Protein 9C08 (pdb70)

Foldseek 3Di:
DAAEEEAEQAPLLQQFDPFQDDDDYAYEEEDQPQQDQFQSPHQEHEEYEYELVDDVLPVVVVVVCVVVPRHDYDAYEYPDLCDPVPCVVSVVVVCVVDPRYHYQCVPFVVVPPVLNVVQVCCCPPPLAHEDVRLSVVSSCLRVPYAEYEYYNCQQVCVRYHNVVHVVSVVVCCVPRPGAYEYRRVPGPVCVPHPHGDTDDTGGDPPGDNDGDDDDPVVVVVVD/DAAEEEAEQAPLLQQFDPFQDDDDYAYEEEDQPQQDQFQSPHQEHEEYEYELVDDVLPVVVVVVCVVVPRHDYDAYEYPDLCDPVPCVVSVVVVCVVDPRYHYQCVPFVVVPPVLNVVQVCCCPPPLAHEDVRLSVVSSCLRVPYAEYEYYNCQQVCVRYHNVVHVVSVVVCCVPRPGAYEYRRVPGPVCVPHPHGDTDDTGGDPPGDNDGDDDDPVVVVVVD/DAAEEEAEQAPLLQQFDPFQDDDDYAYEEEDQPQQDQFQSPHQEHEEYEYELVDDVLPVVVVVVCVVVPRHDYDAYEYPDLCDPVPCVVSVVVVCVVDPRYHYQCVPFVVVPPVLNVVQVCCCPPPLAHEDVRLSVVSSCLRVPYAEYEYYNCQQVCVRYHNVVHVVSVVVCCVPRPGAYEYRRVPGPVCVPHPHGDTDDTGGDPPGDNDGDDDDPVVVVVVD/DAAEEEAEQAPLLQQFDPFQDDDDYAYEEEDQPQQDQFQSPHQEHEEYEYELVDDVLPVVVVVVCVVVPRHDYDAYEYPDLCDPVPCVVSVVVVCVVDPRYHYQCVPFVVVPPVLNVVQVCCCPPPLAHEDVRLSVVSSCLRVPYAEYEYYNCQQVCVRYHNVVHVVSVVVCCVPRPGAYEYRRVPGPVCVPHPHGDTDDTGGDPPGDNDGDDDDPVVVVVVD

Sequence (892 aa):
PKAVIVAGNGESLSQIDYRLLPKNYDVFRCNQFYFEERYFLGNKIKAVFFTPGVFLEQYYTLYHLKRNNEYFVDNVILSSFNHPTVDLEKSQKIQALFIDVINGYEKHLSKLTAFDVYLRYKELYENQRITSGVYMCAVAIAMGYTDIYLTGIDFYQSYHSKDIDLEALSFLQQHYHVNFYSISPMSPLSKHFPIPTVFVAPLKENYINDILLPPHFVYEKLGPKAVIVAGNGESLSQIDYRLLPKNYDVFRCNQFYFEERYFLGNKIKAVFFTPGVFLEQYYTLYHLKRNNEYFVDNVILSSFNHPTVDLEKSQKIQALFIDVINGYEKHLSKLTAFDVYLRYKELYENQRITSGVYMCAVAIAMGYTDIYLTGIDFYQSYHSKDIDLEALSFLQQHYHVNFYSISPMSPLSKHFPIPTVFVAPLKENYINDILLPPHFVYEKLGPKAVIVAGNGESLSQIDYRLLPKNYDVFRCNQFYFEERYFLGNKIKAVFFTPGVFLEQYYTLYHLKRNNEYFVDNVILSSFNHPTVDLEKSQKIQALFIDVINGYEKHLSKLTAFDVYLRYKELYENQRITSGVYMCAVAIAMGYTDIYLTGIDFYQSYHSKDIDLEALSFLQQHYHVNFYSISPMSPLSKHFPIPTVFVAPLKENYINDILLPPHFVYEKLGPKAVIVAGNGESLSQIDYRLLPKNYDVFRCNQFYFEERYFLGNKIKAVFFTPGVFLEQYYTLYHLKRNNEYFVDNVILSSFNHPTVDLEKSQKIQALFIDVINGYEKHLSKLTAFDVYLRYKELYENQRITSGVYMCAVAIAMGYTDIYLTGIDFYQSYHSKDIDLEALSFLQQHYHVNFYSISPMSPLSKHFPIPTVFVAPLKENYINDILLPPHFVYEKLG

Nearest PDB structures (foldseek):
  2x61-assembly2_B  TM=9.316E-01  e=3.529E-26  Campylobacter jejuni
  1ro8-assembly2_B  TM=9.355E-01  e=4.531E-26  Campylobacter jejuni
  2wqq-assembly1_A  TM=9.427E-01  e=4.824E-26  Campylobacter jejuni
  2x61-assembly1_A  TM=9.315E-01  e=6.593E-26  Campylobacter jejuni
  1ro7-assembly1_C  TM=9.357E-01  e=1.157E-25  Campylobacter jejuni

Solvent-accessible surface area: 43054 Å² total; per-residue (Å²): 122,127,2,0,0,0,1,9,84,20,120,6,12,68,84,12,46,62,164,15,34,32,188,129,83,32,10,0,5,8,43,48,1,1,81,13,89,70,41,12,22,34,65,110,3,72,4,0,1,0,47,13,64,58,4,35,27,4,22,38,0,5,70,49,0,93,163,85,113,31,5,103,16,78,51,12,4,0,11,0,44,26,4,51,47,51,16,57,115,94,3,110,120,8,67,47,12,16,76,61,18,55,5,0,28,91,109,33,3,46,121,11,96,42,1,8,41,37,19,26,16,21,19,2,4,72,41,63,69,7,33,23,12,6,3,0,1,0,0,0,17,12,66,50,8,61,23,0,21,2,3,5,34,16,31,142,148,150,86,69,53,57,116,3,2,48,85,0,8,69,39,0,81,133,84,65,152,10,72,7,52,1,0,3,66,144,6,78,3,20,162,108,27,89,70,18,130,129,157,123,7,72,118,19,135,148,61,37,96,88,42,58,130,10,48,138,62,0,108,130,58,79,101,121,126,3,0,0,0,1,8,82,22,118,5,11,68,84,13,48,65,164,16,34,31,188,128,85,32,10,0,5,7,42,48,1,2,81,12,90,71,41,12,23,31,66,111,4,72,4,0,1,1,48,14,64,55,4,33,28,4,19,37,0,5,70,48,1,95,159,87,110,33,5,105,16,79,51,12,5,0,12,0,42,26,4,51,46,51,15,58,114,94,2,112,119,8,68,48,11,16,75,60,19,58,6,0,27,90,111,33,5,45,122,10,95,43,1,8,42,38,19,24,14,21,19,3,5,72,41,64,69,7,32,24,12,8,3,1,1,0,0,0,16,12,66,51,8,60,24,0,21,2,3,4,34,15,31,143,147,149,88,68,54,54,117,3,1,50,88,0,7,71,40,0,80,136,85,65,153,10,71,7,53,1,0,2,69,147,6,78,4,20,160,110,27,90,70,19,128,131,156,123,7,70,118,18,136,149,61,38,95,88,42,55,132,10,48,139,61,0,109,129,59,79,101,121,125,2,0,0,0,1,10,84,21,120,6,10,66,83,13,48,63,166,15,34,32,190,128,84,32,10,0,5,8,42,47,1,2,79,12,90,71,40,11,23,33,65,111,3,70,4,0,2,0,50,14,63,55,4,33,28,4,21,38,0,5,71,48,0,94,164,86,110,31,4,103,17,79,51,12,5,0,11,0,43,26,5,49,46,51,17,60,114,93,3,111,120,9,67,48,11,15,78,61,18,55,6,0,29,92,109,33,3,46,124,11,96,44,0,7,42,36,19,24,16,21,18,3,4,71,41,62,70,7,31,23,11,8,3,0,1,0,0,0,17,12,67,50,8,61,24,0,21,1,3,5,37,15,30,145,146,151,88,68,55,54,118,3,2,48,87,0,8,68,38,0,80,133,83,64,151,10,74,6,53,1,0,3,69,145,5,78,3,19,159,109,26,89,71,18,130,131,158,123,6,72,118,19,135,149,62,38,95,88,41,56,131,10,48,140,62,0,109,128,59,79,101,122,127,2,0,0,0,1,9,82,22,121,6,11,67,83,13,48,64,166,16,33,32,189,129,83,31,10,0,4,8,43,47,1,1,80,13,91,72,40,11,22,33,64,112,3,72,3,0,2,1,48,13,63,56,4,34,28,4,22,38,0,4,70,49,0,95,164,87,111,31,5,104,18,77,52,13,5,0,12,0,42,27,5,51,47,51,15,58,115,94,2,111,122,8,67,48,12,16,76,61,19,57,5,0,28,91,109,31,3,46,124,11,95,44,0,8,41,35,18,25,16,20,19,3,4,71,40,63,70,7,31,23,12,7,4,1,2,0,0,0,18,12,66,50,7,62,24,0,21,1,2,5,35,15,31,144,146,152,87,69,54,54,118,3,2,49,87,0,8,69,39,0,79,132,82,65,152,10,72,7,52,1,0,2,67,143,5,78,4,19,160,109,27,89,70,18,128,130,161,123,6,70,119,20,135,149,62,38,96,88,42,56,130,10,48,141,61,0,108,128,60,80,100

InterPro domains:
  IPR009251 Alpha-2,3-sialyltransferase [PF06002] (11-303)
  IPR036715 Alpha-2,3-sialyltransferase superfamily [SSF102414] (11-270)

B-factor: mean 51.24, std 20.76, range [7.33, 142.42]

Organism: Pasteurella multocida (strain Pm70) (NCBI:txid272843)

Structure (mmCIF, N/CA/C/O backbone):
data_9C08
#
_entry.id   9C08
#
_cell.length_a   1.00
_cell.length_b   1.00
_cell.length_c   1.00
_cell.angle_alpha   90.00
_cell.angle_beta   90.00
_cell.angle_gamma   90.00
#
_symmetry.space_group_name_H-M   'P 1'
#
loop_
_atom_site.group_PDB
_atom_site.id
_atom_site.type_symbol
_atom_site.label_atom_id
_atom_site.label_alt_id
_atom_site.label_comp_id
_atom_site.label_asym_id
_atom_site.label_entity_id
_atom_site.label_seq_id
_atom_site.pdbx_PDB_ins_code
_atom_site.Cartn_x
_atom_site.Cartn_y
_atom_site.Cartn_z
_atom_site.occupancy
_atom_site.B_iso_or_equiv
_atom_site.auth_seq_id
_atom_site.auth_comp_id
_atom_site.auth_asym_id
_atom_site.auth_atom_id
_atom_site.pdbx_PDB_model_num
ATOM 1 N N . PRO A 1 10 ? 117.818 159.555 157.771 1.00 63.36 10 PRO A N 1
ATOM 2 C CA . PRO A 1 10 ? 116.817 160.124 158.674 1.00 69.78 10 PRO A CA 1
ATOM 3 C C . PRO A 1 10 ? 115.481 159.391 158.606 1.00 71.72 10 PRO A C 1
ATOM 4 O O . PRO A 1 10 ? 115.456 158.161 158.591 1.00 73.75 10 PRO A O 1
ATOM 8 N N . LYS A 1 11 ? 114.383 160.143 158.566 1.00 67.50 11 LYS A N 1
ATOM 9 C CA . LYS A 1 11 ? 113.047 159.560 158.552 1.00 71.11 11 LYS A CA 1
ATOM 10 C C . LYS A 1 11 ? 112.243 159.955 157.324 1.00 72.74 11 LYS A C 1
ATOM 11 O O . LYS A 1 11 ? 111.555 159.107 156.744 1.00 70.03 11 LYS A O 1
ATOM 17 N N . ALA A 1 12 ? 112.309 161.215 156.906 1.00 69.31 12 ALA A N 1
ATOM 18 C CA . ALA A 1 12 ? 111.509 161.714 155.798 1.00 59.76 12 ALA A CA 1
ATOM 19 C C . ALA A 1 12 ? 112.399 162.127 154.633 1.00 55.47 12 ALA A C 1
ATOM 20 O O . ALA A 1 12 ? 113.515 162.620 154.823 1.00 53.12 12 ALA A O 1
ATOM 22 N N . VAL A 1 13 ? 111.890 161.914 153.420 1.00 54.90 13 VAL A N 1
ATOM 23 C CA . VAL A 1 13 ? 112.598 162.304 152.204 1.00 47.93 13 VAL A CA 1
ATOM 24 C C . VAL A 1 13 ? 111.584 162.587 151.102 1.00 37.24 13 VAL A C 1
ATOM 25 O O . VAL A 1 13 ? 110.586 161.871 150.962 1.00 39.53 13 VAL A O 1
ATOM 29 N N . ILE A 1 14 ? 111.826 163.637 150.323 1.00 38.71 14 ILE A N 1
ATOM 30 C CA . ILE A 1 14 ? 110.949 164.034 149.226 1.00 39.96 14 ILE A CA 1
ATOM 31 C C . ILE A 1 14 ? 111.676 163.697 147.929 1.00 35.20 14 ILE A C 1
ATOM 32 O O . ILE A 1 14 ? 112.806 164.137 147.702 1.00 39.78 14 ILE A O 1
ATOM 37 N N . VAL A 1 15 ? 111.033 162.908 147.075 1.00 32.81 15 VAL A N 1
ATOM 38 C CA . VAL A 1 15 ? 111.563 162.580 145.756 1.00 37.42 15 VAL A CA 1
ATOM 39 C C . VAL A 1 15 ? 110.701 163.281 144.715 1.00 40.42 15 VAL A C 1
ATOM 40 O O . VAL A 1 15 ? 109.465 163.223 144.775 1.00 48.26 15 VAL A O 1
ATOM 44 N N . ALA A 1 16 ? 111.353 163.949 143.767 1.00 34.04 16 ALA A N 1
ATOM 45 C CA . ALA A 1 16 ? 110.682 164.781 142.784 1.00 38.21 16 ALA A CA 1
ATOM 46 C C . ALA A 1 16 ? 111.114 164.398 141.376 1.00 42.81 16 ALA A C 1
ATOM 47 O O . ALA A 1 16 ? 112.276 164.063 141.133 1.00 51.55 16 ALA A O 1
ATOM 49 N N . GLY A 1 17 ? 110.160 164.453 140.451 1.00 39.78 17 GLY A N 1
ATOM 50 C CA . GLY A 1 17 ? 110.440 164.205 139.052 1.00 42.01 17 GLY A CA 1
ATOM 51 C C . GLY A 1 17 ? 110.408 165.480 138.236 1.00 52.56 17 GLY A C 1
ATOM 52 O O . GLY A 1 17 ? 110.454 166.580 138.794 1.00 54.91 17 GLY A O 1
ATOM 53 N N . ASN A 1 18 ? 110.325 165.349 136.914 1.00 55.36 18 ASN A N 1
ATOM 54 C CA . ASN A 1 18 ? 110.285 166.491 136.010 1.00 55.52 18 ASN A CA 1
ATOM 55 C C . ASN A 1 18 ? 108.921 166.640 135.343 1.00 64.50 18 ASN A C 1
ATOM 56 O O . ASN A 1 18 ? 108.810 167.231 134.266 1.00 74.46 18 ASN A O 1
ATOM 61 N N . GLY A 1 19 ? 107.877 166.109 135.970 1.00 65.88 19 GLY A N 1
ATOM 62 C CA . GLY A 1 19 ? 106.544 166.177 135.415 1.00 72.36 19 GLY A CA 1
ATOM 63 C C . GLY A 1 19 ? 105.945 167.567 135.529 1.00 84.75 19 GLY A C 1
ATOM 64 O O . GLY A 1 19 ? 106.509 168.489 136.118 1.00 83.41 19 GLY A O 1
ATOM 65 N N . GLU A 1 20 ? 104.759 167.712 134.938 1.00 91.48 20 GLU A N 1
ATOM 66 C CA . GLU A 1 20 ? 104.065 168.993 134.931 1.00 92.54 20 GLU A CA 1
ATOM 67 C C . GLU A 1 20 ? 103.353 169.294 136.243 1.00 90.18 20 GLU A C 1
ATOM 68 O O . GLU A 1 20 ? 102.851 170.411 136.411 1.00 91.08 20 GLU A O 1
ATOM 74 N N . SER A 1 21 ? 103.294 168.340 137.168 1.00 87.03 21 SER A N 1
ATOM 75 C CA . SER A 1 21 ? 102.667 168.553 138.465 1.00 81.86 21 SER A CA 1
ATOM 76 C C . SER A 1 21 ? 103.647 169.039 139.523 1.00 74.62 21 SER A C 1
ATOM 77 O O . SER A 1 21 ? 103.253 169.200 140.682 1.00 72.26 21 SER A O 1
ATOM 80 N N . LEU A 1 22 ? 104.911 169.266 139.157 1.00 69.96 22 LEU A N 1
ATOM 81 C CA . LEU A 1 22 ? 105.883 169.793 140.106 1.00 63.88 22 LEU A CA 1
ATOM 82 C C . LEU A 1 22 ? 105.536 171.204 140.561 1.00 68.80 22 LEU A C 1
ATOM 83 O O . LEU A 1 22 ? 105.935 171.605 141.659 1.00 70.78 22 LEU A O 1
ATOM 88 N N . SER A 1 23 ? 104.797 171.957 139.751 1.00 72.89 23 SER A N 1
ATOM 89 C CA . SER A 1 23 ? 104.410 173.321 140.083 1.00 73.07 23 SER A CA 1
ATOM 90 C C . SER A 1 23 ? 103.103 173.395 140.861 1.00 78.53 23 SER A C 1
ATOM 91 O O . SER A 1 23 ? 102.656 174.500 141.187 1.00 85.44 23 SER A O 1
ATOM 94 N N . GLN A 1 24 ? 102.484 172.256 141.166 1.00 74.82 24 GLN A N 1
ATOM 95 C CA . GLN A 1 24 ? 101.195 172.244 141.847 1.00 73.36 24 GLN A CA 1
ATOM 96 C C . GLN A 1 24 ? 101.300 171.556 143.202 1.00 69.19 24 GLN A C 1
ATOM 97 O O . GLN A 1 24 ? 100.418 170.780 143.581 1.00 72.70 24 GLN A O 1
ATOM 103 N N . ILE A 1 25 ? 102.370 171.837 143.935 1.00 65.87 25 ILE A N 1
ATOM 104 C CA . ILE A 1 25 ? 102.617 171.220 145.233 1.00 62.80 25 ILE A CA 1
ATOM 105 C C . ILE A 1 25 ? 101.917 172.029 146.314 1.00 66.21 25 ILE A C 1
ATOM 106 O O . ILE A 1 25 ? 101.994 173.263 146.338 1.00 70.64 25 ILE A O 1
ATOM 111 N N . ASP A 1 26 ? 101.224 171.333 147.210 1.00 69.07 26 ASP A N 1
ATOM 112 C CA . ASP A 1 26 ? 100.624 171.955 148.382 1.00 75.34 26 ASP A CA 1
ATOM 113 C C . ASP A 1 26 ? 101.641 171.921 149.515 1.00 75.19 26 ASP A C 1
ATOM 114 O O . ASP A 1 26 ? 102.018 170.842 149.986 1.00 79.15 26 ASP A O 1
ATOM 119 N N . TYR A 1 27 ? 102.083 173.097 149.952 1.00 72.79 27 TYR A N 1
ATOM 120 C CA . TYR A 1 27 ? 103.164 173.208 150.921 1.00 78.70 27 TYR A CA 1
ATOM 121 C C . TYR A 1 27 ? 102.697 173.047 152.361 1.00 84.11 27 TYR A C 1
ATOM 122 O O . TYR A 1 27 ? 103.529 173.082 153.274 1.00 85.82 27 TYR A O 1
ATOM 131 N N . ARG A 1 28 ? 101.395 172.876 152.589 1.00 82.55 28 ARG A N 1
ATOM 132 C CA . ARG A 1 28 ? 100.885 172.612 153.927 1.00 82.39 28 ARG A CA 1
ATOM 133 C C . ARG A 1 28 ? 101.082 171.165 154.360 1.00 81.21 28 ARG A C 1
ATOM 134 O O . ARG A 1 28 ? 100.979 170.875 155.557 1.00 79.75 28 ARG A O 1
ATOM 142 N N . LEU A 1 29 ? 101.361 170.259 153.424 1.00 80.69 29 LEU A N 1
ATOM 143 C CA . LEU A 1 29 ? 101.501 168.841 153.725 1.00 78.90 29 LEU A CA 1
ATOM 144 C C . LEU A 1 29 ? 102.944 168.411 153.949 1.00 82.05 29 LEU A C 1
ATOM 145 O O . LEU A 1 29 ? 103.177 167.250 154.302 1.00 82.61 29 LEU A O 1
ATOM 150 N N . LEU A 1 30 ? 103.909 169.303 153.753 1.00 81.62 30 LEU A N 1
ATOM 151 C CA . LEU A 1 30 ? 105.306 168.925 153.899 1.00 78.74 30 LEU A CA 1
ATOM 152 C C . LEU A 1 30 ? 105.657 168.739 155.374 1.00 84.56 30 LEU A C 1
ATOM 153 O O . LEU A 1 30 ? 105.112 169.435 156.237 1.00 87.11 30 LEU A O 1
ATOM 158 N N . PRO A 1 31 ? 106.555 167.816 155.694 1.00 81.57 31 PRO A N 1
ATOM 159 C CA . PRO A 1 31 ? 106.995 167.634 157.080 1.00 84.50 31 PRO A CA 1
ATOM 160 C C . PRO A 1 31 ? 107.961 168.741 157.491 1.00 90.56 31 PRO A C 1
ATOM 161 O O . PRO A 1 31 ? 108.216 169.689 156.752 1.00 90.85 31 PRO A O 1
ATOM 165 N N . LYS A 1 32 ? 108.502 168.602 158.702 1.00 94.13 32 LYS A N 1
ATOM 166 C CA . LYS A 1 32 ? 109.422 169.605 159.228 1.00 96.40 32 LYS A CA 1
ATOM 167 C C . LYS A 1 32 ? 110.823 169.429 158.650 1.00 92.80 32 LYS A C 1
ATOM 168 O O . LYS A 1 32 ? 111.346 170.324 157.976 1.00 94.10 32 LYS A O 1
ATOM 174 N N . ASN A 1 33 ? 111.445 168.281 158.903 1.00 88.32 33 ASN A N 1
ATOM 175 C CA . ASN A 1 33 ? 112.787 167.987 158.419 1.00 82.94 33 ASN A CA 1
ATOM 176 C C . ASN A 1 33 ? 112.711 166.930 157.325 1.00 81.27 33 ASN A C 1
ATOM 177 O O . ASN A 1 33 ? 112.063 165.893 157.503 1.00 83.96 33 ASN A O 1
ATOM 182 N N . TYR A 1 34 ? 113.374 167.192 156.201 1.00 78.21 34 TYR A N 1
ATOM 183 C CA . TYR A 1 34 ? 113.311 166.285 155.063 1.00 66.44 34 TYR A CA 1
ATOM 184 C C . TYR A 1 34 ? 114.493 166.542 154.140 1.00 58.49 34 TYR A C 1
ATOM 185 O O . TYR A 1 34 ? 115.174 167.566 154.238 1.00 59.37 34 TYR A O 1
ATOM 194 N N . ASP A 1 35 ? 114.724 165.589 153.239 1.00 51.02 35 ASP A N 1
ATOM 195 C CA . ASP A 1 35 ? 115.745 165.689 152.208 1.00 43.09 35 ASP A CA 1
ATOM 196 C C . ASP A 1 35 ? 115.091 165.600 150.836 1.00 46.15 35 ASP A C 1
ATOM 197 O O . ASP A 1 35 ? 114.008 165.028 150.685 1.00 54.33 35 ASP A O 1
ATOM 202 N N . VAL A 1 36 ? 115.757 166.167 149.833 1.00 36.16 36 VAL A N 1
ATOM 203 C CA . VAL A 1 36 ? 115.221 166.273 148.481 1.00 27.91 36 VAL A CA 1
ATOM 204 C C . VAL A 1 36 ? 116.120 165.494 147.531 1.00 26.99 36 VAL A C 1
ATOM 205 O O . VAL A 1 36 ? 117.349 165.606 147.597 1.00 33.33 36 VAL A O 1
ATOM 209 N N . PHE A 1 37 ? 115.506 164.702 146.652 1.00 28.65 37 PHE A N 1
ATOM 210 C CA . PHE A 1 37 ? 116.210 163.960 145.612 1.00 30.41 37 PHE A CA 1
ATOM 211 C C . PHE A 1 37 ? 115.775 164.491 144.253 1.00 33.24 37 PHE A C 1
ATOM 212 O O . PHE A 1 37 ? 114.576 164.633 143.996 1.00 41.46 37 PHE A O 1
ATOM 220 N N . ARG A 1 38 ? 116.745 164.773 143.387 1.00 25.66 38 ARG A N 1
ATOM 221 C CA . ARG A 1 38 ? 116.487 165.259 142.040 1.00 29.21 38 ARG A CA 1
ATOM 222 C C . ARG A 1 38 ? 117.205 164.373 141.031 1.00 31.96 38 ARG A C 1
ATOM 223 O O . ARG A 1 38 ? 118.105 163.605 141.381 1.00 31.21 38 ARG A O 1
ATOM 231 N N . CYS A 1 39 ? 116.798 164.478 139.766 1.00 36.76 39 CYS A N 1
ATOM 232 C CA . CYS A 1 39 ? 117.376 163.639 138.726 1.00 35.94 39 CYS A CA 1
ATOM 233 C C . CYS A 1 39 ? 117.263 164.320 137.369 1.00 39.47 39 CYS A C 1
ATOM 234 O O . CYS A 1 39 ? 116.344 165.106 137.124 1.00 44.27 39 CYS A O 1
ATOM 237 N N . ASN A 1 40 ? 118.216 164.001 136.495 1.00 41.22 40 ASN A N 1
ATOM 238 C CA . ASN A 1 40 ? 118.213 164.375 135.071 1.00 42.80 40 ASN A CA 1
ATOM 239 C C . ASN A 1 40 ? 118.192 165.898 134.951 1.00 45.98 40 ASN A C 1
ATOM 240 O O . ASN A 1 40 ? 119.019 166.568 135.590 1.00 54.20 40 ASN A O 1
ATOM 245 N N . GLN A 1 41 ? 117.292 166.482 134.161 1.00 48.39 41 GLN A N 1
ATOM 246 C CA . GLN A 1 41 ? 117.324 167.912 133.851 1.00 46.37 41 GLN A CA 1
ATOM 247 C C . GLN A 1 41 ? 116.547 168.713 134.897 1.00 46.67 41 GLN A C 1
ATOM 248 O O . GLN A 1 41 ? 115.585 169.419 134.600 1.00 52.42 41 GLN A O 1
ATOM 254 N N . PHE A 1 42 ? 116.991 168.595 136.147 1.00 49.04 42 PHE A N 1
ATOM 255 C CA . PHE A 1 42 ? 116.331 169.290 137.246 1.00 50.50 42 PHE A CA 1
ATOM 256 C C . PHE A 1 42 ? 116.575 170.793 137.234 1.00 52.23 42 PHE A C 1
ATOM 257 O O . PHE A 1 42 ? 115.893 171.515 137.969 1.00 52.59 42 PHE A O 1
ATOM 265 N N . TYR A 1 43 ? 117.515 171.283 136.427 1.00 51.71 43 TYR A N 1
ATOM 266 C CA . TYR A 1 43 ? 117.870 172.694 136.402 1.00 49.47 43 TYR A CA 1
ATOM 267 C C . TYR A 1 43 ? 117.083 173.487 135.367 1.00 55.65 43 TYR A C 1
ATOM 268 O O . TYR A 1 43 ? 117.430 174.638 135.090 1.00 61.41 43 TYR A O 1
ATOM 277 N N . PHE A 1 44 ? 116.037 172.902 134.791 1.00 53.99 44 PHE A N 1
ATOM 278 C CA . PHE A 1 44 ? 115.170 173.610 133.859 1.00 57.09 44 PHE A CA 1
ATOM 279 C C . PHE A 1 44 ? 114.022 174.329 134.552 1.00 65.05 44 PHE A C 1
ATOM 280 O O . PHE A 1 44 ? 113.176 174.915 133.869 1.00 67.11 44 PHE A O 1
ATOM 288 N N . GLU A 1 45 ? 113.967 174.290 135.882 1.00 66.58 45 GLU A N 1
ATOM 289 C CA . GLU A 1 45 ? 112.901 174.961 136.613 1.00 66.11 45 GLU A CA 1
ATOM 290 C C . GLU A 1 45 ? 112.942 176.464 136.370 1.00 73.79 45 GLU A C 1
ATOM 291 O O . GLU A 1 45 ? 114.014 177.075 136.328 1.00 77.57 45 GLU A O 1
ATOM 297 N N . GLU A 1 46 ? 111.764 177.059 136.207 1.00 74.72 46 GLU A N 1
ATOM 298 C CA . GLU A 1 46 ? 111.644 178.509 136.171 1.00 71.84 46 GLU A CA 1
ATOM 299 C C . GLU A 1 46 ? 111.514 179.120 137.560 1.00 69.11 46 GLU A C 1
ATOM 300 O O . GLU A 1 46 ? 111.605 180.345 137.692 1.00 73.87 46 GLU A O 1
ATOM 306 N N . ARG A 1 47 ? 111.305 178.301 138.590 1.00 63.81 47 ARG A N 1
ATOM 307 C CA . ARG A 1 47 ? 111.198 178.766 139.965 1.00 65.29 47 ARG A CA 1
ATOM 308 C C . ARG A 1 47 ? 111.871 177.753 140.881 1.00 59.23 47 ARG A C 1
ATOM 309 O O . ARG A 1 47 ? 112.048 176.587 140.524 1.00 63.11 47 ARG A O 1
ATOM 317 N N . TYR A 1 48 ? 112.248 178.213 142.075 1.00 51.46 48 TYR A N 1
ATOM 318 C CA . TYR A 1 48 ? 112.833 177.337 143.092 1.00 48.44 48 TYR A CA 1
ATOM 319 C C . TYR A 1 48 ? 111.699 176.678 143.874 1.00 57.83 48 TYR A C 1
ATOM 320 O O . TYR A 1 48 ? 111.290 177.126 144.947 1.00 60.75 48 TYR A O 1
ATOM 329 N N . PHE A 1 49 ? 111.183 175.582 143.311 1.00 63.28 49 PHE A N 1
ATOM 330 C CA . PHE A 1 49 ? 110.063 174.886 143.938 1.00 56.44 49 PHE A CA 1
ATOM 331 C C . PHE A 1 49 ? 110.472 174.230 145.252 1.00 51.29 49 PHE A C 1
ATOM 332 O O . PHE A 1 49 ? 109.713 174.259 146.228 1.00 49.56 49 PHE A O 1
ATOM 340 N N . LEU A 1 50 ? 111.662 173.631 145.299 1.00 54.50 50 LEU A N 1
ATOM 341 C CA . LEU A 1 50 ? 112.115 172.875 146.462 1.00 53.52 50 LEU A CA 1
ATOM 342 C C . LEU A 1 50 ? 113.429 173.416 147.019 1.00 55.46 50 LEU A C 1
ATOM 343 O O . LEU A 1 50 ? 114.188 172.682 147.654 1.00 56.69 50 LEU A O 1
ATOM 348 N N . GLY A 1 51 ? 113.709 174.695 146.794 1.00 55.41 51 GLY A N 1
ATOM 349 C CA . GLY A 1 51 ? 114.924 175.291 147.304 1.00 56.37 51 GLY A CA 1
ATOM 350 C C . GLY A 1 51 ? 116.137 174.972 146.448 1.00 59.47 51 GLY A C 1
ATOM 351 O O . GLY A 1 51 ? 116.041 174.468 145.326 1.00 64.74 51 GLY A O 1
ATOM 352 N N . ASN A 1 52 ? 117.308 175.282 147.006 1.00 57.14 52 ASN A N 1
ATOM 353 C CA . ASN A 1 52 ? 118.580 175.075 146.325 1.00 50.94 52 ASN A CA 1
ATOM 354 C C . ASN A 1 52 ? 119.485 174.093 147.061 1.00 46.81 52 ASN A C 1
ATOM 355 O O . ASN A 1 52 ? 120.689 174.045 146.792 1.00 49.30 52 ASN A O 1
ATOM 360 N N . LYS A 1 53 ? 118.935 173.310 147.983 1.00 52.74 53 LYS A N 1
ATOM 361 C CA . LYS A 1 53 ? 119.692 172.308 148.723 1.00 49.59 53 LYS A CA 1
ATOM 362 C C . LYS A 1 53 ? 119.230 170.927 148.279 1.00 49.79 53 LYS A C 1
ATOM 363 O O . LYS A 1 53 ? 118.044 170.599 148.396 1.00 49.25 53 LYS A O 1
ATOM 369 N N . ILE A 1 54 ? 120.163 170.123 147.773 1.00 43.83 54 ILE A N 1
ATOM 370 C CA . ILE A 1 54 ? 119.860 168.809 147.219 1.00 37.42 54 ILE A CA 1
ATOM 371 C C . ILE A 1 54 ? 120.751 167.778 147.894 1.00 33.94 54 ILE A C 1
ATOM 372 O O . ILE A 1 54 ? 121.975 167.942 147.937 1.00 36.71 54 ILE A O 1
ATOM 377 N N . LYS A 1 55 ? 120.137 166.716 148.420 1.00 34.68 55 LYS A N 1
ATOM 378 C CA . LYS A 1 55 ? 120.900 165.679 149.104 1.00 32.36 55 LYS A CA 1
ATOM 379 C C . LYS A 1 55 ? 121.663 164.796 148.123 1.00 31.59 55 LYS A C 1
ATOM 380 O O . LYS A 1 55 ? 122.818 164.440 148.378 1.00 37.06 55 LYS A O 1
ATOM 386 N N . ALA A 1 56 ? 121.040 164.432 147.004 1.00 29.72 56 ALA A N 1
ATOM 387 C CA . ALA A 1 56 ? 121.680 163.573 146.018 1.00 24.69 56 ALA A CA 1
ATOM 388 C C . ALA A 1 56 ? 121.053 163.815 144.654 1.00 28.57 56 ALA A C 1
ATOM 389 O O . ALA A 1 56 ? 119.891 164.216 144.561 1.00 30.39 56 ALA A O 1
ATOM 391 N N . VAL A 1 57 ? 121.829 163.563 143.602 1.00 29.92 57 VAL A N 1
ATOM 392 C CA . VAL A 1 57 ? 121.375 163.724 142.227 1.00 29.76 57 VAL A CA 1
ATOM 393 C C . VAL A 1 57 ? 121.694 162.447 141.460 1.00 28.64 57 VAL A C 1
ATOM 394 O O . VAL A 1 57 ? 122.648 161.729 141.780 1.00 28.09 57 VAL A O 1
ATOM 398 N N . PHE A 1 58 ? 120.880 162.159 140.446 1.00 31.31 58 PHE A N 1
ATOM 399 C CA . PHE A 1 58 ? 120.976 160.916 139.687 1.00 32.79 58 PHE A CA 1
ATOM 400 C C . PHE A 1 58 ? 121.147 161.241 138.211 1.00 34.14 58 PHE A C 1
ATOM 401 O O . PHE A 1 58 ? 120.372 162.024 137.652 1.00 35.90 58 PHE A O 1
ATOM 409 N N . PHE A 1 59 ? 122.153 160.634 137.583 1.00 33.87 59 PHE A N 1
ATOM 410 C CA . PHE A 1 59 ? 122.430 160.812 136.163 1.00 32.54 59 PHE A CA 1
ATOM 411 C C . PHE A 1 59 ? 122.507 159.448 135.494 1.00 40.12 59 PHE A C 1
ATOM 412 O O . PHE A 1 59 ? 123.199 158.551 135.986 1.00 42.32 59 PHE A O 1
ATOM 420 N N . THR A 1 60 ? 121.799 159.295 134.374 1.00 46.80 60 THR A N 1
ATOM 421 C CA . THR A 1 60 ? 121.787 158.025 133.659 1.00 43.15 60 THR A CA 1
ATOM 422 C C . THR A 1 60 ? 123.082 157.845 132.868 1.00 42.01 60 THR A C 1
ATOM 423 O O . THR A 1 60 ? 123.672 158.828 132.412 1.00 42.77 60 THR A O 1
ATOM 427 N N . PRO A 1 61 ? 123.545 156.605 132.693 1.00 47.74 61 PRO A N 1
ATOM 428 C CA . PRO A 1 61 ? 124.786 156.384 131.932 1.00 44.59 61 PRO A CA 1
ATOM 429 C C . PRO A 1 61 ? 124.690 156.773 130.468 1.00 45.14 61 PRO A C 1
ATOM 430 O O . PRO A 1 61 ? 125.731 156.964 129.828 1.00 46.74 61 PRO A O 1
ATOM 434 N N . GLY A 1 62 ? 123.481 156.888 129.914 1.00 44.34 62 GLY A N 1
ATOM 435 C CA . GLY A 1 62 ? 123.353 157.204 128.499 1.00 41.70 62 GLY A CA 1
ATOM 436 C C . GLY A 1 62 ? 123.948 158.553 128.147 1.00 47.14 62 GLY A C 1
ATOM 437 O O . GLY A 1 62 ? 124.657 158.694 127.148 1.00 55.71 62 GLY A O 1
ATOM 438 N N . VAL A 1 63 ? 123.666 159.565 128.963 1.00 49.27 63 VAL A N 1
ATOM 439 C CA . VAL A 1 63 ? 124.240 160.897 128.808 1.00 51.94 63 VAL A CA 1
ATOM 440 C C . VAL A 1 63 ? 124.807 161.289 130.169 1.00 50.06 63 VAL A C 1
ATOM 441 O O . VAL A 1 63 ? 124.056 161.598 131.101 1.00 49.27 63 VAL A O 1
ATOM 445 N N . PHE A 1 64 ? 126.122 161.250 130.297 1.00 43.64 64 PHE A N 1
ATOM 446 C CA . PHE A 1 64 ? 126.770 161.565 131.564 1.00 36.31 64 PHE A CA 1
ATOM 447 C C . PHE A 1 64 ? 127.855 162.621 131.431 1.00 44.00 64 PHE A C 1
ATOM 448 O O . PHE A 1 64 ? 128.024 163.435 132.341 1.00 52.49 64 PHE A O 1
ATOM 456 N N . LEU A 1 65 ? 128.600 162.626 130.323 1.00 41.71 65 LEU A N 1
ATOM 457 C CA . LEU A 1 65 ? 129.637 163.635 130.141 1.00 45.41 65 LEU A CA 1
ATOM 458 C C . LEU A 1 65 ? 129.046 165.031 129.993 1.00 49.17 65 LEU A C 1
ATOM 459 O O . LEU A 1 6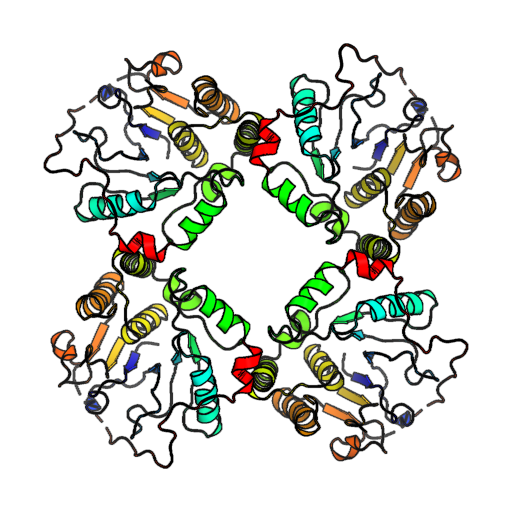5 ? 129.613 166.000 130.508 1.00 49.09 65 LEU A O 1
ATOM 464 N N . GLU A 1 66 ? 127.916 165.155 129.295 1.00 49.92 66 GLU A N 1
ATOM 465 C CA . GLU A 1 66 ? 127.263 166.449 129.150 1.00 46.97 66 GLU A CA 1
ATOM 466 C C . GLU A 1 66 ? 126.556 166.892 130.422 1.00 45.25 66 GLU A C 1
ATOM 467 O O . GLU A 1 66 ? 126.215 168.073 130.546 1.00 48.95 66 GLU A O 1
ATOM 473 N N . GLN A 1 67 ? 126.330 165.978 131.368 1.00 41.51 67 GLN A N 1
ATOM 474 C CA . GLN A 1 67 ? 125.692 166.311 132.632 1.00 35.47 67 GLN A CA 1
ATOM 475 C C . GLN A 1 67 ? 126.674 166.698 133.726 1.00 39.59 67 GLN A C 1
ATOM 476 O O . GLN A 1 67 ? 126.389 167.630 134.483 1.00 42.02 67 GLN A O 1
ATOM 482 N N . TYR A 1 68 ? 127.814 166.010 133.831 1.00 40.06 68 TYR A N 1
ATOM 483 C CA . TYR A 1 68 ? 128.813 166.370 134.832 1.00 38.89 68 TYR A CA 1
ATOM 484 C C . TYR A 1 68 ? 129.374 167.764 134.574 1.00 39.90 68 TYR A C 1
ATOM 485 O O . TYR A 1 68 ? 129.578 168.542 135.513 1.00 40.69 68 TYR A O 1
ATOM 494 N N . TYR A 1 69 ? 129.626 168.093 133.306 1.00 39.91 69 TYR A N 1
ATOM 495 C CA . TYR A 1 69 ? 130.115 169.421 132.947 1.00 43.39 69 TYR A CA 1
ATOM 496 C C . TYR A 1 69 ? 129.106 170.504 133.322 1.00 45.87 69 TYR A C 1
ATOM 497 O O . TYR A 1 69 ? 129.469 171.535 133.906 1.00 49.63 69 TYR A O 1
ATOM 506 N N . THR A 1 70 ? 127.828 170.275 133.010 1.00 44.39 70 THR A N 1
ATOM 507 C CA . THR A 1 70 ? 126.794 171.246 133.348 1.00 37.45 70 THR A CA 1
ATOM 508 C C . THR A 1 70 ? 126.644 171.391 134.857 1.00 38.65 70 THR A C 1
ATOM 509 O O . THR A 1 70 ? 126.456 172.501 135.364 1.00 41.58 70 THR A O 1
ATOM 513 N N . LEU A 1 71 ? 126.720 170.279 135.593 1.00 40.23 71 LEU A N 1
ATOM 514 C CA . LEU A 1 71 ? 126.626 170.348 137.048 1.00 40.35 71 LEU A CA 1
ATOM 515 C C . LEU A 1 71 ? 127.805 171.108 137.642 1.00 44.07 71 LEU A C 1
ATOM 516 O O . LEU A 1 71 ? 127.636 171.882 138.590 1.00 47.01 71 LEU A O 1
ATOM 521 N N . TYR A 1 72 ? 129.007 170.894 137.102 1.00 45.05 72 TYR A N 1
ATOM 522 C CA . TYR A 1 72 ? 130.171 171.646 137.559 1.00 42.90 72 TYR A CA 1
ATOM 523 C C . TYR A 1 72 ? 129.989 173.137 137.316 1.00 49.06 72 TYR A C 1
ATOM 524 O O . TYR A 1 72 ? 130.289 173.959 138.191 1.00 52.54 72 TYR A O 1
ATOM 533 N N . HIS A 1 73 ? 129.492 173.507 136.133 1.00 51.87 73 HIS A N 1
ATOM 534 C CA . HIS A 1 73 ? 129.262 174.921 135.849 1.00 51.23 73 HIS A CA 1
ATOM 535 C C . HIS A 1 73 ? 128.192 175.509 136.764 1.00 50.10 73 HIS A C 1
ATOM 536 O O . HIS A 1 73 ? 128.316 176.652 137.219 1.00 50.63 73 HIS A O 1
ATOM 543 N N . LEU A 1 74 ? 127.131 174.746 137.040 1.00 52.35 74 LEU A N 1
ATOM 544 C CA . LEU A 1 74 ? 126.083 175.229 137.935 1.00 54.64 74 LEU A CA 1
ATOM 545 C C . LEU A 1 74 ? 126.610 175.434 139.349 1.00 57.53 74 LEU A C 1
ATOM 546 O O . LEU A 1 74 ? 126.294 176.437 139.999 1.00 57.68 74 LEU A O 1
ATOM 551 N N . LYS A 1 75 ? 127.413 174.490 139.846 1.00 60.34 75 LYS A N 1
ATOM 552 C CA . LYS A 1 75 ? 127.947 174.612 141.198 1.00 55.27 75 LYS A CA 1
ATOM 553 C C . LYS A 1 75 ? 128.986 175.721 141.295 1.00 63.33 75 LYS A C 1
ATOM 554 O O . LYS A 1 75 ? 129.142 176.330 142.360 1.00 71.87 75 LYS A O 1
ATOM 560 N N . ARG A 1 76 ? 129.706 175.996 140.205 1.00 60.50 76 ARG A N 1
ATOM 561 C CA . ARG A 1 76 ? 130.689 177.074 140.225 1.00 64.94 76 ARG A CA 1
ATOM 562 C C . ARG A 1 76 ? 130.018 178.436 140.363 1.00 66.48 76 ARG A C 1
ATOM 563 O O . ARG A 1 76 ? 130.547 179.330 141.034 1.00 67.26 76 ARG A O 1
ATOM 571 N N . ASN A 1 77 ? 128.853 178.613 139.743 1.00 66.62 77 ASN A N 1
ATOM 572 C CA . ASN A 1 77 ? 128.146 179.888 139.767 1.00 64.51 77 ASN A CA 1
ATOM 573 C C . ASN A 1 77 ? 127.294 180.076 141.015 1.00 67.45 77 ASN A C 1
ATOM 574 O O . ASN A 1 77 ? 126.615 181.103 141.127 1.00 72.46 77 ASN A O 1
ATOM 579 N N . ASN A 1 78 ? 127.304 179.114 141.940 1.00 68.21 78 ASN A N 1
ATOM 580 C CA . ASN A 1 78 ? 126.541 179.183 143.187 1.00 71.99 78 ASN A CA 1
ATOM 581 C C . ASN A 1 78 ? 125.039 179.295 142.912 1.00 72.69 78 ASN A C 1
ATOM 582 O O . ASN A 1 78 ? 124.373 180.258 143.298 1.00 72.99 78 ASN A O 1
ATOM 587 N N . GLU A 1 79 ? 124.513 178.278 142.229 1.00 67.51 79 GLU A N 1
ATOM 588 C CA . GLU A 1 79 ? 123.082 178.156 141.991 1.00 59.71 79 GLU A CA 1
ATOM 589 C C . GLU A 1 79 ? 122.439 177.008 142.752 1.00 61.79 79 GLU A C 1
ATOM 590 O O . GLU A 1 79 ? 121.278 177.121 143.148 1.00 63.35 79 GLU A O 1
ATOM 596 N N . TYR A 1 80 ? 123.165 175.913 142.965 1.00 58.74 80 TYR A N 1
ATOM 597 C CA . TYR A 1 80 ? 122.676 174.782 143.738 1.00 49.78 80 TYR A CA 1
ATOM 598 C C . TYR A 1 80 ? 123.793 174.278 144.639 1.00 47.80 80 TYR A C 1
ATOM 599 O O . TYR A 1 80 ? 124.976 174.518 144.390 1.00 60.25 80 TYR A O 1
ATOM 608 N N . PHE A 1 81 ? 123.402 173.571 145.696 1.00 47.86 81 PHE A N 1
ATOM 609 C CA . PHE A 1 81 ? 124.334 172.993 146.661 1.00 46.14 81 PHE A CA 1
ATOM 610 C C . PHE A 1 81 ? 124.088 171.487 146.700 1.00 46.75 81 PHE A C 1
ATOM 611 O O . PHE A 1 81 ? 123.296 170.996 147.508 1.00 49.23 81 PHE A O 1
ATOM 619 N N . VAL A 1 82 ? 124.772 170.759 145.825 1.00 46.15 82 VAL A N 1
ATOM 620 C CA . VAL A 1 82 ? 124.621 169.313 145.711 1.00 40.30 82 VAL A CA 1
ATOM 621 C C . VAL A 1 82 ? 125.657 168.634 146.593 1.00 39.62 82 VAL A C 1
ATOM 622 O O . VAL A 1 82 ? 126.801 169.091 146.697 1.00 49.87 82 VAL A O 1
ATOM 626 N N . ASP A 1 83 ? 125.258 167.536 147.236 1.00 33.63 83 ASP A N 1
ATOM 627 C CA . ASP A 1 83 ? 126.136 166.797 148.135 1.00 36.74 83 ASP A CA 1
ATOM 628 C C . ASP A 1 83 ? 126.728 165.548 147.493 1.00 37.72 83 ASP A C 1
ATOM 629 O O . ASP A 1 83 ? 127.933 165.308 147.607 1.00 45.77 83 ASP A O 1
ATOM 634 N N . ASN A 1 84 ? 125.907 164.745 146.820 1.00 34.73 84 ASN A N 1
ATOM 635 C CA . ASN A 1 84 ? 126.356 163.495 146.225 1.00 31.83 84 ASN A CA 1
ATOM 636 C C . ASN A 1 84 ? 125.903 163.413 144.775 1.00 31.65 84 ASN A C 1
ATOM 637 O O . ASN A 1 84 ? 124.919 164.038 144.371 1.00 37.54 84 ASN A O 1
ATOM 642 N N . VAL A 1 85 ? 126.645 162.634 143.992 1.00 29.65 85 VAL A N 1
ATOM 643 C CA . VAL A 1 85 ? 126.298 162.322 142.610 1.00 29.34 85 VAL A CA 1
ATOM 644 C C . VAL A 1 85 ? 126.255 160.806 142.482 1.00 33.96 85 VAL A C 1
ATOM 645 O O . VAL A 1 85 ? 127.240 160.127 142.795 1.00 35.29 85 VAL A O 1
ATOM 649 N N . ILE A 1 86 ? 125.124 160.277 142.024 1.00 32.92 86 ILE A N 1
ATOM 650 C CA . ILE A 1 86 ? 124.882 158.840 141.975 1.00 31.55 86 ILE A CA 1
ATOM 651 C C . ILE A 1 86 ? 124.597 158.439 140.535 1.00 31.65 86 ILE A C 1
ATOM 652 O O . ILE A 1 86 ? 123.770 159.067 139.863 1.00 31.58 86 ILE A O 1
ATOM 657 N N . LEU A 1 87 ? 125.280 157.398 140.066 1.00 33.85 87 LEU A N 1
ATOM 658 C CA . LEU A 1 87 ? 125.082 156.873 138.721 1.00 33.37 87 LEU A CA 1
ATOM 659 C C . LEU A 1 87 ? 123.982 155.819 138.752 1.00 45.58 87 LEU A C 1
ATOM 660 O O . LEU A 1 87 ? 124.066 154.848 139.512 1.00 50.56 87 LEU A O 1
ATOM 665 N N . SER A 1 88 ? 122.953 156.009 137.924 1.00 39.98 88 SER A N 1
ATOM 666 C CA . SER A 1 88 ? 121.796 155.113 137.894 1.00 38.37 88 SER A CA 1
ATOM 667 C C . SER A 1 88 ? 122.066 153.955 136.931 1.00 48.92 88 SER A C 1
ATOM 668 O O . SER A 1 88 ? 121.581 153.908 135.798 1.00 59.57 88 SER A O 1
ATOM 671 N N . SER A 1 89 ? 122.854 152.999 137.411 1.00 49.43 89 SER A N 1
ATOM 672 C CA . SER A 1 89 ? 123.228 151.827 136.636 1.00 49.42 89 SER A CA 1
ATOM 673 C C . SER A 1 89 ? 122.715 150.560 137.307 1.00 45.93 89 SER A C 1
ATOM 674 O O . SER A 1 89 ? 122.758 150.425 138.532 1.00 47.25 89 SER A O 1
ATOM 677 N N . PHE A 1 90 ? 122.223 149.630 136.487 1.00 45.26 90 PHE A N 1
ATOM 678 C CA . PHE A 1 90 ? 121.762 148.337 136.971 1.00 45.46 90 PHE A CA 1
ATOM 679 C C . PHE A 1 90 ? 122.844 147.266 136.946 1.00 44.35 90 PHE A C 1
ATOM 680 O O . PHE A 1 90 ? 122.621 146.176 137.484 1.00 42.25 90 PHE A O 1
ATOM 688 N N . ASN A 1 91 ? 124.001 147.552 136.345 1.00 43.72 91 ASN A N 1
ATOM 689 C CA . ASN A 1 91 ? 125.091 146.583 136.211 1.00 43.75 91 ASN A CA 1
ATOM 690 C C . ASN A 1 91 ? 124.611 145.291 135.554 1.00 50.73 91 ASN A C 1
ATOM 691 O O . ASN A 1 91 ? 125.003 144.187 135.939 1.00 53.10 91 ASN A O 1
ATOM 696 N N . HIS A 1 92 ? 123.749 145.431 134.552 1.00 47.20 92 HIS A N 1
ATOM 697 C CA . HIS A 1 92 ? 123.315 144.255 133.814 1.00 42.05 92 HIS A CA 1
ATOM 698 C C . HIS A 1 92 ? 124.089 144.146 132.507 1.00 47.66 92 HIS A C 1
ATOM 699 O O . HIS A 1 92 ? 124.298 145.156 131.826 1.00 46.59 92 HIS A O 1
ATOM 706 N N . PRO A 1 93 ? 124.533 142.940 132.143 1.00 51.37 93 PRO A N 1
ATOM 707 C CA . PRO A 1 93 ? 125.416 142.804 130.972 1.00 52.79 93 PRO A CA 1
ATOM 708 C C . PRO A 1 93 ? 124.794 143.254 129.662 1.00 51.02 93 PRO A C 1
ATOM 709 O O . PRO A 1 93 ? 125.536 143.568 128.723 1.00 53.51 93 PRO A O 1
ATOM 713 N N . THR A 1 94 ? 123.469 143.296 129.558 1.00 47.60 94 THR A N 1
ATOM 714 C CA . THR A 1 94 ? 122.808 143.584 128.294 1.00 52.35 94 THR A CA 1
ATOM 715 C C . THR A 1 94 ? 122.442 145.052 128.111 1.00 56.40 94 THR A C 1
ATOM 716 O O . THR A 1 94 ? 121.924 145.412 127.050 1.00 57.33 94 THR A O 1
ATOM 720 N N . VAL A 1 95 ? 122.685 145.910 129.103 1.00 56.27 95 VAL A N 1
ATOM 721 C CA . VAL A 1 95 ? 122.317 147.314 128.950 1.00 56.72 95 VAL A CA 1
ATOM 722 C C . VAL A 1 95 ? 123.503 148.250 129.165 1.00 59.25 95 VAL A C 1
ATOM 723 O O . VAL A 1 95 ? 123.919 148.955 128.238 1.00 62.50 95 VAL A O 1
ATOM 727 N N . ASP A 1 96 ? 124.060 148.272 130.381 1.00 54.59 96 ASP A N 1
ATOM 728 C CA . ASP A 1 96 ? 125.030 149.304 130.730 1.00 54.07 96 ASP A CA 1
ATOM 729 C C . ASP A 1 96 ? 126.165 148.776 131.603 1.00 51.41 96 ASP A C 1
ATOM 730 O O . ASP A 1 96 ? 126.676 149.505 132.461 1.00 49.53 96 ASP A O 1
ATOM 735 N N . LEU A 1 97 ? 126.570 147.519 131.414 1.00 50.75 97 LEU A N 1
ATOM 736 C CA . LEU A 1 97 ? 127.632 146.970 132.252 1.00 48.65 97 LEU A CA 1
ATOM 737 C C . LEU A 1 97 ? 128.989 147.577 131.910 1.00 53.13 97 LEU A C 1
ATOM 738 O O . LEU A 1 97 ? 129.743 147.967 132.809 1.00 51.51 97 LEU A O 1
ATOM 743 N N . GLU A 1 98 ? 129.321 147.663 130.621 1.00 50.17 98 GLU A N 1
ATOM 744 C CA . GLU A 1 98 ? 130.626 148.177 130.218 1.00 48.62 98 GLU A CA 1
ATOM 745 C C . GLU A 1 98 ? 130.691 149.698 130.312 1.00 52.13 98 GLU A C 1
ATOM 746 O O . GLU A 1 98 ? 131.737 150.260 130.661 1.00 52.73 98 GLU A O 1
ATOM 752 N N . LYS A 1 99 ? 129.586 150.377 129.996 1.00 52.14 99 LYS A N 1
ATOM 753 C CA . LYS A 1 99 ? 129.563 151.833 130.064 1.00 43.56 99 LYS A CA 1
ATOM 754 C C . LYS A 1 99 ? 129.736 152.328 131.493 1.00 41.71 99 LYS A C 1
ATOM 755 O O . LYS A 1 99 ? 130.372 153.364 131.716 1.00 42.53 99 LYS A O 1
ATOM 761 N N . SER A 1 100 ? 129.182 151.606 132.470 1.00 41.38 100 SER A N 1
ATOM 762 C CA . SER A 1 100 ? 129.375 151.980 133.866 1.00 38.93 100 SER A CA 1
ATOM 763 C C . SER A 1 100 ? 130.844 151.896 134.260 1.00 42.25 100 SER A C 1
ATOM 764 O O . SER A 1 100 ? 131.361 152.784 134.948 1.00 44.95 100 SER A O 1
ATOM 767 N N . GLN A 1 101 ? 131.533 150.834 133.834 1.00 44.21 101 GLN A N 1
ATOM 768 C CA . GLN A 1 101 ? 132.960 150.716 134.112 1.00 44.02 101 GLN A CA 1
ATOM 769 C C . GLN A 1 101 ? 133.748 151.829 133.434 1.00 39.98 101 GLN A C 1
ATOM 770 O O . GLN A 1 101 ? 134.673 152.396 134.030 1.00 41.43 101 GLN A O 1
ATOM 776 N N . LYS A 1 102 ? 133.393 152.156 132.189 1.00 43.22 102 LYS A N 1
ATOM 777 C CA . LYS A 1 102 ? 134.071 153.246 131.492 1.00 39.90 102 LYS A CA 1
ATOM 778 C C . LYS A 1 102 ? 133.887 154.570 132.223 1.00 36.10 102 LYS A C 1
ATOM 779 O O . LYS A 1 102 ? 134.833 155.356 132.347 1.00 34.05 102 LYS A O 1
ATOM 785 N N . ILE A 1 103 ? 132.673 154.839 132.707 1.00 40.25 103 ILE A N 1
ATOM 786 C CA . ILE A 1 103 ? 132.420 156.081 133.435 1.00 34.84 103 ILE A CA 1
ATOM 787 C C . ILE A 1 103 ? 133.188 156.099 134.751 1.00 33.40 103 ILE A C 1
ATOM 788 O O . ILE A 1 103 ? 133.791 157.115 135.119 1.00 32.55 103 ILE A O 1
ATOM 793 N N . GLN A 1 104 ? 133.184 154.980 135.480 1.00 37.25 104 GLN A N 1
ATOM 794 C CA . GLN A 1 104 ? 133.871 154.932 136.766 1.00 35.63 104 GLN A CA 1
ATOM 795 C C . GLN A 1 104 ? 135.385 155.000 136.624 1.00 35.95 104 GLN A C 1
ATOM 796 O O . GLN A 1 104 ? 136.064 155.406 137.573 1.00 38.62 104 GLN A O 1
ATOM 802 N N . ALA A 1 105 ? 135.931 154.609 135.471 1.00 37.68 105 ALA A N 1
ATOM 803 C CA . ALA A 1 105 ? 137.369 154.724 135.260 1.00 33.97 105 ALA A CA 1
ATOM 804 C C . ALA A 1 105 ? 137.825 156.164 135.061 1.00 33.74 105 ALA A C 1
ATOM 805 O O . ALA A 1 105 ? 139.022 156.442 135.187 1.00 33.50 105 ALA A O 1
ATOM 807 N N . LEU A 1 106 ? 136.906 157.082 134.760 1.00 33.38 106 LEU A N 1
ATOM 808 C CA . LEU A 1 106 ? 137.238 158.481 134.516 1.00 24.29 106 LEU A CA 1
ATOM 809 C C . LEU A 1 106 ? 137.053 159.367 135.740 1.00 28.66 106 LEU A C 1
ATOM 810 O O . LEU A 1 106 ? 137.838 160.297 135.947 1.00 37.07 106 LEU A O 1
ATOM 815 N N . PHE A 1 107 ? 136.036 159.106 136.556 1.00 29.12 107 PHE A N 1
ATOM 816 C CA . PHE A 1 107 ? 135.721 159.933 137.709 1.00 29.59 107 PHE A CA 1
ATOM 817 C C . PHE A 1 107 ? 135.877 159.125 138.991 1.00 33.12 107 PHE A C 1
ATOM 818 O O . PHE A 1 107 ? 135.703 157.904 139.006 1.00 40.09 107 PHE A O 1
ATOM 826 N N . ILE A 1 108 ? 136.210 159.826 140.072 1.00 36.48 108 ILE A N 1
ATOM 827 C CA . ILE A 1 108 ? 136.402 159.196 141.374 1.00 41.32 108 ILE A CA 1
ATOM 828 C C . ILE A 1 108 ? 135.367 159.625 142.401 1.00 39.72 108 ILE A C 1
ATOM 829 O O . ILE A 1 108 ? 135.247 158.965 143.445 1.00 43.83 108 ILE A O 1
ATOM 834 N N . ASP A 1 109 ? 134.618 160.698 142.154 1.00 39.12 109 ASP A N 1
ATOM 835 C CA . ASP A 1 109 ? 133.619 161.190 143.091 1.00 39.69 109 ASP A CA 1
ATOM 836 C C . ASP A 1 109 ? 132.205 160.758 142.724 1.00 44.45 109 ASP A C 1
ATOM 837 O O . ASP A 1 109 ? 131.242 161.269 143.304 1.00 44.66 109 ASP A O 1
ATOM 842 N N . VAL A 1 110 ? 132.058 159.831 141.782 1.00 43.24 110 VAL A N 1
ATOM 843 C CA . VAL A 1 110 ? 130.756 159.338 141.347 1.00 44.25 110 VAL A CA 1
ATOM 844 C C . VAL A 1 110 ? 130.471 158.027 142.063 1.00 45.35 110 VAL A C 1
ATOM 845 O O . VAL A 1 110 ? 131.307 157.115 142.064 1.00 51.93 110 VAL A O 1
ATOM 849 N N . ILE A 1 111 ? 129.292 157.931 142.673 1.00 36.95 111 ILE A N 1
ATOM 850 C CA . ILE A 1 111 ? 128.882 156.756 143.432 1.00 35.43 111 ILE A CA 1
ATOM 851 C C . ILE A 1 111 ? 128.027 155.872 142.535 1.00 33.51 111 ILE A C 1
ATOM 852 O O . ILE A 1 111 ? 127.064 156.346 141.920 1.00 34.73 111 ILE A O 1
ATOM 857 N N . ASN A 1 112 ? 128.377 154.591 142.456 1.00 33.87 112 ASN A N 1
ATOM 858 C CA . ASN A 1 112 ? 127.591 153.641 141.682 1.00 34.20 112 ASN A CA 1
ATOM 859 C C . ASN A 1 112 ? 126.397 153.174 142.505 1.00 38.41 112 ASN A C 1
ATOM 860 O O . ASN A 1 112 ? 126.560 152.660 143.615 1.00 38.43 112 ASN A O 1
ATOM 865 N N . GLY A 1 113 ? 125.193 153.359 141.957 1.00 38.04 113 GLY A N 1
ATOM 866 C CA . GLY A 1 113 ? 123.982 153.052 142.697 1.00 29.69 113 GLY A CA 1
ATOM 867 C C . GLY A 1 113 ? 123.780 151.588 143.019 1.00 35.76 113 GLY A C 1
ATOM 868 O O . GLY A 1 113 ? 123.416 151.262 144.154 1.00 39.52 113 GLY A O 1
ATOM 869 N N . TYR A 1 114 ? 124.010 150.700 142.054 1.00 36.93 114 TYR A N 1
ATOM 870 C CA . TYR A 1 114 ? 123.748 149.279 142.247 1.00 32.42 114 TYR A CA 1
ATOM 871 C C . TYR A 1 114 ? 124.667 148.666 143.294 1.00 33.49 114 TYR A C 1
ATOM 872 O O . TYR A 1 114 ? 124.207 147.938 144.178 1.00 37.60 114 TYR A O 1
ATOM 881 N N . GLU A 1 115 ? 125.967 148.954 143.206 1.00 33.56 115 GLU A N 1
ATOM 882 C CA . GLU A 1 115 ? 126.929 148.330 144.108 1.00 36.83 115 GLU A CA 1
ATOM 883 C C . GLU A 1 115 ? 126.721 148.785 145.547 1.00 37.28 115 GLU A C 1
ATOM 884 O O . GLU A 1 115 ? 126.950 148.022 146.492 1.00 38.49 115 GLU A O 1
ATOM 890 N N . LYS A 1 116 ? 126.288 150.029 145.733 1.00 39.05 116 LYS A N 1
ATOM 891 C CA . LYS A 1 116 ? 126.201 150.615 147.062 1.00 35.52 116 LYS A CA 1
ATOM 892 C C . LYS A 1 116 ? 124.834 150.459 147.717 1.00 36.17 116 LYS A C 1
ATOM 893 O O . LYS A 1 116 ? 124.775 150.184 148.919 1.00 42.89 116 LYS A O 1
ATOM 899 N N . HIS A 1 117 ? 123.739 150.626 146.975 1.00 31.14 117 HIS A N 1
ATOM 900 C CA . HIS A 1 117 ? 122.429 150.662 147.614 1.00 32.32 117 HIS A CA 1
ATOM 901 C C . HIS A 1 117 ? 121.462 149.632 147.044 1.00 33.00 117 HIS A C 1
ATOM 902 O O . HIS A 1 117 ? 120.691 149.023 147.791 1.00 36.13 117 HIS A O 1
ATOM 909 N N . LEU A 1 118 ? 121.489 149.427 145.728 1.00 32.00 118 LEU A N 1
ATOM 910 C CA . LEU A 1 118 ? 120.487 148.596 145.073 1.00 33.06 118 LEU A CA 1
ATOM 911 C C . LEU A 1 118 ? 120.771 147.104 145.174 1.00 33.10 118 LEU A C 1
ATOM 912 O O . LEU A 1 118 ? 119.870 146.302 144.905 1.00 34.77 118 LEU A O 1
ATOM 917 N N . SER A 1 119 ? 121.984 146.710 145.559 1.00 33.95 119 SER A N 1
ATOM 918 C CA . SER A 1 119 ? 122.312 145.296 145.685 1.00 32.77 119 SER A CA 1
ATOM 919 C C . SER A 1 119 ? 121.895 144.705 147.025 1.00 38.51 119 SER A C 1
ATOM 920 O O . SER A 1 119 ? 122.007 143.488 147.205 1.00 47.09 119 SER A O 1
ATOM 923 N N . LYS A 1 120 ? 121.420 145.525 147.961 1.00 35.20 120 LYS A N 1
ATOM 924 C CA . LYS A 1 120 ? 121.028 145.060 149.284 1.00 34.68 120 LYS A CA 1
ATOM 925 C C . LYS A 1 120 ? 119.559 144.664 149.355 1.00 38.54 120 LYS A C 1
ATOM 926 O O . LYS A 1 120 ? 119.071 144.323 150.437 1.00 43.98 120 LYS A O 1
ATOM 932 N N . LEU A 1 121 ? 118.844 144.705 148.231 1.00 34.48 121 LEU A N 1
ATOM 933 C CA . LEU A 1 121 ? 117.445 144.285 148.147 1.00 31.24 121 LEU A CA 1
ATOM 934 C C . LEU A 1 121 ? 117.409 143.082 147.209 1.00 36.14 121 LEU A C 1
ATOM 935 O O . LEU A 1 121 ? 117.268 143.237 145.994 1.00 42.89 121 LEU A O 1
ATOM 940 N N . THR A 1 122 ? 117.538 141.882 147.780 1.00 32.91 122 THR A N 1
ATOM 941 C CA . THR A 1 122 ? 117.736 140.685 146.966 1.00 34.19 122 THR A CA 1
ATOM 942 C C . THR A 1 122 ? 116.493 140.342 146.153 1.00 35.52 122 THR A C 1
ATOM 943 O O . THR A 1 122 ? 116.584 140.079 144.948 1.00 39.89 122 THR A O 1
ATOM 947 N N . ALA A 1 123 ? 115.322 140.327 146.796 1.00 31.70 123 ALA A N 1
ATOM 948 C CA . ALA A 1 123 ? 114.099 139.956 146.088 1.00 30.28 123 ALA A CA 1
ATOM 949 C C . ALA A 1 123 ? 113.778 140.948 144.978 1.00 36.39 123 ALA A C 1
ATOM 950 O O . ALA A 1 123 ? 113.421 140.551 143.861 1.00 38.86 123 ALA A O 1
ATOM 952 N N . PHE A 1 124 ? 113.907 142.244 145.267 1.00 34.15 124 PHE A N 1
ATOM 953 C CA . PHE A 1 124 ? 113.658 143.264 144.254 1.00 28.46 124 PHE A CA 1
ATOM 954 C C . PHE A 1 124 ? 114.654 143.149 143.106 1.00 30.96 124 PHE A C 1
ATOM 955 O O . PHE A 1 124 ? 114.284 143.297 141.935 1.00 32.54 124 PHE A O 1
ATOM 963 N N . ASP A 1 125 ? 115.922 142.882 143.426 1.00 32.85 125 ASP A N 1
ATOM 964 C CA . ASP A 1 125 ? 116.934 142.727 142.387 1.00 31.75 125 ASP A CA 1
ATOM 965 C C . ASP A 1 125 ? 116.627 141.535 141.488 1.00 31.61 125 ASP A C 1
ATOM 966 O O . ASP A 1 125 ? 116.736 141.633 140.261 1.00 36.76 125 ASP A O 1
ATOM 971 N N . VAL A 1 126 ? 116.239 140.402 142.079 1.00 29.94 126 VAL A N 1
ATOM 972 C CA . VAL A 1 126 ? 115.912 139.220 141.283 1.00 34.15 126 VAL A CA 1
ATOM 973 C C . VAL A 1 126 ? 114.698 139.487 140.403 1.00 36.93 126 VAL A C 1
ATOM 974 O O . VAL A 1 126 ? 114.670 139.114 139.222 1.00 39.80 126 VAL A O 1
ATOM 978 N N . TYR A 1 127 ? 113.674 140.134 140.966 1.00 34.51 127 TYR A N 1
ATOM 979 C CA . TYR A 1 127 ? 112.489 140.492 140.192 1.00 33.74 127 TYR A CA 1
ATOM 980 C C . TYR A 1 127 ? 112.852 141.367 138.996 1.00 36.84 127 TYR A C 1
ATOM 981 O O . TYR A 1 127 ? 112.441 141.087 137.859 1.00 35.15 127 TYR A O 1
ATOM 990 N N . LEU A 1 128 ? 113.648 142.415 139.230 1.00 33.49 128 LEU A N 1
ATOM 991 C CA . LEU A 1 128 ? 114.031 143.314 138.147 1.00 28.97 128 LEU A CA 1
ATOM 992 C C . LEU A 1 128 ? 114.861 142.599 137.091 1.00 35.45 128 LEU A C 1
ATOM 993 O O . LEU A 1 128 ? 114.654 142.808 135.891 1.00 38.39 128 LEU A O 1
ATOM 998 N N . ARG A 1 129 ? 115.813 141.761 137.512 1.00 37.83 129 ARG A N 1
ATOM 999 C CA . ARG A 1 129 ? 116.651 141.061 136.544 1.00 39.78 129 ARG A CA 1
ATOM 1000 C C . ARG A 1 129 ? 115.841 140.094 135.694 1.00 40.30 129 ARG A C 1
ATOM 1001 O O . ARG A 1 129 ? 116.052 140.019 134.477 1.00 44.63 129 ARG A O 1
ATOM 1009 N N . TYR A 1 130 ? 114.908 139.355 136.302 1.00 34.25 130 TYR A N 1
ATOM 1010 C CA . TYR A 1 130 ? 114.068 138.457 135.516 1.00 35.10 130 TYR A CA 1
ATOM 1011 C C . TYR A 1 130 ? 113.219 139.233 134.518 1.00 42.26 130 TYR A C 1
ATOM 1012 O O . TYR A 1 130 ? 113.125 138.857 133.343 1.00 44.06 130 TYR A O 1
ATOM 1021 N N . LYS A 1 131 ? 112.588 140.324 134.969 1.00 43.79 131 LYS A N 1
ATOM 1022 C CA . LYS A 1 131 ? 111.743 141.088 134.056 1.00 39.02 131 LYS A CA 1
ATOM 1023 C C . LYS A 1 131 ? 112.553 141.717 132.931 1.00 39.27 131 LYS A C 1
ATOM 1024 O O . LYS A 1 131 ? 112.067 141.810 131.798 1.00 41.86 131 LYS A O 1
ATOM 1030 N N . GLU A 1 132 ? 113.781 142.154 133.217 1.00 38.57 132 GLU A N 1
ATOM 1031 C CA . GLU A 1 132 ? 114.628 142.715 132.171 1.00 40.60 132 GLU A CA 1
ATOM 1032 C C . GLU A 1 132 ? 115.046 141.652 131.165 1.00 44.65 132 GLU A C 1
ATOM 1033 O O . GLU A 1 132 ? 115.000 141.883 129.951 1.00 45.63 132 GLU A O 1
ATOM 1039 N N . LEU A 1 133 ? 115.454 140.477 131.647 1.00 47.66 133 LEU A N 1
ATOM 1040 C CA . LEU A 1 133 ? 115.972 139.445 130.757 1.00 40.83 133 LEU A CA 1
ATOM 1041 C C . LEU A 1 133 ? 114.891 138.781 129.913 1.00 38.53 133 LEU A C 1
ATOM 1042 O O . LEU A 1 133 ? 115.087 138.589 128.708 1.00 43.47 133 LEU A O 1
ATOM 1047 N N . TYR A 1 134 ? 113.750 138.425 130.506 1.00 37.45 134 TYR A N 1
ATOM 1048 C CA . TYR A 1 134 ? 112.782 137.583 129.813 1.00 40.82 134 TYR A CA 1
ATOM 1049 C C . TYR A 1 134 ? 111.557 138.324 129.293 1.00 45.98 134 TYR A C 1
ATOM 1050 O O . TYR A 1 134 ? 110.734 137.706 128.609 1.00 47.49 134 TYR A O 1
ATOM 1059 N N . GLU A 1 135 ? 111.402 139.616 129.587 1.00 47.82 135 GLU A N 1
ATOM 1060 C CA . GLU A 1 135 ? 110.211 140.339 129.158 1.00 47.52 135 GLU A CA 1
ATOM 1061 C C . GLU A 1 135 ? 110.474 141.706 128.543 1.00 47.72 135 GLU A C 1
ATOM 1062 O O . GLU A 1 135 ? 109.525 142.315 128.037 1.00 50.35 135 GLU A O 1
ATOM 1068 N N . ASN A 1 136 ? 111.711 142.204 128.565 1.00 45.66 136 ASN A N 1
ATOM 1069 C CA . ASN A 1 136 ? 112.053 143.519 128.018 1.00 47.77 136 ASN A CA 1
ATOM 1070 C C . ASN A 1 136 ? 111.207 144.621 128.660 1.00 50.93 136 ASN A C 1
ATOM 1071 O O . ASN A 1 136 ? 110.452 145.334 127.997 1.00 59.14 136 ASN A O 1
ATOM 1076 N N . GLN A 1 137 ? 111.347 144.746 129.977 1.00 47.09 137 GLN A N 1
ATOM 1077 C CA . GLN A 1 137 ? 110.654 145.777 130.735 1.00 42.37 137 GLN A CA 1
ATOM 1078 C C . GLN A 1 137 ? 111.627 146.408 131.719 1.00 48.98 137 GLN A C 1
ATOM 1079 O O . GLN A 1 137 ? 112.459 145.715 132.311 1.00 46.41 137 GLN A O 1
ATOM 1085 N N . ARG A 1 138 ? 111.518 147.724 131.888 1.00 52.43 138 ARG A N 1
ATOM 1086 C CA . ARG A 1 138 ? 112.454 148.480 132.706 1.00 46.81 138 ARG A CA 1
ATOM 1087 C C . ARG A 1 138 ? 111.693 149.534 133.498 1.00 48.08 138 ARG A C 1
ATOM 1088 O O . ARG A 1 138 ? 110.596 149.952 133.120 1.00 53.74 138 ARG A O 1
ATOM 1096 N N . ILE A 1 139 ? 112.291 149.960 134.607 1.00 48.15 139 ILE A N 1
ATOM 1097 C CA . ILE A 1 139 ? 111.699 150.967 135.472 1.00 48.35 139 ILE A CA 1
ATOM 1098 C C . ILE A 1 139 ? 112.315 152.323 135.152 1.00 46.75 139 ILE A C 1
ATOM 1099 O O . ILE A 1 139 ? 113.384 152.428 134.545 1.00 49.39 139 ILE A O 1
ATOM 1104 N N . THR A 1 140 ? 111.626 153.381 135.570 1.00 41.22 140 THR A N 1
ATOM 1105 C CA . THR A 1 140 ? 112.074 154.743 135.331 1.00 40.47 140 THR A CA 1
ATOM 1106 C C . THR A 1 140 ? 113.013 155.184 136.454 1.00 39.56 140 THR A C 1
ATOM 1107 O O . THR A 1 140 ? 113.374 154.402 137.337 1.00 42.79 140 THR A O 1
ATOM 1111 N N . SER A 1 141 ? 113.422 156.455 136.427 1.00 39.71 141 SER A N 1
ATOM 1112 C CA . SER A 1 141 ? 114.329 156.963 137.451 1.00 36.82 141 SER A CA 1
ATOM 1113 C C . SER A 1 141 ? 113.601 157.215 138.765 1.00 35.90 141 SER A C 1
ATOM 1114 O O . SER A 1 141 ? 114.208 157.145 139.841 1.00 32.89 141 SER A O 1
ATOM 1117 N N . GLY A 1 142 ? 112.302 157.518 138.699 1.00 36.73 142 GLY A N 1
ATOM 1118 C CA . GLY A 1 142 ? 111.546 157.768 139.914 1.00 32.67 142 GLY A CA 1
ATOM 1119 C C . GLY A 1 142 ? 111.477 156.567 140.834 1.00 31.92 142 GLY A C 1
ATOM 1120 O O . GLY A 1 142 ? 111.611 156.706 142.052 1.00 35.50 142 GLY A O 1
ATOM 1121 N N . VAL A 1 143 ? 111.265 155.376 140.273 1.00 29.39 143 VAL A N 1
ATOM 1122 C CA . VAL A 1 143 ? 111.269 154.163 141.084 1.00 26.15 143 VAL A CA 1
ATOM 1123 C C . VAL A 1 143 ? 112.676 153.848 141.581 1.00 24.98 143 VAL A C 1
ATOM 1124 O O . VAL A 1 143 ? 112.844 153.325 142.690 1.00 29.78 143 VAL A O 1
ATOM 1128 N N . TYR A 1 144 ? 113.699 154.149 140.778 1.00 23.35 144 TYR A N 1
ATOM 1129 C CA . TYR A 1 144 ? 115.078 153.930 141.204 1.00 24.67 144 TYR A CA 1
ATOM 1130 C C . TYR A 1 144 ? 115.408 154.766 142.435 1.00 25.56 144 TYR A C 1
ATOM 1131 O O . TYR A 1 144 ? 116.018 154.274 143.394 1.00 27.63 144 TYR A O 1
ATOM 1140 N N . MET A 1 145 ? 115.006 156.040 142.426 1.00 23.99 145 MET A N 1
ATOM 1141 C CA . MET A 1 145 ? 115.240 156.903 143.577 1.00 18.69 145 MET A CA 1
ATOM 1142 C C . MET A 1 145 ? 114.505 156.417 144.819 1.00 26.19 145 MET A C 1
ATOM 1143 O O . MET A 1 145 ? 115.075 156.454 145.914 1.00 28.42 145 MET A O 1
ATOM 1148 N N . CYS A 1 146 ? 113.260 155.963 144.678 1.00 25.53 146 CYS A N 1
ATOM 1149 C CA . CYS A 1 146 ? 112.526 155.392 145.800 1.00 22.11 146 CYS A CA 1
ATOM 1150 C C . CYS A 1 146 ? 113.188 154.140 146.355 1.00 28.15 146 CYS A C 1
ATOM 1151 O O . CYS A 1 146 ? 113.266 153.979 147.579 1.00 33.28 146 CYS A O 1
ATOM 1154 N N . ALA A 1 147 ? 113.667 153.251 145.482 1.00 30.23 147 ALA A N 1
ATOM 1155 C CA . ALA A 1 147 ? 114.366 152.058 145.948 1.00 27.37 147 ALA A CA 1
ATOM 1156 C C . ALA A 1 147 ? 115.644 152.422 146.694 1.00 30.32 147 ALA A C 1
ATOM 1157 O O . ALA A 1 147 ? 115.950 151.830 147.736 1.00 31.84 147 ALA A O 1
ATOM 1159 N N . VAL A 1 148 ? 116.401 153.395 146.181 1.00 30.55 148 VAL A N 1
ATOM 1160 C CA . VAL A 1 148 ? 117.624 153.814 146.864 1.00 29.55 148 VAL A CA 1
ATOM 1161 C C . VAL A 1 148 ? 117.299 154.443 148.215 1.00 33.37 148 VAL A C 1
ATOM 1162 O O . VAL A 1 148 ? 117.996 154.206 149.209 1.00 36.76 148 VAL A O 1
ATOM 1166 N N . ALA A 1 149 ? 116.235 155.249 148.278 1.00 33.30 149 ALA A N 1
ATOM 1167 C CA . ALA A 1 149 ? 115.832 155.846 149.548 1.00 32.27 149 ALA A CA 1
ATOM 1168 C C . ALA A 1 149 ? 115.422 154.779 150.555 1.00 35.06 149 ALA A C 1
ATOM 1169 O O . ALA A 1 149 ? 115.738 154.885 151.745 1.00 39.85 149 ALA A O 1
ATOM 1171 N N . ILE A 1 150 ? 114.707 153.747 150.098 1.00 39.91 150 ILE A N 1
ATOM 1172 C CA . ILE A 1 150 ? 114.361 152.634 150.980 1.00 36.63 150 ILE A CA 1
ATOM 1173 C C . ILE A 1 150 ? 115.622 151.937 151.473 1.00 36.83 150 ILE A C 1
ATOM 1174 O O . ILE A 1 150 ? 115.745 151.607 152.659 1.00 42.12 150 ILE A O 1
ATOM 1179 N N . ALA A 1 151 ? 116.579 151.708 150.576 1.00 34.84 151 ALA A N 1
ATOM 1180 C CA . ALA A 1 151 ? 117.811 151.014 150.927 1.00 40.54 151 ALA A CA 1
ATOM 1181 C C . ALA A 1 151 ? 118.753 151.852 151.784 1.00 44.92 151 ALA A C 1
ATOM 1182 O O . ALA A 1 151 ? 119.692 151.295 152.361 1.00 46.55 151 ALA A O 1
ATOM 1184 N N . MET A 1 152 ? 118.537 153.163 151.879 1.00 45.73 152 MET A N 1
ATOM 1185 C CA . MET A 1 152 ? 119.372 154.023 152.708 1.00 48.66 152 MET A CA 1
ATOM 1186 C C . MET A 1 152 ? 118.793 154.279 154.093 1.00 48.00 152 MET A C 1
ATOM 1187 O O . MET A 1 152 ? 119.364 155.072 154.849 1.00 47.28 152 MET A O 1
ATOM 1192 N N . GLY A 1 153 ? 117.682 153.637 154.449 1.00 49.61 153 GLY A N 1
ATOM 1193 C CA . GLY A 1 153 ? 117.133 153.700 155.787 1.00 55.54 153 GLY A CA 1
ATOM 1194 C C . GLY A 1 153 ? 115.937 154.614 155.948 1.00 61.96 153 GLY A C 1
ATOM 1195 O O . GLY A 1 153 ? 115.314 154.607 157.018 1.00 73.74 153 GLY A O 1
ATOM 1196 N N . TYR A 1 154 ? 115.599 155.403 154.931 1.00 53.64 154 TYR A N 1
ATOM 1197 C CA . TYR A 1 154 ? 114.451 156.290 155.035 1.00 55.28 154 TYR A CA 1
ATOM 1198 C C . TYR A 1 154 ? 113.159 155.483 155.149 1.00 61.70 154 TYR A C 1
ATOM 1199 O O . TYR A 1 154 ? 113.036 154.375 154.619 1.00 59.97 154 TYR A O 1
ATOM 1208 N N . THR A 1 155 ? 112.188 156.053 155.859 1.00 65.14 155 THR A N 1
ATOM 1209 C CA . THR A 1 155 ? 110.905 155.402 156.085 1.00 63.64 155 THR A CA 1
ATOM 1210 C C . THR A 1 155 ? 109.721 156.143 155.485 1.00 62.98 155 THR A C 1
ATOM 1211 O O . THR A 1 155 ? 108.778 155.495 155.027 1.00 64.51 155 THR A O 1
ATOM 1215 N N . ASP A 1 156 ? 109.738 157.473 155.478 1.00 66.39 156 ASP A N 1
ATOM 1216 C CA . ASP A 1 156 ? 108.678 158.280 154.886 1.00 60.47 156 ASP A CA 1
ATOM 1217 C C . ASP A 1 156 ? 109.181 158.851 153.568 1.00 57.32 156 ASP A C 1
ATOM 1218 O O . ASP A 1 156 ? 110.201 159.547 153.539 1.00 65.93 156 ASP A O 1
ATOM 1223 N N . ILE A 1 157 ? 108.470 158.552 152.484 1.00 46.11 157 ILE A N 1
ATOM 1224 C CA . ILE A 1 157 ? 108.862 158.963 151.140 1.00 38.51 157 ILE A CA 1
ATOM 1225 C C . ILE A 1 157 ? 107.689 159.732 150.547 1.00 37.82 157 ILE A C 1
ATOM 1226 O O . ILE A 1 157 ? 106.604 159.173 150.349 1.00 43.80 157 ILE A O 1
ATOM 1231 N N . TYR A 1 158 ? 107.900 161.014 150.259 1.00 37.30 158 TYR A N 1
ATOM 1232 C CA . TYR A 1 158 ? 106.881 161.850 149.638 1.00 33.99 158 TYR A CA 1
ATOM 1233 C C . TYR A 1 158 ? 107.197 162.002 148.155 1.00 38.91 158 TYR A C 1
ATOM 1234 O O . TYR A 1 158 ? 108.243 162.549 147.790 1.00 36.50 158 TYR A O 1
ATOM 1243 N N . LEU A 1 159 ? 106.287 161.535 147.307 1.00 45.45 159 LEU A N 1
ATOM 1244 C CA . LEU A 1 159 ? 106.476 161.538 145.865 1.00 43.51 159 LEU A CA 1
ATOM 1245 C C . LEU A 1 159 ? 105.864 162.794 145.260 1.00 38.91 159 LEU A C 1
ATOM 1246 O O . LEU A 1 159 ? 104.778 163.226 145.654 1.00 41.53 159 LEU A O 1
ATOM 1251 N N . THR A 1 160 ? 106.572 163.382 144.298 1.00 37.73 160 THR A N 1
ATOM 1252 C CA . THR A 1 160 ? 106.022 164.503 143.547 1.00 46.61 160 THR A CA 1
ATOM 1253 C C . THR A 1 160 ? 106.668 164.530 142.170 1.00 48.34 160 THR A C 1
ATOM 1254 O O . THR A 1 160 ? 107.739 163.962 141.951 1.00 51.77 160 THR A O 1
ATOM 1258 N N . GLY A 1 161 ? 105.986 165.186 141.235 1.00 53.36 161 GLY A N 1
ATOM 1259 C CA . GLY A 1 161 ? 106.509 165.357 139.895 1.00 55.85 161 GLY A CA 1
ATOM 1260 C C . GLY A 1 161 ? 106.458 164.101 139.049 1.00 61.57 161 GLY A C 1
ATOM 1261 O O . GLY A 1 161 ? 106.977 164.081 137.930 1.00 62.46 161 GLY A O 1
ATOM 1262 N N . ILE A 1 162 ? 105.836 163.049 139.568 1.00 65.12 162 ILE A N 1
ATOM 1263 C CA . ILE A 1 162 ? 105.710 161.780 138.861 1.00 74.24 162 ILE A CA 1
ATOM 1264 C C . ILE A 1 162 ? 104.279 161.703 138.341 1.00 85.57 162 ILE A C 1
ATOM 1265 O O . ILE A 1 162 ? 103.343 161.419 139.094 1.00 85.43 162 ILE A O 1
ATOM 1270 N N . ASP A 1 163 ? 104.108 161.959 137.045 1.00 92.90 163 ASP A N 1
ATOM 1271 C CA . ASP A 1 163 ? 102.795 161.984 136.416 1.00 101.88 163 ASP A CA 1
ATOM 1272 C C . ASP A 1 163 ? 102.483 160.709 135.647 1.00 109.43 163 ASP A C 1
ATOM 1273 O O . ASP A 1 163 ? 101.477 160.662 134.931 1.00 112.57 163 ASP A O 1
ATOM 1278 N N . PHE A 1 164 ? 103.323 159.679 135.773 1.00 111.12 164 PHE A N 1
ATOM 1279 C CA . PHE A 1 164 ? 103.096 158.384 135.131 1.00 116.74 164 PHE A CA 1
ATOM 1280 C C . PHE A 1 164 ? 102.990 158.523 133.612 1.00 126.98 164 PHE A C 1
ATOM 1281 O O . PHE A 1 164 ? 102.017 158.087 132.991 1.00 128.36 164 PHE A O 1
ATOM 1289 N N . TYR A 1 165 ? 104.015 159.135 133.014 1.00 129.75 165 TYR A N 1
ATOM 1290 C CA . TYR A 1 165 ? 104.099 159.335 131.566 1.00 134.04 165 TYR A CA 1
ATOM 1291 C C . TYR A 1 165 ? 102.864 160.068 131.037 1.00 135.19 165 TYR A C 1
ATOM 1292 O O . TYR A 1 165 ? 102.084 159.542 130.240 1.00 138.18 165 TYR A O 1
ATOM 1301 N N . GLN A 1 166 ? 102.699 161.302 131.503 1.00 130.24 166 GLN A N 1
ATOM 1302 C CA . GLN A 1 166 ? 101.580 162.139 131.084 1.00 133.75 166 GLN A CA 1
ATOM 1303 C C . GLN A 1 166 ? 101.679 162.493 129.604 1.00 140.49 166 GLN A C 1
ATOM 1304 O O . GLN A 1 166 ? 101.057 161.850 128.759 1.00 138.88 166 GLN A O 1
ATOM 1310 N N . SER A 1 196 ? 110.227 151.766 124.648 1.00 92.68 196 SER A N 1
ATOM 1311 C CA . SER A 1 196 ? 108.967 151.067 124.871 1.00 93.34 196 SER A CA 1
ATOM 1312 C C . SER A 1 196 ? 109.046 150.182 126.110 1.00 90.93 196 SER A C 1
ATOM 1313 O O . SER A 1 196 ? 108.057 149.562 126.505 1.00 89.35 196 SER A O 1
ATOM 1316 N N . TYR A 1 197 ? 110.235 150.123 126.715 1.00 89.28 197 TYR A N 1
ATOM 1317 C CA . TYR A 1 197 ? 110.411 149.329 127.927 1.00 84.87 197 TYR A CA 1
ATOM 1318 C C . TYR A 1 197 ? 109.561 149.870 129.070 1.00 85.67 197 TYR A C 1
ATOM 1319 O O . TYR A 1 197 ? 108.937 149.099 129.809 1.00 85.97 197 TYR A O 1
ATOM 1328 N N . HIS A 1 198 ? 109.524 151.190 129.230 1.00 85.03 198 HIS A N 1
ATOM 1329 C CA . HIS A 1 198 ? 108.797 151.803 130.331 1.00 79.11 198 HIS A CA 1
ATOM 1330 C C . HIS A 1 198 ? 107.298 151.782 130.062 1.00 81.41 198 HIS A C 1
ATOM 1331 O O . HIS A 1 198 ? 106.846 152.060 128.947 1.00 84.51 198 HIS A O 1
ATOM 1338 N N . SER A 1 199 ? 106.528 151.451 131.094 1.00 82.07 199 SER A N 1
ATOM 1339 C CA . SER A 1 199 ? 105.075 151.398 130.996 1.00 80.26 199 SER A CA 1
ATOM 1340 C C . SER A 1 199 ? 104.492 151.709 132.370 1.00 77.76 199 SER A C 1
ATOM 1341 O O . SER A 1 199 ? 105.220 152.023 133.316 1.00 73.87 199 SER A O 1
ATOM 1344 N N . LYS A 1 200 ? 103.167 151.625 132.479 1.00 79.11 200 LYS A N 1
ATOM 1345 C CA . LYS A 1 200 ? 102.469 151.890 133.729 1.00 75.04 200 LYS A CA 1
ATOM 1346 C C . LYS A 1 200 ? 102.082 150.618 134.470 1.00 70.23 200 LYS A C 1
ATOM 1347 O O . LYS A 1 200 ? 101.527 150.698 135.570 1.00 67.43 200 LYS A O 1
ATOM 1353 N N . ASP A 1 201 ? 102.361 149.448 133.895 1.00 70.07 201 ASP A N 1
ATOM 1354 C CA . ASP A 1 201 ? 102.121 148.185 134.578 1.00 69.58 201 ASP A CA 1
ATOM 1355 C C . ASP A 1 201 ? 103.352 147.653 135.294 1.00 63.54 201 ASP A C 1
ATOM 1356 O O . ASP A 1 201 ? 103.249 146.643 135.999 1.00 63.21 201 ASP A O 1
ATOM 1361 N N . ILE A 1 202 ? 104.504 148.300 135.131 1.00 61.37 202 ILE A N 1
ATOM 1362 C CA . ILE A 1 202 ? 105.724 147.883 135.812 1.00 58.67 202 ILE A CA 1
ATOM 1363 C C . ILE A 1 202 ? 106.059 148.899 136.896 1.00 54.52 202 ILE A C 1
ATOM 1364 O O . ILE A 1 202 ? 106.545 148.536 137.973 1.00 49.01 202 ILE A O 1
ATOM 1369 N N . ASP A 1 203 ? 105.791 150.180 136.626 1.00 55.05 203 ASP A N 1
ATOM 1370 C CA . ASP A 1 203 ? 106.036 151.212 137.629 1.00 49.64 203 ASP A CA 1
ATOM 1371 C C . ASP A 1 203 ? 105.099 151.062 138.821 1.00 44.39 203 ASP A C 1
ATOM 1372 O O . ASP A 1 203 ? 105.525 151.206 139.972 1.00 39.28 203 ASP A O 1
ATOM 1377 N N . LEU A 1 204 ? 103.821 150.774 138.567 1.00 48.02 204 LEU A N 1
ATOM 1378 C CA . LEU A 1 204 ? 102.880 150.555 139.659 1.00 43.58 204 LEU A CA 1
ATOM 1379 C C . LEU A 1 204 ? 103.106 149.217 140.349 1.00 42.88 204 LEU A C 1
ATOM 1380 O O . LEU A 1 204 ? 102.925 149.116 141.568 1.00 41.34 204 LEU A O 1
ATOM 1385 N N . GLU A 1 205 ? 103.493 148.186 139.596 1.00 42.57 205 GLU A N 1
ATOM 1386 C CA . GLU A 1 205 ? 103.757 146.886 140.198 1.00 39.85 205 GLU A CA 1
ATOM 1387 C C . GLU A 1 205 ? 105.021 146.897 141.048 1.00 39.83 205 GLU A C 1
ATOM 1388 O O . GLU A 1 205 ? 105.068 146.227 142.086 1.00 38.01 205 GLU A O 1
ATOM 1394 N N . ALA A 1 206 ? 106.049 147.639 140.628 1.00 38.42 206 ALA A N 1
ATOM 1395 C CA . ALA A 1 206 ? 107.266 147.735 141.427 1.00 32.73 206 ALA A CA 1
ATOM 1396 C C . ALA A 1 206 ? 107.031 148.493 142.727 1.00 32.48 206 ALA A C 1
ATOM 1397 O O . ALA A 1 206 ? 107.580 148.117 143.768 1.00 32.25 206 ALA A O 1
ATOM 1399 N N . LEU A 1 207 ? 106.230 149.562 142.687 1.00 31.09 207 LEU A N 1
ATOM 1400 C CA . LEU A 1 207 ? 105.938 150.312 143.905 1.00 30.44 207 LEU A CA 1
ATOM 1401 C C . LEU A 1 207 ? 105.172 149.461 144.909 1.00 32.82 207 LEU A C 1
ATOM 1402 O O . LEU A 1 207 ? 105.450 149.511 146.113 1.00 35.25 207 LEU A O 1
ATOM 1407 N N . SER A 1 208 ? 104.202 148.675 144.436 1.00 31.64 208 SER A N 1
ATOM 1408 C CA . SER A 1 208 ? 103.484 147.774 145.331 1.00 31.00 208 SER A CA 1
ATOM 1409 C C . SER A 1 208 ? 104.393 146.677 145.867 1.00 34.72 208 SER A C 1
ATOM 1410 O O . SER A 1 208 ? 104.198 146.208 146.994 1.00 35.20 208 SER A O 1
ATOM 1413 N N . PHE A 1 209 ? 105.382 146.253 145.076 1.00 36.27 209 PHE A N 1
ATOM 1414 C CA . PHE A 1 209 ? 106.332 145.249 145.545 1.00 33.04 209 PHE A CA 1
ATOM 1415 C C . PHE A 1 209 ? 107.141 145.768 146.728 1.00 34.77 209 PHE A C 1
ATOM 1416 O O . PHE A 1 209 ? 107.356 145.046 147.708 1.00 33.76 209 PHE A O 1
ATOM 1424 N N . LEU A 1 210 ? 107.597 147.021 146.654 1.00 31.75 210 LEU A N 1
ATOM 1425 C CA . LEU A 1 210 ? 108.355 147.602 147.757 1.00 28.40 210 LEU A CA 1
ATOM 1426 C C . LEU A 1 210 ? 107.472 147.872 148.968 1.00 31.05 210 LEU A C 1
ATOM 1427 O O . LEU A 1 210 ? 107.938 147.771 150.108 1.00 29.15 210 LEU A O 1
ATOM 1432 N N . GLN A 1 211 ? 106.206 148.229 148.742 1.00 34.48 211 GLN A N 1
ATOM 1433 C CA . GLN A 1 211 ? 105.282 148.445 149.850 1.00 34.80 211 GLN A CA 1
ATOM 1434 C C . GLN A 1 211 ? 105.035 147.165 150.636 1.00 33.85 211 GLN A C 1
ATOM 1435 O O . GLN A 1 211 ? 105.000 147.193 151.872 1.00 35.54 211 GLN A O 1
ATOM 1441 N N . GLN A 1 212 ? 104.866 146.039 149.942 1.00 32.95 212 GLN A N 1
ATOM 1442 C CA . GLN A 1 212 ? 104.537 144.782 150.604 1.00 35.24 212 GLN A CA 1
ATOM 1443 C C . GLN A 1 212 ? 105.742 144.144 151.284 1.00 35.09 212 GLN A C 1
ATOM 1444 O O . GLN A 1 212 ? 105.594 143.537 152.351 1.00 34.88 212 GLN A O 1
ATOM 1450 N N . HIS A 1 213 ? 106.932 144.274 150.700 1.00 33.78 213 HIS A N 1
ATOM 1451 C CA . HIS A 1 213 ? 108.093 143.512 151.143 1.00 30.98 213 HIS A CA 1
ATOM 1452 C C . HIS A 1 213 ? 108.965 144.233 152.160 1.00 30.97 213 HIS A C 1
ATOM 1453 O O . HIS A 1 213 ? 109.668 143.568 152.927 1.00 32.39 213 HIS A O 1
ATOM 1460 N N . TYR A 1 214 ? 108.950 145.565 152.196 1.00 32.31 214 TYR A N 1
ATOM 1461 C CA . TYR A 1 214 ? 109.866 146.307 153.050 1.00 29.87 214 TYR A CA 1
ATOM 1462 C C . TYR A 1 214 ? 109.178 147.235 154.042 1.00 33.26 214 TYR A C 1
ATOM 1463 O O . TYR A 1 214 ? 109.869 147.865 154.851 1.00 34.44 214 TYR A O 1
ATOM 1472 N N . HIS A 1 215 ? 107.848 147.336 154.007 1.00 36.73 215 HIS A N 1
ATOM 1473 C CA . HIS A 1 215 ? 107.061 148.028 155.029 1.00 40.30 215 HIS A CA 1
ATOM 1474 C C . HIS A 1 215 ? 107.482 149.497 155.156 1.00 44.75 215 HIS A C 1
ATOM 1475 O O . HIS A 1 215 ? 107.997 149.950 156.180 1.00 46.18 215 HIS A O 1
ATOM 1482 N N . VAL A 1 216 ? 107.246 150.234 154.070 1.00 40.88 216 VAL A N 1
ATOM 1483 C CA . VAL A 1 216 ? 107.513 151.664 154.018 1.00 35.13 216 VAL A CA 1
ATOM 1484 C C . VAL A 1 216 ? 106.219 152.388 153.677 1.00 37.22 216 VAL A C 1
ATOM 1485 O O . VAL A 1 216 ? 105.262 151.797 153.173 1.00 42.31 216 VAL A O 1
ATOM 1489 N N . ASN A 1 217 ? 106.198 153.686 153.963 1.00 31.92 217 ASN A N 1
ATOM 1490 C CA . ASN A 1 217 ? 105.025 154.520 153.739 1.00 32.25 217 ASN A CA 1
ATOM 1491 C C . ASN A 1 217 ? 105.264 155.446 152.555 1.00 33.57 217 ASN A C 1
ATOM 1492 O O . ASN A 1 217 ? 106.299 156.115 152.483 1.00 40.73 217 ASN A O 1
ATOM 1497 N N . PHE A 1 218 ? 104.305 155.482 151.634 1.00 31.00 218 PHE A N 1
ATOM 1498 C CA . PHE A 1 218 ? 104.347 156.367 150.480 1.00 31.66 218 PHE A CA 1
ATOM 1499 C C . PHE A 1 218 ? 103.241 157.406 150.593 1.00 34.80 218 PHE A C 1
ATOM 1500 O O . PHE A 1 218 ? 102.107 157.083 150.960 1.00 42.08 218 PHE A O 1
ATOM 1508 N N . TYR A 1 219 ? 103.575 158.655 150.278 1.00 32.66 219 TYR A N 1
ATOM 1509 C CA . TYR A 1 219 ? 102.624 159.754 150.323 1.00 33.94 219 TYR A CA 1
ATOM 1510 C C . TYR A 1 219 ? 102.727 160.574 149.046 1.00 35.80 219 TYR A C 1
ATOM 1511 O O . TYR A 1 219 ? 103.781 160.629 148.407 1.00 40.02 219 TYR A O 1
ATOM 1520 N N . SER A 1 220 ? 101.620 161.213 148.682 1.00 36.06 220 SER A N 1
ATOM 1521 C CA . SER A 1 220 ? 101.555 162.093 147.523 1.00 39.87 220 SER A CA 1
ATOM 1522 C C . SER A 1 220 ? 101.222 163.501 147.993 1.00 44.35 220 SER A C 1
ATOM 1523 O O . SER A 1 220 ? 100.286 163.692 148.776 1.00 47.78 220 SER A O 1
ATOM 1526 N N . ILE A 1 221 ? 101.985 164.483 147.516 1.00 43.60 221 ILE A N 1
ATOM 1527 C CA . ILE A 1 221 ? 101.820 165.870 147.928 1.00 39.77 221 ILE A CA 1
ATOM 1528 C C . ILE A 1 221 ? 101.244 166.731 146.811 1.00 43.28 221 ILE A C 1
ATOM 1529 O O . ILE A 1 221 ? 101.202 167.959 146.940 1.00 45.29 221 ILE A O 1
ATOM 1534 N N . SER A 1 222 ? 100.798 166.121 145.716 1.00 47.72 222 SER A N 1
ATOM 1535 C CA . SER A 1 222 ? 100.135 166.839 144.626 1.00 47.84 222 SER A CA 1
ATOM 1536 C C . SER A 1 222 ? 98.706 166.330 144.506 1.00 57.00 222 SER A C 1
ATOM 1537 O O . SER A 1 222 ? 98.473 165.262 143.911 1.00 60.88 222 SER A O 1
ATOM 1540 N N . PRO A 1 223 ? 97.721 167.045 145.057 1.00 58.15 223 PRO A N 1
ATOM 1541 C CA . PRO A 1 223 ? 96.344 166.520 145.061 1.00 59.31 223 PRO A CA 1
ATOM 1542 C C . PRO A 1 223 ? 95.775 166.254 143.678 1.00 64.92 223 PRO A C 1
ATOM 1543 O O . PRO A 1 223 ? 95.013 165.293 143.511 1.00 67.59 223 PRO A O 1
ATOM 1547 N N . MET A 1 224 ? 96.116 167.068 142.679 1.00 64.07 224 MET A N 1
ATOM 1548 C CA . MET A 1 224 ? 95.536 166.902 141.352 1.00 70.20 224 MET A CA 1
ATOM 1549 C C . MET A 1 224 ? 96.257 165.855 140.512 1.00 71.81 224 MET A C 1
ATOM 1550 O O . MET A 1 224 ? 95.768 165.511 139.431 1.00 75.29 224 MET A O 1
ATOM 1555 N N . SER A 1 225 ? 97.393 165.343 140.975 1.00 68.27 225 SER A N 1
ATOM 1556 C CA . SER A 1 225 ? 98.121 164.344 140.213 1.00 64.90 225 SER A CA 1
ATOM 1557 C C . SER A 1 225 ? 97.363 163.016 140.210 1.00 64.71 225 SER A C 1
ATOM 1558 O O . SER A 1 225 ? 96.694 162.670 141.188 1.00 62.83 225 SER A O 1
ATOM 1561 N N . PRO A 1 226 ? 97.444 162.257 139.114 1.00 67.38 226 PRO A N 1
ATOM 1562 C CA . PRO A 1 226 ? 96.817 160.925 139.097 1.00 65.62 226 PRO A CA 1
ATOM 1563 C C . PRO A 1 226 ? 97.414 159.965 140.109 1.00 63.65 226 PRO A C 1
ATOM 1564 O O . PRO A 1 226 ? 96.761 158.975 140.462 1.00 63.65 226 PRO A O 1
ATOM 1568 N N . LEU A 1 227 ? 98.637 160.219 140.578 1.00 63.04 227 LEU A N 1
ATOM 1569 C CA . LEU A 1 227 ? 99.263 159.361 141.576 1.00 61.02 227 LEU A CA 1
ATOM 1570 C C . LEU A 1 227 ? 98.499 159.347 142.894 1.00 60.17 227 LEU A C 1
ATOM 1571 O O . LEU A 1 227 ? 98.564 158.351 143.623 1.00 56.79 227 LEU A O 1
ATOM 1576 N N . SER A 1 228 ? 97.772 160.422 143.212 1.00 61.71 228 SER A N 1
ATOM 1577 C CA . SER A 1 228 ? 97.029 160.484 144.465 1.00 58.70 228 SER A CA 1
ATOM 1578 C C . SER A 1 228 ? 95.904 159.460 144.530 1.00 63.05 228 SER A C 1
ATOM 1579 O O . SER A 1 228 ? 95.427 159.153 145.628 1.00 65.80 228 SER A O 1
ATOM 1582 N N . LYS A 1 229 ? 95.469 158.927 143.386 1.00 64.09 229 LYS A N 1
ATOM 1583 C CA . LYS A 1 229 ? 94.415 157.920 143.386 1.00 63.59 229 LYS A CA 1
ATOM 1584 C C . LYS A 1 229 ? 94.887 156.585 143.945 1.00 62.28 229 LYS A C 1
ATOM 1585 O O . LYS A 1 229 ? 94.052 155.733 144.266 1.00 64.29 229 LYS A O 1
ATOM 1591 N N . HIS A 1 230 ? 96.201 156.381 144.067 1.00 60.05 230 HIS A N 1
ATOM 1592 C CA . HIS A 1 230 ? 96.745 155.130 144.572 1.00 58.96 230 HIS A CA 1
ATOM 1593 C C . HIS A 1 230 ? 97.393 155.247 145.943 1.00 59.69 230 HIS A C 1
ATOM 1594 O O . HIS A 1 230 ? 97.551 154.225 146.619 1.00 54.38 230 HIS A O 1
ATOM 1601 N N . PHE A 1 231 ? 97.769 156.448 146.370 1.00 62.42 231 PHE A N 1
ATOM 1602 C CA . PHE A 1 231 ? 98.407 156.643 147.660 1.00 58.83 231 PHE A CA 1
ATOM 1603 C C . PHE A 1 231 ? 97.716 157.763 148.421 1.00 58.06 231 PHE A C 1
ATOM 1604 O O . PHE A 1 231 ? 97.262 158.743 147.820 1.00 58.21 231 PHE A O 1
ATOM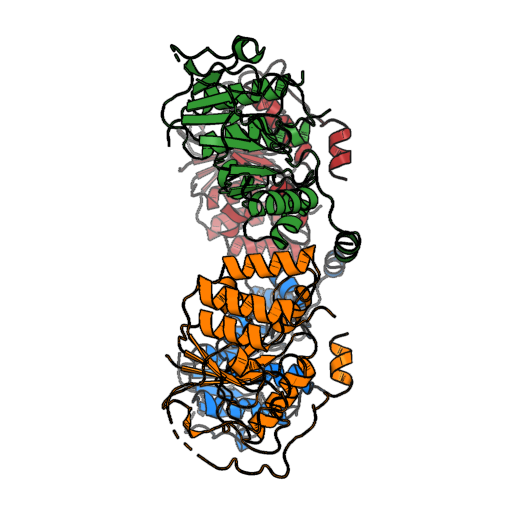 1612 N N . PRO A 1 232 ? 97.623 157.647 149.745 1.00 58.55 232 PRO A N 1
ATOM 1613 C CA . PRO A 1 232 ? 96.829 158.608 150.519 1.00 59.60 232 PRO A CA 1
ATOM 1614 C C . PRO A 1 232 ? 97.508 159.962 150.647 1.00 58.64 232 PRO A C 1
ATOM 1615 O O . PRO A 1 232 ? 98.732 160.063 150.765 1.00 56.53 232 PRO A O 1
ATOM 1619 N N . ILE A 1 233 ? 96.692 161.006 150.624 1.00 60.35 233 ILE A N 1
ATOM 1620 C CA . ILE A 1 233 ? 97.181 162.362 150.896 1.00 59.74 233 ILE A CA 1
ATOM 1621 C C . ILE A 1 233 ? 97.477 162.490 152.387 1.00 59.98 233 ILE A C 1
ATOM 1622 O O . ILE A 1 233 ? 96.659 162.052 153.216 1.00 61.91 233 ILE A O 1
ATOM 1627 N N . PRO A 1 234 ? 98.613 163.062 152.781 1.00 57.83 234 PRO A N 1
ATOM 1628 C CA . PRO A 1 234 ? 98.910 163.214 154.209 1.00 60.34 234 PRO A CA 1
ATOM 1629 C C . PRO A 1 234 ? 97.929 164.164 154.881 1.00 69.40 234 PRO A C 1
ATOM 1630 O O . PRO A 1 234 ? 97.242 164.963 154.241 1.00 73.51 234 PRO A O 1
ATOM 1634 N N . THR A 1 235 ? 97.872 164.062 156.205 1.00 72.07 235 THR A N 1
ATOM 1635 C CA . THR A 1 235 ? 96.980 164.888 157.006 1.00 77.35 235 THR A CA 1
ATOM 1636 C C . THR A 1 235 ? 97.608 166.251 157.259 1.00 81.31 235 THR A C 1
ATOM 1637 O O . THR A 1 235 ? 98.823 166.366 157.441 1.00 79.55 235 THR A O 1
ATOM 1641 N N . VAL A 1 236 ? 96.770 167.283 157.267 1.00 85.52 236 VAL A N 1
ATOM 1642 C CA . VAL A 1 236 ? 97.231 168.649 157.485 1.00 89.59 236 VAL A CA 1
ATOM 1643 C C . VAL A 1 236 ? 97.697 168.832 158.924 1.00 90.94 236 VAL A C 1
ATOM 1644 O O . VAL A 1 236 ? 97.349 168.046 159.805 1.00 90.70 236 VAL A O 1
ATOM 1648 N N . PHE A 1 244 ? 103.803 179.490 150.908 1.00 76.23 244 PHE A N 1
ATOM 1649 C CA . PHE A 1 244 ? 105.170 179.540 150.403 1.00 76.39 244 PHE A CA 1
ATOM 1650 C C . PHE A 1 244 ? 105.187 179.672 148.884 1.00 83.93 244 PHE A C 1
ATOM 1651 O O . PHE A 1 244 ? 104.848 178.732 148.166 1.00 89.74 244 PHE A O 1
ATOM 1659 N N . VAL A 1 245 ? 105.583 180.845 148.402 1.00 84.66 245 VAL A N 1
ATOM 1660 C CA . VAL A 1 245 ? 105.668 181.094 146.967 1.00 82.05 245 VAL A CA 1
ATOM 1661 C C . VAL A 1 245 ? 107.096 180.840 146.505 1.00 78.93 245 VAL A C 1
ATOM 1662 O O . VAL A 1 245 ? 108.054 181.356 147.093 1.00 78.58 245 VAL A O 1
ATOM 1666 N N . ALA A 1 246 ? 107.242 180.042 145.456 1.00 68.67 246 ALA A N 1
ATOM 1667 C CA . ALA A 1 246 ? 108.564 179.701 144.942 1.00 64.85 246 ALA A CA 1
ATOM 1668 C C . ALA A 1 246 ? 109.216 180.924 144.310 1.00 71.76 246 ALA A C 1
ATOM 1669 O O . ALA A 1 246 ? 108.617 181.544 143.422 1.00 73.96 246 ALA A O 1
ATOM 1671 N N . PRO A 1 247 ? 110.421 181.308 144.729 1.00 63.43 247 PRO A N 1
ATOM 1672 C CA . PRO A 1 247 ? 111.074 182.475 144.126 1.00 52.73 247 PRO A CA 1
ATOM 1673 C C . PRO A 1 247 ? 111.424 182.239 142.666 1.00 54.35 247 PRO A C 1
ATOM 1674 O O . PRO A 1 247 ? 111.709 181.117 142.241 1.00 60.97 247 PRO A O 1
ATOM 1678 N N . LEU A 1 248 ? 111.401 183.323 141.897 1.00 53.11 248 LEU A N 1
ATOM 1679 C CA . LEU A 1 248 ? 111.704 183.257 140.475 1.00 50.77 248 LEU A CA 1
ATOM 1680 C C . LEU A 1 248 ? 113.204 183.133 140.239 1.00 45.99 248 LEU A C 1
ATOM 1681 O O . LEU A 1 248 ? 114.024 183.591 141.040 1.00 50.61 248 LEU A O 1
ATOM 1686 N N . LYS A 1 249 ? 113.556 182.504 139.122 1.00 43.40 249 LYS A N 1
ATOM 1687 C CA . LYS A 1 249 ? 114.938 182.354 138.695 1.00 44.85 249 LYS A CA 1
ATOM 1688 C C . LYS A 1 249 ? 115.206 183.267 137.506 1.00 50.01 249 LYS A C 1
ATOM 1689 O O . LYS A 1 249 ? 114.410 183.322 136.563 1.00 46.85 249 LYS A O 1
ATOM 1695 N N . GLU A 1 250 ? 116.329 183.979 137.554 1.00 59.28 250 GLU A N 1
ATOM 1696 C CA . GLU A 1 250 ? 116.701 184.920 136.510 1.00 61.05 250 GLU A CA 1
ATOM 1697 C C . GLU A 1 250 ? 118.096 184.594 135.998 1.00 59.02 250 GLU A C 1
ATOM 1698 O O . GLU A 1 250 ? 118.945 184.098 136.743 1.00 53.21 250 GLU A O 1
ATOM 1704 N N . ASN A 1 251 ? 118.312 184.882 134.709 1.00 62.34 251 ASN A N 1
ATOM 1705 C CA . ASN A 1 251 ? 119.577 184.627 134.003 1.00 63.07 251 ASN A CA 1
ATOM 1706 C C . ASN A 1 251 ? 120.168 183.263 134.357 1.00 62.52 251 ASN A C 1
ATOM 1707 O O . ASN A 1 251 ? 121.380 183.119 134.535 1.00 63.65 251 ASN A O 1
ATOM 1712 N N . TYR A 1 252 ? 119.313 182.251 134.447 1.00 58.65 252 TYR A N 1
ATOM 1713 C CA . TYR A 1 252 ? 119.733 180.903 134.795 1.00 47.57 252 TYR A CA 1
ATOM 1714 C C . TYR A 1 252 ? 120.012 180.085 133.539 1.00 40.66 252 TYR A C 1
ATOM 1715 O O . TYR A 1 252 ? 119.670 180.475 132.420 1.00 43.89 252 TYR A O 1
ATOM 1724 N N . ILE A 1 253 ? 120.645 178.934 133.741 1.00 40.26 253 ILE A N 1
ATOM 1725 C CA . ILE A 1 253 ? 120.944 178.018 132.645 1.00 38.05 253 ILE A CA 1
ATOM 1726 C C . ILE A 1 253 ? 119.725 177.135 132.407 1.00 35.21 253 ILE A C 1
ATOM 1727 O O . ILE A 1 253 ? 119.284 176.414 133.307 1.00 35.37 253 ILE A O 1
ATOM 1732 N N . ASN A 1 254 ? 119.180 177.191 131.191 1.00 34.92 254 ASN A N 1
ATOM 1733 C CA . ASN A 1 254 ? 117.976 176.447 130.839 1.00 31.94 254 ASN A CA 1
ATOM 1734 C C . ASN A 1 254 ? 118.223 175.521 129.655 1.00 32.72 254 ASN A C 1
ATOM 1735 O O . ASN A 1 254 ? 117.298 175.211 128.899 1.00 36.21 254 ASN A O 1
ATOM 1740 N N . ASP A 1 255 ? 119.462 175.071 129.479 1.00 31.61 255 ASP A N 1
ATOM 1741 C CA . ASP A 1 255 ? 119.792 174.149 128.403 1.00 26.90 255 ASP A CA 1
ATOM 1742 C C . ASP A 1 255 ? 121.026 173.355 128.804 1.00 20.48 255 ASP A C 1
ATOM 1743 O O . ASP A 1 255 ? 121.870 173.839 129.562 1.00 20.25 255 ASP A O 1
ATOM 1748 N N . ILE A 1 256 ? 121.119 172.131 128.287 1.00 15.63 256 ILE A N 1
ATOM 1749 C CA . ILE A 1 256 ? 122.244 171.266 128.614 1.00 19.50 256 ILE A CA 1
ATOM 1750 C C . ILE A 1 256 ? 123.466 171.701 127.815 1.00 22.59 256 ILE A C 1
ATOM 1751 O O . ILE A 1 256 ? 123.410 171.839 126.586 1.00 28.21 256 ILE A O 1
ATOM 1756 N N . LEU A 1 257 ? 124.573 171.931 128.513 1.00 17.23 257 LEU A N 1
ATOM 1757 C CA . LEU A 1 257 ? 125.793 172.400 127.873 1.00 18.79 257 LEU A CA 1
ATOM 1758 C C . LEU A 1 257 ? 126.523 171.250 127.190 1.00 23.73 257 LEU A C 1
ATOM 1759 O O . LEU A 1 257 ? 126.420 170.089 127.595 1.00 28.93 257 LEU A O 1
ATOM 1764 N N . LEU A 1 258 ? 127.273 171.590 126.136 1.00 20.04 258 LEU A N 1
ATOM 1765 C CA . LEU A 1 258 ? 127.985 170.611 125.333 1.00 18.95 258 LEU A CA 1
ATOM 1766 C C . LEU A 1 258 ? 129.493 170.799 125.454 1.00 19.35 258 LEU A C 1
ATOM 1767 O O . LEU A 1 258 ? 129.987 171.927 125.354 1.00 24.07 258 LEU A O 1
ATOM 1772 N N . PRO A 1 259 ? 130.242 169.722 125.668 1.00 16.31 259 PRO A N 1
ATOM 1773 C CA . PRO A 1 259 ? 131.701 169.831 125.766 1.00 18.69 259 PRO A CA 1
ATOM 1774 C C . PRO A 1 259 ? 132.310 170.196 124.425 1.00 29.07 259 PRO A C 1
ATOM 1775 O O . PRO A 1 259 ? 131.660 170.050 123.379 1.00 32.00 259 PRO A O 1
ATOM 1779 N N . PRO A 1 260 ? 133.550 170.686 124.413 1.00 25.27 260 PRO A N 1
ATOM 1780 C CA . PRO A 1 260 ? 134.202 171.025 123.142 1.00 25.82 260 PRO A CA 1
ATOM 1781 C C . PRO A 1 260 ? 134.395 169.798 122.262 1.00 30.43 260 PRO A C 1
ATOM 1782 O O . PRO A 1 260 ? 134.221 168.652 122.679 1.00 36.38 260 PRO A O 1
ATOM 1786 N N . HIS A 1 261 ? 134.768 170.064 121.007 1.00 33.28 261 HIS A N 1
ATOM 1787 C CA . HIS A 1 261 ? 134.863 168.997 120.014 1.00 37.22 261 HIS A CA 1
ATOM 1788 C C . HIS A 1 261 ? 135.983 168.015 120.341 1.00 38.91 261 HIS A C 1
ATOM 1789 O O . HIS A 1 261 ? 135.826 166.804 120.147 1.00 42.17 261 HIS A O 1
ATOM 1796 N N . PHE A 1 262 ? 137.121 168.511 120.834 1.00 40.65 262 PHE A N 1
ATOM 1797 C CA . PHE A 1 262 ? 138.263 167.637 121.082 1.00 37.81 262 PHE A CA 1
ATOM 1798 C C . PHE A 1 262 ? 138.024 166.645 122.214 1.00 35.80 262 PHE A C 1
ATOM 1799 O O . PHE A 1 262 ? 138.791 165.685 122.340 1.00 37.94 262 PHE A O 1
ATOM 1807 N N . VAL A 1 263 ? 136.995 166.854 123.038 1.00 35.41 263 VAL A N 1
ATOM 1808 C CA . VAL A 1 263 ? 136.699 165.908 124.109 1.00 35.90 263 VAL A CA 1
ATOM 1809 C C . VAL A 1 263 ? 136.279 164.561 123.533 1.00 37.24 263 VAL A C 1
ATOM 1810 O O . VAL A 1 263 ? 136.682 163.504 124.033 1.00 40.45 263 VAL A O 1
ATOM 1814 N N . TYR A 1 264 ? 135.462 164.574 122.478 1.00 36.66 264 TYR A N 1
ATOM 1815 C CA . TYR A 1 264 ? 135.014 163.321 121.879 1.00 42.31 264 TYR A CA 1
ATOM 1816 C C . TYR A 1 264 ? 136.138 162.614 121.132 1.00 48.13 264 TYR A C 1
ATOM 1817 O O . TYR A 1 264 ? 136.132 161.381 121.035 1.00 49.07 264 TYR A O 1
ATOM 1826 N N . GLU A 1 265 ? 137.099 163.368 120.594 1.00 47.73 265 GLU A N 1
ATOM 1827 C CA . GLU A 1 265 ? 138.191 162.753 119.846 1.00 46.01 265 GLU A CA 1
ATOM 1828 C C . GLU A 1 265 ? 139.062 161.879 120.740 1.00 49.26 265 GLU A C 1
ATOM 1829 O O . GLU A 1 265 ? 139.453 160.775 120.344 1.00 53.79 265 GLU A O 1
ATOM 1835 N N . LYS A 1 266 ? 139.379 162.352 121.949 1.00 46.56 266 LYS A N 1
ATOM 1836 C CA . LYS A 1 266 ? 140.232 161.577 122.843 1.00 42.71 266 LYS A CA 1
ATOM 1837 C C . LYS A 1 266 ? 139.524 160.350 123.403 1.00 46.30 266 LYS A C 1
ATOM 1838 O O . LYS A 1 266 ? 140.195 159.387 123.787 1.00 48.46 266 LYS A O 1
ATOM 1844 N N . LEU A 1 267 ? 138.194 160.360 123.459 1.00 41.67 267 LEU A N 1
ATOM 1845 C CA . LEU A 1 267 ? 137.426 159.207 123.911 1.00 41.88 267 LEU A CA 1
ATOM 1846 C C . LEU A 1 267 ? 137.149 158.207 122.797 1.00 50.90 267 LEU A C 1
ATOM 1847 O O . LEU A 1 267 ? 136.596 157.137 123.069 1.00 53.66 267 LEU A O 1
ATOM 1852 N N . GLY A 1 268 ? 137.515 158.525 121.559 1.00 54.51 268 GLY A N 1
ATOM 1853 C CA . GLY A 1 268 ? 137.285 157.629 120.442 1.00 52.19 268 GLY A CA 1
ATOM 1854 C C . GLY A 1 268 ? 138.549 157.288 119.678 1.00 58.90 268 GLY A C 1
ATOM 1855 O O . GLY A 1 268 ? 139.465 156.669 120.219 1.00 64.98 268 GLY A O 1
ATOM 1856 N N . PRO B 1 10 ? 122.045 117.818 157.771 1.00 63.36 10 PRO B N 1
ATOM 1857 C CA . PRO B 1 10 ? 121.476 116.817 158.674 1.00 69.78 10 PRO B CA 1
ATOM 1858 C C . PRO B 1 10 ? 122.209 115.481 158.606 1.00 71.72 10 PRO B C 1
ATOM 1859 O O . PRO B 1 10 ? 123.439 115.456 158.591 1.00 73.75 10 PRO B O 1
ATOM 1863 N N . LYS B 1 11 ? 121.457 114.383 158.566 1.00 67.50 11 LYS B N 1
ATOM 1864 C CA . LYS B 1 11 ? 122.040 113.047 158.552 1.00 71.11 11 LYS B CA 1
ATOM 1865 C C . LYS B 1 11 ? 121.645 112.243 157.324 1.00 72.74 11 LYS B C 1
ATOM 1866 O O . LYS B 1 11 ? 122.493 111.555 156.744 1.00 70.03 11 LYS B O 1
ATOM 1872 N N . ALA B 1 12 ? 120.385 112.309 156.906 1.00 69.31 12 ALA B N 1
ATOM 1873 C CA . ALA B 1 12 ? 119.886 111.509 155.798 1.00 59.76 12 ALA B CA 1
ATOM 1874 C C . ALA B 1 12 ? 119.473 112.399 154.633 1.00 55.47 12 ALA B C 1
ATOM 1875 O O . ALA B 1 12 ? 118.980 113.515 154.823 1.00 53.12 12 ALA B O 1
ATOM 1877 N N . VAL B 1 13 ? 119.686 111.890 153.420 1.00 54.90 13 VAL B N 1
ATOM 1878 C CA . VAL B 1 13 ? 119.296 112.598 152.204 1.00 47.93 13 VAL B CA 1
ATOM 1879 C C . VAL B 1 13 ? 119.013 111.584 151.102 1.00 37.24 13 VAL B C 1
ATOM 1880 O O . VAL B 1 13 ? 119.729 110.586 150.962 1.00 39.53 13 VAL B O 1
ATOM 1884 N N . ILE B 1 14 ? 117.963 111.826 150.323 1.00 38.71 14 ILE B N 1
ATOM 1885 C CA . ILE B 1 14 ? 117.566 110.949 149.226 1.00 39.96 14 ILE B CA 1
ATOM 1886 C C . ILE B 1 14 ? 117.903 111.676 147.929 1.00 35.20 14 ILE B C 1
ATOM 1887 O O . ILE B 1 14 ? 117.463 112.806 147.702 1.00 39.78 14 ILE B O 1
ATOM 1892 N N . VAL B 1 15 ? 118.692 111.033 147.075 1.00 32.81 15 VAL B N 1
ATOM 1893 C CA . VAL B 1 15 ? 119.020 111.563 145.756 1.00 37.42 15 VAL B CA 1
ATOM 1894 C C . VAL B 1 15 ? 118.319 110.701 144.715 1.00 40.42 15 VAL B C 1
ATOM 1895 O O . VAL B 1 15 ? 118.377 109.465 144.775 1.00 48.26 15 VAL B O 1
ATOM 1899 N N . ALA B 1 16 ? 117.651 111.353 143.767 1.00 34.04 16 ALA B N 1
ATOM 1900 C CA . ALA B 1 16 ? 116.819 110.682 142.784 1.00 38.21 16 ALA B CA 1
ATOM 1901 C C . ALA B 1 16 ? 117.202 111.114 141.376 1.00 42.81 16 ALA B C 1
ATOM 1902 O O . ALA B 1 16 ? 117.537 112.276 141.133 1.00 51.55 16 ALA B O 1
ATOM 1904 N N . GLY B 1 17 ? 117.147 110.160 140.451 1.00 39.78 17 GLY B N 1
ATOM 1905 C CA . GLY B 1 17 ? 117.395 110.440 139.052 1.00 42.01 17 GLY B CA 1
ATOM 1906 C C . GLY B 1 17 ? 116.120 110.408 138.236 1.00 52.56 17 GLY B C 1
ATOM 1907 O O . GLY B 1 17 ? 115.020 110.454 138.794 1.00 54.91 17 GLY B O 1
ATOM 1908 N N . ASN B 1 18 ? 116.251 110.325 136.914 1.00 55.36 18 ASN B N 1
ATOM 1909 C CA . ASN B 1 18 ? 115.109 110.285 136.010 1.00 55.52 18 ASN B CA 1
ATOM 1910 C C . ASN B 1 18 ? 114.960 108.921 135.343 1.00 64.50 18 ASN B C 1
ATOM 1911 O O . ASN B 1 18 ? 114.369 108.810 134.266 1.00 74.46 18 ASN B O 1
ATOM 1916 N N . GLY B 1 19 ? 115.491 107.877 135.970 1.00 65.88 19 GLY B N 1
ATOM 1917 C CA . GLY B 1 19 ? 115.423 106.544 135.415 1.00 72.36 19 GLY B CA 1
ATOM 1918 C C . GLY B 1 19 ? 114.033 105.945 135.529 1.00 84.75 19 GLY B C 1
ATOM 1919 O O . GLY B 1 19 ? 113.111 106.509 136.118 1.00 83.41 19 GLY B O 1
ATOM 1920 N N . GLU B 1 20 ? 113.888 104.759 134.938 1.00 91.48 20 GLU B N 1
ATOM 1921 C CA . GLU B 1 20 ? 112.607 104.065 134.931 1.00 92.54 20 GLU B CA 1
ATOM 1922 C C . GLU B 1 20 ? 112.306 103.353 136.243 1.00 90.18 20 GLU B C 1
ATOM 1923 O O . GLU B 1 20 ? 111.189 102.851 136.411 1.00 91.08 20 GLU B O 1
ATOM 1929 N N . SER B 1 21 ? 113.260 103.294 137.168 1.00 87.03 21 SER B N 1
ATOM 1930 C CA . SER B 1 21 ? 113.047 102.667 138.465 1.00 81.86 21 SER B CA 1
ATOM 1931 C C . SER B 1 21 ? 112.561 103.647 139.523 1.00 74.62 21 SER B C 1
ATOM 1932 O O . SER B 1 21 ? 112.400 103.253 140.682 1.00 72.26 21 SER B O 1
ATOM 1935 N N . LEU B 1 22 ? 112.334 104.911 139.157 1.00 69.96 22 LEU B N 1
ATOM 1936 C CA . LEU B 1 22 ? 111.807 105.883 140.106 1.00 63.88 22 LEU B CA 1
ATOM 1937 C C . LEU B 1 22 ? 110.396 105.536 140.561 1.00 68.80 22 LEU B C 1
ATOM 1938 O O . LEU B 1 22 ? 109.995 105.935 141.659 1.00 70.78 22 LEU B O 1
ATOM 1943 N N . SER B 1 23 ? 109.643 104.797 139.751 1.00 72.89 23 SER B N 1
ATOM 1944 C CA . SER B 1 23 ? 108.279 104.410 140.083 1.00 73.07 23 SER B CA 1
ATOM 1945 C C . SER B 1 23 ? 108.205 103.103 140.861 1.00 78.53 23 SER B C 1
ATOM 1946 O O . SER B 1 23 ? 107.100 102.656 141.187 1.00 85.44 23 SER B O 1
ATOM 1949 N N . GLN B 1 24 ? 109.344 102.484 141.166 1.00 74.82 24 GLN B N 1
ATOM 1950 C CA . GLN B 1 24 ? 109.356 101.195 141.847 1.00 73.36 24 GLN B CA 1
ATOM 1951 C C . GLN B 1 24 ? 110.044 101.300 143.202 1.00 69.19 24 GLN B C 1
ATOM 1952 O O . GLN B 1 24 ? 110.820 100.418 143.581 1.00 72.70 24 GLN B O 1
ATOM 1958 N N . ILE B 1 25 ? 109.763 102.370 143.935 1.00 65.87 25 ILE B N 1
ATOM 1959 C CA . ILE B 1 25 ? 110.380 102.617 145.233 1.00 62.80 25 ILE B CA 1
ATOM 1960 C C . ILE B 1 25 ? 109.571 101.917 146.314 1.00 66.21 25 ILE B C 1
ATOM 1961 O O . ILE B 1 25 ? 108.337 101.994 146.338 1.00 70.64 25 ILE B O 1
ATOM 1966 N N . ASP B 1 26 ? 110.267 101.224 147.210 1.00 69.07 26 ASP B N 1
ATOM 1967 C CA . ASP B 1 26 ? 109.645 100.624 148.382 1.00 75.34 26 ASP B CA 1
ATOM 1968 C C . ASP B 1 26 ? 109.679 101.641 149.515 1.00 75.19 26 ASP B C 1
ATOM 1969 O O . ASP B 1 26 ? 110.758 102.018 149.986 1.00 79.15 26 ASP B O 1
ATOM 1974 N N . TYR B 1 27 ? 108.503 102.083 149.952 1.00 72.79 27 TYR B N 1
ATOM 1975 C CA . TYR B 1 27 ? 108.392 103.164 150.921 1.00 78.70 27 TYR B CA 1
ATOM 1976 C C . TYR B 1 27 ? 108.553 102.697 152.361 1.00 84.11 27 TYR B C 1
ATOM 1977 O O . TYR B 1 27 ? 108.518 103.529 153.274 1.00 85.82 27 TYR B O 1
ATOM 1986 N N . ARG B 1 28 ? 108.724 101.395 152.589 1.00 82.55 28 ARG B N 1
ATOM 1987 C CA . ARG B 1 28 ? 108.988 100.885 153.927 1.00 82.39 28 ARG B CA 1
ATOM 1988 C C . ARG B 1 28 ? 110.435 101.082 154.360 1.00 81.21 28 ARG B C 1
ATOM 1989 O O . ARG B 1 28 ? 110.725 100.979 155.557 1.00 79.75 28 ARG B O 1
ATOM 1997 N N . LEU B 1 29 ? 111.341 101.361 153.424 1.00 80.69 29 LEU B N 1
ATOM 1998 C CA . LEU B 1 29 ? 112.759 101.501 153.725 1.00 78.90 29 LEU B CA 1
ATOM 1999 C C . LEU B 1 29 ? 113.189 102.944 153.949 1.00 82.05 29 LEU B C 1
ATOM 2000 O O . LEU B 1 29 ? 114.350 103.177 154.302 1.00 82.61 29 LEU B O 1
ATOM 2005 N N . LEU B 1 30 ? 112.297 103.909 153.753 1.00 81.62 30 LEU B N 1
ATOM 2006 C CA . LEU B 1 30 ? 112.675 105.306 153.899 1.00 78.74 30 LEU B CA 1
ATOM 2007 C C . LEU B 1 30 ? 112.861 105.657 155.374 1.00 84.56 30 LEU B C 1
ATOM 2008 O O . LEU B 1 30 ? 112.165 105.112 156.237 1.00 87.11 30 LEU B O 1
ATOM 2013 N N . PRO B 1 31 ? 113.784 106.555 155.694 1.00 81.57 31 PRO B N 1
ATOM 2014 C CA . PRO B 1 31 ? 113.966 106.995 157.080 1.00 84.50 31 PRO B CA 1
ATOM 2015 C C . PRO B 1 31 ? 112.859 107.961 157.491 1.00 90.56 31 PRO B C 1
ATOM 2016 O O . PRO B 1 31 ? 111.911 108.216 156.752 1.00 90.85 31 PRO B O 1
ATOM 2020 N N . LYS B 1 32 ? 112.998 108.502 158.702 1.00 94.13 32 LYS B N 1
ATOM 2021 C CA . LYS B 1 32 ? 111.995 109.422 159.228 1.00 96.40 32 LYS B CA 1
ATOM 2022 C C . LYS B 1 32 ? 112.171 110.823 158.650 1.00 92.80 32 LYS B C 1
ATOM 2023 O O . LYS B 1 32 ? 111.276 111.346 157.976 1.00 94.10 32 LYS B O 1
ATOM 2029 N N . ASN B 1 33 ? 113.319 111.445 158.903 1.00 88.32 33 ASN B N 1
ATOM 2030 C CA . ASN B 1 33 ? 113.613 112.787 158.419 1.00 82.94 33 ASN B CA 1
ATOM 2031 C C . ASN B 1 33 ? 114.670 112.711 157.325 1.00 81.27 33 ASN B C 1
ATOM 2032 O O . ASN B 1 33 ? 115.707 112.063 157.503 1.00 83.96 33 ASN B O 1
ATOM 2037 N N . TYR B 1 34 ? 114.408 113.374 156.201 1.00 78.21 34 TYR B N 1
ATOM 2038 C CA . TYR B 1 34 ? 115.315 113.311 155.063 1.00 66.44 34 TYR B CA 1
ATOM 2039 C C . TYR B 1 34 ? 115.058 114.493 154.140 1.00 58.49 34 TYR B C 1
ATOM 2040 O O . TYR B 1 34 ? 114.034 115.174 154.238 1.00 59.37 34 TYR B O 1
ATOM 2049 N N . ASP B 1 35 ? 116.011 114.724 153.239 1.00 51.02 35 ASP B N 1
ATOM 2050 C CA . ASP B 1 35 ? 115.911 115.745 152.208 1.00 43.09 35 ASP B CA 1
ATOM 2051 C C . ASP B 1 35 ? 116.000 115.091 150.836 1.00 46.15 35 ASP B C 1
ATOM 2052 O O . ASP B 1 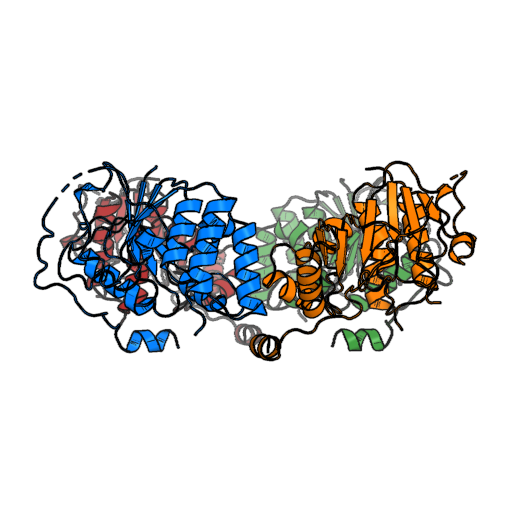35 ? 116.572 114.008 150.685 1.00 54.33 35 ASP B O 1
ATOM 2057 N N . VAL B 1 36 ? 115.433 115.757 149.833 1.00 36.16 36 VAL B N 1
ATOM 2058 C CA . VAL B 1 36 ? 115.327 115.221 148.481 1.00 27.91 36 VAL B CA 1
ATOM 2059 C C . VAL B 1 36 ? 116.106 116.120 147.531 1.00 26.99 36 VAL B C 1
ATOM 2060 O O . VAL B 1 36 ? 115.994 117.349 147.597 1.00 33.33 36 VAL B O 1
ATOM 2064 N N . PHE B 1 37 ? 116.898 115.506 146.652 1.00 28.65 37 PHE B N 1
ATOM 2065 C CA . PHE B 1 37 ? 117.640 116.210 145.612 1.00 30.41 37 PHE B CA 1
ATOM 2066 C C . PHE B 1 37 ? 117.109 115.775 144.253 1.00 33.24 37 PHE B C 1
ATOM 2067 O O . PHE B 1 37 ? 116.967 114.576 143.996 1.00 41.46 37 PHE B O 1
ATOM 2075 N N . ARG B 1 38 ? 116.827 116.745 143.387 1.00 25.66 38 ARG B N 1
ATOM 2076 C CA . ARG B 1 38 ? 116.341 116.487 142.040 1.00 29.21 38 ARG B CA 1
ATOM 2077 C C . ARG B 1 38 ? 117.227 117.205 141.031 1.00 31.96 38 ARG B C 1
ATOM 2078 O O . ARG B 1 38 ? 117.995 118.105 141.381 1.00 31.21 38 ARG B O 1
ATOM 2086 N N . CYS B 1 39 ? 117.122 116.798 139.766 1.00 36.76 39 CYS B N 1
ATOM 2087 C CA . CYS B 1 39 ? 117.961 117.376 138.726 1.00 35.94 39 CYS B CA 1
ATOM 2088 C C . CYS B 1 39 ? 117.280 117.263 137.369 1.00 39.47 39 CYS B C 1
ATOM 2089 O O . CYS B 1 39 ? 116.494 116.344 137.124 1.00 44.27 39 CYS B O 1
ATOM 2092 N N . ASN B 1 40 ? 117.599 118.216 136.495 1.00 41.22 40 ASN B N 1
ATOM 2093 C CA . ASN B 1 40 ? 117.225 118.213 135.071 1.00 42.80 40 ASN B CA 1
ATOM 2094 C C . ASN B 1 40 ? 115.702 118.192 134.951 1.00 45.98 40 ASN B C 1
ATOM 2095 O O . ASN B 1 40 ? 115.032 119.019 135.590 1.00 54.20 40 ASN B O 1
ATOM 2100 N N . GLN B 1 41 ? 115.118 117.292 134.161 1.00 48.39 41 GLN B N 1
ATOM 2101 C CA . GLN B 1 41 ? 113.688 117.324 133.851 1.00 46.37 41 GLN B CA 1
ATOM 2102 C C . GLN B 1 41 ? 112.887 116.547 134.897 1.00 46.67 41 GLN B C 1
ATOM 2103 O O . GLN B 1 41 ? 112.181 115.585 134.600 1.00 52.42 41 GLN B O 1
ATOM 2109 N N . PHE B 1 42 ? 113.005 116.991 136.147 1.00 49.04 42 PHE B N 1
ATOM 2110 C CA . PHE B 1 42 ? 112.310 116.331 137.246 1.00 50.50 42 PHE B CA 1
ATOM 2111 C C . PHE B 1 42 ? 110.807 116.575 137.234 1.00 52.23 42 PHE B C 1
ATOM 2112 O O . PHE B 1 42 ? 110.085 115.893 137.969 1.00 52.59 42 PHE B O 1
ATOM 2120 N N . TYR B 1 43 ? 110.317 117.515 136.427 1.00 51.71 43 TYR B N 1
ATOM 2121 C CA . TYR B 1 43 ? 108.906 117.870 136.402 1.00 49.47 43 TYR B CA 1
ATOM 2122 C C . TYR B 1 43 ? 108.113 117.083 135.367 1.00 55.65 43 TYR B C 1
ATOM 2123 O O . TYR B 1 43 ? 106.962 117.430 135.090 1.00 61.41 43 TYR B O 1
ATOM 2132 N N . PHE B 1 44 ? 108.698 116.037 134.791 1.00 53.99 44 PHE B N 1
ATOM 2133 C CA . PHE B 1 44 ? 107.990 115.170 133.859 1.00 57.09 44 PHE B CA 1
ATOM 2134 C C . PHE B 1 44 ? 107.271 114.022 134.552 1.00 65.05 44 PHE B C 1
ATOM 2135 O O . PHE B 1 44 ? 106.685 113.176 133.869 1.00 67.11 44 PHE B O 1
ATOM 2143 N N . GLU B 1 45 ? 107.310 113.967 135.882 1.00 66.58 45 GLU B N 1
ATOM 2144 C CA . GLU B 1 45 ? 106.639 112.901 136.613 1.00 66.11 45 GLU B CA 1
ATOM 2145 C C . GLU B 1 45 ? 105.136 112.942 136.370 1.00 73.79 45 GLU B C 1
ATOM 2146 O O . GLU B 1 45 ? 104.525 114.014 136.328 1.00 77.57 45 GLU B O 1
ATOM 2152 N N . GLU B 1 46 ? 104.541 111.764 136.207 1.00 74.72 46 GLU B N 1
ATOM 2153 C CA . GLU B 1 46 ? 103.091 111.644 136.171 1.00 71.84 46 GLU B CA 1
ATOM 2154 C C . GLU B 1 46 ? 102.480 111.514 137.560 1.00 69.11 46 GLU B C 1
ATOM 2155 O O . GLU B 1 46 ? 101.255 111.605 137.692 1.00 73.87 46 GLU B O 1
ATOM 2161 N N . ARG B 1 47 ? 103.299 111.305 138.590 1.00 63.81 47 ARG B N 1
ATOM 2162 C CA . ARG B 1 47 ? 102.834 111.198 139.965 1.00 65.29 47 ARG B CA 1
ATOM 2163 C C . ARG B 1 47 ? 103.847 111.871 140.881 1.00 59.23 47 ARG B C 1
ATOM 2164 O O . ARG B 1 47 ? 105.013 112.048 140.524 1.00 63.11 47 ARG B O 1
ATOM 2172 N N . TYR B 1 48 ? 103.387 112.248 142.075 1.00 51.46 48 TYR B N 1
ATOM 2173 C CA . TYR B 1 48 ? 104.263 112.833 143.092 1.00 48.44 48 TYR B CA 1
ATOM 2174 C C . TYR B 1 48 ? 104.922 111.699 143.874 1.00 57.83 48 TYR B C 1
ATOM 2175 O O . TYR B 1 48 ? 104.474 111.290 144.947 1.00 60.75 48 TYR B O 1
ATOM 2184 N N . PHE B 1 49 ? 106.018 111.183 143.311 1.00 63.28 49 PHE B N 1
ATOM 2185 C CA . PHE B 1 49 ? 106.714 110.063 143.938 1.00 56.44 49 PHE B CA 1
ATOM 2186 C C . PHE B 1 49 ? 107.370 110.472 145.252 1.00 51.29 49 PHE B C 1
ATOM 2187 O O . PHE B 1 49 ? 107.341 109.713 146.228 1.00 49.56 49 PHE B O 1
ATOM 2195 N N . LEU B 1 50 ? 107.969 111.662 145.299 1.00 54.50 50 LEU B N 1
ATOM 2196 C CA . LEU B 1 50 ? 108.725 112.115 146.462 1.00 53.52 50 LEU B CA 1
ATOM 2197 C C . LEU B 1 50 ? 108.184 113.429 147.019 1.00 55.46 50 LEU B C 1
ATOM 2198 O O . LEU B 1 50 ? 108.918 114.188 147.654 1.00 56.69 50 LEU B O 1
ATOM 2203 N N . GLY B 1 51 ? 106.905 113.709 146.794 1.00 55.41 51 GLY B N 1
ATOM 2204 C CA . GLY B 1 51 ? 106.309 114.924 147.304 1.00 56.37 51 GLY B CA 1
ATOM 2205 C C . GLY B 1 51 ? 106.628 116.137 146.448 1.00 59.47 51 GLY B C 1
ATOM 2206 O O . GLY B 1 51 ? 107.132 116.041 145.326 1.00 64.74 51 GLY B O 1
ATOM 2207 N N . ASN B 1 52 ? 106.318 117.308 147.006 1.00 57.14 52 ASN B N 1
ATOM 2208 C CA . ASN B 1 52 ? 106.525 118.580 146.325 1.00 50.94 52 ASN B CA 1
ATOM 2209 C C . ASN B 1 52 ? 107.507 119.485 147.061 1.00 46.81 52 ASN B C 1
ATOM 2210 O O . ASN B 1 52 ? 107.555 120.689 146.792 1.00 49.30 52 ASN B O 1
ATOM 2215 N N . LYS B 1 53 ? 108.290 118.935 147.983 1.00 52.74 53 LYS B N 1
ATOM 2216 C CA . LYS B 1 53 ? 109.292 119.692 148.723 1.00 49.59 53 LYS B CA 1
ATOM 2217 C C . LYS B 1 53 ? 110.673 119.230 148.279 1.00 49.79 53 LYS B C 1
ATOM 2218 O O . LYS B 1 53 ? 111.001 118.044 148.396 1.00 49.25 53 LYS B O 1
ATOM 2224 N N . ILE B 1 54 ? 111.477 120.163 147.773 1.00 43.83 54 ILE B N 1
ATOM 2225 C CA . ILE B 1 54 ? 112.791 119.860 147.219 1.00 37.42 54 ILE B CA 1
ATOM 2226 C C . ILE B 1 54 ? 113.822 120.751 147.894 1.00 33.94 54 ILE B C 1
ATOM 2227 O O . ILE B 1 54 ? 113.658 121.975 147.937 1.00 36.71 54 ILE B O 1
ATOM 2232 N N . LYS B 1 55 ? 114.884 120.137 148.420 1.00 34.68 55 LYS B N 1
ATOM 2233 C CA . LYS B 1 55 ? 115.921 120.900 149.104 1.00 32.36 55 LYS B CA 1
ATOM 2234 C C . LYS B 1 55 ? 116.804 121.663 148.123 1.00 31.59 55 LYS B C 1
ATOM 2235 O O . LYS B 1 55 ? 117.160 122.818 148.378 1.00 37.06 55 LYS B O 1
ATOM 2241 N N . ALA B 1 56 ? 117.168 121.040 147.004 1.00 29.72 56 ALA B N 1
ATOM 2242 C CA . ALA B 1 56 ? 118.027 121.680 146.018 1.00 24.69 56 ALA B CA 1
ATOM 2243 C C . ALA B 1 56 ? 117.785 121.053 144.654 1.00 28.57 56 ALA B C 1
ATOM 2244 O O . ALA B 1 56 ? 117.384 119.891 144.561 1.00 30.39 56 ALA B O 1
ATOM 2246 N N . VAL B 1 57 ? 118.037 121.829 143.602 1.00 29.92 57 VAL B N 1
ATOM 2247 C CA . VAL B 1 57 ? 117.876 121.375 142.227 1.00 29.76 57 VAL B CA 1
ATOM 2248 C C . VAL B 1 57 ? 119.153 121.694 141.460 1.00 28.64 57 VAL B C 1
ATOM 2249 O O . VAL B 1 57 ? 119.871 122.648 141.780 1.00 28.09 57 VAL B O 1
ATOM 2253 N N . PHE B 1 58 ? 119.441 120.880 140.446 1.00 31.31 58 PHE B N 1
ATOM 2254 C CA . PHE B 1 58 ? 120.684 120.976 139.687 1.00 32.79 58 PHE B CA 1
ATOM 2255 C C . PHE B 1 58 ? 120.359 121.147 138.211 1.00 34.14 58 PHE B C 1
ATOM 2256 O O . PHE B 1 58 ? 119.576 120.372 137.652 1.00 35.90 58 PHE B O 1
ATOM 2264 N N . PHE B 1 59 ? 120.966 122.153 137.583 1.00 33.87 59 PHE B N 1
ATOM 2265 C CA . PHE B 1 59 ? 120.788 122.430 136.163 1.00 32.54 59 PHE B CA 1
ATOM 2266 C C . PHE B 1 59 ? 122.152 122.507 135.494 1.00 40.12 59 PHE B C 1
ATOM 2267 O O . PHE B 1 59 ? 123.049 123.199 135.986 1.00 42.32 59 PHE B O 1
ATOM 2275 N N . THR B 1 60 ? 122.305 121.799 134.374 1.00 46.80 60 THR B N 1
ATOM 2276 C CA . THR B 1 60 ? 123.575 121.787 133.659 1.00 43.15 60 THR B CA 1
ATOM 2277 C C . THR B 1 60 ? 123.755 123.082 132.868 1.00 42.01 60 THR B C 1
ATOM 2278 O O . THR B 1 60 ? 122.772 123.672 132.412 1.00 42.77 60 THR B O 1
ATOM 2282 N N . PRO B 1 61 ? 124.995 123.545 132.693 1.00 47.74 61 PRO B N 1
ATOM 2283 C CA . PRO B 1 61 ? 125.216 124.786 131.932 1.00 44.59 61 PRO B CA 1
ATOM 2284 C C . PRO B 1 61 ? 124.827 124.690 130.468 1.00 45.14 61 PRO B C 1
ATOM 2285 O O . PRO B 1 61 ? 124.636 125.731 129.828 1.00 46.74 61 PRO B O 1
ATOM 2289 N N . GLY B 1 62 ? 124.712 123.481 129.914 1.00 44.34 62 GLY B N 1
ATOM 2290 C CA . GLY B 1 62 ? 124.396 123.353 128.499 1.00 41.70 62 GLY B CA 1
ATOM 2291 C C . GLY B 1 62 ? 123.047 123.948 128.147 1.00 47.14 62 GLY B C 1
ATOM 2292 O O . GLY B 1 62 ? 122.906 124.657 127.148 1.00 55.71 62 GLY B O 1
ATOM 2293 N N . VAL B 1 63 ? 122.035 123.666 128.963 1.00 49.27 63 VAL B N 1
ATOM 2294 C CA . VAL B 1 63 ? 120.703 124.240 128.808 1.00 51.94 63 VAL B CA 1
ATOM 2295 C C . VAL B 1 63 ? 120.311 124.807 130.169 1.00 50.06 63 VAL B C 1
ATOM 2296 O O . VAL B 1 63 ? 120.002 124.056 131.101 1.00 49.27 63 VAL B O 1
ATOM 2300 N N . PHE B 1 64 ? 120.350 126.122 130.297 1.00 43.64 64 PHE B N 1
ATOM 2301 C CA . PHE B 1 64 ? 120.035 126.770 131.564 1.00 36.31 64 PHE B CA 1
ATOM 2302 C C . PHE B 1 64 ? 118.979 127.855 131.431 1.00 44.00 64 PHE B C 1
ATOM 2303 O O . PHE B 1 64 ? 118.165 128.024 132.341 1.00 52.49 64 PHE B O 1
ATOM 2311 N N . LEU B 1 65 ? 118.974 128.600 130.323 1.00 41.71 65 LEU B N 1
ATOM 2312 C CA . LEU B 1 65 ? 117.965 129.637 130.141 1.00 45.41 65 LEU B CA 1
ATOM 2313 C C . LEU B 1 65 ? 116.569 129.046 129.993 1.00 49.17 65 LEU B C 1
ATOM 2314 O O . LEU B 1 65 ? 115.600 129.613 130.508 1.00 49.09 65 LEU B O 1
ATOM 2319 N N . GLU B 1 66 ? 116.445 127.916 129.295 1.00 49.92 66 GLU B N 1
ATOM 2320 C CA . GLU B 1 66 ? 115.151 127.263 129.150 1.00 46.97 66 GLU B CA 1
ATOM 2321 C C . GLU B 1 66 ? 114.708 126.556 130.422 1.00 45.25 66 GLU B C 1
ATOM 2322 O O . GLU B 1 66 ? 113.527 126.215 130.546 1.00 48.95 66 GLU B O 1
ATOM 2328 N N . GLN B 1 67 ? 115.622 126.330 131.368 1.00 41.51 67 GLN B N 1
ATOM 2329 C CA . GLN B 1 67 ? 115.289 125.692 132.632 1.00 35.47 67 GLN B CA 1
ATOM 2330 C C . GLN B 1 67 ? 114.902 126.674 133.726 1.00 39.59 67 GLN B C 1
ATOM 2331 O O . GLN B 1 67 ? 113.970 126.389 134.483 1.00 42.02 67 GLN B O 1
ATOM 2337 N N . TYR B 1 68 ? 115.590 127.814 133.831 1.00 40.06 68 TYR B N 1
ATOM 2338 C CA . TYR B 1 68 ? 115.230 128.813 134.832 1.00 38.89 68 TYR B CA 1
ATOM 2339 C C . TYR B 1 68 ? 113.836 129.374 134.574 1.00 39.90 68 TYR B C 1
ATOM 2340 O O . TYR B 1 68 ? 113.058 129.578 135.513 1.00 40.69 68 TYR B O 1
ATOM 2349 N N . TYR B 1 69 ? 113.507 129.626 133.306 1.00 39.91 69 TYR B N 1
ATOM 2350 C CA . TYR B 1 69 ? 112.179 130.115 132.947 1.00 43.39 69 TYR B CA 1
ATOM 2351 C C . TYR B 1 69 ? 111.096 129.106 133.322 1.00 45.87 69 TYR B C 1
ATOM 2352 O O . TYR B 1 69 ? 110.065 129.469 133.906 1.00 49.63 69 TYR B O 1
ATOM 2361 N N . THR B 1 70 ? 111.325 127.828 133.010 1.00 44.39 70 THR B N 1
ATOM 2362 C CA . THR B 1 70 ? 110.354 126.794 133.348 1.00 37.45 70 THR B CA 1
ATOM 2363 C C . THR B 1 70 ? 110.209 126.644 134.857 1.00 38.65 70 THR B C 1
ATOM 2364 O O . THR B 1 70 ? 109.099 126.456 135.364 1.00 41.58 70 THR B O 1
ATOM 2368 N N . LEU B 1 71 ? 111.321 126.720 135.593 1.00 40.23 71 LEU B N 1
ATOM 2369 C CA . LEU B 1 71 ? 111.252 126.626 137.048 1.00 40.35 71 LEU B CA 1
ATOM 2370 C C . LEU B 1 71 ? 110.492 127.805 137.642 1.00 44.07 71 LEU B C 1
ATOM 2371 O O . LEU B 1 71 ? 109.718 127.636 138.590 1.00 47.01 71 LEU B O 1
ATOM 2376 N N . TYR B 1 72 ? 110.706 129.007 137.102 1.00 45.05 72 TYR B N 1
ATOM 2377 C CA . TYR B 1 72 ? 109.954 130.171 137.559 1.00 42.90 72 TYR B CA 1
ATOM 2378 C C . TYR B 1 72 ? 108.463 129.989 137.316 1.00 49.06 72 TYR B C 1
ATOM 2379 O O . TYR B 1 72 ? 107.641 130.289 138.191 1.00 52.54 72 TYR B O 1
ATOM 2388 N N . HIS B 1 73 ? 108.093 129.492 136.133 1.00 51.87 73 HIS B N 1
ATOM 2389 C CA . HIS B 1 73 ? 106.679 129.262 135.849 1.00 51.23 73 HIS B CA 1
ATOM 2390 C C . HIS B 1 73 ? 106.091 128.192 136.764 1.00 50.10 73 HIS B C 1
ATOM 2391 O O . HIS B 1 73 ? 104.948 128.316 137.219 1.00 50.63 73 HIS B O 1
ATOM 2398 N N . LEU B 1 74 ? 106.854 127.131 137.040 1.00 52.35 74 LEU B N 1
ATOM 2399 C CA . LEU B 1 74 ? 106.371 126.083 137.935 1.00 54.64 74 LEU B CA 1
ATOM 2400 C C . LEU B 1 74 ? 106.166 126.610 139.349 1.00 57.53 74 LEU B C 1
ATOM 2401 O O . LEU B 1 74 ? 105.163 126.294 139.999 1.00 57.68 74 LEU B O 1
ATOM 2406 N N . LYS B 1 75 ? 107.110 127.413 139.846 1.00 60.34 75 LYS B N 1
ATOM 2407 C CA . LYS B 1 75 ? 106.988 127.947 141.198 1.00 55.27 75 LYS B CA 1
ATOM 2408 C C . LYS B 1 75 ? 105.879 128.986 141.295 1.00 63.33 75 LYS B C 1
ATOM 2409 O O . LYS B 1 75 ? 105.270 129.142 142.360 1.00 71.87 75 LYS B O 1
ATOM 2415 N N . ARG B 1 76 ? 105.604 129.706 140.205 1.00 60.50 76 ARG B N 1
ATOM 2416 C CA . ARG B 1 76 ? 104.526 130.689 140.225 1.00 64.94 76 ARG B CA 1
ATOM 2417 C C . ARG B 1 76 ? 103.164 130.018 140.363 1.00 66.48 76 ARG B C 1
ATOM 2418 O O . ARG B 1 76 ? 102.270 130.547 141.034 1.00 67.26 76 ARG B O 1
ATOM 2426 N N . ASN B 1 77 ? 102.987 128.853 139.743 1.00 66.62 77 ASN B N 1
ATOM 2427 C CA . ASN B 1 77 ? 101.712 128.146 139.767 1.00 64.51 77 ASN B CA 1
ATOM 2428 C C . ASN B 1 77 ? 101.524 127.294 141.015 1.00 67.45 77 ASN B C 1
ATOM 2429 O O . ASN B 1 77 ? 100.497 126.615 141.127 1.00 72.46 77 ASN B O 1
ATOM 2434 N N . ASN B 1 78 ? 102.486 127.304 141.940 1.00 68.21 78 ASN B N 1
ATOM 2435 C CA . ASN B 1 78 ? 102.417 126.541 143.187 1.00 71.99 78 ASN B CA 1
ATOM 2436 C C . ASN B 1 78 ? 102.305 125.039 142.912 1.00 72.69 78 ASN B C 1
ATOM 2437 O O . ASN B 1 78 ? 101.342 124.373 143.298 1.00 72.99 78 ASN B O 1
ATOM 2442 N N . GLU B 1 79 ? 103.322 124.513 142.229 1.00 67.51 79 GLU B N 1
ATOM 2443 C CA . GLU B 1 79 ? 103.444 123.082 141.991 1.00 59.71 79 GLU B CA 1
ATOM 2444 C C . GLU B 1 79 ? 104.592 122.439 142.752 1.00 61.79 79 GLU B C 1
ATOM 2445 O O . GLU B 1 79 ? 104.479 121.278 143.148 1.00 63.35 79 GLU B O 1
ATOM 2451 N N . TYR B 1 80 ? 105.687 123.165 142.965 1.00 58.74 80 TYR B N 1
ATOM 2452 C CA . TYR B 1 80 ? 106.818 122.676 143.738 1.00 49.78 80 TYR B CA 1
ATOM 2453 C C . TYR B 1 80 ? 107.322 123.793 144.639 1.00 47.80 80 TYR B C 1
ATOM 2454 O O . TYR B 1 80 ? 107.082 124.976 144.390 1.00 60.25 80 TYR B O 1
ATOM 2463 N N . PHE B 1 81 ? 108.029 123.402 145.696 1.00 47.86 81 PHE B N 1
ATOM 2464 C CA . PHE B 1 81 ? 108.607 124.334 146.661 1.00 46.14 81 PHE B CA 1
ATOM 2465 C C . PHE B 1 81 ? 110.113 124.088 146.700 1.00 46.75 81 PHE B C 1
ATOM 2466 O O . PHE B 1 81 ? 110.604 123.296 147.508 1.00 49.23 81 PHE B O 1
ATOM 2474 N N . VAL B 1 82 ? 110.841 124.772 145.825 1.00 46.15 82 VAL B N 1
ATOM 2475 C CA . VAL B 1 82 ? 112.287 124.621 145.711 1.00 40.30 82 VAL B CA 1
ATOM 2476 C C . VAL B 1 82 ? 112.966 125.657 146.593 1.00 39.62 82 VAL B C 1
ATOM 2477 O O . VAL B 1 82 ? 112.509 126.801 146.697 1.00 49.87 82 VAL B O 1
ATOM 2481 N N . ASP B 1 83 ? 114.064 125.258 147.236 1.00 33.63 83 ASP B N 1
ATOM 2482 C CA . ASP B 1 83 ? 114.803 126.136 148.135 1.00 36.74 83 ASP B CA 1
ATOM 2483 C C . ASP B 1 83 ? 116.052 126.728 147.493 1.00 37.72 83 ASP B C 1
ATOM 2484 O O . ASP B 1 83 ? 116.292 127.933 147.607 1.00 45.77 83 ASP B O 1
ATOM 2489 N N . ASN B 1 84 ? 116.855 125.907 146.820 1.00 34.73 84 ASN B N 1
ATOM 2490 C CA . ASN B 1 84 ? 118.105 126.356 146.225 1.00 31.83 84 ASN B CA 1
ATOM 2491 C C . ASN B 1 84 ? 118.187 125.903 144.775 1.00 31.65 84 ASN B C 1
ATOM 2492 O O . ASN B 1 84 ? 117.562 124.919 144.371 1.00 37.54 84 ASN B O 1
ATOM 2497 N N . VAL B 1 85 ? 118.966 126.645 143.992 1.00 29.65 85 VAL B N 1
ATOM 2498 C CA . VAL B 1 85 ? 119.278 126.298 142.610 1.00 29.34 85 VAL B CA 1
ATOM 2499 C C . VAL B 1 85 ? 120.794 126.255 142.482 1.00 33.96 85 VAL B C 1
ATOM 2500 O O . VAL B 1 85 ? 121.473 127.240 142.795 1.00 35.29 85 VAL B O 1
ATOM 2504 N N . ILE B 1 86 ? 121.323 125.124 142.024 1.00 32.92 86 ILE B N 1
ATOM 2505 C CA . ILE B 1 86 ? 122.760 124.882 141.975 1.00 31.55 86 ILE B CA 1
ATOM 2506 C C . ILE B 1 86 ? 123.161 124.597 140.535 1.00 31.65 86 ILE B C 1
ATOM 2507 O O . ILE B 1 86 ? 122.533 123.770 139.863 1.00 31.58 86 ILE B O 1
ATOM 2512 N N . LEU B 1 87 ? 124.202 125.280 140.066 1.00 33.85 87 LEU B N 1
ATOM 2513 C CA . LEU B 1 87 ? 124.727 125.082 138.721 1.00 33.37 87 LEU B CA 1
ATOM 2514 C C . LEU B 1 87 ? 125.781 123.982 138.752 1.00 45.58 87 LEU B C 1
ATOM 2515 O O . LEU B 1 87 ? 126.752 124.066 139.512 1.00 50.56 87 LEU B O 1
ATOM 2520 N N . SER B 1 88 ? 125.591 122.953 137.924 1.00 39.98 88 SER B N 1
ATOM 2521 C CA . SER B 1 88 ? 126.487 121.796 137.894 1.00 38.37 88 SER B CA 1
ATOM 2522 C C . SER B 1 88 ? 127.645 122.066 136.931 1.00 48.92 88 SER B C 1
ATOM 2523 O O . SER B 1 88 ? 127.692 121.581 135.798 1.00 59.57 88 SER B O 1
ATOM 2526 N N . SER B 1 89 ? 128.601 122.854 137.411 1.00 49.43 89 SER B N 1
ATOM 2527 C CA . SER B 1 89 ? 129.773 123.228 136.636 1.00 49.42 89 SER B CA 1
ATOM 2528 C C . SER B 1 89 ? 131.040 122.715 137.307 1.00 45.93 89 SER B C 1
ATOM 2529 O O . SER B 1 89 ? 131.175 122.758 138.532 1.00 47.25 89 SER B O 1
ATOM 2532 N N . PHE B 1 90 ? 131.970 122.223 136.487 1.00 45.26 90 PHE B N 1
ATOM 2533 C CA . PHE B 1 90 ? 133.263 121.762 136.971 1.00 45.46 90 PHE B CA 1
ATOM 2534 C C . PHE B 1 90 ? 134.334 122.844 136.946 1.00 44.35 90 PHE B C 1
ATOM 2535 O O . PHE B 1 90 ? 135.424 122.621 137.484 1.00 42.25 90 PHE B O 1
ATOM 2543 N N . ASN B 1 91 ? 134.048 124.001 136.345 1.00 43.72 91 ASN B N 1
ATOM 2544 C CA . ASN B 1 91 ? 135.017 125.091 136.211 1.00 43.75 91 ASN B CA 1
ATOM 2545 C C . ASN B 1 91 ? 136.309 124.611 135.554 1.00 50.73 91 ASN B C 1
ATOM 2546 O O . ASN B 1 91 ? 137.413 125.003 135.939 1.00 53.10 91 ASN B O 1
ATOM 2551 N N . HIS B 1 92 ? 136.169 123.749 134.552 1.00 47.20 92 HIS B N 1
ATOM 2552 C CA . HIS B 1 92 ? 137.345 123.315 133.814 1.00 42.05 92 HIS B CA 1
ATOM 2553 C C . HIS B 1 92 ? 137.454 124.089 132.507 1.00 47.66 92 HIS B C 1
ATOM 2554 O O . HIS B 1 92 ? 136.444 124.298 131.826 1.00 46.59 92 HIS B O 1
ATOM 2561 N N . PRO B 1 93 ? 138.660 124.533 132.143 1.00 51.37 93 PRO B N 1
ATOM 2562 C CA . PRO B 1 93 ? 138.796 125.416 130.972 1.00 52.79 93 PRO B CA 1
ATOM 2563 C C . PRO B 1 93 ? 138.346 124.794 129.662 1.00 51.02 93 PRO B C 1
ATOM 2564 O O . PRO B 1 93 ? 138.032 125.536 128.723 1.00 53.51 93 PRO B O 1
ATOM 2568 N N . THR B 1 94 ? 138.304 123.469 129.558 1.00 47.60 94 THR B N 1
ATOM 2569 C CA . THR B 1 94 ? 138.016 122.808 128.294 1.00 52.35 94 THR B CA 1
ATOM 2570 C C . THR B 1 94 ? 136.548 122.442 128.111 1.00 56.40 94 THR B C 1
ATOM 2571 O O . THR B 1 94 ? 136.188 121.924 127.050 1.00 57.33 94 THR B O 1
ATOM 2575 N N . VAL B 1 95 ? 135.690 122.685 129.103 1.00 56.27 95 VAL B N 1
ATOM 2576 C CA . VAL B 1 95 ? 134.286 122.317 128.950 1.00 56.72 95 VAL B CA 1
ATOM 2577 C C . VAL B 1 95 ? 133.350 123.503 129.165 1.00 59.25 95 VAL B C 1
ATOM 2578 O O . VAL B 1 95 ? 132.645 123.919 128.238 1.00 62.50 95 VAL B O 1
ATOM 2582 N N . ASP B 1 96 ? 133.328 124.060 130.381 1.00 54.59 96 ASP B N 1
ATOM 2583 C CA . ASP B 1 96 ? 132.296 125.030 130.730 1.00 54.07 96 ASP B CA 1
ATOM 2584 C C . ASP B 1 96 ? 132.824 126.165 131.603 1.00 51.41 96 ASP B C 1
ATOM 2585 O O . ASP B 1 96 ? 132.095 126.676 132.461 1.00 49.53 96 ASP B O 1
ATOM 2590 N N . LEU B 1 97 ? 134.081 126.570 131.414 1.00 50.75 97 LEU B N 1
ATOM 2591 C CA . LEU B 1 97 ? 134.630 127.632 132.252 1.00 48.65 97 LEU B CA 1
ATOM 2592 C C . LEU B 1 97 ? 134.023 128.989 131.910 1.00 53.13 97 LEU B C 1
ATOM 2593 O O . LEU B 1 97 ? 133.633 129.743 132.809 1.00 51.51 97 LEU B O 1
ATOM 2598 N N . GLU B 1 98 ? 133.937 129.321 130.621 1.00 50.17 98 GLU B N 1
ATOM 2599 C CA . GLU B 1 98 ? 133.423 130.626 130.218 1.00 48.62 98 GLU B CA 1
ATOM 2600 C C . GLU B 1 98 ? 131.902 130.691 130.312 1.00 52.13 98 GLU B C 1
ATOM 2601 O O . GLU B 1 98 ? 131.340 131.737 130.661 1.00 52.73 98 GLU B O 1
ATOM 2607 N N . LYS B 1 99 ? 131.223 129.586 129.996 1.00 52.14 99 LYS B N 1
ATOM 2608 C CA . LYS B 1 99 ? 129.767 129.563 130.064 1.00 43.56 99 LYS B CA 1
ATOM 2609 C C . LYS B 1 99 ? 129.272 129.736 131.493 1.00 41.71 99 LYS B C 1
ATOM 2610 O O . LYS B 1 99 ? 128.236 130.372 131.716 1.00 42.53 99 LYS B O 1
ATOM 2616 N N . SER B 1 100 ? 129.994 129.182 132.470 1.00 41.38 100 SER B N 1
ATOM 2617 C CA . SER B 1 100 ? 129.620 129.375 133.866 1.00 38.93 100 SER B CA 1
ATOM 2618 C C . SER B 1 100 ? 129.704 130.844 134.260 1.00 42.25 100 SER B C 1
ATOM 2619 O O . SER B 1 100 ? 128.816 131.361 134.948 1.00 44.95 100 SER B O 1
ATOM 2622 N N . GLN B 1 101 ? 130.766 131.533 133.834 1.00 44.21 101 GLN B N 1
ATOM 2623 C CA . GLN B 1 101 ? 130.884 132.960 134.112 1.00 44.02 101 GLN B CA 1
ATOM 2624 C C . GLN B 1 101 ? 129.771 133.748 133.434 1.00 39.98 101 GLN B C 1
ATOM 2625 O O . GLN B 1 101 ? 129.204 134.673 134.030 1.00 41.43 101 GLN B O 1
ATOM 2631 N N . LYS B 1 102 ? 129.444 133.393 132.189 1.00 43.22 102 LYS B N 1
ATOM 2632 C CA . LYS B 1 102 ? 128.354 134.071 131.492 1.00 39.90 102 LYS B CA 1
ATOM 2633 C C . LYS B 1 102 ? 127.030 133.887 132.223 1.00 36.10 102 LYS B C 1
ATOM 2634 O O . LYS B 1 102 ? 126.244 134.833 132.347 1.00 34.05 102 LYS B O 1
ATOM 2640 N N . ILE B 1 103 ? 126.761 132.673 132.707 1.00 40.25 103 ILE B N 1
ATOM 2641 C CA . ILE B 1 103 ? 125.519 132.420 133.435 1.00 34.84 103 ILE B CA 1
ATOM 2642 C C . ILE B 1 103 ? 125.501 133.188 134.751 1.00 33.40 103 ILE B C 1
ATOM 2643 O O . ILE B 1 103 ? 124.485 133.791 135.119 1.00 32.55 103 ILE B O 1
ATOM 2648 N N . GLN B 1 104 ? 126.620 133.184 135.480 1.00 37.25 104 GLN B N 1
ATOM 2649 C CA . GLN B 1 104 ? 126.668 133.871 136.766 1.00 35.63 104 GLN B CA 1
ATOM 2650 C C . GLN B 1 104 ? 126.600 135.385 136.624 1.00 35.95 104 GLN B C 1
ATOM 2651 O O . GLN B 1 104 ? 126.194 136.064 137.573 1.00 38.62 104 GLN B O 1
ATOM 2657 N N . ALA B 1 105 ? 126.991 135.931 135.471 1.00 37.68 105 ALA B N 1
ATOM 2658 C CA . ALA B 1 105 ? 126.876 137.369 135.260 1.00 33.97 105 ALA B CA 1
ATOM 2659 C C . ALA B 1 105 ? 125.436 137.825 135.061 1.00 33.74 105 ALA B C 1
ATOM 2660 O O . ALA B 1 105 ? 125.158 139.022 135.187 1.00 33.50 105 ALA B O 1
ATOM 2662 N N . LEU B 1 106 ? 124.518 136.906 134.760 1.00 33.38 106 LEU B N 1
ATOM 2663 C CA . LEU B 1 106 ? 123.119 137.238 134.516 1.00 24.29 106 LEU B CA 1
ATOM 2664 C C . LEU B 1 106 ? 122.233 137.053 135.740 1.00 28.66 106 LEU B C 1
ATOM 2665 O O . LEU B 1 106 ? 121.303 137.838 135.947 1.00 37.07 106 LEU B O 1
ATOM 2670 N N . PHE B 1 107 ? 122.494 136.036 136.556 1.00 29.12 107 PHE B N 1
ATOM 2671 C CA . PHE B 1 107 ? 121.667 135.721 137.709 1.00 29.59 107 PHE B CA 1
ATOM 2672 C C . PHE B 1 107 ? 122.475 135.877 138.991 1.00 33.12 107 PHE B C 1
ATOM 2673 O O . PHE B 1 107 ? 123.696 135.703 139.006 1.00 40.09 107 PHE B O 1
ATOM 2681 N N . ILE B 1 108 ? 121.774 136.210 140.072 1.00 36.48 108 ILE B N 1
ATOM 2682 C CA . ILE B 1 108 ? 122.404 136.402 141.374 1.00 41.32 108 ILE B CA 1
ATOM 2683 C C . ILE B 1 108 ? 121.975 135.367 142.401 1.00 39.72 108 ILE B C 1
ATOM 2684 O O . ILE B 1 108 ? 122.635 135.247 143.445 1.00 43.83 108 ILE B O 1
ATOM 2689 N N . ASP B 1 109 ? 120.902 134.618 142.154 1.00 39.12 109 ASP B N 1
ATOM 2690 C CA . ASP B 1 109 ? 120.410 133.619 143.091 1.00 39.69 109 ASP B CA 1
ATOM 2691 C C . ASP B 1 109 ? 120.842 132.205 142.724 1.00 44.45 109 ASP B C 1
ATOM 2692 O O . ASP B 1 109 ? 120.331 131.242 143.304 1.00 44.66 109 ASP B O 1
ATOM 2697 N N . VAL B 1 110 ? 121.769 132.058 141.782 1.00 43.24 110 VAL B N 1
ATOM 2698 C CA . VAL B 1 110 ? 122.262 130.756 141.347 1.00 44.25 110 VAL B CA 1
ATOM 2699 C C . VAL B 1 110 ? 123.573 130.471 142.063 1.00 45.35 110 VAL B C 1
ATOM 2700 O O . VAL B 1 110 ? 124.485 131.307 142.064 1.00 51.93 110 VAL B O 1
ATOM 2704 N N . ILE B 1 111 ? 123.669 129.292 142.673 1.00 36.95 111 ILE B N 1
ATOM 2705 C CA . ILE B 1 111 ? 124.844 128.882 143.432 1.00 35.43 111 ILE B CA 1
ATOM 2706 C C . ILE B 1 111 ? 125.728 128.027 142.535 1.00 33.51 111 ILE B C 1
ATOM 2707 O O . ILE B 1 111 ? 125.254 127.064 141.920 1.00 34.73 111 ILE B O 1
ATOM 2712 N N . ASN B 1 112 ? 127.009 128.377 142.456 1.00 33.87 112 ASN B N 1
ATOM 2713 C CA . ASN B 1 112 ? 127.959 127.591 141.682 1.00 34.20 112 ASN B CA 1
ATOM 2714 C C . ASN B 1 112 ? 128.426 126.397 142.505 1.00 38.41 112 ASN B C 1
ATOM 2715 O O . ASN B 1 112 ? 128.940 126.560 143.615 1.00 38.43 112 ASN B O 1
ATOM 2720 N N . GLY B 1 113 ? 128.241 125.193 141.957 1.00 38.04 113 GLY B N 1
ATOM 2721 C CA . GLY B 1 113 ? 128.548 123.982 142.697 1.00 29.69 113 GLY B CA 1
ATOM 2722 C C . GLY B 1 113 ? 130.012 123.780 143.019 1.00 35.76 113 GLY B C 1
ATOM 2723 O O . GLY B 1 113 ? 130.338 123.416 144.154 1.00 39.52 113 GLY B O 1
ATOM 2724 N N . TYR B 1 114 ? 130.900 124.010 142.054 1.00 36.93 114 TYR B N 1
ATOM 2725 C CA . TYR B 1 114 ? 132.321 123.748 142.247 1.00 32.42 114 TYR B CA 1
ATOM 2726 C C . TYR B 1 114 ? 132.934 124.667 143.294 1.00 33.49 114 TYR B C 1
ATOM 2727 O O . TYR B 1 114 ? 133.662 124.207 144.178 1.00 37.60 114 TYR B O 1
ATOM 2736 N N . GLU B 1 115 ? 132.646 125.967 143.206 1.00 33.56 115 GLU B N 1
ATOM 2737 C CA . GLU B 1 115 ? 133.270 126.929 144.108 1.00 36.83 115 GLU B CA 1
ATOM 2738 C C . GLU B 1 115 ? 132.815 126.721 145.547 1.00 37.28 115 GLU B C 1
ATOM 2739 O O . GLU B 1 115 ? 133.578 126.950 146.492 1.00 38.49 115 GLU B O 1
ATOM 2745 N N . LYS B 1 116 ? 131.571 126.288 145.733 1.00 39.05 116 LYS B N 1
ATOM 2746 C CA . LYS B 1 116 ? 130.985 126.201 147.062 1.00 35.52 116 LYS B CA 1
ATOM 2747 C C . LYS B 1 116 ? 131.141 124.834 147.717 1.00 36.17 116 LYS B C 1
ATOM 2748 O O . LYS B 1 116 ? 131.416 124.775 148.919 1.00 42.89 116 LYS B O 1
ATOM 2754 N N . HIS B 1 117 ? 130.974 123.739 146.975 1.00 31.14 117 HIS B N 1
ATOM 2755 C CA . HIS B 1 117 ? 130.938 122.429 147.614 1.00 32.32 117 HIS B CA 1
ATOM 2756 C C . HIS B 1 117 ? 131.968 121.462 147.044 1.00 33.00 117 HIS B C 1
ATOM 2757 O O . HIS B 1 117 ? 132.577 120.691 147.791 1.00 36.13 117 HIS B O 1
ATOM 2764 N N . LEU B 1 118 ? 132.173 121.489 145.728 1.00 32.00 118 LEU B N 1
ATOM 2765 C CA . LEU B 1 118 ? 133.004 120.487 145.073 1.00 33.06 118 LEU B CA 1
ATOM 2766 C C . LEU B 1 118 ? 134.496 120.771 145.174 1.00 33.10 118 LEU B C 1
ATOM 2767 O O . LEU B 1 118 ? 135.298 119.870 144.905 1.00 34.77 118 LEU B O 1
ATOM 2772 N N . SER B 1 119 ? 134.890 121.984 145.559 1.00 33.95 119 SER B N 1
ATOM 2773 C CA . SER B 1 119 ? 136.304 122.312 145.685 1.00 32.77 119 SER B CA 1
ATOM 2774 C C . SER B 1 119 ? 136.895 121.895 147.025 1.00 38.51 119 SER B C 1
ATOM 2775 O O . SER B 1 119 ? 138.112 122.007 147.205 1.00 47.09 119 SER B O 1
ATOM 2778 N N . LYS B 1 120 ? 136.075 121.420 147.961 1.00 35.20 120 LYS B N 1
ATOM 2779 C CA . LYS B 1 120 ? 136.540 121.028 149.284 1.00 34.68 120 LYS B CA 1
ATOM 2780 C C . LYS B 1 120 ? 136.936 119.559 149.355 1.00 38.54 120 LYS B C 1
ATOM 2781 O O . LYS B 1 120 ? 137.277 119.071 150.437 1.00 43.98 120 LYS B O 1
ATOM 2787 N N . LEU B 1 121 ? 136.895 118.844 148.231 1.00 34.48 121 LEU B N 1
ATOM 2788 C CA . LEU B 1 121 ? 137.315 117.445 148.147 1.00 31.24 121 LEU B CA 1
ATOM 2789 C C . LEU B 1 121 ? 138.518 117.409 147.209 1.00 36.14 121 LEU B C 1
ATOM 2790 O O . LEU B 1 121 ? 138.363 117.268 145.994 1.00 42.89 121 LEU B O 1
ATOM 2795 N N . THR B 1 122 ? 139.718 117.538 147.780 1.00 32.91 122 THR B N 1
ATOM 2796 C CA . THR B 1 122 ? 140.915 117.736 146.966 1.00 34.19 122 THR B CA 1
ATOM 2797 C C . THR B 1 122 ? 141.258 116.493 146.153 1.00 35.52 122 THR B C 1
ATOM 2798 O O . THR B 1 122 ? 141.521 116.584 144.948 1.00 39.89 122 THR B O 1
ATOM 2802 N N . ALA B 1 123 ? 141.273 115.322 146.796 1.00 31.70 123 ALA B N 1
ATOM 2803 C CA . ALA B 1 123 ? 141.644 114.099 146.088 1.00 30.28 123 ALA B CA 1
ATOM 2804 C C . ALA B 1 123 ? 140.652 113.778 144.978 1.00 36.39 123 ALA B C 1
ATOM 2805 O O . ALA B 1 123 ? 141.049 113.421 143.861 1.00 38.86 123 ALA B O 1
ATOM 2807 N N . PHE B 1 124 ? 139.356 113.907 145.267 1.00 34.15 124 PHE B N 1
ATOM 2808 C CA . PHE B 1 124 ? 138.336 113.658 144.254 1.00 28.46 124 PHE B CA 1
ATOM 2809 C C . PHE B 1 124 ? 138.451 114.654 143.106 1.00 30.96 124 PHE B C 1
ATOM 2810 O O . PHE B 1 124 ? 138.303 114.284 141.935 1.00 32.54 124 PHE B O 1
ATOM 2818 N N . ASP B 1 125 ? 138.718 115.922 143.426 1.00 32.85 125 ASP B N 1
ATOM 2819 C CA . ASP B 1 125 ? 138.873 116.934 142.387 1.00 31.75 125 ASP B CA 1
ATOM 2820 C C . ASP B 1 125 ? 140.065 116.627 141.488 1.00 31.61 125 ASP B C 1
ATOM 2821 O O . ASP B 1 125 ? 139.967 116.736 140.261 1.00 36.76 125 ASP B O 1
ATOM 2826 N N . VAL B 1 126 ? 141.198 116.239 142.079 1.00 29.94 126 VAL B N 1
ATOM 2827 C CA . VAL B 1 126 ? 142.380 115.912 141.283 1.00 34.15 126 VAL B CA 1
ATOM 2828 C C . VAL B 1 126 ? 142.113 114.698 140.403 1.00 36.93 126 VAL B C 1
ATOM 2829 O O . VAL B 1 126 ? 142.486 114.670 139.222 1.00 39.80 126 VAL B O 1
ATOM 2833 N N . TYR B 1 127 ? 141.466 113.674 140.966 1.00 34.51 127 TYR B N 1
ATOM 2834 C CA . TYR B 1 127 ? 141.108 112.489 140.192 1.00 33.74 127 TYR B CA 1
ATOM 2835 C C . TYR B 1 127 ? 140.233 112.852 138.996 1.00 36.84 127 TYR B C 1
ATOM 2836 O O . TYR B 1 127 ? 140.513 112.441 137.859 1.00 35.15 127 TYR B O 1
ATOM 2845 N N . LEU B 1 128 ? 139.185 113.648 139.230 1.00 33.49 128 LEU B N 1
ATOM 2846 C CA . LEU B 1 128 ? 138.286 114.031 138.147 1.00 28.97 128 LEU B CA 1
ATOM 2847 C C . LEU B 1 128 ? 139.001 114.861 137.091 1.00 35.45 128 LEU B C 1
ATOM 2848 O O . LEU B 1 128 ? 138.792 114.654 135.891 1.00 38.39 128 LEU B O 1
ATOM 2853 N N . ARG B 1 129 ? 139.839 115.813 137.512 1.00 37.83 129 ARG B N 1
ATOM 2854 C CA . ARG B 1 129 ? 140.539 116.651 136.544 1.00 39.78 129 ARG B CA 1
ATOM 2855 C C . ARG B 1 129 ? 141.506 115.841 135.694 1.00 40.30 129 ARG B C 1
ATOM 2856 O O . ARG B 1 129 ? 141.581 116.052 134.477 1.00 44.63 129 ARG B O 1
ATOM 2864 N N . TYR B 1 130 ? 142.245 114.908 136.302 1.00 34.25 130 TYR B N 1
ATOM 2865 C CA . TYR B 1 130 ? 143.143 114.068 135.516 1.00 35.10 130 TYR B CA 1
ATOM 2866 C C . TYR B 1 130 ? 142.367 113.219 134.518 1.00 42.26 130 TYR B C 1
ATOM 2867 O O . TYR B 1 130 ? 142.743 113.125 133.343 1.00 44.06 130 TYR B O 1
ATOM 2876 N N . LYS B 1 131 ? 141.276 112.588 134.969 1.00 43.79 131 LYS B N 1
ATOM 2877 C CA . LYS B 1 131 ? 140.512 111.743 134.056 1.00 39.02 131 LYS B CA 1
ATOM 2878 C C . LYS B 1 131 ? 139.883 112.553 132.931 1.00 39.27 131 LYS B C 1
ATOM 2879 O O . LYS B 1 131 ? 139.790 112.067 131.798 1.00 41.86 131 LYS B O 1
ATOM 2885 N N . GLU B 1 132 ? 139.446 113.781 133.217 1.00 38.57 132 GLU B N 1
ATOM 2886 C CA . GLU B 1 132 ? 138.885 114.628 132.171 1.00 40.60 132 GLU B CA 1
ATOM 2887 C C . GLU B 1 132 ? 139.948 115.046 131.165 1.00 44.65 132 GLU B C 1
ATOM 2888 O O . GLU B 1 132 ? 139.717 115.000 129.951 1.00 45.63 132 GLU B O 1
ATOM 2894 N N . LEU B 1 133 ? 141.123 115.454 131.647 1.00 47.66 133 LEU B N 1
ATOM 2895 C CA . LEU B 1 133 ? 142.155 115.972 130.757 1.00 40.83 133 LEU B CA 1
ATOM 2896 C C . LEU B 1 133 ? 142.819 114.891 129.913 1.00 38.53 133 LEU B C 1
ATOM 2897 O O . LEU B 1 133 ? 143.011 115.087 128.708 1.00 43.47 133 LEU B O 1
ATOM 2902 N N . TYR B 1 134 ? 143.175 113.750 130.506 1.00 37.45 134 TYR B N 1
ATOM 2903 C CA . TYR B 1 134 ? 144.017 112.782 129.813 1.00 40.82 134 TYR B CA 1
ATOM 2904 C C . TYR B 1 134 ? 143.276 111.557 129.293 1.00 45.98 134 TYR B C 1
ATOM 2905 O O . TYR B 1 134 ? 143.894 110.734 128.609 1.00 47.49 134 TYR B O 1
ATOM 2914 N N . GLU B 1 135 ? 141.984 111.402 129.587 1.00 47.82 135 GLU B N 1
ATOM 2915 C CA . GLU B 1 135 ? 141.261 110.211 129.158 1.00 47.52 135 GLU B CA 1
ATOM 2916 C C . GLU B 1 135 ? 139.894 110.474 128.543 1.00 47.72 135 GLU B C 1
ATOM 2917 O O . GLU B 1 135 ? 139.285 109.525 128.037 1.00 50.35 135 GLU B O 1
ATOM 2923 N N . ASN B 1 136 ? 139.396 111.711 128.565 1.00 45.66 136 ASN B N 1
ATOM 2924 C CA . ASN B 1 136 ? 138.081 112.053 128.018 1.00 47.77 136 ASN B CA 1
ATOM 2925 C C . ASN B 1 136 ? 136.979 111.207 128.660 1.00 50.93 136 ASN B C 1
ATOM 2926 O O . ASN B 1 136 ? 136.266 110.452 127.997 1.00 59.14 136 ASN B O 1
ATOM 2931 N N . GLN B 1 137 ? 136.854 111.347 129.977 1.00 47.09 137 GLN B N 1
ATOM 2932 C CA . GLN B 1 137 ? 135.823 110.654 130.735 1.00 42.37 137 GLN B CA 1
ATOM 2933 C C . GLN B 1 137 ? 135.192 111.627 131.719 1.00 48.98 137 GLN B C 1
ATOM 2934 O O . GLN B 1 137 ? 135.885 112.459 132.311 1.00 46.41 137 GLN B O 1
ATOM 2940 N N . ARG B 1 138 ? 133.876 111.518 131.888 1.00 52.43 138 ARG B N 1
ATOM 2941 C CA . ARG B 1 138 ? 133.120 112.454 132.706 1.00 46.81 138 ARG B CA 1
ATOM 2942 C C . ARG B 1 138 ? 132.066 111.693 133.498 1.00 48.08 138 ARG B C 1
ATOM 2943 O O . ARG B 1 138 ? 131.648 110.596 133.120 1.00 53.74 138 ARG B O 1
ATOM 2951 N N . ILE B 1 139 ? 131.640 112.291 134.607 1.00 48.15 139 ILE B N 1
ATOM 2952 C CA . ILE B 1 139 ? 130.633 111.699 135.472 1.00 48.35 139 ILE B CA 1
ATOM 2953 C C . ILE B 1 139 ? 129.277 112.315 135.152 1.00 46.75 139 ILE B C 1
ATOM 2954 O O . ILE B 1 139 ? 129.172 113.384 134.545 1.00 49.39 139 ILE B O 1
ATOM 2959 N N . THR B 1 140 ? 128.219 111.626 135.570 1.00 41.22 140 THR B N 1
ATOM 2960 C CA . THR B 1 140 ? 126.857 112.074 135.331 1.00 40.47 140 THR B CA 1
ATOM 2961 C C . THR B 1 140 ? 126.416 113.013 136.454 1.00 39.56 140 THR B C 1
ATOM 2962 O O . THR B 1 140 ? 127.198 113.374 137.337 1.00 42.79 140 THR B O 1
ATOM 2966 N N . SER B 1 141 ? 125.145 113.422 136.427 1.00 39.71 141 SER B N 1
ATOM 2967 C CA . SER B 1 141 ? 124.637 114.329 137.451 1.00 36.82 141 SER B CA 1
ATOM 2968 C C . SER B 1 141 ? 124.385 113.601 138.765 1.00 35.90 141 SER B C 1
ATOM 2969 O O . SER B 1 141 ? 124.455 114.208 139.841 1.00 32.89 141 SER B O 1
ATOM 2972 N N . GLY B 1 142 ? 124.082 112.302 138.699 1.00 36.73 142 GLY B N 1
ATOM 2973 C CA . GLY B 1 142 ? 123.832 111.546 139.914 1.00 32.67 142 GLY B CA 1
ATOM 2974 C C . GLY B 1 142 ? 125.033 111.477 140.834 1.00 31.92 142 GLY B C 1
ATOM 2975 O O . GLY B 1 142 ? 124.894 111.611 142.052 1.00 35.50 142 GLY B O 1
ATOM 2976 N N . VAL B 1 143 ? 126.224 111.265 140.273 1.00 29.39 143 VAL B N 1
ATOM 2977 C CA . VAL B 1 143 ? 127.437 111.269 141.084 1.00 26.15 143 VAL B CA 1
ATOM 2978 C C . VAL B 1 143 ? 127.752 112.676 141.581 1.00 24.98 143 VAL B C 1
ATOM 2979 O O . VAL B 1 143 ? 128.275 112.844 142.690 1.00 29.78 143 VAL B O 1
ATOM 2983 N N . TYR B 1 144 ? 127.451 113.699 140.778 1.00 23.35 144 TYR B N 1
ATOM 2984 C CA . TYR B 1 144 ? 127.670 115.078 141.204 1.00 24.67 144 TYR B CA 1
ATOM 2985 C C . TYR B 1 144 ? 126.834 115.408 142.435 1.00 25.56 144 TYR B C 1
ATOM 2986 O O . TYR B 1 144 ? 127.326 116.018 143.394 1.00 27.63 144 TYR B O 1
ATOM 2995 N N . MET B 1 145 ? 125.560 115.006 142.426 1.00 23.99 145 MET B N 1
ATOM 2996 C CA . MET B 1 145 ? 124.697 115.240 143.577 1.00 18.69 145 MET B CA 1
ATOM 2997 C C . MET B 1 145 ? 125.183 114.505 144.819 1.00 26.19 145 MET B C 1
ATOM 2998 O O . MET B 1 145 ? 125.146 115.075 145.914 1.00 28.42 145 MET B O 1
ATOM 3003 N N . CYS B 1 146 ? 125.637 113.260 144.678 1.00 25.53 146 CYS B N 1
ATOM 3004 C CA . CYS B 1 146 ? 126.208 112.526 145.800 1.00 22.11 146 CYS B CA 1
ATOM 3005 C C . CYS B 1 146 ? 127.460 113.188 146.355 1.00 28.15 146 CYS B C 1
ATOM 3006 O O . CYS B 1 146 ? 127.621 113.266 147.579 1.00 33.28 146 CYS B O 1
ATOM 3009 N N . ALA B 1 147 ? 128.349 113.667 145.482 1.00 30.23 147 ALA B N 1
ATOM 3010 C CA . ALA B 1 147 ? 129.542 114.366 145.948 1.00 27.37 147 ALA B CA 1
ATOM 3011 C C . ALA B 1 147 ? 129.178 115.644 146.694 1.00 30.32 147 ALA B C 1
ATOM 3012 O O . ALA B 1 147 ? 129.770 115.950 147.736 1.00 31.84 147 ALA B O 1
ATOM 3014 N N . VAL B 1 148 ? 128.205 116.401 146.181 1.00 30.55 148 VAL B N 1
ATOM 3015 C CA . VAL B 1 148 ? 127.786 117.624 146.864 1.00 29.55 148 VAL B CA 1
ATOM 3016 C C . VAL B 1 148 ? 127.157 117.299 148.215 1.00 33.37 148 VAL B C 1
ATOM 3017 O O . VAL B 1 148 ? 127.394 117.996 149.209 1.00 36.76 148 VAL B O 1
ATOM 3021 N N . ALA B 1 149 ? 126.351 116.235 148.278 1.00 33.30 149 ALA B N 1
ATOM 3022 C CA . ALA B 1 149 ? 125.754 115.832 149.548 1.00 32.27 149 ALA B CA 1
ATOM 3023 C C . ALA B 1 149 ? 126.821 115.422 150.555 1.00 35.06 149 ALA B C 1
ATOM 3024 O O . ALA B 1 149 ? 126.715 115.738 151.745 1.00 39.85 149 ALA B O 1
ATOM 3026 N N . ILE B 1 150 ? 127.853 114.707 150.098 1.00 39.91 150 ILE B N 1
ATOM 3027 C CA . ILE B 1 150 ? 128.966 114.361 150.980 1.00 36.63 150 ILE B CA 1
ATOM 3028 C C . ILE B 1 150 ? 129.663 115.622 151.473 1.00 36.83 150 ILE B C 1
ATOM 3029 O O . ILE B 1 150 ? 129.993 115.745 152.659 1.00 42.12 150 ILE B O 1
ATOM 3034 N N . ALA B 1 151 ? 129.892 116.579 150.576 1.00 34.84 151 ALA B N 1
ATOM 3035 C CA . ALA B 1 151 ? 130.586 117.811 150.927 1.00 40.54 151 ALA B CA 1
ATOM 3036 C C . ALA B 1 151 ? 129.748 118.753 151.784 1.00 44.92 151 ALA B C 1
ATOM 3037 O O . ALA B 1 151 ? 130.305 119.692 152.361 1.00 46.55 151 ALA B O 1
ATOM 3039 N N . MET B 1 152 ? 128.437 118.537 151.879 1.00 45.73 152 MET B N 1
ATOM 3040 C CA . MET B 1 152 ? 127.577 119.372 152.708 1.00 48.66 152 MET B CA 1
ATOM 3041 C C . MET B 1 152 ? 127.321 118.793 154.093 1.00 48.00 152 MET B C 1
ATOM 3042 O O . MET B 1 152 ? 126.528 119.364 154.849 1.00 47.28 152 MET B O 1
ATOM 3047 N N . GLY B 1 153 ? 127.963 117.682 154.449 1.00 49.61 153 GLY B N 1
ATOM 3048 C CA . GLY B 1 153 ? 127.900 117.133 155.787 1.00 55.54 153 GLY B CA 1
ATOM 3049 C C . GLY B 1 153 ? 126.986 115.937 155.948 1.00 61.96 153 GLY B C 1
ATOM 3050 O O . GLY B 1 153 ? 126.993 115.314 157.018 1.00 73.74 153 GLY B O 1
ATOM 3051 N N . TYR B 1 154 ? 126.197 115.599 154.931 1.00 53.64 154 TYR B N 1
ATOM 3052 C CA . TYR B 1 154 ? 125.310 114.451 155.035 1.00 55.28 154 TYR B CA 1
ATOM 3053 C C . TYR B 1 154 ? 126.117 113.159 155.149 1.00 61.70 154 TYR B C 1
ATOM 3054 O O . TYR B 1 154 ? 127.225 113.036 154.619 1.00 59.97 154 TYR B O 1
ATOM 3063 N N . THR B 1 155 ? 125.547 112.188 155.859 1.00 65.14 155 THR B N 1
ATOM 3064 C CA . THR B 1 155 ? 126.198 110.905 156.085 1.00 63.64 155 THR B CA 1
ATOM 3065 C C . THR B 1 155 ? 125.457 109.721 155.485 1.00 62.98 155 THR B C 1
ATOM 3066 O O . THR B 1 155 ? 126.105 108.778 155.027 1.00 64.51 155 THR B O 1
ATOM 3070 N N . ASP B 1 156 ? 124.127 109.738 155.478 1.00 66.39 156 ASP B N 1
ATOM 3071 C CA . ASP B 1 156 ? 123.320 108.678 154.886 1.00 60.47 156 ASP B CA 1
ATOM 3072 C C . ASP B 1 156 ? 122.749 109.181 153.568 1.00 57.32 156 ASP B C 1
ATOM 3073 O O . ASP B 1 156 ? 122.053 110.201 153.539 1.00 65.93 156 ASP B O 1
ATOM 3078 N N . ILE B 1 157 ? 123.048 108.470 152.484 1.00 46.11 157 ILE B N 1
ATOM 3079 C CA . ILE B 1 157 ? 122.637 108.862 151.140 1.00 38.51 157 ILE B CA 1
ATOM 3080 C C . ILE B 1 157 ? 121.868 107.689 150.547 1.00 37.82 157 ILE B C 1
ATOM 3081 O O . ILE B 1 157 ? 122.427 106.604 150.349 1.00 43.80 157 ILE B O 1
ATOM 3086 N N . TYR B 1 158 ? 120.586 107.900 150.259 1.00 37.30 158 TYR B N 1
ATOM 3087 C CA . TYR B 1 158 ? 119.750 106.881 149.638 1.00 33.99 158 TYR B CA 1
ATOM 3088 C C . TYR B 1 158 ? 119.598 107.197 148.155 1.00 38.91 158 TYR B C 1
ATOM 3089 O O . TYR B 1 158 ? 119.051 108.243 147.790 1.00 36.50 158 TYR B O 1
ATOM 3098 N N . LEU B 1 159 ? 120.065 106.287 147.307 1.00 45.45 159 LEU B N 1
ATOM 3099 C CA . LEU B 1 159 ? 120.062 106.476 145.865 1.00 43.51 159 LEU B CA 1
ATOM 3100 C C . LEU B 1 159 ? 118.806 105.864 145.260 1.00 38.91 159 LEU B C 1
ATOM 3101 O O . LEU B 1 159 ? 118.374 104.778 145.654 1.00 41.53 159 LEU B O 1
ATOM 3106 N N . THR B 1 160 ? 118.218 106.572 144.298 1.00 37.73 160 THR B N 1
ATOM 3107 C CA . THR B 1 160 ? 117.097 106.022 143.547 1.00 46.61 160 THR B CA 1
ATOM 3108 C C . THR B 1 160 ? 117.070 106.668 142.170 1.00 48.34 160 THR B C 1
ATOM 3109 O O . THR B 1 160 ? 117.638 107.739 141.951 1.00 51.77 160 THR B O 1
ATOM 3113 N N . GLY B 1 161 ? 116.414 105.986 141.235 1.00 53.36 161 GLY B N 1
ATOM 3114 C CA . GLY B 1 161 ? 116.243 106.509 139.895 1.00 55.85 161 GLY B CA 1
ATOM 3115 C C . GLY B 1 161 ? 117.499 106.458 139.049 1.00 61.57 161 GLY B C 1
ATOM 3116 O O . GLY B 1 161 ? 117.519 106.977 137.930 1.00 62.46 161 GLY B O 1
ATOM 3117 N N . ILE B 1 162 ? 118.551 105.836 139.568 1.00 65.12 162 ILE B N 1
ATOM 3118 C CA . ILE B 1 162 ? 119.820 105.710 138.861 1.00 74.24 162 ILE B CA 1
ATOM 3119 C C . ILE B 1 162 ? 119.897 104.279 138.341 1.00 85.57 162 ILE B C 1
ATOM 3120 O O . ILE B 1 162 ? 120.181 103.343 139.094 1.00 85.43 162 ILE B O 1
ATOM 3125 N N . ASP B 1 163 ? 119.641 104.108 137.045 1.00 92.90 163 ASP B N 1
ATOM 3126 C CA . ASP B 1 163 ? 119.616 102.795 136.416 1.00 101.88 163 ASP B CA 1
ATOM 3127 C C . ASP B 1 163 ? 120.891 102.483 135.647 1.00 109.43 163 ASP B C 1
ATOM 3128 O O . ASP B 1 163 ? 120.938 101.477 134.931 1.00 112.57 163 ASP B O 1
ATOM 3133 N N . PHE B 1 164 ? 121.921 103.323 135.773 1.00 111.12 164 PHE B N 1
ATOM 3134 C CA . PHE B 1 164 ? 123.216 103.096 135.131 1.00 116.74 164 PHE B CA 1
ATOM 3135 C C . PHE B 1 164 ? 123.077 102.990 133.612 1.00 126.98 164 PHE B C 1
ATOM 3136 O O . PHE B 1 164 ? 123.513 102.017 132.991 1.00 128.36 164 PHE B O 1
ATOM 3144 N N . TYR B 1 165 ? 122.465 104.015 133.014 1.00 129.75 165 TYR B N 1
ATOM 3145 C CA . TYR B 1 165 ? 122.265 104.099 131.566 1.00 134.04 165 TYR B CA 1
ATOM 3146 C C . TYR B 1 165 ? 121.532 102.864 131.037 1.00 135.19 165 TYR B C 1
ATOM 3147 O O . TYR B 1 165 ? 122.058 102.084 130.240 1.00 138.18 165 TYR B O 1
ATOM 3156 N N . GLN B 1 166 ? 120.298 102.699 131.503 1.00 130.24 166 GLN B N 1
ATOM 3157 C CA . GLN B 1 166 ? 119.461 101.580 131.084 1.00 133.75 166 GLN B CA 1
ATOM 3158 C C . GLN B 1 166 ? 119.107 101.679 129.604 1.00 140.49 166 GLN B C 1
ATOM 3159 O O . GLN B 1 166 ? 119.750 101.057 128.759 1.00 138.88 166 GLN B O 1
ATOM 3165 N N . SER B 1 196 ? 129.834 110.227 124.648 1.00 92.68 196 SER B N 1
ATOM 3166 C CA . SER B 1 196 ? 130.533 108.967 124.871 1.00 93.34 196 SER B CA 1
ATOM 3167 C C . SER B 1 196 ? 131.418 109.046 126.110 1.00 90.93 196 SER B C 1
ATOM 3168 O O . SER B 1 196 ? 132.038 108.057 126.505 1.00 89.35 196 SER B O 1
ATOM 3171 N N . TYR B 1 197 ? 131.477 110.235 126.715 1.00 89.28 197 TYR B N 1
ATOM 3172 C CA . TYR B 1 197 ? 132.271 110.411 127.927 1.00 84.87 197 TYR B CA 1
ATOM 3173 C C . TYR B 1 197 ? 131.730 109.561 129.070 1.00 85.67 197 TYR B C 1
ATOM 3174 O O . TYR B 1 197 ? 132.501 108.937 129.809 1.00 85.97 197 TYR B O 1
ATOM 3183 N N . HIS B 1 198 ? 130.410 109.524 129.230 1.00 85.03 198 HIS B N 1
ATOM 3184 C CA . HIS B 1 198 ? 129.797 108.797 130.331 1.00 79.11 198 HIS B CA 1
ATOM 3185 C C . HIS B 1 198 ? 129.818 107.298 130.062 1.00 81.41 198 HIS B C 1
ATOM 3186 O O . HIS B 1 198 ? 129.540 106.846 128.947 1.00 84.51 198 HIS B O 1
ATOM 3193 N N . SER B 1 199 ? 130.149 106.528 131.094 1.00 82.07 199 SER B N 1
ATOM 3194 C CA . SER B 1 199 ? 130.202 105.075 130.996 1.00 80.26 199 SER B CA 1
ATOM 3195 C C . SER B 1 199 ? 129.891 104.492 132.370 1.00 77.76 199 SER B C 1
ATOM 3196 O O . SER B 1 199 ? 129.577 105.220 133.316 1.00 73.87 199 SER B O 1
ATOM 3199 N N . LYS B 1 200 ? 129.975 103.167 132.479 1.00 79.11 200 LYS B N 1
ATOM 3200 C CA . LYS B 1 200 ? 129.710 102.469 133.729 1.00 75.04 200 LYS B CA 1
ATOM 3201 C C . LYS B 1 200 ? 130.982 102.082 134.470 1.00 70.23 200 LYS B C 1
ATOM 3202 O O . LYS B 1 200 ? 130.902 101.527 135.570 1.00 67.43 200 LYS B O 1
ATOM 3208 N N . ASP B 1 201 ? 132.152 102.361 133.895 1.00 70.07 201 ASP B N 1
ATOM 3209 C CA . ASP B 1 201 ? 133.415 102.121 134.578 1.00 69.58 201 ASP B CA 1
ATOM 3210 C C . ASP B 1 201 ? 133.947 103.352 135.294 1.00 63.54 201 ASP B C 1
ATOM 3211 O O . ASP B 1 201 ? 134.957 103.249 135.999 1.00 63.21 201 ASP B O 1
ATOM 3216 N N . ILE B 1 202 ? 133.300 104.504 135.131 1.00 61.37 202 ILE B N 1
ATOM 3217 C CA . ILE B 1 202 ? 133.717 105.724 135.812 1.00 58.67 202 ILE B CA 1
ATOM 3218 C C . ILE B 1 202 ? 132.701 106.059 136.896 1.00 54.52 202 ILE B C 1
ATOM 3219 O O . ILE B 1 202 ? 133.064 106.545 137.973 1.00 49.01 202 ILE B O 1
ATOM 3224 N N . ASP B 1 203 ? 131.420 105.791 136.626 1.00 55.05 203 ASP B N 1
ATOM 3225 C CA . ASP B 1 203 ? 130.388 106.036 137.629 1.00 49.64 203 ASP B CA 1
ATOM 3226 C C . ASP B 1 203 ? 130.538 105.099 138.821 1.00 44.39 203 ASP B C 1
ATOM 3227 O O . ASP B 1 203 ? 130.394 105.525 139.972 1.00 39.28 203 ASP B O 1
ATOM 3232 N N . LEU B 1 204 ? 130.826 103.821 138.567 1.00 48.02 204 LEU B N 1
ATOM 3233 C CA . LEU B 1 204 ? 131.045 102.880 139.659 1.00 43.58 204 LEU B CA 1
ATOM 3234 C C . LEU B 1 204 ? 132.383 103.106 140.349 1.00 42.88 204 LEU B C 1
ATOM 3235 O O . LEU B 1 204 ? 132.484 102.925 141.568 1.00 41.34 204 LEU B O 1
ATOM 3240 N N . GLU B 1 205 ? 133.414 103.493 139.596 1.00 42.57 205 GLU B N 1
ATOM 3241 C CA . GLU B 1 205 ? 134.714 103.757 140.198 1.00 39.85 205 GLU B CA 1
ATOM 3242 C C . GLU B 1 205 ? 134.703 105.021 141.048 1.00 39.83 205 GLU B C 1
ATOM 3243 O O . GLU B 1 205 ? 135.373 105.068 142.086 1.00 38.01 205 GLU B O 1
ATOM 3249 N N . ALA B 1 206 ? 133.961 106.049 140.628 1.00 38.42 206 ALA B N 1
ATOM 3250 C CA . ALA B 1 206 ? 133.865 107.266 141.427 1.00 32.73 206 ALA B CA 1
ATOM 3251 C C . ALA B 1 206 ? 133.107 107.031 142.727 1.00 32.48 206 ALA B C 1
ATOM 3252 O O . ALA B 1 206 ? 133.483 107.580 143.768 1.00 32.25 206 ALA B O 1
ATOM 3254 N N . LEU B 1 207 ? 132.038 106.230 142.687 1.00 31.09 207 LEU B N 1
ATOM 3255 C CA . LEU B 1 207 ? 131.288 105.938 143.905 1.00 30.44 207 LEU B CA 1
ATOM 3256 C C . LEU B 1 207 ? 132.139 105.172 144.909 1.00 32.82 207 LEU B C 1
ATOM 3257 O O . LEU B 1 207 ? 132.089 105.450 146.113 1.00 35.25 207 LEU B O 1
ATOM 3262 N N . SER B 1 208 ? 132.925 104.202 144.436 1.00 31.64 208 SER B N 1
ATOM 3263 C CA . SER B 1 208 ? 133.826 103.484 145.331 1.00 31.00 208 SER B CA 1
ATOM 3264 C C . SER B 1 208 ? 134.923 104.393 145.867 1.00 34.72 208 SER B C 1
ATOM 3265 O O . SER B 1 208 ? 135.392 104.198 146.994 1.00 35.20 208 SER B O 1
ATOM 3268 N N . PHE B 1 209 ? 135.347 105.382 145.076 1.00 36.27 209 PHE B N 1
ATOM 3269 C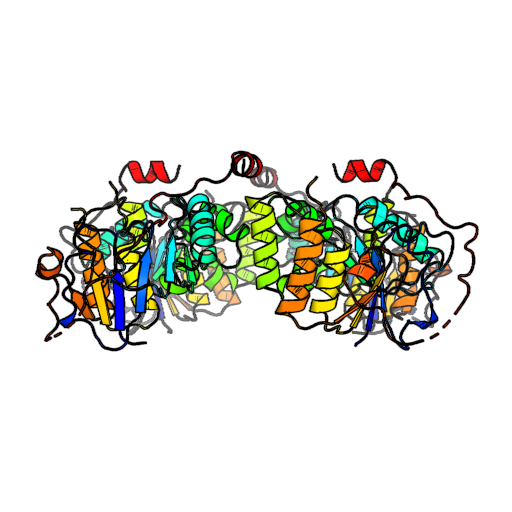 CA . PHE B 1 209 ? 136.351 106.332 145.545 1.00 33.04 209 PHE B CA 1
ATOM 3270 C C . PHE B 1 209 ? 135.832 107.141 146.728 1.00 34.77 209 PHE B C 1
ATOM 3271 O O . PHE B 1 209 ? 136.554 107.356 147.708 1.00 33.76 209 PHE B O 1
ATOM 3279 N N . LEU B 1 210 ? 134.579 107.597 146.654 1.00 31.75 210 LEU B N 1
ATOM 3280 C CA . LEU B 1 210 ? 133.998 108.355 147.757 1.00 28.40 210 LEU B CA 1
ATOM 3281 C C . LEU B 1 210 ? 133.728 107.472 148.968 1.00 31.05 210 LEU B C 1
ATOM 3282 O O . LEU B 1 210 ? 133.829 107.938 150.108 1.00 29.15 210 LEU B O 1
ATOM 3287 N N . GLN B 1 211 ? 133.371 106.206 148.742 1.00 34.48 211 GLN B N 1
ATOM 3288 C CA . GLN B 1 211 ? 133.155 105.282 149.850 1.00 34.80 211 GLN B CA 1
ATOM 3289 C C . GLN B 1 211 ? 134.435 105.035 150.636 1.00 33.85 211 GLN B C 1
ATOM 3290 O O . GLN B 1 211 ? 134.407 105.000 151.872 1.00 35.54 211 GLN B O 1
ATOM 3296 N N . GLN B 1 212 ? 135.561 104.866 149.942 1.00 32.95 212 GLN B N 1
ATOM 3297 C CA . GLN B 1 212 ? 136.818 104.537 150.604 1.00 35.24 212 GLN B CA 1
ATOM 3298 C C . GLN B 1 212 ? 137.456 105.742 151.284 1.00 35.09 212 GLN B C 1
ATOM 3299 O O . GLN B 1 212 ? 138.063 105.594 152.351 1.00 34.88 212 GLN B O 1
ATOM 3305 N N . HIS B 1 213 ? 137.326 106.932 150.700 1.00 33.78 213 HIS B N 1
ATOM 3306 C CA . HIS B 1 213 ? 138.088 108.093 151.143 1.00 30.98 213 HIS B CA 1
ATOM 3307 C C . HIS B 1 213 ? 137.367 108.965 152.160 1.00 30.97 213 HIS B C 1
ATOM 3308 O O . HIS B 1 213 ? 138.032 109.668 152.927 1.00 32.39 213 HIS B O 1
ATOM 3315 N N . TYR B 1 214 ? 136.035 108.950 152.196 1.00 32.31 214 TYR B N 1
ATOM 3316 C CA . TYR B 1 214 ? 135.293 109.866 153.050 1.00 29.87 214 TYR B CA 1
ATOM 3317 C C . TYR B 1 214 ? 134.365 109.178 154.042 1.00 33.26 214 TYR B C 1
ATOM 3318 O O . TYR B 1 214 ? 133.735 109.869 154.851 1.00 34.44 214 TYR B O 1
ATOM 3327 N N . HIS B 1 215 ? 134.264 107.848 154.007 1.00 36.73 215 HIS B N 1
ATOM 3328 C CA . HIS B 1 215 ? 133.572 107.061 155.029 1.00 40.30 215 HIS B CA 1
ATOM 3329 C C . HIS B 1 215 ? 132.103 107.482 155.156 1.00 44.75 215 HIS B C 1
ATOM 3330 O O . HIS B 1 215 ? 131.650 107.997 156.180 1.00 46.18 215 HIS B O 1
ATOM 3337 N N . VAL B 1 216 ? 131.366 107.246 154.070 1.00 40.88 216 VAL B N 1
ATOM 3338 C CA . VAL B 1 216 ? 129.936 107.513 154.018 1.00 35.13 216 VAL B CA 1
ATOM 3339 C C . VAL B 1 216 ? 129.212 106.219 153.677 1.00 37.22 216 VAL B C 1
ATOM 3340 O O . VAL B 1 216 ? 129.803 105.262 153.173 1.00 42.31 216 VAL B O 1
ATOM 3344 N N . ASN B 1 217 ? 127.914 106.198 153.963 1.00 31.92 217 ASN B N 1
ATOM 3345 C CA . ASN B 1 217 ? 127.080 105.025 153.739 1.00 32.25 217 ASN B CA 1
ATOM 3346 C C . ASN B 1 217 ? 126.154 105.264 152.555 1.00 33.57 217 ASN B C 1
ATOM 3347 O O . ASN B 1 217 ? 125.485 106.299 152.483 1.00 40.73 217 ASN B O 1
ATOM 3352 N N . PHE B 1 218 ? 126.118 104.305 151.634 1.00 31.00 218 PHE B N 1
ATOM 3353 C CA . PHE B 1 218 ? 125.233 104.347 150.480 1.00 31.66 218 PHE B CA 1
ATOM 3354 C C . PHE B 1 218 ? 124.194 103.241 150.593 1.00 34.80 218 PHE B C 1
ATOM 3355 O O . PHE B 1 218 ? 124.517 102.107 150.960 1.00 42.08 218 PHE B O 1
ATOM 3363 N N . TYR B 1 219 ? 122.945 103.575 150.278 1.00 32.66 219 TYR B N 1
ATOM 3364 C CA . TYR B 1 219 ? 121.846 102.624 150.323 1.00 33.94 219 TYR B CA 1
ATOM 3365 C C . TYR B 1 219 ? 121.026 102.727 149.046 1.00 35.80 219 TYR B C 1
ATOM 3366 O O . TYR B 1 219 ? 120.971 103.781 148.407 1.00 40.02 219 TYR B O 1
ATOM 3375 N N . SER B 1 220 ? 120.387 101.620 148.682 1.00 36.06 220 SER B N 1
ATOM 3376 C CA . SER B 1 220 ? 119.507 101.555 147.523 1.00 39.87 220 SER B CA 1
ATOM 3377 C C . SER B 1 220 ? 118.099 101.222 147.993 1.00 44.35 220 SER B C 1
ATOM 3378 O O . SER B 1 220 ? 117.908 100.286 148.776 1.00 47.78 220 SER B O 1
ATOM 3381 N N . ILE B 1 221 ? 117.117 101.985 147.516 1.00 43.60 221 ILE B N 1
ATOM 3382 C CA . ILE B 1 221 ? 115.730 101.820 147.928 1.00 39.77 221 ILE B CA 1
ATOM 3383 C C . ILE B 1 221 ? 114.869 101.244 146.811 1.00 43.28 221 ILE B C 1
ATOM 3384 O O . ILE B 1 221 ? 113.641 101.202 146.940 1.00 45.29 221 ILE B O 1
ATOM 3389 N N . SER B 1 222 ? 115.479 100.798 145.716 1.00 47.72 222 SER B N 1
ATOM 3390 C CA . SER B 1 222 ? 114.761 100.135 144.626 1.00 47.84 222 SER B CA 1
ATOM 3391 C C . SER B 1 222 ? 115.270 98.706 144.506 1.00 57.00 222 SER B C 1
ATOM 3392 O O . SER B 1 222 ? 116.338 98.473 143.911 1.00 60.88 222 SER B O 1
ATOM 3395 N N . PRO B 1 223 ? 114.555 97.721 145.057 1.00 58.15 223 PRO B N 1
ATOM 3396 C CA . PRO B 1 223 ? 115.080 96.344 145.061 1.00 59.31 223 PRO B CA 1
ATOM 3397 C C . PRO B 1 223 ? 115.346 95.775 143.678 1.00 64.92 223 PRO B C 1
ATOM 3398 O O . PRO B 1 223 ? 116.307 95.013 143.511 1.00 67.59 223 PRO B O 1
ATOM 3402 N N . MET B 1 224 ? 114.532 96.116 142.679 1.00 64.07 224 MET B N 1
ATOM 3403 C CA . MET B 1 224 ? 114.698 95.536 141.352 1.00 70.20 224 MET B CA 1
ATOM 3404 C C . MET B 1 224 ? 115.745 96.257 140.512 1.00 71.81 224 MET B C 1
ATOM 3405 O O . MET B 1 224 ? 116.089 95.768 139.431 1.00 75.29 224 MET B O 1
ATOM 3410 N N . SER B 1 225 ? 116.257 97.393 140.975 1.00 68.27 225 SER B N 1
ATOM 3411 C CA . SER B 1 225 ? 117.256 98.121 140.213 1.00 64.90 225 SER B CA 1
ATOM 3412 C C . SER B 1 225 ? 118.584 97.363 140.210 1.00 64.71 225 SER B C 1
ATOM 3413 O O . SER B 1 225 ? 118.930 96.694 141.188 1.00 62.83 225 SER B O 1
ATOM 3416 N N . PRO B 1 226 ? 119.343 97.444 139.114 1.00 67.38 226 PRO B N 1
ATOM 3417 C CA . PRO B 1 226 ? 120.675 96.817 139.097 1.00 65.62 226 PRO B CA 1
ATOM 3418 C C . PRO B 1 226 ? 121.635 97.414 140.109 1.00 63.65 226 PRO B C 1
ATOM 3419 O O . PRO B 1 226 ? 122.625 96.761 140.462 1.00 63.65 226 PRO B O 1
ATOM 3423 N N . LEU B 1 227 ? 121.381 98.637 140.578 1.00 63.04 227 LEU B N 1
ATOM 3424 C CA . LEU B 1 227 ? 122.239 99.263 141.576 1.00 61.02 227 LEU B CA 1
ATOM 3425 C C . LEU B 1 227 ? 122.253 98.499 142.894 1.00 60.17 227 LEU B C 1
ATOM 3426 O O . LEU B 1 227 ? 123.249 98.564 143.623 1.00 56.79 227 LEU B O 1
ATOM 3431 N N . SER B 1 228 ? 121.178 97.772 143.212 1.00 61.71 228 SER B N 1
ATOM 3432 C CA . SER B 1 228 ? 121.116 97.029 144.465 1.00 58.70 228 SER B CA 1
ATOM 3433 C C . SER B 1 228 ? 122.140 95.904 144.530 1.00 63.05 228 SER B C 1
ATOM 3434 O O . SER B 1 228 ? 122.447 95.427 145.628 1.00 65.80 228 SER B O 1
ATOM 3437 N N . LYS B 1 229 ? 122.673 95.469 143.386 1.00 64.09 229 LYS B N 1
ATOM 3438 C CA . LYS B 1 229 ? 123.680 94.415 143.386 1.00 63.59 229 LYS B CA 1
ATOM 3439 C C . LYS B 1 229 ? 125.015 94.887 143.945 1.00 62.28 229 LYS B C 1
ATOM 3440 O O . LYS B 1 229 ? 125.867 94.052 144.266 1.00 64.29 229 LYS B O 1
ATOM 3446 N N . HIS B 1 230 ? 125.219 96.201 144.067 1.00 60.05 230 HIS B N 1
ATOM 3447 C CA . HIS B 1 230 ? 126.470 96.745 144.572 1.00 58.96 230 HIS B CA 1
ATOM 3448 C C . HIS B 1 230 ? 126.353 97.393 145.943 1.00 59.69 230 HIS B C 1
ATOM 3449 O O . HIS B 1 230 ? 127.375 97.551 146.619 1.00 54.38 230 HIS B O 1
ATOM 3456 N N . PHE B 1 231 ? 125.152 97.769 146.370 1.00 62.42 231 PHE B N 1
ATOM 3457 C CA . PHE B 1 231 ? 124.957 98.407 147.660 1.00 58.83 231 PHE B CA 1
ATOM 3458 C C . PHE B 1 231 ? 123.837 97.716 148.421 1.00 58.06 231 PHE B C 1
ATOM 3459 O O . PHE B 1 231 ? 122.857 97.262 147.820 1.00 58.21 231 PHE B O 1
ATOM 3467 N N . PRO B 1 232 ? 123.953 97.623 149.745 1.00 58.55 232 PRO B N 1
ATOM 3468 C CA . PRO B 1 232 ? 122.992 96.829 150.519 1.00 59.60 232 PRO B CA 1
ATOM 3469 C C . PRO B 1 232 ? 121.638 97.508 150.647 1.00 58.64 232 PRO B C 1
ATOM 3470 O O . PRO B 1 232 ? 121.537 98.732 150.765 1.00 56.53 232 PRO B O 1
ATOM 3474 N N . ILE B 1 233 ? 120.594 96.692 150.624 1.00 60.35 233 ILE B N 1
ATOM 3475 C CA . ILE B 1 233 ? 119.238 97.181 150.896 1.00 59.74 233 ILE B CA 1
ATOM 3476 C C . ILE B 1 233 ? 119.110 97.477 152.387 1.00 59.98 233 ILE B C 1
ATOM 3477 O O . ILE B 1 233 ? 119.548 96.659 153.216 1.00 61.91 233 ILE B O 1
ATOM 3482 N N . PRO B 1 234 ? 118.538 98.613 152.781 1.00 57.83 234 PRO B N 1
ATOM 3483 C CA . PRO B 1 234 ? 118.386 98.910 154.209 1.00 60.34 234 PRO B CA 1
ATOM 3484 C C . PRO B 1 234 ? 117.436 97.929 154.881 1.00 69.40 234 PRO B C 1
ATOM 3485 O O . PRO B 1 234 ? 116.637 97.242 154.241 1.00 73.51 234 PRO B O 1
ATOM 3489 N N . THR B 1 235 ? 117.538 97.872 156.205 1.00 72.07 235 THR B N 1
ATOM 3490 C CA . THR B 1 235 ? 116.712 96.980 157.006 1.00 77.35 235 THR B CA 1
ATOM 3491 C C . THR B 1 235 ? 115.349 97.608 157.259 1.00 81.31 235 THR B C 1
ATOM 3492 O O . THR B 1 235 ? 115.234 98.823 157.441 1.00 79.55 235 THR B O 1
ATOM 3496 N N . VAL B 1 236 ? 114.317 96.770 157.267 1.00 85.52 236 VAL B N 1
ATOM 3497 C CA . VAL B 1 236 ? 112.951 97.231 157.485 1.00 89.59 236 VAL B CA 1
ATOM 3498 C C . VAL B 1 236 ? 112.768 97.697 158.924 1.00 90.94 236 VAL B C 1
ATOM 3499 O O . VAL B 1 236 ? 113.554 97.349 159.805 1.00 90.70 236 VAL B O 1
ATOM 3503 N N . PHE B 1 244 ? 102.110 103.803 150.908 1.00 76.23 244 PHE B N 1
ATOM 3504 C CA . PHE B 1 244 ? 102.060 105.170 150.403 1.00 76.39 244 PHE B CA 1
ATOM 3505 C C . PHE B 1 244 ? 101.928 105.187 148.884 1.00 83.93 244 PHE B C 1
ATOM 3506 O O . PHE B 1 244 ? 102.868 104.848 148.166 1.00 89.74 244 PHE B O 1
ATOM 3514 N N . VAL B 1 245 ? 100.755 105.583 148.402 1.00 84.66 245 VAL B N 1
ATOM 3515 C CA . VAL B 1 245 ? 100.506 105.668 146.967 1.00 82.05 245 VAL B CA 1
ATOM 3516 C C . VAL B 1 245 ? 100.760 107.096 146.505 1.00 78.93 245 VAL B C 1
ATOM 3517 O O . VAL B 1 245 ? 100.244 108.054 147.093 1.00 78.58 245 VAL B O 1
ATOM 3521 N N . ALA B 1 246 ? 101.558 107.242 145.456 1.00 68.67 246 ALA B N 1
ATOM 3522 C CA . ALA B 1 246 ? 101.899 108.564 144.942 1.00 64.85 246 ALA B CA 1
ATOM 3523 C C . ALA B 1 246 ? 100.676 109.216 144.310 1.00 71.76 246 ALA B C 1
ATOM 3524 O O . ALA B 1 246 ? 100.056 108.617 143.422 1.00 73.96 246 ALA B O 1
ATOM 3526 N N . PRO B 1 247 ? 100.292 110.421 144.729 1.00 63.43 247 PRO B N 1
ATOM 3527 C CA . PRO B 1 247 ? 99.125 111.074 144.126 1.00 52.73 247 PRO B CA 1
ATOM 3528 C C . PRO B 1 247 ? 99.361 111.424 142.666 1.00 54.35 247 PRO B C 1
ATOM 3529 O O . PRO B 1 247 ? 100.483 111.709 142.241 1.00 60.97 247 PRO B O 1
ATOM 3533 N N . LEU B 1 248 ? 98.277 111.401 141.897 1.00 53.11 248 LEU B N 1
ATOM 3534 C CA . LEU B 1 248 ? 98.343 111.704 140.475 1.00 50.77 248 LEU B CA 1
ATOM 3535 C C . LEU B 1 248 ? 98.467 113.204 140.239 1.00 45.99 248 LEU B C 1
ATOM 3536 O O . LEU B 1 248 ? 98.009 114.024 141.040 1.00 50.61 248 LEU B O 1
ATOM 3541 N N . LYS B 1 249 ? 99.096 113.556 139.122 1.00 43.40 249 LYS B N 1
ATOM 3542 C CA . LYS B 1 249 ? 99.246 114.938 138.695 1.00 44.85 249 LYS B CA 1
ATOM 3543 C C . LYS B 1 249 ? 98.333 115.206 137.506 1.00 50.01 249 LYS B C 1
ATOM 3544 O O . LYS B 1 249 ? 98.278 114.410 136.563 1.00 46.85 249 LYS B O 1
ATOM 3550 N N . GLU B 1 250 ? 97.621 116.329 137.554 1.00 59.28 250 GLU B N 1
ATOM 3551 C CA . GLU B 1 250 ? 96.680 116.701 136.510 1.00 61.05 250 GLU B CA 1
ATOM 3552 C C . GLU B 1 250 ? 97.006 118.096 135.998 1.00 59.02 250 GLU B C 1
ATOM 3553 O O . GLU B 1 250 ? 97.502 118.945 136.743 1.00 53.21 250 GLU B O 1
ATOM 3559 N N . ASN B 1 251 ? 96.718 118.312 134.709 1.00 62.34 251 ASN B N 1
ATOM 3560 C CA . ASN B 1 251 ? 96.973 119.577 134.003 1.00 63.07 251 ASN B CA 1
ATOM 3561 C C . ASN B 1 251 ? 98.337 120.168 134.357 1.00 62.52 251 ASN B C 1
ATOM 3562 O O . ASN B 1 251 ? 98.481 121.380 134.535 1.00 63.65 251 ASN B O 1
ATOM 3567 N N . TYR B 1 252 ? 99.349 119.313 134.447 1.00 58.65 252 TYR B N 1
ATOM 3568 C CA . TYR B 1 252 ? 100.697 119.733 134.795 1.00 47.57 252 TYR B CA 1
ATOM 3569 C C . TYR B 1 252 ? 101.515 120.012 133.539 1.00 40.66 252 TYR B C 1
ATOM 3570 O O . TYR B 1 252 ? 101.125 119.670 132.420 1.00 43.89 252 TYR B O 1
ATOM 3579 N N . ILE B 1 253 ? 102.666 120.645 133.741 1.00 40.26 253 ILE B N 1
ATOM 3580 C CA . ILE B 1 253 ? 103.582 120.944 132.645 1.00 38.05 253 ILE B CA 1
ATOM 3581 C C . ILE B 1 253 ? 104.465 119.725 132.407 1.00 35.21 253 ILE B C 1
ATOM 3582 O O . ILE B 1 253 ? 105.186 119.284 133.307 1.00 35.37 253 ILE B O 1
ATOM 3587 N N . ASN B 1 254 ? 104.409 119.180 131.191 1.00 34.92 254 ASN B N 1
ATOM 3588 C CA . ASN B 1 254 ? 105.153 117.976 130.839 1.00 31.94 254 ASN B CA 1
ATOM 3589 C C . ASN B 1 254 ? 106.079 118.223 129.655 1.00 32.72 254 ASN B C 1
ATOM 3590 O O . ASN B 1 254 ? 106.389 117.298 128.899 1.00 36.21 254 ASN B O 1
ATOM 3595 N N . ASP B 1 255 ? 106.529 119.462 129.479 1.00 31.61 255 ASP B N 1
ATOM 3596 C CA . ASP B 1 255 ? 107.451 119.792 128.403 1.00 26.90 255 ASP B CA 1
ATOM 3597 C C . ASP B 1 255 ? 108.245 121.026 128.804 1.00 20.48 255 ASP B C 1
ATOM 3598 O O . ASP B 1 255 ? 107.761 121.870 129.562 1.00 20.25 255 ASP B O 1
ATOM 3603 N N . ILE B 1 256 ? 109.469 121.119 128.287 1.00 15.63 256 ILE B N 1
ATOM 3604 C CA . ILE B 1 256 ? 110.334 122.244 128.614 1.00 19.50 256 ILE B CA 1
ATOM 3605 C C . ILE B 1 256 ? 109.899 123.466 127.815 1.00 22.59 256 ILE B C 1
ATOM 3606 O O . ILE B 1 256 ? 109.761 123.410 126.586 1.00 28.21 256 ILE B O 1
ATOM 3611 N N . LEU B 1 257 ? 109.669 124.573 128.513 1.00 17.23 257 LEU B N 1
ATOM 3612 C CA . LEU B 1 257 ? 109.200 125.793 127.873 1.00 18.79 257 LEU B CA 1
ATOM 3613 C C . LEU B 1 257 ? 110.350 126.523 127.190 1.00 23.73 257 LEU B C 1
ATOM 3614 O O . LEU B 1 257 ? 111.511 126.420 127.595 1.00 28.93 257 LEU B O 1
ATOM 3619 N N . LEU B 1 258 ? 110.010 127.273 126.136 1.00 20.04 258 LEU B N 1
ATOM 3620 C CA . LEU B 1 258 ? 110.989 127.985 125.333 1.00 18.95 258 LEU B CA 1
ATOM 3621 C C . LEU B 1 258 ? 110.801 129.493 125.454 1.00 19.35 258 LEU B C 1
ATOM 3622 O O . LEU B 1 258 ? 109.673 129.987 125.354 1.00 24.07 258 LEU B O 1
ATOM 3627 N N . PRO B 1 259 ? 111.878 130.242 125.668 1.00 16.31 259 PRO B N 1
ATOM 3628 C CA . PRO B 1 259 ? 111.769 131.701 125.766 1.00 18.69 259 PRO B CA 1
ATOM 3629 C C . PRO B 1 259 ? 111.404 132.310 124.425 1.00 29.07 259 PRO B C 1
ATOM 3630 O O . PRO B 1 259 ? 111.550 131.660 123.379 1.00 32.00 259 PRO B O 1
ATOM 3634 N N . PRO B 1 260 ? 110.914 133.550 124.413 1.00 25.27 260 PRO B N 1
ATOM 3635 C CA . PRO B 1 260 ? 110.575 134.202 123.142 1.00 25.82 260 PRO B CA 1
ATOM 3636 C C . PRO B 1 260 ? 111.802 134.395 122.262 1.00 30.43 260 PRO B C 1
ATOM 3637 O O . PRO B 1 260 ? 112.948 134.221 122.679 1.00 36.38 260 PRO B O 1
ATOM 3641 N N . HIS B 1 261 ? 111.536 134.768 121.007 1.00 33.28 261 HIS B N 1
ATOM 3642 C CA . HIS B 1 261 ? 112.603 134.863 120.014 1.00 37.22 261 HIS B CA 1
ATOM 3643 C C . HIS B 1 261 ? 113.585 135.983 120.341 1.00 38.91 261 HIS B C 1
ATOM 3644 O O . HIS B 1 261 ? 114.796 135.826 120.147 1.00 42.17 261 HIS B O 1
ATOM 3651 N N . PHE B 1 262 ? 113.089 137.121 120.834 1.00 40.65 262 PHE B N 1
ATOM 3652 C CA . PHE B 1 262 ? 113.963 138.263 121.082 1.00 37.81 262 PHE B CA 1
ATOM 3653 C C . PHE B 1 262 ? 114.955 138.024 122.214 1.00 35.80 262 PHE B C 1
ATOM 3654 O O . PHE B 1 262 ? 115.915 138.791 122.340 1.00 37.94 262 PHE B O 1
ATOM 3662 N N . VAL B 1 263 ? 114.746 136.995 123.038 1.00 35.41 263 VAL B N 1
ATOM 3663 C CA . VAL B 1 263 ? 115.692 136.699 124.109 1.00 35.90 263 VAL B CA 1
ATOM 3664 C C . VAL B 1 263 ? 117.039 136.279 123.533 1.00 37.24 263 VAL B C 1
ATOM 3665 O O . VAL B 1 263 ? 118.096 136.682 124.033 1.00 40.45 263 VAL B O 1
ATOM 3669 N N . TYR B 1 264 ? 117.026 135.462 122.478 1.00 36.66 264 TYR B N 1
ATOM 3670 C CA . TYR B 1 264 ? 118.279 135.014 121.879 1.00 42.31 264 TYR B CA 1
ATOM 3671 C C . TYR B 1 264 ? 118.986 136.138 121.132 1.00 48.13 264 TYR B C 1
ATOM 3672 O O . TYR B 1 264 ? 120.219 136.132 121.035 1.00 49.07 264 TYR B O 1
ATOM 3681 N N . GLU B 1 265 ? 118.232 137.099 120.594 1.00 47.73 265 GLU B N 1
ATOM 3682 C CA . GLU B 1 265 ? 118.847 138.191 119.846 1.00 46.01 265 GLU B CA 1
ATOM 3683 C C . GLU B 1 265 ? 119.721 139.062 120.740 1.00 49.26 265 GLU B C 1
ATOM 3684 O O . GLU B 1 265 ? 120.825 139.453 120.344 1.00 53.79 265 GLU B O 1
ATOM 3690 N N . LYS B 1 266 ? 119.248 139.379 121.949 1.00 46.56 266 LYS B N 1
ATOM 3691 C CA . LYS B 1 266 ? 120.023 140.232 122.843 1.00 42.71 266 LYS B CA 1
ATOM 3692 C C . LYS B 1 266 ? 121.250 139.524 123.403 1.00 46.30 266 LYS B C 1
ATOM 3693 O O . LYS B 1 266 ? 122.213 140.195 123.787 1.00 48.46 266 LYS B O 1
ATOM 3699 N N . LEU B 1 267 ? 121.240 138.194 123.459 1.00 41.67 267 LEU B N 1
ATOM 3700 C CA . LEU B 1 267 ? 122.393 137.426 123.911 1.00 41.88 267 LEU B CA 1
ATOM 3701 C C . LEU B 1 267 ? 123.393 137.149 122.797 1.00 50.90 267 LEU B C 1
ATOM 3702 O O . LEU B 1 267 ? 124.463 136.596 123.069 1.00 53.66 267 LEU B O 1
ATOM 3707 N N . GLY B 1 268 ? 123.075 137.515 121.559 1.00 54.51 268 GLY B N 1
ATOM 3708 C CA . GLY B 1 268 ? 123.971 137.285 120.442 1.00 52.19 268 GLY B CA 1
ATOM 3709 C C . GLY B 1 268 ? 124.312 138.549 119.678 1.00 58.90 268 GLY B C 1
ATOM 3710 O O . GLY B 1 268 ? 124.931 139.465 120.219 1.00 64.98 268 GLY B O 1
ATOM 3711 N N . PRO C 1 10 ? 163.782 122.045 157.771 1.00 63.36 10 PRO C N 1
ATOM 3712 C CA . PRO C 1 10 ? 164.783 121.476 158.674 1.00 69.78 10 PRO C CA 1
ATOM 3713 C C . PRO C 1 10 ? 166.119 122.209 158.606 1.00 71.72 10 PRO C C 1
ATOM 3714 O O . PRO C 1 10 ? 166.144 123.439 158.591 1.00 73.75 10 PRO C O 1
ATOM 3718 N N . LYS C 1 11 ? 167.217 121.457 158.566 1.00 67.50 11 LYS C N 1
ATOM 3719 C CA . LYS C 1 11 ? 168.553 122.040 158.552 1.00 71.11 11 LYS C CA 1
ATOM 3720 C C . LYS C 1 11 ? 169.357 121.645 157.324 1.00 72.74 11 LYS C C 1
ATOM 3721 O O . LYS C 1 11 ? 170.045 122.493 156.744 1.00 70.03 11 LYS C O 1
ATOM 3727 N N . ALA C 1 12 ? 169.291 120.385 156.906 1.00 69.31 12 ALA C N 1
ATOM 3728 C CA . ALA C 1 12 ? 170.091 119.886 155.798 1.00 59.76 12 ALA C CA 1
ATOM 3729 C C . ALA C 1 12 ? 169.201 119.473 154.633 1.00 55.47 12 ALA C C 1
ATOM 3730 O O . ALA C 1 12 ? 168.085 118.980 154.823 1.00 53.12 12 ALA C O 1
ATOM 3732 N N . VAL C 1 13 ? 169.710 119.686 153.420 1.00 54.90 13 VAL C N 1
ATOM 3733 C CA . VAL C 1 13 ? 169.002 119.296 152.204 1.00 47.93 13 VAL C CA 1
ATOM 3734 C C . VAL C 1 13 ? 170.016 119.013 151.102 1.00 37.24 13 VAL C C 1
ATOM 3735 O O . VAL C 1 13 ? 171.014 119.729 150.962 1.00 39.53 13 VAL C O 1
ATOM 3739 N N . ILE C 1 14 ? 169.774 117.963 150.323 1.00 38.71 14 ILE C N 1
ATOM 3740 C CA . ILE C 1 14 ? 170.651 117.566 149.226 1.00 39.96 14 ILE C CA 1
ATOM 3741 C C . ILE C 1 14 ? 169.924 117.903 147.929 1.00 35.20 14 ILE C C 1
ATOM 3742 O O . ILE C 1 14 ? 168.794 117.463 147.702 1.00 39.78 14 ILE C O 1
ATOM 3747 N N . VAL C 1 15 ? 170.567 118.692 147.075 1.00 32.81 15 VAL C N 1
ATOM 3748 C CA . VAL C 1 15 ? 170.037 119.020 145.756 1.00 37.42 15 VAL C CA 1
ATOM 3749 C C . VAL C 1 15 ? 170.899 118.319 144.715 1.00 40.42 15 VAL C C 1
ATOM 3750 O O . VAL C 1 15 ? 172.135 118.377 144.775 1.00 48.26 15 VAL C O 1
ATOM 3754 N N . ALA C 1 16 ? 170.247 117.651 143.767 1.00 34.04 16 ALA C N 1
ATOM 3755 C CA . ALA C 1 16 ? 170.918 116.819 142.784 1.00 38.21 16 ALA C CA 1
ATOM 3756 C C . ALA C 1 16 ? 170.486 117.202 141.376 1.00 42.81 16 ALA C C 1
ATOM 3757 O O . ALA C 1 16 ? 169.324 117.537 141.133 1.00 51.55 16 ALA C O 1
ATOM 3759 N N . GLY C 1 17 ? 171.440 117.147 140.451 1.00 39.78 17 GLY C N 1
ATOM 3760 C CA . GLY C 1 17 ? 171.160 117.395 139.052 1.00 42.01 17 GLY C CA 1
ATOM 3761 C C . GLY C 1 17 ? 171.192 116.120 138.236 1.00 52.56 17 GLY C C 1
ATOM 3762 O O . GLY C 1 17 ? 171.146 115.020 138.794 1.00 54.91 17 GLY C O 1
ATOM 3763 N N . ASN C 1 18 ? 171.275 116.251 136.914 1.00 55.36 18 ASN C N 1
ATOM 3764 C CA . ASN C 1 18 ? 171.315 115.109 136.010 1.00 55.52 18 ASN C CA 1
ATOM 3765 C C . ASN C 1 18 ? 172.679 114.960 135.343 1.00 64.50 18 ASN C C 1
ATOM 3766 O O . ASN C 1 18 ? 172.790 114.369 134.266 1.00 74.46 18 ASN C O 1
ATOM 3771 N N . GLY C 1 19 ? 173.723 115.491 135.970 1.00 65.88 19 GLY C N 1
ATOM 3772 C CA . GLY C 1 19 ? 175.056 115.423 135.415 1.00 72.36 19 GLY C CA 1
ATOM 3773 C C . GLY C 1 19 ? 175.655 114.033 135.529 1.00 84.75 19 GLY C C 1
ATOM 3774 O O . GLY C 1 19 ? 175.091 113.111 136.118 1.00 83.41 19 GLY C O 1
ATOM 3775 N N . GLU C 1 20 ? 176.841 113.888 134.938 1.00 91.48 20 GLU C N 1
ATOM 3776 C CA . GLU C 1 20 ? 177.535 112.607 134.931 1.00 92.54 20 GLU C CA 1
ATOM 3777 C C . GLU C 1 20 ? 178.247 112.306 136.243 1.00 90.18 20 GLU C C 1
ATOM 3778 O O . GLU C 1 20 ? 178.749 111.189 136.411 1.00 91.08 20 GLU C O 1
ATOM 3784 N N . SER C 1 21 ? 178.306 113.260 137.168 1.00 87.03 21 SER C N 1
ATOM 3785 C CA . SER C 1 21 ? 178.933 113.047 138.465 1.00 81.86 21 SER C CA 1
ATOM 3786 C C . SER C 1 21 ? 177.953 112.561 139.523 1.00 74.62 21 SER C C 1
ATOM 3787 O O . SER C 1 21 ? 178.347 112.400 140.682 1.00 72.26 21 SER C O 1
ATOM 3790 N N . LEU C 1 22 ? 176.689 112.334 139.157 1.00 69.96 22 LEU C N 1
ATOM 3791 C CA . LEU C 1 22 ? 175.717 111.807 140.106 1.00 63.88 22 LEU C CA 1
ATOM 3792 C C . LEU C 1 22 ? 176.064 110.396 140.561 1.00 68.80 22 LEU C C 1
ATOM 3793 O O . LEU C 1 22 ? 175.665 109.995 141.659 1.00 70.78 22 LEU C O 1
ATOM 3798 N N . SER C 1 23 ? 176.803 109.643 139.751 1.00 72.89 23 SER C N 1
ATOM 3799 C CA . SER C 1 23 ? 177.190 108.279 140.083 1.00 73.07 23 SER C CA 1
ATOM 3800 C C . SER C 1 23 ? 178.497 108.205 140.861 1.00 78.53 23 SER C C 1
ATOM 3801 O O . SER C 1 23 ? 178.944 107.100 141.187 1.00 85.44 23 SER C O 1
ATOM 3804 N N . GLN C 1 24 ? 179.116 109.344 141.166 1.00 74.82 24 GLN C N 1
ATOM 3805 C CA . GLN C 1 24 ? 180.405 109.356 141.847 1.00 73.36 24 GLN C CA 1
ATOM 3806 C C . GLN C 1 24 ? 180.300 110.044 143.202 1.00 69.19 24 GLN C C 1
ATOM 3807 O O . GLN C 1 24 ? 181.182 110.820 143.581 1.00 72.70 24 GLN C O 1
ATOM 3813 N N . ILE C 1 25 ? 179.230 109.763 143.935 1.00 65.87 25 ILE C N 1
ATOM 3814 C CA . ILE C 1 25 ? 178.983 110.380 145.233 1.00 62.80 25 ILE C CA 1
ATOM 3815 C C . ILE C 1 25 ? 179.683 109.571 146.314 1.00 66.21 25 ILE C C 1
ATOM 3816 O O . ILE C 1 25 ? 179.606 108.337 146.338 1.00 70.64 25 ILE C O 1
ATOM 3821 N N . ASP C 1 26 ? 180.376 110.267 147.210 1.00 69.07 26 ASP C N 1
ATOM 3822 C CA . ASP C 1 26 ? 180.976 109.645 148.382 1.00 75.34 26 ASP C CA 1
ATOM 3823 C C . ASP C 1 26 ? 179.959 109.679 149.515 1.00 75.19 26 ASP C C 1
ATOM 3824 O O . ASP C 1 26 ? 179.582 110.758 149.986 1.00 79.15 26 ASP C O 1
ATOM 3829 N N . TYR C 1 27 ? 179.517 108.503 149.952 1.00 72.79 27 TYR C N 1
ATOM 3830 C CA . TYR C 1 27 ? 178.436 108.392 150.921 1.00 78.70 27 TYR C CA 1
ATOM 3831 C C . TYR C 1 27 ? 178.903 108.553 152.361 1.00 84.11 27 TYR C C 1
ATOM 3832 O O . TYR C 1 27 ? 178.071 108.518 153.274 1.00 85.82 27 TYR C O 1
ATOM 3841 N N . ARG C 1 28 ? 180.205 108.724 152.589 1.00 82.55 28 ARG C N 1
ATOM 3842 C CA . ARG C 1 28 ? 180.715 108.988 153.927 1.00 82.39 28 ARG C CA 1
ATOM 3843 C C . ARG C 1 28 ? 180.518 110.435 154.360 1.00 81.21 28 ARG C C 1
ATOM 3844 O O . ARG C 1 28 ? 180.621 110.725 155.557 1.00 79.75 28 ARG C O 1
ATOM 3852 N N . LEU C 1 29 ? 180.239 111.341 153.424 1.00 80.69 29 LEU C N 1
ATOM 3853 C CA . LEU C 1 29 ? 180.099 112.759 153.725 1.00 78.90 29 LEU C CA 1
ATOM 3854 C C . LEU C 1 29 ? 178.656 113.189 153.949 1.00 82.05 29 LEU C C 1
ATOM 3855 O O . LEU C 1 29 ? 178.423 114.350 154.302 1.00 82.61 29 LEU C O 1
ATOM 3860 N N . LEU C 1 30 ? 177.691 112.297 153.753 1.00 81.62 30 LEU C N 1
ATOM 3861 C CA . LEU C 1 30 ? 176.294 112.675 153.899 1.00 78.74 30 LEU C CA 1
ATOM 3862 C C . LEU C 1 30 ? 175.943 112.861 155.374 1.00 84.56 30 LEU C C 1
ATOM 3863 O O . LEU C 1 30 ? 176.488 112.165 156.237 1.00 87.11 30 LEU C O 1
ATOM 3868 N N . PRO C 1 31 ? 175.045 113.784 155.694 1.00 81.57 31 PRO C N 1
ATOM 3869 C CA . PRO C 1 31 ? 174.605 113.966 157.080 1.00 84.50 31 PRO C CA 1
ATOM 3870 C C . PRO C 1 31 ? 173.639 112.859 157.491 1.00 90.56 31 PRO C C 1
ATOM 3871 O O . PRO C 1 31 ? 173.384 111.911 156.752 1.00 90.85 31 PRO C O 1
ATOM 3875 N N . LYS C 1 32 ? 173.098 112.998 158.702 1.00 94.13 32 LYS C N 1
ATOM 3876 C CA . LYS C 1 32 ? 172.178 111.995 159.228 1.00 96.40 32 LYS C CA 1
ATOM 3877 C C . LYS C 1 32 ? 170.777 112.171 158.650 1.00 92.80 32 LYS C C 1
ATOM 3878 O O . LYS C 1 32 ? 170.254 111.276 157.976 1.00 94.10 32 LYS C O 1
ATOM 3884 N N . ASN C 1 33 ? 170.155 113.319 158.903 1.00 88.32 33 ASN C N 1
ATOM 3885 C CA . ASN C 1 33 ? 168.813 113.613 158.419 1.00 82.94 33 ASN C CA 1
ATOM 3886 C C . ASN C 1 33 ? 168.889 114.670 157.325 1.00 81.27 33 ASN C C 1
ATOM 3887 O O . ASN C 1 33 ? 169.537 115.707 157.503 1.00 83.96 33 ASN C O 1
ATOM 3892 N N . TYR C 1 34 ? 168.226 114.408 156.201 1.00 78.21 34 TYR C N 1
ATOM 3893 C CA . TYR C 1 34 ? 168.289 115.315 155.063 1.00 66.44 34 TYR C CA 1
ATOM 3894 C C . TYR C 1 34 ? 167.107 115.058 154.140 1.00 58.49 34 TYR C C 1
ATOM 3895 O O . TYR C 1 34 ? 166.426 114.034 154.238 1.00 59.37 34 TYR C O 1
ATOM 3904 N N . ASP C 1 35 ? 166.876 116.011 153.239 1.00 51.02 35 ASP C N 1
ATOM 3905 C CA . ASP C 1 35 ? 165.855 115.911 152.2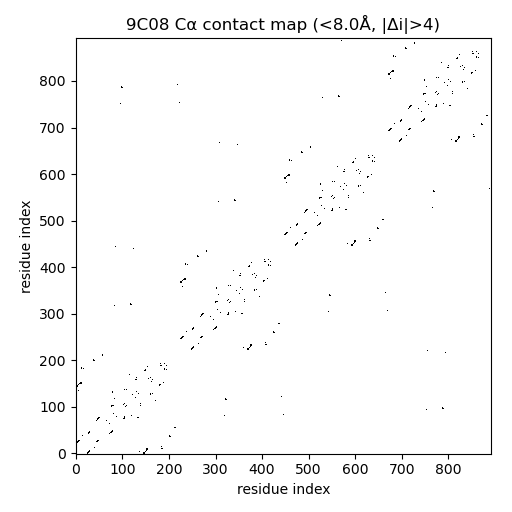08 1.00 43.09 35 ASP C CA 1
ATOM 3906 C C . ASP C 1 35 ? 166.509 116.000 150.836 1.00 46.15 35 ASP C C 1
ATOM 3907 O O . ASP C 1 35 ? 167.592 116.572 150.685 1.00 54.33 35 ASP C O 1
ATOM 3912 N N . VAL C 1 36 ? 165.843 115.433 149.833 1.00 36.16 36 VAL C N 1
ATOM 3913 C CA . VAL C 1 36 ? 166.379 115.327 148.481 1.00 27.91 36 VAL C CA 1
ATOM 3914 C C . VAL C 1 36 ? 165.480 116.106 147.531 1.00 26.99 36 VAL C C 1
ATOM 3915 O O . VAL C 1 36 ? 164.251 115.994 147.597 1.00 33.33 36 VAL C O 1
ATOM 3919 N N . PHE C 1 37 ? 166.094 116.898 146.652 1.00 28.65 37 PHE C N 1
ATOM 3920 C CA . PHE C 1 37 ? 165.390 117.640 145.612 1.00 30.41 37 PHE C CA 1
ATOM 3921 C C . PHE C 1 37 ? 165.825 117.109 144.253 1.00 33.24 37 PHE C C 1
ATOM 3922 O O . PHE C 1 37 ? 167.024 116.967 143.996 1.00 41.46 37 PHE C O 1
ATOM 3930 N N . ARG C 1 38 ? 164.855 116.827 143.387 1.00 25.66 38 ARG C N 1
ATOM 3931 C CA . ARG C 1 38 ? 165.113 116.341 142.040 1.00 29.21 38 ARG C CA 1
ATOM 3932 C C . ARG C 1 38 ? 164.395 117.227 141.031 1.00 31.96 38 ARG C C 1
ATOM 3933 O O . ARG C 1 38 ? 163.495 117.995 141.381 1.00 31.21 38 ARG C O 1
ATOM 3941 N N . CYS C 1 39 ? 164.802 117.122 139.766 1.00 36.76 39 CYS C N 1
ATOM 3942 C CA . CYS C 1 39 ? 164.224 117.961 138.726 1.00 35.94 39 CYS C CA 1
ATOM 3943 C C . CYS C 1 39 ? 164.337 117.280 137.369 1.00 39.47 39 CYS C C 1
ATOM 3944 O O . CYS C 1 39 ? 165.256 116.494 137.124 1.00 44.27 39 CYS C O 1
ATOM 3947 N N . ASN C 1 40 ? 163.384 117.599 136.495 1.00 41.22 40 ASN C N 1
ATOM 3948 C CA . ASN C 1 40 ? 163.387 117.225 135.071 1.00 42.80 40 ASN C CA 1
ATOM 3949 C C . ASN C 1 40 ? 163.408 115.702 134.951 1.00 45.98 40 ASN C C 1
ATOM 3950 O O . ASN C 1 40 ? 162.581 115.032 135.590 1.00 54.20 40 ASN C O 1
ATOM 3955 N N . GLN C 1 41 ? 164.308 115.118 134.161 1.00 48.39 41 GLN C N 1
ATOM 3956 C CA . GLN C 1 41 ? 164.276 113.688 133.851 1.00 46.37 41 GLN C CA 1
ATOM 3957 C C . GLN C 1 41 ? 165.053 112.887 134.897 1.00 46.67 41 GLN C C 1
ATOM 3958 O O . GLN C 1 41 ? 166.015 112.181 134.600 1.00 52.42 41 GLN C O 1
ATOM 3964 N N . PHE C 1 42 ? 164.609 113.005 136.147 1.00 49.04 42 PHE C N 1
ATOM 3965 C CA . PHE C 1 42 ? 165.269 112.310 137.246 1.00 50.50 42 PHE C CA 1
ATOM 3966 C C . PHE C 1 42 ? 165.025 110.807 137.234 1.00 52.23 42 PHE C C 1
ATOM 3967 O O . PHE C 1 42 ? 165.707 110.085 137.969 1.00 52.59 42 PHE C O 1
ATOM 3975 N N . TYR C 1 43 ? 164.085 110.317 136.427 1.00 51.71 43 TYR C N 1
ATOM 3976 C CA . TYR C 1 43 ? 163.730 108.906 136.402 1.00 49.47 43 TYR C CA 1
ATOM 3977 C C . TYR C 1 43 ? 164.517 108.113 135.367 1.00 55.65 43 TYR C C 1
ATOM 3978 O O . TYR C 1 43 ? 164.170 106.962 135.090 1.00 61.41 43 TYR C O 1
ATOM 3987 N N . PHE C 1 44 ? 165.563 108.698 134.791 1.00 53.99 44 PHE C N 1
ATOM 3988 C CA . PHE C 1 44 ? 166.430 107.990 133.859 1.00 57.09 44 PHE C CA 1
ATOM 3989 C C . PHE C 1 44 ? 167.578 107.271 134.552 1.00 65.05 44 PHE C C 1
ATOM 3990 O O . PHE C 1 44 ? 168.424 106.685 133.869 1.00 67.11 44 PHE C O 1
ATOM 3998 N N . GLU C 1 45 ? 167.633 107.310 135.882 1.00 66.58 45 GLU C N 1
ATOM 3999 C CA . GLU C 1 45 ? 168.699 106.639 136.613 1.00 66.11 45 GLU C CA 1
ATOM 4000 C C . GLU C 1 45 ? 168.658 105.136 136.370 1.00 73.79 45 GLU C C 1
ATOM 4001 O O . GLU C 1 45 ? 167.586 104.525 136.328 1.00 77.57 45 GLU C O 1
ATOM 4007 N N . GLU C 1 46 ? 169.836 104.541 136.207 1.00 74.72 46 GLU C N 1
ATOM 4008 C CA . GLU C 1 46 ? 169.956 103.091 136.171 1.00 71.84 46 GLU C CA 1
ATOM 4009 C C . GLU C 1 46 ? 170.086 102.480 137.560 1.00 69.11 46 GLU C C 1
ATOM 4010 O O . GLU C 1 46 ? 169.995 101.255 137.692 1.00 73.87 46 GLU C O 1
ATOM 4016 N N . ARG C 1 47 ? 170.295 103.299 138.590 1.00 63.81 47 ARG C N 1
ATOM 4017 C CA . ARG C 1 47 ? 170.402 102.834 139.965 1.00 65.29 47 ARG C CA 1
ATOM 4018 C C . ARG C 1 47 ? 169.729 103.847 140.881 1.00 59.23 47 ARG C C 1
ATOM 4019 O O . ARG C 1 47 ? 169.552 105.013 140.524 1.00 63.11 47 ARG C O 1
ATOM 4027 N N . TYR C 1 48 ? 169.352 103.387 142.075 1.00 51.46 48 TYR C N 1
ATOM 4028 C CA . TYR C 1 48 ? 168.767 104.263 143.092 1.00 48.44 48 TYR C CA 1
ATOM 4029 C C . TYR C 1 48 ? 169.901 104.922 143.874 1.00 57.83 48 TYR C C 1
ATOM 4030 O O . TYR C 1 48 ? 170.310 104.474 144.947 1.00 60.75 48 TYR C O 1
ATOM 4039 N N . PHE C 1 49 ? 170.417 106.018 143.311 1.00 63.28 49 PHE C N 1
ATOM 4040 C CA . PHE C 1 49 ? 171.537 106.714 143.938 1.00 56.44 49 PHE C CA 1
ATOM 4041 C C . PHE C 1 49 ? 171.128 107.370 145.252 1.00 51.29 49 PHE C C 1
ATOM 4042 O O . PHE C 1 49 ? 171.887 107.341 146.228 1.00 49.56 49 PHE C O 1
ATOM 4050 N N . LEU C 1 50 ? 169.938 107.969 145.299 1.00 54.50 50 LEU C N 1
ATOM 4051 C CA . LEU C 1 50 ? 169.485 108.725 146.462 1.00 53.52 50 LEU C CA 1
ATOM 4052 C C . LEU C 1 50 ? 168.171 108.184 147.019 1.00 55.46 50 LEU C C 1
ATOM 4053 O O . LEU C 1 50 ? 167.412 108.918 147.654 1.00 56.69 50 LEU C O 1
ATOM 4058 N N . GLY C 1 51 ? 167.891 106.905 146.794 1.00 55.41 51 GLY C N 1
ATOM 4059 C CA . GLY C 1 51 ? 166.676 106.309 147.304 1.00 56.37 51 GLY C CA 1
ATOM 4060 C C . GLY C 1 51 ? 165.463 106.628 146.448 1.00 59.47 51 GLY C C 1
ATOM 4061 O O . GLY C 1 51 ? 165.559 107.132 145.326 1.00 64.74 51 GLY C O 1
ATOM 4062 N N . ASN C 1 52 ? 164.292 106.318 147.006 1.00 57.14 52 ASN C N 1
ATOM 4063 C CA . ASN C 1 52 ? 163.020 106.525 146.325 1.00 50.94 52 ASN C CA 1
ATOM 4064 C C . ASN C 1 52 ? 162.115 107.507 147.061 1.00 46.81 52 ASN C C 1
ATOM 4065 O O . ASN C 1 52 ? 160.911 107.555 146.792 1.00 49.30 52 ASN C O 1
ATOM 4070 N N . LYS C 1 53 ? 162.665 108.290 147.983 1.00 52.74 53 LYS C N 1
ATOM 4071 C CA . LYS C 1 53 ? 161.908 109.292 148.723 1.00 49.59 53 LYS C CA 1
ATOM 4072 C C . LYS C 1 53 ? 162.370 110.673 148.279 1.00 49.79 53 LYS C C 1
ATOM 4073 O O . LYS C 1 53 ? 163.556 111.001 148.396 1.00 49.25 53 LYS C O 1
ATOM 4079 N N . ILE C 1 54 ? 161.437 111.477 147.773 1.00 43.83 54 ILE C N 1
ATOM 4080 C CA . ILE C 1 54 ? 161.740 112.791 147.219 1.00 37.42 54 ILE C CA 1
ATOM 4081 C C . ILE C 1 54 ? 160.849 113.822 147.894 1.00 33.94 54 ILE C C 1
ATOM 4082 O O . ILE C 1 54 ? 159.625 113.658 147.937 1.00 36.71 54 ILE C O 1
ATOM 4087 N N . LYS C 1 55 ? 161.463 114.884 148.420 1.00 34.68 55 LYS C N 1
ATOM 4088 C CA . LYS C 1 55 ? 160.700 115.921 149.104 1.00 32.36 55 LYS C CA 1
ATOM 4089 C C . LYS C 1 55 ? 159.937 116.804 148.123 1.00 31.59 55 LYS C C 1
ATOM 4090 O O . LYS C 1 55 ? 158.782 117.160 148.378 1.00 37.06 55 LYS C O 1
ATOM 4096 N N . ALA C 1 56 ? 160.560 117.168 147.004 1.00 29.72 56 ALA C N 1
ATOM 4097 C CA . ALA C 1 56 ? 159.920 118.027 146.018 1.00 24.69 56 ALA C CA 1
ATOM 4098 C C . ALA C 1 56 ? 160.547 117.785 144.654 1.00 28.57 56 ALA C C 1
ATOM 4099 O O . ALA C 1 56 ? 161.709 117.384 144.561 1.00 30.39 56 ALA C O 1
ATOM 4101 N N . VAL C 1 57 ? 159.771 118.037 143.602 1.00 29.92 57 VAL C N 1
ATOM 4102 C CA . VAL C 1 57 ? 160.225 117.876 142.227 1.00 29.76 57 VAL C CA 1
ATOM 4103 C C . VAL C 1 57 ? 159.906 119.153 141.460 1.00 28.64 57 VAL C C 1
ATOM 4104 O O . VAL C 1 57 ? 158.952 119.871 141.780 1.00 28.09 57 VAL C O 1
ATOM 4108 N N . PHE C 1 58 ? 160.720 119.441 140.446 1.00 31.31 58 PHE C N 1
ATOM 4109 C CA . PHE C 1 58 ? 160.624 120.684 139.687 1.00 32.79 58 PHE C CA 1
ATOM 4110 C C . PHE C 1 58 ? 160.453 120.359 138.211 1.00 34.14 58 PHE C C 1
ATOM 4111 O O . PHE C 1 58 ? 161.228 119.576 137.652 1.00 35.90 58 PHE C O 1
ATOM 4119 N N . PHE C 1 59 ? 159.447 120.966 137.583 1.00 33.87 59 PHE C N 1
ATOM 4120 C CA . PHE C 1 59 ? 159.170 120.788 136.163 1.00 32.54 59 PHE C CA 1
ATOM 4121 C C . PHE C 1 59 ? 159.093 122.152 135.494 1.00 40.12 59 PHE C C 1
ATOM 4122 O O . PHE C 1 59 ? 158.401 123.049 135.986 1.00 42.32 59 PHE C O 1
ATOM 4130 N N . THR C 1 60 ? 159.801 122.305 134.374 1.00 46.80 60 THR C N 1
ATOM 4131 C CA . THR C 1 60 ? 159.813 123.575 133.659 1.00 43.15 60 THR C CA 1
ATOM 4132 C C . THR C 1 60 ? 158.518 123.755 132.868 1.00 42.01 60 THR C C 1
ATOM 4133 O O . THR C 1 60 ? 157.928 122.772 132.412 1.00 42.77 60 THR C O 1
ATOM 4137 N N . PRO C 1 61 ? 158.055 124.995 132.693 1.00 47.74 61 PRO C N 1
ATOM 4138 C CA . PRO C 1 61 ? 156.814 125.216 131.932 1.00 44.59 61 PRO C CA 1
ATOM 4139 C C . PRO C 1 61 ? 156.910 124.827 130.468 1.00 45.14 61 PRO C C 1
ATOM 4140 O O . PRO C 1 61 ? 155.869 124.636 129.828 1.00 46.74 61 PRO C O 1
ATOM 4144 N N . GLY C 1 62 ? 158.119 124.712 129.914 1.00 44.34 62 GLY C N 1
ATOM 4145 C CA . GLY C 1 62 ? 158.247 124.396 128.499 1.00 41.70 62 GLY C CA 1
ATOM 4146 C C . GLY C 1 62 ? 157.652 123.047 128.147 1.00 47.14 62 GLY C C 1
ATOM 4147 O O . GLY C 1 62 ? 156.943 122.906 127.148 1.00 55.71 62 GLY C O 1
ATOM 4148 N N . VAL C 1 63 ? 157.934 122.035 128.963 1.00 49.27 63 VAL C N 1
ATOM 4149 C CA . VAL C 1 63 ? 157.360 120.703 128.808 1.00 51.94 63 VAL C CA 1
ATOM 4150 C C . VAL C 1 63 ? 156.793 120.311 130.169 1.00 50.06 63 VAL C C 1
ATOM 4151 O O . VAL C 1 63 ? 157.544 120.002 131.101 1.00 49.27 63 VAL C O 1
ATOM 4155 N N . PHE C 1 64 ? 155.478 120.350 130.297 1.00 43.64 64 PHE C N 1
ATOM 4156 C CA . PHE C 1 64 ? 154.830 120.035 131.564 1.00 36.31 64 PHE C CA 1
ATOM 4157 C C . PHE C 1 64 ? 153.745 118.979 131.431 1.00 44.00 64 PHE C C 1
ATOM 4158 O O . PHE C 1 64 ? 153.576 118.165 132.341 1.00 52.49 64 PHE C O 1
ATOM 4166 N N . LEU C 1 65 ? 153.000 118.974 130.323 1.00 41.71 65 LEU C N 1
ATOM 4167 C CA . LEU C 1 65 ? 151.963 117.965 130.141 1.00 45.41 65 LEU C CA 1
ATOM 4168 C C . LEU C 1 65 ? 152.554 116.569 129.993 1.00 49.17 65 LEU C C 1
ATOM 4169 O O . LEU C 1 65 ? 151.987 115.600 130.508 1.00 49.09 65 LEU C O 1
ATOM 4174 N N . GLU C 1 66 ? 153.684 116.445 129.295 1.00 49.92 66 GLU C N 1
ATOM 4175 C CA . GLU C 1 66 ? 154.337 115.151 129.150 1.00 46.97 66 GLU C CA 1
ATOM 4176 C C . GLU C 1 66 ? 155.044 114.708 130.422 1.00 45.25 66 GLU C C 1
ATOM 4177 O O . GLU C 1 66 ? 155.385 113.527 130.546 1.00 48.95 66 GLU C O 1
ATOM 4183 N N . GLN C 1 67 ? 155.270 115.622 131.368 1.00 41.51 67 GLN C N 1
ATOM 4184 C CA . GLN C 1 67 ? 155.908 115.289 132.632 1.00 35.47 67 GLN C CA 1
ATOM 4185 C C . GLN C 1 67 ? 154.926 114.902 133.726 1.00 39.59 67 GLN C C 1
ATOM 4186 O O . GLN C 1 67 ? 155.211 113.970 134.483 1.00 42.02 67 GLN C O 1
ATOM 4192 N N . TYR C 1 68 ? 153.786 115.590 133.831 1.00 40.06 68 TYR C N 1
ATOM 4193 C CA . TYR C 1 68 ? 152.787 115.230 134.832 1.00 38.89 68 TYR C CA 1
ATOM 4194 C C . TYR C 1 68 ? 152.226 113.836 134.574 1.00 39.90 68 TYR C C 1
ATOM 4195 O O . TYR C 1 68 ? 152.022 113.058 135.513 1.00 40.69 68 TYR C O 1
ATOM 4204 N N . TYR C 1 69 ? 151.974 113.507 133.306 1.00 39.91 69 TYR C N 1
ATOM 4205 C CA . TYR C 1 69 ? 151.485 112.179 132.947 1.00 43.39 69 TYR C CA 1
ATOM 4206 C C . TYR C 1 69 ? 152.494 111.096 133.322 1.00 45.87 69 TYR C C 1
ATOM 4207 O O . TYR C 1 69 ? 152.131 110.065 133.906 1.00 49.63 69 TYR C O 1
ATOM 4216 N N . THR C 1 70 ? 153.772 111.325 133.010 1.00 44.39 70 THR C N 1
ATOM 4217 C CA . THR C 1 70 ? 154.806 110.354 133.348 1.00 37.45 70 THR C CA 1
ATOM 4218 C C . THR C 1 70 ? 154.956 110.209 134.857 1.00 38.65 70 THR C C 1
ATOM 4219 O O . THR C 1 70 ? 155.144 109.099 135.364 1.00 41.58 70 THR C O 1
ATOM 4223 N N . LEU C 1 71 ? 154.880 111.321 135.593 1.00 40.23 71 LEU C N 1
ATOM 4224 C CA . LEU C 1 71 ? 154.974 111.252 137.048 1.00 40.35 71 LEU C CA 1
ATOM 4225 C C . LEU C 1 71 ? 153.795 110.492 137.642 1.00 44.07 71 LEU C C 1
ATOM 4226 O O . LEU C 1 71 ? 153.964 109.718 138.590 1.00 47.01 71 LEU C O 1
ATOM 4231 N N . TYR C 1 72 ? 152.593 110.706 137.102 1.00 45.05 72 TYR C N 1
ATOM 4232 C CA . TYR C 1 72 ? 151.429 109.954 137.559 1.00 42.90 72 TYR C CA 1
ATOM 4233 C C . TYR C 1 72 ? 151.611 108.463 137.316 1.00 49.06 72 TYR C C 1
ATOM 4234 O O . TYR C 1 72 ? 151.311 107.641 138.191 1.00 52.54 72 TYR C O 1
ATOM 4243 N N . HIS C 1 73 ? 152.108 108.093 136.133 1.00 51.87 73 HIS C N 1
ATOM 4244 C CA . HIS C 1 73 ? 152.338 106.679 135.849 1.00 51.23 73 HIS C CA 1
ATOM 4245 C C . HIS C 1 73 ? 153.408 106.091 136.764 1.00 50.10 73 HIS C C 1
ATOM 4246 O O . HIS C 1 73 ? 153.284 104.948 137.219 1.00 50.63 73 HIS C O 1
ATOM 4253 N N . LEU C 1 74 ? 154.469 106.854 137.040 1.00 52.35 74 LEU C N 1
ATOM 4254 C CA . LEU C 1 74 ? 155.517 106.371 137.935 1.00 54.64 74 LEU C CA 1
ATOM 4255 C C . LEU C 1 74 ? 154.990 106.166 139.349 1.00 57.53 74 LEU C C 1
ATOM 4256 O O . LEU C 1 74 ? 155.306 105.163 139.999 1.00 57.68 74 LEU C O 1
ATOM 4261 N N . LYS C 1 75 ? 154.187 107.110 139.846 1.00 60.34 75 LYS C N 1
ATOM 4262 C CA . LYS C 1 75 ? 153.653 106.988 141.198 1.00 55.27 75 LYS C CA 1
ATOM 4263 C C . LYS C 1 75 ? 152.614 105.879 141.295 1.00 63.33 75 LYS C C 1
ATOM 4264 O O . LYS C 1 75 ? 152.458 105.270 142.360 1.00 71.87 75 LYS C O 1
ATOM 4270 N N . ARG C 1 76 ? 151.894 105.604 140.205 1.00 60.50 76 ARG C N 1
ATOM 4271 C CA . ARG C 1 76 ? 150.911 104.526 140.225 1.00 64.94 76 ARG C CA 1
ATOM 4272 C C . ARG C 1 76 ? 151.582 103.164 140.363 1.00 66.48 76 ARG C C 1
ATOM 4273 O O . ARG C 1 76 ? 151.053 102.270 141.034 1.00 67.26 76 ARG C O 1
ATOM 4281 N N . ASN C 1 77 ? 152.747 102.987 139.743 1.00 66.62 77 ASN C N 1
ATOM 4282 C CA . ASN C 1 77 ? 153.454 101.712 139.767 1.00 64.51 77 ASN C CA 1
ATOM 4283 C C . ASN C 1 77 ? 154.306 101.524 141.015 1.00 67.45 77 ASN C C 1
ATOM 4284 O O . ASN C 1 77 ? 154.985 100.497 141.127 1.00 72.46 77 ASN C O 1
ATOM 4289 N N . ASN C 1 78 ? 154.296 102.486 141.940 1.00 68.21 78 ASN C N 1
ATOM 4290 C CA . ASN C 1 78 ? 155.059 102.417 143.187 1.00 71.99 78 ASN C CA 1
ATOM 4291 C C . ASN C 1 78 ? 156.561 102.305 142.912 1.00 72.69 78 ASN C C 1
ATOM 4292 O O . ASN C 1 78 ? 157.227 101.342 143.298 1.00 72.99 78 ASN C O 1
ATOM 4297 N N . GLU C 1 79 ? 157.087 103.322 142.229 1.00 67.51 79 GLU C N 1
ATOM 4298 C CA . GLU C 1 79 ? 158.518 103.444 141.991 1.00 59.71 79 GLU C CA 1
ATOM 4299 C C . GLU C 1 79 ? 159.161 104.592 142.752 1.00 61.79 79 GLU C C 1
ATOM 4300 O O . GLU C 1 79 ? 160.322 104.479 143.148 1.00 63.35 79 GLU C O 1
ATOM 4306 N N . TYR C 1 80 ? 158.435 105.687 142.965 1.00 58.74 80 TYR C N 1
ATOM 4307 C CA . TYR C 1 80 ? 158.924 106.818 143.738 1.00 49.78 80 TYR C CA 1
ATOM 4308 C C . TYR C 1 80 ? 157.807 107.322 144.639 1.00 47.80 80 TYR C C 1
ATOM 4309 O O . TYR C 1 80 ? 156.624 107.082 144.390 1.00 60.25 80 TYR C O 1
ATOM 4318 N N . PHE C 1 81 ? 158.198 108.029 145.696 1.00 47.86 81 PHE C N 1
ATOM 4319 C CA . PHE C 1 81 ? 157.266 108.607 146.661 1.00 46.14 81 PHE C CA 1
ATOM 4320 C C . PHE C 1 81 ? 157.512 110.113 146.700 1.00 46.75 81 PHE C C 1
ATOM 4321 O O . PHE C 1 81 ? 158.304 110.604 147.508 1.00 49.23 81 PHE C O 1
ATOM 4329 N N . VAL C 1 82 ? 156.828 110.841 145.825 1.00 46.15 82 VAL C N 1
ATOM 4330 C CA . VAL C 1 82 ? 156.979 112.287 145.711 1.00 40.30 82 VAL C CA 1
ATOM 4331 C C . VAL C 1 82 ? 155.943 112.966 146.593 1.00 39.62 82 VAL C C 1
ATOM 4332 O O . VAL C 1 82 ? 154.799 112.509 146.697 1.00 49.87 82 VAL C O 1
ATOM 4336 N N . ASP C 1 83 ? 156.342 114.064 147.236 1.00 33.63 83 ASP C N 1
ATOM 4337 C CA . ASP C 1 83 ? 155.464 114.803 148.135 1.00 36.74 83 ASP C CA 1
ATOM 4338 C C . ASP C 1 83 ? 154.872 116.052 147.493 1.00 37.72 83 ASP C C 1
ATOM 4339 O O . ASP C 1 83 ? 153.667 116.292 147.607 1.00 45.77 83 ASP C O 1
ATOM 4344 N N . ASN C 1 84 ? 155.693 116.855 146.820 1.00 34.73 84 ASN C N 1
ATOM 4345 C CA . ASN C 1 84 ? 155.244 118.105 146.225 1.00 31.83 84 ASN C CA 1
ATOM 4346 C C . ASN C 1 84 ? 155.697 118.187 144.775 1.00 31.65 84 ASN C C 1
ATOM 4347 O O . ASN C 1 84 ? 156.681 117.562 144.371 1.00 37.54 84 ASN C O 1
ATOM 4352 N N . VAL C 1 85 ? 154.955 118.966 143.992 1.00 29.65 85 VAL C N 1
ATOM 4353 C CA . VAL C 1 85 ? 155.302 119.278 142.610 1.00 29.34 85 VAL C CA 1
ATOM 4354 C C . VAL C 1 85 ? 155.345 120.794 142.482 1.00 33.96 85 VAL C C 1
ATOM 4355 O O . VAL C 1 85 ? 154.360 121.473 142.795 1.00 35.29 85 VAL C O 1
ATOM 4359 N N . ILE C 1 86 ? 156.476 121.323 142.024 1.00 32.92 86 ILE C N 1
ATOM 4360 C CA . ILE C 1 86 ? 156.718 122.760 141.975 1.00 31.55 86 ILE C CA 1
ATOM 4361 C C . ILE C 1 86 ? 157.003 123.161 140.535 1.00 31.65 86 ILE C C 1
ATOM 4362 O O . ILE C 1 86 ? 157.830 122.533 139.863 1.00 31.58 86 ILE C O 1
ATOM 4367 N N . LEU C 1 87 ? 156.320 124.202 140.066 1.00 33.85 87 LEU C N 1
ATOM 4368 C CA . LEU C 1 87 ? 156.518 124.727 138.721 1.00 33.37 87 LEU C CA 1
ATOM 4369 C C . LEU C 1 87 ? 157.618 125.781 138.752 1.00 45.58 87 LEU C C 1
ATOM 4370 O O . LEU C 1 87 ? 157.534 126.752 139.512 1.00 50.56 87 LEU C O 1
ATOM 4375 N N . SER C 1 88 ? 158.647 125.591 137.924 1.00 39.98 88 SER C N 1
ATOM 4376 C CA . SER C 1 88 ? 159.804 126.487 137.894 1.00 38.37 88 SER C CA 1
ATOM 4377 C C . SER C 1 88 ? 159.534 127.645 136.931 1.00 48.92 88 SER C C 1
ATOM 4378 O O . SER C 1 88 ? 160.019 127.692 135.798 1.00 59.57 88 SER C O 1
ATOM 4381 N N . SER C 1 89 ? 158.746 128.601 137.411 1.00 49.43 89 SER C N 1
ATOM 4382 C CA . SER C 1 89 ? 158.372 129.773 136.636 1.00 49.42 89 SER C CA 1
ATOM 4383 C C . SER C 1 89 ? 158.885 131.040 137.307 1.00 45.93 89 SER C C 1
ATOM 4384 O O . SER C 1 89 ? 158.842 131.175 138.532 1.00 47.25 89 SER C O 1
ATOM 4387 N N . PHE C 1 90 ? 159.377 131.970 136.487 1.00 45.26 90 PHE C N 1
ATOM 4388 C CA . PHE C 1 90 ? 159.838 133.263 136.971 1.00 45.46 90 PHE C CA 1
ATOM 4389 C C . PHE C 1 90 ? 158.756 134.334 136.946 1.00 44.35 90 PHE C C 1
ATOM 4390 O O . PHE C 1 90 ? 158.979 135.424 137.484 1.00 42.25 90 PHE C O 1
ATOM 4398 N N . ASN C 1 91 ? 157.599 134.048 136.345 1.00 43.72 91 ASN C N 1
ATOM 4399 C CA . ASN C 1 91 ? 156.509 135.017 136.211 1.00 43.75 91 ASN C CA 1
ATOM 4400 C C . ASN C 1 91 ? 156.989 136.309 135.554 1.00 50.73 91 ASN C C 1
ATOM 4401 O O . ASN C 1 91 ? 156.597 137.413 135.939 1.00 53.10 91 ASN C O 1
ATOM 4406 N N . HIS C 1 92 ? 157.851 136.169 134.552 1.00 47.20 92 HIS C N 1
ATOM 4407 C CA . HIS C 1 92 ? 158.285 137.345 133.814 1.00 42.05 92 HIS C CA 1
ATOM 4408 C C . HIS C 1 92 ? 157.511 137.454 132.507 1.00 47.66 92 HIS C C 1
ATOM 4409 O O . HIS C 1 92 ? 157.302 136.444 131.826 1.00 46.59 92 HIS C O 1
ATOM 4416 N N . PRO C 1 93 ? 157.067 138.660 132.143 1.00 51.37 93 PRO C N 1
ATOM 4417 C CA . PRO C 1 93 ? 156.184 138.796 130.972 1.00 52.79 93 PRO C CA 1
ATOM 4418 C C . PRO C 1 93 ? 156.806 138.346 129.662 1.00 51.02 93 PRO C C 1
ATOM 4419 O O . PRO C 1 93 ? 156.064 138.032 128.723 1.00 53.51 93 PRO C O 1
ATOM 4423 N N . THR C 1 94 ? 158.131 138.304 129.558 1.00 47.60 94 THR C N 1
ATOM 4424 C CA . THR C 1 94 ? 158.792 138.016 128.294 1.00 52.35 94 THR C CA 1
ATOM 4425 C C . THR C 1 94 ? 159.158 136.548 128.111 1.00 56.40 94 THR C C 1
ATOM 4426 O O . THR C 1 94 ? 159.676 136.188 127.050 1.00 57.33 94 THR C O 1
ATOM 4430 N N . VAL C 1 95 ? 158.915 135.690 129.103 1.00 56.27 95 VAL C N 1
ATOM 4431 C CA . VAL C 1 95 ? 159.283 134.286 128.950 1.00 56.72 95 VAL C CA 1
ATOM 4432 C C . VAL C 1 95 ? 158.097 133.350 129.165 1.00 59.25 95 VAL C C 1
ATOM 4433 O O . VAL C 1 95 ? 157.681 132.645 128.238 1.00 62.50 95 VAL C O 1
ATOM 4437 N N . ASP C 1 96 ? 157.540 133.328 130.381 1.00 54.59 96 ASP C N 1
ATOM 4438 C CA . ASP C 1 96 ? 156.570 132.296 130.730 1.00 54.07 96 ASP C CA 1
ATOM 4439 C C . ASP C 1 96 ? 155.435 132.824 131.603 1.00 51.41 96 ASP C C 1
ATOM 4440 O O . ASP C 1 96 ? 154.924 132.095 132.461 1.00 49.53 96 ASP C O 1
ATOM 4445 N N . LEU C 1 97 ? 155.030 134.081 131.414 1.00 50.75 97 LEU C N 1
ATOM 4446 C CA . LEU C 1 97 ? 153.968 134.630 132.252 1.00 48.65 97 LEU C CA 1
ATOM 4447 C C . LEU C 1 97 ? 152.611 134.023 131.910 1.00 53.13 97 LEU C C 1
ATOM 4448 O O . LEU C 1 97 ? 151.857 133.633 132.809 1.00 51.51 97 LEU C O 1
ATOM 4453 N N . GLU C 1 98 ? 152.279 133.937 130.621 1.00 50.17 98 GLU C N 1
ATOM 4454 C CA . GLU C 1 98 ? 150.974 133.423 130.218 1.00 48.62 98 GLU C CA 1
ATOM 4455 C C . GLU C 1 98 ? 150.909 131.902 130.312 1.00 52.13 98 GLU C C 1
ATOM 4456 O O . GLU C 1 98 ? 149.863 131.340 130.661 1.00 52.73 98 GLU C O 1
ATOM 4462 N N . LYS C 1 99 ? 152.014 131.223 129.996 1.00 52.14 99 LYS C N 1
ATOM 4463 C CA . LYS C 1 99 ? 152.037 129.767 130.064 1.00 43.56 99 LYS C CA 1
ATOM 4464 C C . LYS C 1 99 ? 151.864 129.272 131.493 1.00 41.71 99 LYS C C 1
ATOM 4465 O O . LYS C 1 99 ? 151.228 128.236 131.716 1.00 42.53 99 LYS C O 1
ATOM 4471 N N . SER C 1 100 ? 152.418 129.994 132.470 1.00 41.38 100 SER C N 1
ATOM 4472 C CA . SER C 1 100 ? 152.225 129.620 133.866 1.00 38.93 100 SER C CA 1
ATOM 4473 C C . SER C 1 100 ? 150.756 129.704 134.260 1.00 42.25 100 SER C C 1
ATOM 4474 O O . SER C 1 100 ? 150.239 128.816 134.948 1.00 44.95 100 SER C O 1
ATOM 4477 N N . GLN C 1 101 ? 150.067 130.766 133.834 1.00 44.21 101 GLN C N 1
ATOM 4478 C CA . GLN C 1 101 ? 148.640 130.884 134.112 1.00 44.02 101 GLN C CA 1
ATOM 4479 C C . GLN C 1 101 ? 147.852 129.771 133.434 1.00 39.98 101 GLN C C 1
ATOM 4480 O O . GLN C 1 101 ? 146.927 129.204 134.030 1.00 41.43 101 GLN C O 1
ATOM 4486 N N . LYS C 1 102 ? 148.207 129.444 132.189 1.00 43.22 102 LYS C N 1
ATOM 4487 C CA . LYS C 1 102 ? 147.529 128.354 131.492 1.00 39.90 102 LYS C CA 1
ATOM 4488 C C . LYS C 1 102 ? 147.713 127.030 132.223 1.00 36.10 102 LYS C C 1
ATOM 4489 O O . LYS C 1 102 ? 146.767 126.244 132.347 1.00 34.05 102 LYS C O 1
ATOM 4495 N N . ILE C 1 103 ? 148.927 126.761 132.707 1.00 40.25 103 ILE C N 1
ATOM 4496 C CA . ILE C 1 103 ? 149.180 125.519 133.435 1.00 34.84 103 ILE C CA 1
ATOM 4497 C C . ILE C 1 103 ? 148.412 125.501 134.751 1.00 33.40 103 ILE C C 1
ATOM 4498 O O . ILE C 1 103 ? 147.809 124.485 135.119 1.00 32.55 103 ILE C O 1
ATOM 4503 N N . GLN C 1 104 ? 148.416 126.620 135.480 1.00 37.25 104 GLN C N 1
ATOM 4504 C CA . GLN C 1 104 ? 147.729 126.668 136.766 1.00 35.63 104 GLN C CA 1
ATOM 4505 C C . GLN C 1 104 ? 146.215 126.600 136.624 1.00 35.95 104 GLN C C 1
ATOM 4506 O O . GLN C 1 104 ? 145.536 126.194 137.573 1.00 38.62 104 GLN C O 1
ATOM 4512 N N . ALA C 1 105 ? 145.669 126.991 135.471 1.00 37.68 105 ALA C N 1
ATOM 4513 C CA . ALA C 1 105 ? 144.231 126.876 135.260 1.00 33.97 105 ALA C CA 1
ATOM 4514 C C . ALA C 1 105 ? 143.775 125.436 135.061 1.00 33.74 105 ALA C C 1
ATOM 4515 O O . ALA C 1 105 ? 142.578 125.158 135.187 1.00 33.50 105 ALA C O 1
ATOM 4517 N N . LEU C 1 106 ? 144.694 124.518 134.760 1.00 33.38 106 LEU C N 1
ATOM 4518 C CA . LEU C 1 106 ? 144.362 123.119 134.516 1.00 24.29 106 LEU C CA 1
ATOM 4519 C C . LEU C 1 106 ? 144.547 122.233 135.740 1.00 28.66 106 LEU C C 1
ATOM 4520 O O . LEU C 1 106 ? 143.762 121.303 135.947 1.00 37.07 106 LEU C O 1
ATOM 4525 N N . PHE C 1 107 ? 145.564 122.494 136.556 1.00 29.12 107 PHE C N 1
ATOM 4526 C CA . PHE C 1 107 ? 145.879 121.667 137.709 1.00 29.59 107 PHE C CA 1
ATOM 4527 C C . PHE C 1 107 ? 145.723 122.475 138.991 1.00 33.12 107 PHE C C 1
ATOM 4528 O O . PHE C 1 107 ? 145.897 123.696 139.006 1.00 40.09 107 PHE C O 1
ATOM 4536 N N . ILE C 1 108 ? 145.390 121.774 140.072 1.00 36.48 108 ILE C N 1
ATOM 4537 C CA . ILE C 1 108 ? 145.198 122.404 141.374 1.00 41.32 108 ILE C CA 1
ATOM 4538 C C . ILE C 1 108 ? 146.233 121.975 142.401 1.00 39.72 108 ILE C C 1
ATOM 4539 O O . ILE C 1 108 ? 146.353 122.635 143.445 1.00 43.83 108 ILE C O 1
ATOM 4544 N N . ASP C 1 109 ? 146.982 120.902 142.154 1.00 39.12 109 ASP C N 1
ATOM 4545 C CA . ASP C 1 109 ? 147.981 120.410 143.091 1.00 39.69 109 ASP C CA 1
ATOM 4546 C C . ASP C 1 109 ? 149.395 120.842 142.724 1.00 44.45 109 ASP C C 1
ATOM 4547 O O . ASP C 1 109 ? 150.358 120.331 143.304 1.00 44.66 109 ASP C O 1
ATOM 4552 N N . VAL C 1 110 ? 149.542 121.769 141.782 1.00 43.24 110 VAL C N 1
ATOM 4553 C CA . VAL C 1 110 ? 150.844 122.262 141.347 1.00 44.25 110 VAL C CA 1
ATOM 4554 C C . VAL C 1 110 ? 151.129 123.573 142.063 1.00 45.35 110 VAL C C 1
ATOM 4555 O O . VAL C 1 110 ? 150.293 124.485 142.064 1.00 51.93 110 VAL C O 1
ATOM 4559 N N . ILE C 1 111 ? 152.308 123.669 142.673 1.00 36.95 111 ILE C N 1
ATOM 4560 C CA . ILE C 1 111 ? 152.718 124.844 143.432 1.00 35.43 111 ILE C CA 1
ATOM 4561 C C . ILE C 1 111 ? 153.573 125.728 142.535 1.00 33.51 111 ILE C C 1
ATOM 4562 O O . ILE C 1 111 ? 154.536 125.254 141.920 1.00 34.73 111 ILE C O 1
ATOM 4567 N N . ASN C 1 112 ? 153.223 127.009 142.456 1.00 33.87 112 ASN C N 1
ATOM 4568 C CA . ASN C 1 112 ? 154.009 127.959 141.682 1.00 34.20 112 ASN C CA 1
ATOM 4569 C C . ASN C 1 112 ? 155.203 128.426 142.505 1.00 38.41 112 ASN C C 1
ATOM 4570 O O . ASN C 1 112 ? 155.040 128.940 143.615 1.00 38.43 112 ASN C O 1
ATOM 4575 N N . GLY C 1 113 ? 156.407 128.241 141.957 1.00 38.04 113 GLY C N 1
ATOM 4576 C CA . GLY C 1 113 ? 157.618 128.548 142.697 1.00 29.69 113 GLY C CA 1
ATOM 4577 C C . GLY C 1 113 ? 157.820 130.012 143.019 1.00 35.76 113 GLY C C 1
ATOM 4578 O O . GLY C 1 113 ? 158.184 130.338 144.154 1.00 39.52 113 GLY C O 1
ATOM 4579 N N . TYR C 1 114 ? 157.590 130.900 142.054 1.00 36.93 114 TYR C N 1
ATOM 4580 C CA . TYR C 1 114 ? 157.852 132.321 142.247 1.00 32.42 114 TYR C CA 1
ATOM 4581 C C . TYR C 1 114 ? 156.933 132.934 143.294 1.00 33.49 114 TYR C C 1
ATOM 4582 O O . TYR C 1 114 ? 157.393 133.662 144.178 1.00 37.60 114 TYR C O 1
ATOM 4591 N N . GLU C 1 115 ? 155.633 132.646 143.206 1.00 33.56 115 GLU C N 1
ATOM 4592 C CA . GLU C 1 115 ? 154.671 133.270 144.108 1.00 36.83 115 GLU C CA 1
ATOM 4593 C C . GLU C 1 115 ? 154.879 132.815 145.547 1.00 37.28 115 GLU C C 1
ATOM 4594 O O . GLU C 1 115 ? 154.650 133.578 146.492 1.00 38.49 115 GLU C O 1
ATOM 4600 N N . LYS C 1 116 ? 155.312 131.571 145.733 1.00 39.05 116 LYS C N 1
ATOM 4601 C CA . LYS C 1 116 ? 155.399 130.985 147.062 1.00 35.52 116 LYS C CA 1
ATOM 4602 C C . LYS C 1 116 ? 156.766 131.141 147.717 1.00 36.17 116 LYS C C 1
ATOM 4603 O O . LYS C 1 116 ? 156.825 131.416 148.919 1.00 42.89 116 LYS C O 1
ATOM 4609 N N . HIS C 1 117 ? 157.861 130.974 146.975 1.00 31.14 117 HIS C N 1
ATOM 4610 C CA . HIS C 1 117 ? 159.171 130.938 147.614 1.00 32.32 117 HIS C CA 1
ATOM 4611 C C . HIS C 1 117 ? 160.138 131.968 147.044 1.00 33.00 117 HIS C C 1
ATOM 4612 O O . HIS C 1 117 ? 160.909 132.577 147.791 1.00 36.13 117 HIS C O 1
ATOM 4619 N N . LEU C 1 118 ? 160.111 132.173 145.728 1.00 32.00 118 LEU C N 1
ATOM 4620 C CA . LEU C 1 118 ? 161.113 133.004 145.073 1.00 33.06 118 LEU C CA 1
ATOM 4621 C C . LEU C 1 118 ? 160.829 134.496 145.174 1.00 33.10 118 LEU C C 1
ATOM 4622 O O . LEU C 1 118 ? 161.730 135.298 144.905 1.00 34.77 118 LEU C O 1
ATOM 4627 N N . SER C 1 119 ? 159.616 134.890 145.559 1.00 33.95 119 SER C N 1
ATOM 4628 C CA . SER C 1 119 ? 159.288 136.304 145.685 1.00 32.77 119 SER C CA 1
ATOM 4629 C C . SER C 1 119 ? 159.705 136.895 147.025 1.00 38.51 119 SER C C 1
ATOM 4630 O O . SER C 1 119 ? 159.593 138.112 147.205 1.00 47.09 119 SER C O 1
ATOM 4633 N N . LYS C 1 120 ? 160.180 136.075 147.961 1.00 35.20 120 LYS C N 1
ATOM 4634 C CA . LYS C 1 120 ? 160.572 136.540 149.284 1.00 34.68 120 LYS C CA 1
ATOM 4635 C C . LYS C 1 120 ? 162.041 136.936 149.355 1.00 38.54 120 LYS C C 1
ATOM 4636 O O . LYS C 1 120 ? 162.529 137.277 150.437 1.00 43.98 120 LYS C O 1
ATOM 4642 N N . LEU C 1 121 ? 162.756 136.895 148.231 1.00 34.48 121 LEU C N 1
ATOM 4643 C CA . LEU C 1 121 ? 164.155 137.315 148.147 1.00 31.24 121 LEU C CA 1
ATOM 4644 C C . LEU C 1 121 ? 164.191 138.518 147.209 1.00 36.14 121 LEU C C 1
ATOM 4645 O O . LEU C 1 121 ? 164.332 138.363 145.994 1.00 42.89 121 LEU C O 1
ATOM 4650 N N . THR C 1 122 ? 164.062 139.718 147.780 1.00 32.91 122 THR C N 1
ATOM 4651 C CA . THR C 1 122 ? 163.864 140.915 146.966 1.00 34.19 122 THR C CA 1
ATOM 4652 C C . THR C 1 122 ? 165.107 141.258 146.153 1.00 35.52 122 THR C C 1
ATOM 4653 O O . THR C 1 122 ? 165.016 141.521 144.948 1.00 39.89 122 THR C O 1
ATOM 4657 N N . ALA C 1 123 ? 166.278 141.273 146.796 1.00 31.70 123 ALA C N 1
ATOM 4658 C CA . ALA C 1 123 ? 167.501 141.644 146.088 1.00 30.28 123 ALA C CA 1
ATOM 4659 C C . ALA C 1 123 ? 167.822 140.652 144.978 1.00 36.39 123 ALA C C 1
ATOM 4660 O O . ALA C 1 123 ? 168.179 141.049 143.861 1.00 38.86 123 ALA C O 1
ATOM 4662 N N . PHE C 1 124 ? 167.693 139.356 145.267 1.00 34.15 124 PHE C N 1
ATOM 4663 C CA . PHE C 1 124 ? 167.942 138.336 144.254 1.00 28.46 124 PHE C CA 1
ATOM 4664 C C . PHE C 1 124 ? 166.946 138.451 143.106 1.00 30.96 124 PHE C C 1
ATOM 4665 O O . PHE C 1 124 ? 167.316 138.303 141.935 1.00 32.54 124 PHE C O 1
ATOM 4673 N N . ASP C 1 125 ? 165.678 138.718 143.426 1.00 32.85 125 ASP C N 1
ATOM 4674 C CA . ASP C 1 125 ? 164.666 138.873 142.387 1.00 31.75 125 ASP C CA 1
ATOM 4675 C C . ASP C 1 125 ? 164.973 140.065 141.488 1.00 31.61 125 ASP C C 1
ATOM 4676 O O . ASP C 1 125 ? 164.864 139.967 140.261 1.00 36.76 125 ASP C O 1
ATOM 4681 N N . VAL C 1 126 ? 165.361 141.198 142.079 1.00 29.94 126 VAL C N 1
ATOM 4682 C CA . VAL C 1 126 ? 165.688 142.380 141.283 1.00 34.15 126 VAL C CA 1
ATOM 4683 C C . VAL C 1 126 ? 166.902 142.113 140.403 1.00 36.93 126 VAL C C 1
ATOM 4684 O O . VAL C 1 126 ? 166.930 142.486 139.222 1.00 39.80 126 VAL C O 1
ATOM 4688 N N . TYR C 1 127 ? 167.926 141.466 140.966 1.00 34.51 127 TYR C N 1
ATOM 4689 C CA . TYR C 1 127 ? 169.111 141.108 140.192 1.00 33.74 127 TYR C CA 1
ATOM 4690 C C . TYR C 1 127 ? 168.748 140.233 138.996 1.00 36.84 127 TYR C C 1
ATOM 4691 O O . TYR C 1 127 ? 169.159 140.513 137.859 1.00 35.15 127 TYR C O 1
ATOM 4700 N N . LEU C 1 128 ? 167.952 139.185 139.230 1.00 33.49 128 LEU C N 1
ATOM 4701 C CA . LEU C 1 128 ? 167.569 138.286 138.147 1.00 28.97 128 LEU C CA 1
ATOM 4702 C C . LEU C 1 128 ? 166.739 139.001 137.091 1.00 35.45 128 LEU C C 1
ATOM 4703 O O . LEU C 1 128 ? 166.946 138.792 135.891 1.00 38.39 128 LEU C O 1
ATOM 4708 N N . ARG C 1 129 ? 165.787 139.839 137.512 1.00 37.83 129 ARG C N 1
ATOM 4709 C CA . ARG C 1 129 ? 164.949 140.539 136.544 1.00 39.78 129 ARG C CA 1
ATOM 4710 C C . ARG C 1 129 ? 165.759 141.506 135.694 1.00 40.30 129 ARG C C 1
ATOM 4711 O O . ARG C 1 129 ? 165.548 141.581 134.477 1.00 44.63 129 ARG C O 1
ATOM 4719 N N . TYR C 1 130 ? 166.692 142.245 136.302 1.00 34.25 130 TYR C N 1
ATOM 4720 C CA . TYR C 1 130 ? 167.532 143.143 135.516 1.00 35.10 130 TYR C CA 1
ATOM 4721 C C . TYR C 1 130 ? 168.381 142.367 134.518 1.00 42.26 130 TYR C C 1
ATOM 4722 O O . TYR C 1 130 ? 168.475 142.743 133.343 1.00 44.06 130 TYR C O 1
ATOM 4731 N N . LYS C 1 131 ? 169.012 141.276 134.969 1.00 43.79 131 LYS C N 1
ATOM 4732 C CA . LYS C 1 131 ? 169.857 140.512 134.056 1.00 39.02 131 LYS C CA 1
ATOM 4733 C C . LYS C 1 131 ? 169.047 139.883 132.931 1.00 39.27 131 LYS C C 1
ATOM 4734 O O . LYS C 1 131 ? 169.533 139.790 131.798 1.00 41.86 131 LYS C O 1
ATOM 4740 N N . GLU C 1 132 ? 167.819 139.446 133.217 1.00 38.57 132 GLU C N 1
ATOM 4741 C CA . GLU C 1 132 ? 166.972 138.885 132.171 1.00 40.60 132 GLU C CA 1
ATOM 4742 C C . GLU C 1 132 ? 166.554 139.948 131.165 1.00 44.65 132 GLU C C 1
ATOM 4743 O O . GLU C 1 132 ? 166.600 139.717 129.951 1.00 45.63 132 GLU C O 1
ATOM 4749 N N . LEU C 1 133 ? 166.146 141.123 131.647 1.00 47.66 133 LEU C N 1
ATOM 4750 C CA . LEU C 1 133 ? 165.628 142.155 130.757 1.00 40.83 133 LEU C CA 1
ATOM 4751 C C . LEU C 1 133 ? 166.709 142.819 129.913 1.00 38.53 133 LEU C C 1
ATOM 4752 O O . LEU C 1 133 ? 166.513 143.011 128.708 1.00 43.47 133 LEU C O 1
ATOM 4757 N N . TYR C 1 134 ? 167.850 143.175 130.506 1.00 37.45 134 TYR C N 1
ATOM 4758 C CA . TYR C 1 134 ? 168.818 144.017 129.813 1.00 40.82 134 TYR C CA 1
ATOM 4759 C C . TYR C 1 134 ? 170.043 143.276 129.293 1.00 45.98 134 TYR C C 1
ATOM 4760 O O . TYR C 1 134 ? 170.866 143.894 128.609 1.00 47.49 134 TYR C O 1
ATOM 4769 N N . GLU C 1 135 ? 170.198 141.984 129.587 1.00 47.82 135 GLU C N 1
ATOM 4770 C CA . GLU C 1 135 ? 171.389 141.261 129.158 1.00 47.52 135 GLU C CA 1
ATOM 4771 C C . GLU C 1 135 ? 171.126 139.894 128.543 1.00 47.72 135 GLU C C 1
ATOM 4772 O O . GLU C 1 135 ? 172.075 139.285 128.037 1.00 50.35 135 GLU C O 1
ATOM 4778 N N . ASN C 1 136 ? 169.889 139.396 128.565 1.00 45.66 136 ASN C N 1
ATOM 4779 C CA . ASN C 1 136 ? 169.547 138.081 128.018 1.00 47.77 136 ASN C CA 1
ATOM 4780 C C . ASN C 1 136 ? 170.393 136.979 128.660 1.00 50.93 136 ASN C C 1
ATOM 4781 O O . ASN C 1 136 ? 171.148 136.266 127.997 1.00 59.14 136 ASN C O 1
ATOM 4786 N N . GLN C 1 137 ? 170.253 136.854 129.977 1.00 47.09 137 GLN C N 1
ATOM 4787 C CA . GLN C 1 137 ? 170.946 135.823 130.735 1.00 42.37 137 GLN C CA 1
ATOM 4788 C C . GLN C 1 137 ? 169.973 135.192 131.719 1.00 48.98 137 GLN C C 1
ATOM 4789 O O . GLN C 1 137 ? 169.141 135.885 132.311 1.00 46.41 137 GLN C O 1
ATOM 4795 N N . ARG C 1 138 ? 170.082 133.876 131.888 1.00 52.43 138 ARG C N 1
ATOM 4796 C CA . ARG C 1 138 ? 169.146 133.120 132.706 1.00 46.81 138 ARG C CA 1
ATOM 4797 C C . ARG C 1 138 ? 169.907 132.066 133.498 1.00 48.08 138 ARG C C 1
ATOM 4798 O O . ARG C 1 138 ? 171.004 131.648 133.120 1.00 53.74 138 ARG C O 1
ATOM 4806 N N . ILE C 1 139 ? 169.309 131.640 134.607 1.00 48.15 139 ILE C N 1
ATOM 4807 C CA . ILE C 1 139 ? 169.901 130.633 135.472 1.00 48.35 139 ILE C CA 1
ATOM 4808 C C . ILE C 1 139 ? 169.285 129.277 135.152 1.00 46.75 139 ILE C C 1
ATOM 4809 O O . ILE C 1 139 ? 168.216 129.172 134.545 1.00 49.39 139 ILE C O 1
ATOM 4814 N N . THR C 1 140 ? 169.974 128.219 135.570 1.00 41.22 140 THR C N 1
ATOM 4815 C CA . THR C 1 140 ? 169.526 126.857 135.331 1.00 40.47 140 THR C CA 1
ATOM 4816 C C . THR C 1 140 ? 168.587 126.416 136.454 1.00 39.56 140 THR C C 1
ATOM 4817 O O . THR C 1 140 ? 168.226 127.198 137.337 1.00 42.79 140 THR C O 1
ATOM 4821 N N . SER C 1 141 ? 168.178 125.145 136.427 1.00 39.71 141 SER C N 1
ATOM 4822 C CA . SER C 1 141 ? 167.271 124.637 137.451 1.00 36.82 141 SER C CA 1
ATOM 4823 C C . SER C 1 141 ? 167.999 124.385 138.765 1.00 35.90 141 SER C C 1
ATOM 4824 O O . SER C 1 141 ? 167.392 124.455 139.841 1.00 32.89 141 SER C O 1
ATOM 4827 N N . GLY C 1 142 ? 169.298 124.082 138.699 1.00 36.73 142 GLY C N 1
ATOM 4828 C CA . GLY C 1 142 ? 170.054 123.832 139.914 1.00 32.67 142 GLY C CA 1
ATOM 4829 C C . GLY C 1 142 ? 170.123 125.033 140.834 1.00 31.92 142 GLY C C 1
ATOM 4830 O O . GLY C 1 142 ? 169.989 124.894 142.052 1.00 35.50 142 GLY C O 1
ATOM 4831 N N . VAL C 1 143 ? 170.335 126.224 140.273 1.00 29.39 143 VAL C N 1
ATOM 4832 C CA . VAL C 1 143 ? 170.331 127.437 141.084 1.00 26.15 143 VAL C CA 1
ATOM 4833 C C . VAL C 1 143 ? 168.924 127.752 141.581 1.00 24.98 143 VAL C C 1
ATOM 4834 O O . VAL C 1 143 ? 168.756 128.275 142.690 1.00 29.78 143 VAL C O 1
ATOM 4838 N N . TYR C 1 144 ? 167.901 127.451 140.778 1.00 23.35 144 TYR C N 1
ATOM 4839 C CA . TYR C 1 144 ? 166.522 127.670 141.204 1.00 24.67 144 TYR C CA 1
ATOM 4840 C C . TYR C 1 144 ? 166.192 126.834 142.435 1.00 25.56 144 TYR C C 1
ATOM 4841 O O . TYR C 1 144 ? 165.582 127.326 143.394 1.00 27.63 144 TYR C O 1
ATOM 4850 N N . MET C 1 145 ? 166.594 125.560 142.426 1.00 23.99 145 MET C N 1
ATOM 4851 C CA . MET C 1 145 ? 166.360 124.697 143.577 1.00 18.69 145 MET C CA 1
ATOM 4852 C C . MET C 1 145 ? 167.095 125.183 144.819 1.00 26.19 145 MET C C 1
ATOM 4853 O O . MET C 1 145 ? 166.525 125.146 145.914 1.00 28.42 145 MET C O 1
ATOM 4858 N N . CYS C 1 146 ? 168.340 125.637 144.678 1.00 25.53 146 CYS C N 1
ATOM 4859 C CA . CYS C 1 146 ? 169.074 126.208 145.800 1.00 22.11 146 CYS C CA 1
ATOM 4860 C C . CYS C 1 146 ? 168.412 127.460 146.355 1.00 28.15 146 CYS C C 1
ATOM 4861 O O . CYS C 1 146 ? 168.334 127.621 147.579 1.00 33.28 146 CYS C O 1
ATOM 4864 N N . ALA C 1 147 ? 167.933 128.349 145.482 1.00 30.23 147 ALA C N 1
ATOM 4865 C CA . ALA C 1 147 ? 167.234 129.542 145.948 1.00 27.37 147 ALA C CA 1
ATOM 4866 C C . ALA C 1 147 ? 165.956 129.178 146.694 1.00 30.32 147 ALA C C 1
ATOM 4867 O O . ALA C 1 147 ? 165.650 129.770 147.736 1.00 31.84 147 ALA C O 1
ATOM 4869 N N . VAL C 1 148 ? 165.199 128.205 146.181 1.00 30.55 148 VAL C N 1
ATOM 4870 C CA . VAL C 1 148 ? 163.976 127.786 146.864 1.00 29.55 148 VAL C CA 1
ATOM 4871 C C . VAL C 1 148 ? 164.301 127.157 148.215 1.00 33.37 148 VAL C C 1
ATOM 4872 O O . VAL C 1 148 ? 163.604 127.394 149.209 1.00 36.76 148 VAL C O 1
ATOM 4876 N N . ALA C 1 149 ? 165.365 126.351 148.278 1.00 33.30 149 ALA C N 1
ATOM 4877 C CA . ALA C 1 149 ? 165.768 125.754 149.548 1.00 32.27 149 ALA C CA 1
ATOM 4878 C C . ALA C 1 149 ? 166.178 126.821 150.555 1.00 35.06 149 ALA C C 1
ATOM 4879 O O . ALA C 1 149 ? 165.862 126.715 151.745 1.00 39.85 149 ALA C O 1
ATOM 4881 N N . ILE C 1 150 ? 166.893 127.853 150.098 1.00 39.91 150 ILE C N 1
ATOM 4882 C CA . ILE C 1 150 ? 167.239 128.966 150.980 1.00 36.63 150 ILE C CA 1
ATOM 4883 C C . ILE C 1 150 ? 165.978 129.663 151.473 1.00 36.83 150 ILE C C 1
ATOM 4884 O O . ILE C 1 150 ? 165.855 129.993 152.659 1.00 42.12 150 ILE C O 1
ATOM 4889 N N . ALA C 1 151 ? 165.021 129.892 150.576 1.00 34.84 151 ALA C N 1
ATOM 4890 C CA . ALA C 1 151 ? 163.789 130.586 150.927 1.00 40.54 151 ALA C CA 1
ATOM 4891 C C . ALA C 1 151 ? 162.847 129.748 151.784 1.00 44.92 151 ALA C C 1
ATOM 4892 O O . ALA C 1 151 ? 161.908 130.305 152.361 1.00 46.55 151 ALA C O 1
ATOM 4894 N N . MET C 1 152 ? 163.063 128.437 151.879 1.00 45.73 152 MET C N 1
ATOM 4895 C CA . MET C 1 152 ? 162.228 127.577 152.708 1.00 48.66 152 MET C CA 1
ATOM 4896 C C . MET C 1 152 ? 162.807 127.321 154.093 1.00 48.00 152 MET C C 1
ATOM 4897 O O . MET C 1 152 ? 162.236 126.528 154.849 1.00 47.28 152 MET C O 1
ATOM 4902 N N . GLY C 1 153 ? 163.918 127.963 154.449 1.00 49.61 153 GLY C N 1
ATOM 4903 C CA . GLY C 1 153 ? 164.467 127.900 155.787 1.00 55.54 153 GLY C CA 1
ATOM 4904 C C . GLY C 1 153 ? 165.663 126.986 155.948 1.00 61.96 153 GLY C C 1
ATOM 4905 O O . GLY C 1 153 ? 166.286 126.993 157.018 1.00 73.74 153 GLY C O 1
ATOM 4906 N N . TYR C 1 154 ? 166.001 126.197 154.931 1.00 53.64 154 TYR C N 1
ATOM 4907 C CA . TYR C 1 154 ? 167.149 125.310 155.035 1.00 55.28 154 TYR C CA 1
ATOM 4908 C C . TYR C 1 154 ? 168.441 126.117 155.149 1.00 61.70 154 TYR C C 1
ATOM 4909 O O . TYR C 1 154 ? 168.564 127.225 154.619 1.00 59.97 154 TYR C O 1
ATOM 4918 N N . THR C 1 155 ? 169.412 125.547 155.859 1.00 65.14 155 THR C N 1
ATOM 4919 C CA . THR C 1 155 ? 170.695 126.198 156.085 1.00 63.64 155 THR C CA 1
ATOM 4920 C C . THR C 1 155 ? 171.879 125.457 155.485 1.00 62.98 155 THR C C 1
ATOM 4921 O O . THR C 1 155 ? 172.822 126.105 155.027 1.00 64.51 155 THR C O 1
ATOM 4925 N N . ASP C 1 156 ? 171.862 124.127 155.478 1.00 66.39 156 ASP C N 1
ATOM 4926 C CA . ASP C 1 156 ? 172.922 123.320 154.886 1.00 60.47 156 ASP C CA 1
ATOM 4927 C C . ASP C 1 156 ? 172.419 122.749 153.568 1.00 57.32 156 ASP C C 1
ATOM 4928 O O . ASP C 1 156 ? 171.399 122.053 153.539 1.00 65.93 156 ASP C O 1
ATOM 4933 N N . ILE C 1 157 ? 173.130 123.048 152.484 1.00 46.11 157 ILE C N 1
ATOM 4934 C CA . ILE C 1 157 ? 172.738 122.637 151.140 1.00 38.51 157 ILE C CA 1
ATOM 4935 C C . ILE C 1 157 ? 173.911 121.868 150.547 1.00 37.82 157 ILE C C 1
ATOM 4936 O O . ILE C 1 157 ? 174.996 122.427 150.349 1.00 43.80 157 ILE C O 1
ATOM 4941 N N . TYR C 1 158 ? 173.700 120.586 150.259 1.00 37.30 158 TYR C N 1
ATOM 4942 C CA . TYR C 1 158 ? 174.719 119.750 149.638 1.00 33.99 158 TYR C CA 1
ATOM 4943 C C . TYR C 1 158 ? 174.403 119.598 148.155 1.00 38.91 158 TYR C C 1
ATOM 4944 O O . TYR C 1 158 ? 173.357 119.051 147.790 1.00 36.50 158 TYR C O 1
ATOM 4953 N N . LEU C 1 159 ? 175.313 120.065 147.307 1.00 45.45 159 LEU C N 1
ATOM 4954 C CA . LEU C 1 159 ? 175.124 120.062 145.865 1.00 43.51 159 LEU C CA 1
ATOM 4955 C C . LEU C 1 159 ? 175.736 118.806 145.260 1.00 38.91 159 LEU C C 1
ATOM 4956 O O . LEU C 1 159 ? 176.822 118.374 145.654 1.00 41.53 159 LEU C O 1
ATOM 4961 N N . THR C 1 160 ? 175.028 118.218 144.298 1.00 37.73 160 THR C N 1
ATOM 4962 C CA . THR C 1 160 ? 175.578 117.097 143.547 1.00 46.61 160 THR C CA 1
ATOM 4963 C C . THR C 1 160 ? 174.932 117.070 142.170 1.00 48.34 160 THR C C 1
ATOM 4964 O O . THR C 1 160 ? 173.861 117.638 141.951 1.00 51.77 160 THR C O 1
ATOM 4968 N N . GLY C 1 161 ? 175.614 116.414 141.235 1.00 53.36 161 GLY C N 1
ATOM 4969 C CA . GLY C 1 161 ? 175.091 116.243 139.895 1.00 55.85 161 GLY C CA 1
ATOM 4970 C C . GLY C 1 161 ? 175.142 117.499 139.049 1.00 61.57 161 GLY C C 1
ATOM 4971 O O . GLY C 1 161 ? 174.623 117.519 137.930 1.00 62.46 161 GLY C O 1
ATOM 4972 N N . ILE C 1 162 ? 175.764 118.551 139.568 1.00 65.12 162 ILE C N 1
ATOM 4973 C CA . ILE C 1 162 ? 175.890 119.820 138.861 1.00 74.24 162 ILE C CA 1
ATOM 4974 C C . ILE C 1 162 ? 177.321 119.897 138.341 1.00 85.57 162 ILE C C 1
ATOM 4975 O O . ILE C 1 162 ? 178.257 120.181 139.094 1.00 85.43 162 ILE C O 1
ATOM 4980 N N . ASP C 1 163 ? 177.492 119.641 137.045 1.00 92.90 163 ASP C N 1
ATOM 4981 C CA . ASP C 1 163 ? 178.805 119.616 136.416 1.00 101.88 163 ASP C CA 1
ATOM 4982 C C . ASP C 1 163 ? 179.117 120.891 135.647 1.00 109.43 163 ASP C C 1
ATOM 4983 O O . ASP C 1 163 ? 180.123 120.938 134.931 1.00 112.57 163 ASP C O 1
ATOM 4988 N N . PHE C 1 164 ? 178.277 121.921 135.773 1.00 111.12 164 PHE C N 1
ATOM 4989 C CA . PHE C 1 164 ? 178.504 123.216 135.131 1.00 116.74 164 PHE C CA 1
ATOM 4990 C C . PHE C 1 164 ? 178.610 123.077 133.612 1.00 126.98 164 PHE C C 1
ATOM 4991 O O . PHE C 1 164 ? 179.583 123.513 132.991 1.00 128.36 164 PHE C O 1
ATOM 4999 N N . TYR C 1 165 ? 177.585 122.465 133.014 1.00 129.75 165 TYR C N 1
ATOM 5000 C CA . TYR C 1 165 ? 177.501 122.265 131.566 1.00 134.04 165 TYR C CA 1
ATOM 5001 C C . TYR C 1 165 ? 178.736 121.532 131.037 1.00 135.19 165 TYR C C 1
ATOM 5002 O O . TYR C 1 165 ? 179.516 122.058 130.240 1.00 138.18 165 TYR C O 1
ATOM 5011 N N . GLN C 1 166 ? 178.901 120.298 131.503 1.00 130.24 166 GLN C N 1
ATOM 5012 C CA . GLN C 1 166 ? 180.020 119.461 131.084 1.00 133.75 166 GLN C CA 1
ATOM 5013 C C . GLN C 1 166 ? 179.921 119.107 129.604 1.00 140.49 166 GLN C C 1
ATOM 5014 O O . GLN C 1 166 ? 180.543 119.750 128.759 1.00 138.88 166 GLN C O 1
ATOM 5020 N N . SER C 1 196 ? 171.373 129.834 124.648 1.00 92.68 196 SER C N 1
ATOM 5021 C CA . SER C 1 196 ? 172.633 130.533 124.871 1.00 93.34 196 SER C CA 1
ATOM 5022 C C . SER C 1 196 ? 172.554 131.418 126.110 1.00 90.93 196 SER C C 1
ATOM 5023 O O . SER C 1 196 ? 173.543 132.038 126.505 1.00 89.35 196 SER C O 1
ATOM 5026 N N . TYR C 1 197 ? 171.365 131.477 126.715 1.00 89.28 197 TYR C N 1
ATOM 5027 C CA . TYR C 1 197 ? 171.189 132.271 127.927 1.00 84.87 197 TYR C CA 1
ATOM 5028 C C . TYR C 1 197 ? 172.039 131.730 129.070 1.00 85.67 197 TYR C C 1
ATOM 5029 O O . TYR C 1 197 ? 172.663 132.501 129.809 1.00 85.97 197 TYR C O 1
ATOM 5038 N N . HIS C 1 198 ? 172.076 130.410 129.230 1.00 85.03 198 HIS C N 1
ATOM 5039 C CA . HIS C 1 198 ? 172.803 129.797 130.331 1.00 79.11 198 HIS C CA 1
ATOM 5040 C C . HIS C 1 198 ? 174.302 129.818 130.062 1.00 81.41 198 HIS C C 1
ATOM 5041 O O . HIS C 1 198 ? 174.754 129.540 128.947 1.00 84.51 198 HIS C O 1
ATOM 5048 N N . SER C 1 199 ? 175.072 130.149 131.094 1.00 82.07 199 SER C N 1
ATOM 5049 C CA . SER C 1 199 ? 176.525 130.202 130.996 1.00 80.26 199 SER C CA 1
ATOM 5050 C C . SER C 1 199 ? 177.108 129.891 132.370 1.00 77.76 199 SER C C 1
ATOM 5051 O O . SER C 1 199 ? 176.380 129.577 133.316 1.00 73.87 199 SER C O 1
ATOM 5054 N N . LYS C 1 200 ? 178.433 129.975 132.479 1.00 79.11 200 LYS C N 1
ATOM 5055 C CA . LYS C 1 200 ? 179.131 129.710 133.729 1.00 75.04 200 LYS C CA 1
ATOM 5056 C C . LYS C 1 200 ? 179.518 130.982 134.470 1.00 70.23 200 LYS C C 1
ATOM 5057 O O . LYS C 1 200 ? 180.073 130.902 135.570 1.00 67.43 200 LYS C O 1
ATOM 5063 N N . ASP C 1 201 ? 179.239 132.152 133.895 1.00 70.07 201 ASP C N 1
ATOM 5064 C CA . ASP C 1 201 ? 179.479 133.415 134.578 1.00 69.58 201 ASP C CA 1
ATOM 5065 C C . ASP C 1 201 ? 178.248 133.947 135.294 1.00 63.54 201 ASP C C 1
ATOM 5066 O O . ASP C 1 201 ? 178.351 134.957 135.999 1.00 63.21 201 ASP C O 1
ATOM 5071 N N . ILE C 1 202 ? 177.096 133.300 135.131 1.00 61.37 202 ILE C N 1
ATOM 5072 C CA . ILE C 1 202 ? 175.876 133.717 135.812 1.00 58.67 202 ILE C CA 1
ATOM 5073 C C . ILE C 1 202 ? 175.541 132.701 136.896 1.00 54.52 202 ILE C C 1
ATOM 5074 O O . ILE C 1 202 ? 175.055 133.064 137.973 1.00 49.01 202 ILE C O 1
ATOM 5079 N N . ASP C 1 203 ? 175.809 131.420 136.626 1.00 55.05 203 ASP C N 1
ATOM 5080 C CA . ASP C 1 203 ? 175.564 130.388 137.629 1.00 49.64 203 ASP C CA 1
ATOM 5081 C C . ASP C 1 203 ? 176.501 130.538 138.821 1.00 44.39 203 ASP C C 1
ATOM 5082 O O . ASP C 1 203 ? 176.075 130.394 139.972 1.00 39.28 203 ASP C O 1
ATOM 5087 N N . LEU C 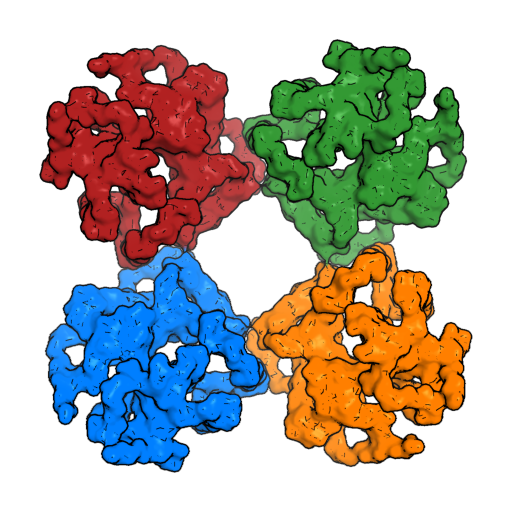1 204 ? 177.779 130.826 138.567 1.00 48.02 204 LEU C N 1
ATOM 5088 C CA . LEU C 1 204 ? 178.720 131.045 139.659 1.00 43.58 204 LEU C CA 1
ATOM 5089 C C . LEU C 1 204 ? 178.494 132.383 140.349 1.00 42.88 204 LEU C C 1
ATOM 5090 O O . LEU C 1 204 ? 178.675 132.484 141.568 1.00 41.34 204 LEU C O 1
ATOM 5095 N N . GLU C 1 205 ? 178.107 133.414 139.596 1.00 42.57 205 GLU C N 1
ATOM 5096 C CA . GLU C 1 205 ? 177.843 134.714 140.198 1.00 39.85 205 GLU C CA 1
ATOM 5097 C C . GLU C 1 205 ? 176.579 134.703 141.048 1.00 39.83 205 GLU C C 1
ATOM 5098 O O . GLU C 1 205 ? 176.532 135.373 142.086 1.00 38.01 205 GLU C O 1
ATOM 5104 N N . ALA C 1 206 ? 175.551 133.961 140.628 1.00 38.42 206 ALA C N 1
ATOM 5105 C CA . ALA C 1 206 ? 174.334 133.865 141.427 1.00 32.73 206 ALA C CA 1
ATOM 5106 C C . ALA C 1 206 ? 174.569 133.107 142.727 1.00 32.48 206 ALA C C 1
ATOM 5107 O O . ALA C 1 206 ? 174.020 133.483 143.768 1.00 32.25 206 ALA C O 1
ATOM 5109 N N . LEU C 1 207 ? 175.370 132.038 142.687 1.00 31.09 207 LEU C N 1
ATOM 5110 C CA . LEU C 1 207 ? 175.662 131.288 143.905 1.00 30.44 207 LEU C CA 1
ATOM 5111 C C . LEU C 1 207 ? 176.428 132.139 144.909 1.00 32.82 207 LEU C C 1
ATOM 5112 O O . LEU C 1 207 ? 176.150 132.089 146.113 1.00 35.25 207 LEU C O 1
ATOM 5117 N N . SER C 1 208 ? 177.398 132.925 144.436 1.00 31.64 208 SER C N 1
ATOM 5118 C CA . SER C 1 208 ? 178.116 133.826 145.331 1.00 31.00 208 SER C CA 1
ATOM 5119 C C . SER C 1 208 ? 177.207 134.923 145.867 1.00 34.72 208 SER C C 1
ATOM 5120 O O . SER C 1 208 ? 177.402 135.392 146.994 1.00 35.20 208 SER C O 1
ATOM 5123 N N . PHE C 1 209 ? 176.218 135.347 145.076 1.00 36.27 209 PHE C N 1
ATOM 5124 C CA . PHE C 1 209 ? 175.268 136.351 145.545 1.00 33.04 209 PHE C CA 1
ATOM 5125 C C . PHE C 1 209 ? 174.459 135.832 146.728 1.00 34.77 209 PHE C C 1
ATOM 5126 O O . PHE C 1 209 ? 174.244 136.554 147.708 1.00 33.76 209 PHE C O 1
ATOM 5134 N N . LEU C 1 210 ? 174.003 134.579 146.654 1.00 31.75 210 LEU C N 1
ATOM 5135 C CA . LEU C 1 210 ? 173.245 133.998 147.757 1.00 28.40 210 LEU C CA 1
ATOM 5136 C C . LEU C 1 210 ? 174.128 133.728 148.968 1.00 31.05 210 LEU C C 1
ATOM 5137 O O . LEU C 1 210 ? 173.662 133.829 150.108 1.00 29.15 210 LEU C O 1
ATOM 5142 N N . GLN C 1 211 ? 175.394 133.371 148.742 1.00 34.48 211 GLN C N 1
ATOM 5143 C CA . GLN C 1 211 ? 176.318 133.155 149.850 1.00 34.80 211 GLN C CA 1
ATOM 5144 C C . GLN C 1 211 ? 176.565 134.435 150.636 1.00 33.85 211 GLN C C 1
ATOM 5145 O O . GLN C 1 211 ? 176.600 134.407 151.872 1.00 35.54 211 GLN C O 1
ATOM 5151 N N . GLN C 1 212 ? 176.734 135.561 149.942 1.00 32.95 212 GLN C N 1
ATOM 5152 C CA . GLN C 1 212 ? 177.063 136.818 150.604 1.00 35.24 212 GLN C CA 1
ATOM 5153 C C . GLN C 1 212 ? 175.858 137.456 151.284 1.00 35.09 212 GLN C C 1
ATOM 5154 O O . GLN C 1 212 ? 176.006 138.063 152.351 1.00 34.88 212 GLN C O 1
ATOM 5160 N N . HIS C 1 213 ? 174.668 137.326 150.700 1.00 33.78 213 HIS C N 1
ATOM 5161 C CA . HIS C 1 213 ? 173.507 138.088 151.143 1.00 30.98 213 HIS C CA 1
ATOM 5162 C C . HIS C 1 213 ? 172.635 137.367 152.160 1.00 30.97 213 HIS C C 1
ATOM 5163 O O . HIS C 1 213 ? 171.932 138.032 152.927 1.00 32.39 213 HIS C O 1
ATOM 5170 N N . TYR C 1 214 ? 172.650 136.035 152.196 1.00 32.31 214 TYR C N 1
ATOM 5171 C CA . TYR C 1 214 ? 171.734 135.293 153.050 1.00 29.87 214 TYR C CA 1
ATOM 5172 C C . TYR C 1 214 ? 172.422 134.365 154.042 1.00 33.26 214 TYR C C 1
ATOM 5173 O O . TYR C 1 214 ? 171.731 133.735 154.851 1.00 34.44 214 TYR C O 1
ATOM 5182 N N . HIS C 1 215 ? 173.752 134.264 154.007 1.00 36.73 215 HIS C N 1
ATOM 5183 C CA . HIS C 1 215 ? 174.539 133.572 155.029 1.00 40.30 215 HIS C CA 1
ATOM 5184 C C . HIS C 1 215 ? 174.118 132.103 155.156 1.00 44.75 215 HIS C C 1
ATOM 5185 O O . HIS C 1 215 ? 173.603 131.650 156.180 1.00 46.18 215 HIS C O 1
ATOM 5192 N N . VAL C 1 216 ? 174.354 131.366 154.070 1.00 40.88 216 VAL C N 1
ATOM 5193 C CA . VAL C 1 216 ? 174.087 129.936 154.018 1.00 35.13 216 VAL C CA 1
ATOM 5194 C C . VAL C 1 216 ? 175.381 129.212 153.677 1.00 37.22 216 VAL C C 1
ATOM 5195 O O . VAL C 1 216 ? 176.338 129.803 153.173 1.00 42.31 216 VAL C O 1
ATOM 5199 N N . ASN C 1 217 ? 175.402 127.914 153.963 1.00 31.92 217 ASN C N 1
ATOM 5200 C CA . ASN C 1 217 ? 176.575 127.080 153.739 1.00 32.25 217 ASN C CA 1
ATOM 5201 C C . ASN C 1 217 ? 176.336 126.154 152.555 1.00 33.57 217 ASN C C 1
ATOM 5202 O O . ASN C 1 217 ? 175.301 125.485 152.483 1.00 40.73 217 ASN C O 1
ATOM 5207 N N . PHE C 1 218 ? 177.295 126.118 151.634 1.00 31.00 218 PHE C N 1
ATOM 5208 C CA . PHE C 1 218 ? 177.253 125.233 150.480 1.00 31.66 218 PHE C CA 1
ATOM 5209 C C . PHE C 1 218 ? 178.359 124.194 150.593 1.00 34.80 218 PHE C C 1
ATOM 5210 O O . PHE C 1 218 ? 179.493 124.517 150.960 1.00 42.08 218 PHE C O 1
ATOM 5218 N N . TYR C 1 219 ? 178.025 122.945 150.278 1.00 32.66 219 TYR C N 1
ATOM 5219 C CA . TYR C 1 219 ? 178.976 121.846 150.323 1.00 33.94 219 TYR C CA 1
ATOM 5220 C C . TYR C 1 219 ? 178.873 121.026 149.046 1.00 35.80 219 TYR C C 1
ATOM 5221 O O . TYR C 1 219 ? 177.819 120.971 148.407 1.00 40.02 219 TYR C O 1
ATOM 5230 N N . SER C 1 220 ? 179.980 120.387 148.682 1.00 36.06 220 SER C N 1
ATOM 5231 C CA . SER C 1 220 ? 180.045 119.507 147.523 1.00 39.87 220 SER C CA 1
ATOM 5232 C C . SER C 1 220 ? 180.378 118.099 147.993 1.00 44.35 220 SER C C 1
ATOM 5233 O O . SER C 1 220 ? 181.314 117.908 148.776 1.00 47.78 220 SER C O 1
ATOM 5236 N N . ILE C 1 221 ? 179.615 117.117 147.516 1.00 43.60 221 ILE C N 1
ATOM 5237 C CA . ILE C 1 221 ? 179.780 115.730 147.928 1.00 39.77 221 ILE C CA 1
ATOM 5238 C C . ILE C 1 221 ? 180.356 114.869 146.811 1.00 43.28 221 ILE C C 1
ATOM 5239 O O . ILE C 1 221 ? 180.398 113.641 146.940 1.00 45.29 221 ILE C O 1
ATOM 5244 N N . SER C 1 222 ? 180.802 115.479 145.716 1.00 47.72 222 SER C N 1
ATOM 5245 C CA . SER C 1 222 ? 181.465 114.761 144.626 1.00 47.84 222 SER C CA 1
ATOM 5246 C C . SER C 1 222 ? 182.894 115.270 144.506 1.00 57.00 222 SER C C 1
ATOM 5247 O O . SER C 1 222 ? 183.127 116.338 143.911 1.00 60.88 222 SER C O 1
ATOM 5250 N N . PRO C 1 223 ? 183.879 114.555 145.057 1.00 58.15 223 PRO C N 1
ATOM 5251 C CA . PRO C 1 223 ? 185.256 115.080 145.061 1.00 59.31 223 PRO C CA 1
ATOM 5252 C C . PRO C 1 223 ? 185.825 115.346 143.678 1.00 64.92 223 PRO C C 1
ATOM 5253 O O . PRO C 1 223 ? 186.587 116.307 143.511 1.00 67.59 223 PRO C O 1
ATOM 5257 N N . MET C 1 224 ? 185.484 114.532 142.679 1.00 64.07 224 MET C N 1
ATOM 5258 C CA . MET C 1 224 ? 186.064 114.698 141.352 1.00 70.20 224 MET C CA 1
ATOM 5259 C C . MET C 1 224 ? 185.343 115.745 140.512 1.00 71.81 224 MET C C 1
ATOM 5260 O O . MET C 1 224 ? 185.832 116.089 139.431 1.00 75.29 224 MET C O 1
ATOM 5265 N N . SER C 1 225 ? 184.207 116.257 140.975 1.00 68.27 225 SER C N 1
ATOM 5266 C CA . SER C 1 225 ? 183.479 117.256 140.213 1.00 64.90 225 SER C CA 1
ATOM 5267 C C . SER C 1 225 ? 184.237 118.584 140.210 1.00 64.71 225 SER C C 1
ATOM 5268 O O . SER C 1 225 ? 184.906 118.930 141.188 1.00 62.83 225 SER C O 1
ATOM 5271 N N . PRO C 1 226 ? 184.156 119.343 139.114 1.00 67.38 226 PRO C N 1
ATOM 5272 C CA . PRO C 1 226 ? 184.783 120.675 139.097 1.00 65.62 226 PRO C CA 1
ATOM 5273 C C . PRO C 1 226 ? 184.186 121.635 140.109 1.00 63.65 226 PRO C C 1
ATOM 5274 O O . PRO C 1 226 ? 184.839 122.625 140.462 1.00 63.65 226 PRO C O 1
ATOM 5278 N N . LEU C 1 227 ? 182.963 121.381 140.578 1.00 63.04 227 LEU C N 1
ATOM 5279 C CA . LEU C 1 227 ? 182.337 122.239 141.576 1.00 61.02 227 LEU C CA 1
ATOM 5280 C C . LEU C 1 227 ? 183.101 122.253 142.894 1.00 60.17 227 LEU C C 1
ATOM 5281 O O . LEU C 1 227 ? 183.036 123.249 143.623 1.00 56.79 227 LEU C O 1
ATOM 5286 N N . SER C 1 228 ? 183.828 121.178 143.212 1.00 61.71 228 SER C N 1
ATOM 5287 C CA . SER C 1 228 ? 184.571 121.116 144.465 1.00 58.70 228 SER C CA 1
ATOM 5288 C C . SER C 1 228 ? 185.696 122.140 144.530 1.00 63.05 228 SER C C 1
ATOM 5289 O O . SER C 1 228 ? 186.173 122.447 145.628 1.00 65.80 228 SER C O 1
ATOM 5292 N N . LYS C 1 229 ? 186.131 122.673 143.386 1.00 64.09 229 LYS C N 1
ATOM 5293 C CA . LYS C 1 229 ? 187.185 123.680 143.386 1.00 63.59 229 LYS C CA 1
ATOM 5294 C C . LYS C 1 229 ? 186.713 125.015 143.945 1.00 62.28 229 LYS C C 1
ATOM 5295 O O . LYS C 1 229 ? 187.548 125.867 144.266 1.00 64.29 229 LYS C O 1
ATOM 5301 N N . HIS C 1 230 ? 185.399 125.219 144.067 1.00 60.05 230 HIS C N 1
ATOM 5302 C CA . HIS C 1 230 ? 184.855 126.470 144.572 1.00 58.96 230 HIS C CA 1
ATOM 5303 C C . HIS C 1 230 ? 184.207 126.353 145.943 1.00 59.69 230 HIS C C 1
ATOM 5304 O O . HIS C 1 230 ? 184.049 127.375 146.619 1.00 54.38 230 HIS C O 1
ATOM 5311 N N . PHE C 1 231 ? 183.831 125.152 146.370 1.00 62.42 231 PHE C N 1
ATOM 5312 C CA . PHE C 1 231 ? 183.193 124.957 147.660 1.00 58.83 231 PHE C CA 1
ATOM 5313 C C . PHE C 1 231 ? 183.884 123.837 148.421 1.00 58.06 231 PHE C C 1
ATOM 5314 O O . PHE C 1 231 ? 184.338 122.857 147.820 1.00 58.21 231 PHE C O 1
ATOM 5322 N N . PRO C 1 232 ? 183.977 123.953 149.745 1.00 58.55 232 PRO C N 1
ATOM 5323 C CA . PRO C 1 232 ? 184.771 122.992 150.519 1.00 59.60 232 PRO C CA 1
ATOM 5324 C C . PRO C 1 232 ? 184.092 121.638 150.647 1.00 58.64 232 PRO C C 1
ATOM 5325 O O . PRO C 1 232 ? 182.868 121.537 150.765 1.00 56.53 232 PRO C O 1
ATOM 5329 N N . ILE C 1 233 ? 184.908 120.594 150.624 1.00 60.35 233 ILE C N 1
ATOM 5330 C CA . ILE C 1 233 ? 184.419 119.238 150.896 1.00 59.74 233 ILE C CA 1
ATOM 5331 C C . ILE C 1 233 ? 184.123 119.110 152.387 1.00 59.98 233 ILE C C 1
ATOM 5332 O O . ILE C 1 233 ? 184.941 119.548 153.216 1.00 61.91 233 ILE C O 1
ATOM 5337 N N . PRO C 1 234 ? 182.987 118.538 152.781 1.00 57.83 234 PRO C N 1
ATOM 5338 C CA . PRO C 1 234 ? 182.690 118.386 154.209 1.00 60.34 234 PRO C CA 1
ATOM 5339 C C . PRO C 1 234 ? 183.671 117.436 154.881 1.00 69.40 234 PRO C C 1
ATOM 5340 O O . PRO C 1 234 ? 184.358 116.637 154.241 1.00 73.51 234 PRO C O 1
ATOM 5344 N N . THR C 1 235 ? 183.728 117.538 156.205 1.00 72.07 235 THR C N 1
ATOM 5345 C CA . THR C 1 235 ? 184.620 116.712 157.006 1.00 77.35 235 THR C CA 1
ATOM 5346 C C . THR C 1 235 ? 183.992 115.349 157.259 1.00 81.31 235 THR C C 1
ATOM 5347 O O . THR C 1 235 ? 182.777 115.234 157.441 1.00 79.55 235 THR C O 1
ATOM 5351 N N . VAL C 1 236 ? 184.830 114.317 157.267 1.00 85.52 236 VAL C N 1
ATOM 5352 C CA . VAL C 1 236 ? 184.369 112.951 157.485 1.00 89.59 236 VAL C CA 1
ATOM 5353 C C . VAL C 1 236 ? 183.903 112.768 158.924 1.00 90.94 236 VAL C C 1
ATOM 5354 O O . VAL C 1 236 ? 184.251 113.554 159.805 1.00 90.70 236 VAL C O 1
ATOM 5358 N N . PHE C 1 244 ? 177.797 102.110 150.908 1.00 76.23 244 PHE C N 1
ATOM 5359 C CA . PHE C 1 244 ? 176.430 102.060 150.403 1.00 76.39 244 PHE C CA 1
ATOM 5360 C C . PHE C 1 244 ? 176.413 101.928 148.884 1.00 83.93 244 PHE C C 1
ATOM 5361 O O . PHE C 1 244 ? 176.752 102.868 148.166 1.00 89.74 244 PHE C O 1
ATOM 5369 N N . VAL C 1 245 ? 176.017 100.755 148.402 1.00 84.66 245 VAL C N 1
ATOM 5370 C CA . VAL C 1 245 ? 175.932 100.506 146.967 1.00 82.05 245 VAL C CA 1
ATOM 5371 C C . VAL C 1 245 ? 174.504 100.760 146.505 1.00 78.93 245 VAL C C 1
ATOM 5372 O O . VAL C 1 245 ? 173.546 100.244 147.093 1.00 78.58 245 VAL C O 1
ATOM 5376 N N . ALA C 1 246 ? 174.358 101.558 145.456 1.00 68.67 246 ALA C N 1
ATOM 5377 C CA . ALA C 1 246 ? 173.036 101.899 144.942 1.00 64.85 246 ALA C CA 1
ATOM 5378 C C . ALA C 1 246 ? 172.384 100.676 144.310 1.00 71.76 246 ALA C C 1
ATOM 5379 O O . ALA C 1 246 ? 172.983 100.056 143.422 1.00 73.96 246 ALA C O 1
ATOM 5381 N N . PRO C 1 247 ? 171.179 100.292 144.729 1.00 63.43 247 PRO C N 1
ATOM 5382 C CA . PRO C 1 247 ? 170.526 99.125 144.126 1.00 52.73 247 PRO C CA 1
ATOM 5383 C C . PRO C 1 247 ? 170.176 99.361 142.666 1.00 54.35 247 PRO C C 1
ATOM 5384 O O . PRO C 1 247 ? 169.891 100.483 142.241 1.00 60.97 247 PRO C O 1
ATOM 5388 N N . LEU C 1 248 ? 170.199 98.277 141.897 1.00 53.11 248 LEU C N 1
ATOM 5389 C CA . LEU C 1 248 ? 169.896 98.343 140.475 1.00 50.77 248 LEU C CA 1
ATOM 5390 C C . LEU C 1 248 ? 168.396 98.467 140.239 1.00 45.99 248 LEU C C 1
ATOM 5391 O O . LEU C 1 248 ? 167.576 98.009 141.040 1.00 50.61 248 LEU C O 1
ATOM 5396 N N . LYS C 1 249 ? 168.044 99.096 139.122 1.00 43.40 249 LYS C N 1
ATOM 5397 C CA . LYS C 1 249 ? 166.662 99.246 138.695 1.00 44.85 249 LYS C CA 1
ATOM 5398 C C . LYS C 1 249 ? 166.394 98.333 137.506 1.00 50.01 249 LYS C C 1
ATOM 5399 O O . LYS C 1 249 ? 167.190 98.278 136.563 1.00 46.85 249 LYS C O 1
ATOM 5405 N N . GLU C 1 250 ? 165.271 97.621 137.554 1.00 59.28 250 GLU C N 1
ATOM 5406 C CA . GLU C 1 250 ? 164.899 96.680 136.510 1.00 61.05 250 GLU C CA 1
ATOM 5407 C C . GLU C 1 250 ? 163.504 97.006 135.998 1.00 59.02 250 GLU C C 1
ATOM 5408 O O . GLU C 1 250 ? 162.655 97.502 136.743 1.00 53.21 250 GLU C O 1
ATOM 5414 N N . ASN C 1 251 ? 163.288 96.718 134.709 1.00 62.34 251 ASN C N 1
ATOM 5415 C CA . ASN C 1 251 ? 162.023 96.973 134.003 1.00 63.07 251 ASN C CA 1
ATOM 5416 C C . ASN C 1 251 ? 161.432 98.337 134.357 1.00 62.52 251 ASN C C 1
ATOM 5417 O O . ASN C 1 251 ? 160.220 98.481 134.535 1.00 63.65 251 ASN C O 1
ATOM 5422 N N . TYR C 1 252 ? 162.287 99.349 134.447 1.00 58.65 252 TYR C N 1
ATOM 5423 C CA . TYR C 1 252 ? 161.867 100.697 134.795 1.00 47.57 252 TYR C CA 1
ATOM 5424 C C . TYR C 1 252 ? 161.588 101.515 133.539 1.00 40.66 252 TYR C C 1
ATOM 5425 O O . TYR C 1 252 ? 161.930 101.125 132.420 1.00 43.89 252 TYR C O 1
ATOM 5434 N N . ILE C 1 253 ? 160.955 102.666 133.741 1.00 40.26 253 ILE C N 1
ATOM 5435 C CA . ILE C 1 253 ? 160.656 103.582 132.645 1.00 38.05 253 ILE C CA 1
ATOM 5436 C C . ILE C 1 253 ? 161.875 104.465 132.407 1.00 35.21 253 ILE C C 1
ATOM 5437 O O . ILE C 1 253 ? 162.316 105.186 133.307 1.00 35.37 253 ILE C O 1
ATOM 5442 N N . ASN C 1 254 ? 162.420 104.409 131.191 1.00 34.92 254 ASN C N 1
ATOM 5443 C CA . ASN C 1 254 ? 163.624 105.153 130.839 1.00 31.94 254 ASN C CA 1
ATOM 5444 C C . ASN C 1 254 ? 163.377 106.079 129.655 1.00 32.72 254 ASN C C 1
ATOM 5445 O O . ASN C 1 254 ? 164.302 106.389 128.899 1.00 36.21 254 ASN C O 1
ATOM 5450 N N . ASP C 1 255 ? 162.138 106.529 129.479 1.00 31.61 255 ASP C N 1
ATOM 5451 C CA . ASP C 1 255 ? 161.808 107.451 128.403 1.00 26.90 255 ASP C CA 1
ATOM 5452 C C . ASP C 1 255 ? 160.574 108.245 128.804 1.00 20.48 255 ASP C C 1
ATOM 5453 O O . ASP C 1 255 ? 159.730 107.761 129.562 1.00 20.25 255 ASP C O 1
ATOM 5458 N N . ILE C 1 256 ? 160.481 109.469 128.287 1.00 15.63 256 ILE C N 1
ATOM 5459 C CA . ILE C 1 256 ? 159.356 110.334 128.614 1.00 19.50 256 ILE C CA 1
ATOM 5460 C C . ILE C 1 256 ? 158.134 109.899 127.815 1.00 22.59 256 ILE C C 1
ATOM 5461 O O . ILE C 1 256 ? 158.190 109.761 126.586 1.00 28.21 256 ILE C O 1
ATOM 5466 N N . LEU C 1 257 ? 157.027 109.669 128.513 1.00 17.23 257 LEU C N 1
ATOM 5467 C CA . LEU C 1 257 ? 155.807 109.200 127.873 1.00 18.79 257 LEU C CA 1
ATOM 5468 C C . LEU C 1 257 ? 155.077 110.350 127.190 1.00 23.73 257 LEU C C 1
ATOM 5469 O O . LEU C 1 257 ? 155.180 111.511 127.595 1.00 28.93 257 LEU C O 1
ATOM 5474 N N . LEU C 1 258 ? 154.327 110.010 126.136 1.00 20.04 258 LEU C N 1
ATOM 5475 C CA . LEU C 1 258 ? 153.615 110.989 125.333 1.00 18.95 258 LEU C CA 1
ATOM 5476 C C . LEU C 1 258 ? 152.107 110.801 125.454 1.00 19.35 258 LEU C C 1
ATOM 5477 O O . LEU C 1 258 ? 151.613 109.673 125.354 1.00 24.07 258 LEU C O 1
ATOM 5482 N N . PRO C 1 259 ? 151.358 111.878 125.668 1.00 16.31 259 PRO C N 1
ATOM 5483 C CA . PRO C 1 259 ? 149.899 111.769 125.766 1.00 18.69 259 PRO C CA 1
ATOM 5484 C C . PRO C 1 259 ? 149.290 111.404 124.425 1.00 29.07 259 PRO C C 1
ATOM 5485 O O . PRO C 1 259 ? 149.940 111.550 123.379 1.00 32.00 259 PRO C O 1
ATOM 5489 N N . PRO C 1 260 ? 148.050 110.914 124.413 1.00 25.27 260 PRO C N 1
ATOM 5490 C CA . PRO C 1 260 ? 147.398 110.575 123.142 1.00 25.82 260 PRO C CA 1
ATOM 5491 C C . PRO C 1 260 ? 147.205 111.802 122.262 1.00 30.43 260 PRO C C 1
ATOM 5492 O O . PRO C 1 260 ? 147.379 112.948 122.679 1.00 36.38 260 PRO C O 1
ATOM 5496 N N . HIS C 1 261 ? 146.832 111.536 121.007 1.00 33.28 261 HIS C N 1
ATOM 5497 C CA . HIS C 1 261 ? 146.737 112.603 120.014 1.00 37.22 261 HIS C CA 1
ATOM 5498 C C . HIS C 1 261 ? 145.617 113.585 120.341 1.00 38.91 261 HIS C C 1
ATOM 5499 O O . HIS C 1 261 ? 145.774 114.796 120.147 1.00 42.17 261 HIS C O 1
ATOM 5506 N N . PHE C 1 262 ? 144.479 113.089 120.834 1.00 40.65 262 PHE C N 1
ATOM 5507 C CA . PHE C 1 262 ? 143.337 113.963 121.082 1.00 37.81 262 PHE C CA 1
ATOM 5508 C C . PHE C 1 262 ? 143.576 114.955 122.214 1.00 35.80 262 PHE C C 1
ATOM 5509 O O . PHE C 1 262 ? 142.809 115.915 122.340 1.00 37.94 262 PHE C O 1
ATOM 5517 N N . VAL C 1 263 ? 144.605 114.746 123.038 1.00 35.41 263 VAL C N 1
ATOM 5518 C CA . VAL C 1 263 ? 144.901 115.692 124.109 1.00 35.90 263 VAL C CA 1
ATOM 5519 C C . VAL C 1 263 ? 145.321 117.039 123.533 1.00 37.24 263 VAL C C 1
ATOM 5520 O O . VAL C 1 263 ? 144.918 118.096 124.033 1.00 40.45 263 VAL C O 1
ATOM 5524 N N . TYR C 1 264 ? 146.138 117.026 122.478 1.00 36.66 264 TYR C N 1
ATOM 5525 C CA . TYR C 1 264 ? 146.586 118.279 121.879 1.00 42.31 264 TYR C CA 1
ATOM 5526 C C . TYR C 1 264 ? 145.462 118.986 121.132 1.00 48.13 264 TYR C C 1
ATOM 5527 O O . TYR C 1 264 ? 145.468 120.219 121.035 1.00 49.07 264 TYR C O 1
ATOM 5536 N N . GLU C 1 265 ? 144.501 118.232 120.594 1.00 47.73 265 GLU C N 1
ATOM 5537 C CA . GLU C 1 265 ? 143.409 118.847 119.846 1.00 46.01 265 GLU C CA 1
ATOM 5538 C C . GLU C 1 265 ? 142.538 119.721 120.740 1.00 49.26 265 GLU C C 1
ATOM 5539 O O . GLU C 1 265 ? 142.147 120.825 120.344 1.00 53.79 265 GLU C O 1
ATOM 5545 N N . LYS C 1 266 ? 142.221 119.248 121.949 1.00 46.56 266 LYS C N 1
ATOM 5546 C CA . LYS C 1 266 ? 141.368 120.023 122.843 1.00 42.71 266 LYS C CA 1
ATOM 5547 C C . LYS C 1 266 ? 142.076 121.250 123.403 1.00 46.30 266 LYS C C 1
ATOM 5548 O O . LYS C 1 266 ? 141.405 122.213 123.787 1.00 48.46 266 LYS C O 1
ATOM 5554 N N . LEU C 1 267 ? 143.406 121.240 123.459 1.00 41.67 267 LEU C N 1
ATOM 5555 C CA . LEU C 1 267 ? 144.174 122.393 123.911 1.00 41.88 267 LEU C CA 1
ATOM 5556 C C . LEU C 1 267 ? 144.451 123.393 122.797 1.00 50.90 267 LEU C C 1
ATOM 5557 O O . LEU C 1 267 ? 145.004 124.463 123.069 1.00 53.66 267 LEU C O 1
ATOM 5562 N N . GLY C 1 268 ? 144.085 123.075 121.559 1.00 54.51 268 GLY C N 1
ATOM 5563 C CA . GLY C 1 268 ? 144.315 123.971 120.442 1.00 52.19 268 GLY C CA 1
ATOM 5564 C C . GLY C 1 268 ? 143.051 124.312 119.678 1.00 58.90 268 GLY C C 1
ATOM 5565 O O . GLY C 1 268 ? 142.135 124.931 120.219 1.00 64.98 268 GLY C O 1
ATOM 5566 N N . PRO D 1 10 ? 159.554 163.783 157.771 1.00 63.36 10 PRO D N 1
ATOM 5567 C CA . PRO D 1 10 ? 160.123 164.784 158.674 1.00 69.78 10 PRO D CA 1
ATOM 5568 C C . PRO D 1 10 ? 159.390 166.120 158.606 1.00 71.72 10 PRO D C 1
ATOM 5569 O O . PRO D 1 10 ? 158.160 166.145 158.591 1.00 73.75 10 PRO D O 1
ATOM 5573 N N . LYS D 1 11 ? 160.142 167.218 158.566 1.00 67.50 11 LYS D N 1
ATOM 5574 C CA . LYS D 1 11 ? 159.559 168.554 158.552 1.00 71.11 11 LYS D CA 1
ATOM 5575 C C . LYS D 1 11 ? 159.954 169.358 157.324 1.00 72.74 11 LYS D C 1
ATOM 5576 O O . LYS D 1 11 ? 159.106 170.046 156.744 1.00 70.03 11 LYS D O 1
ATOM 5582 N N . ALA D 1 12 ? 161.214 169.292 156.906 1.00 69.31 12 ALA D N 1
ATOM 5583 C CA . ALA D 1 12 ? 161.713 170.092 155.798 1.00 59.76 12 ALA D CA 1
ATOM 5584 C C . ALA D 1 12 ? 162.126 169.202 154.633 1.00 55.47 12 ALA D C 1
ATOM 5585 O O . ALA D 1 12 ? 162.619 168.086 154.823 1.00 53.12 12 ALA D O 1
ATOM 5587 N N . VAL D 1 13 ? 161.913 169.711 153.420 1.00 54.90 13 VAL D N 1
ATOM 5588 C CA . VAL D 1 13 ? 162.303 169.003 152.204 1.00 47.93 13 VAL D CA 1
ATOM 5589 C C . VAL D 1 13 ? 162.586 170.017 151.102 1.00 37.24 13 VAL D C 1
ATOM 5590 O O . VAL D 1 13 ? 161.870 171.015 150.962 1.00 39.53 13 VAL D O 1
ATOM 5594 N N . ILE D 1 14 ? 163.636 169.775 150.323 1.00 38.71 14 ILE D N 1
ATOM 5595 C CA . ILE D 1 14 ? 164.033 170.652 149.226 1.00 39.96 14 ILE D CA 1
ATOM 5596 C C . ILE D 1 14 ? 163.696 169.925 147.929 1.00 35.20 14 ILE D C 1
ATOM 5597 O O . ILE D 1 14 ? 164.136 168.795 147.702 1.00 39.78 14 ILE D O 1
ATOM 5602 N N . VAL D 1 15 ? 162.907 170.568 147.075 1.00 32.81 15 VAL D N 1
ATOM 5603 C CA . VAL D 1 15 ? 162.579 170.038 145.756 1.00 37.42 15 VAL D CA 1
ATOM 5604 C C . VAL D 1 15 ? 163.280 170.900 144.715 1.00 40.42 15 VAL D C 1
ATOM 5605 O O . VAL D 1 15 ? 163.222 172.136 144.775 1.00 48.26 15 VAL D O 1
ATOM 5609 N N . ALA D 1 16 ? 163.948 170.248 143.767 1.00 34.04 16 ALA D N 1
ATOM 5610 C CA . ALA D 1 16 ? 164.780 170.919 142.784 1.00 38.21 16 ALA D CA 1
ATOM 5611 C C . ALA D 1 16 ? 164.397 170.487 141.376 1.00 42.81 16 ALA D C 1
ATOM 5612 O O . ALA D 1 16 ? 164.062 169.325 141.133 1.00 51.55 16 ALA D O 1
ATOM 5614 N N . GLY D 1 17 ? 164.452 171.441 140.451 1.00 39.78 17 GLY D N 1
ATOM 5615 C CA . GLY D 1 17 ? 164.204 171.161 139.052 1.00 42.01 17 GLY D CA 1
ATOM 5616 C C . GLY D 1 17 ? 165.479 171.193 138.236 1.00 52.56 17 GLY D C 1
ATOM 5617 O O . GLY D 1 17 ? 166.579 171.147 138.794 1.00 54.91 17 GLY D O 1
ATOM 5618 N N . ASN D 1 18 ? 165.348 171.276 136.914 1.00 55.36 18 ASN D N 1
ATOM 5619 C CA . ASN D 1 18 ? 166.490 171.316 136.010 1.00 55.52 18 ASN D CA 1
ATOM 5620 C C . ASN D 1 18 ? 166.639 172.680 135.343 1.00 64.50 18 ASN D C 1
ATOM 5621 O O . ASN D 1 18 ? 167.230 172.791 134.266 1.00 74.46 18 ASN D O 1
ATOM 5626 N N . GLY D 1 19 ? 166.108 173.724 135.970 1.00 65.88 19 GLY D N 1
ATOM 5627 C CA . GLY D 1 19 ? 166.176 175.057 135.415 1.00 72.36 19 GLY D CA 1
ATOM 5628 C C . GLY D 1 19 ? 167.566 175.656 135.529 1.00 84.75 19 GLY D C 1
ATOM 5629 O O . GLY D 1 19 ? 168.488 175.092 136.118 1.00 83.41 19 GLY D O 1
ATOM 5630 N N . GLU D 1 20 ? 167.711 176.842 134.938 1.00 91.48 20 GLU D N 1
ATOM 5631 C CA . GLU D 1 20 ? 168.992 177.536 134.931 1.00 92.54 20 GLU D CA 1
ATOM 5632 C C . GLU D 1 20 ? 169.293 178.248 136.243 1.00 90.18 20 GLU D C 1
ATOM 5633 O O . GLU D 1 20 ? 170.410 178.750 136.411 1.00 91.08 20 GLU D O 1
ATOM 5639 N N . SER D 1 21 ? 168.339 178.307 137.168 1.00 87.03 21 SER D N 1
ATOM 5640 C CA . SER D 1 21 ? 168.552 178.934 138.465 1.00 81.86 21 SER D CA 1
ATOM 5641 C C . SER D 1 21 ? 169.038 177.954 139.523 1.00 74.62 21 SER D C 1
ATOM 5642 O O . SER D 1 21 ? 169.199 178.348 140.682 1.00 72.26 21 SER D O 1
ATOM 5645 N N . LEU D 1 22 ? 169.265 176.690 139.157 1.00 69.96 22 LEU D N 1
ATOM 5646 C CA . LEU D 1 22 ? 169.792 175.718 140.106 1.00 63.88 22 LEU D CA 1
ATOM 5647 C C . LEU D 1 22 ? 171.203 176.065 140.561 1.00 68.80 22 LEU D C 1
ATOM 5648 O O . LEU D 1 22 ? 171.604 175.666 141.659 1.00 70.78 22 LEU D O 1
ATOM 5653 N N . SER D 1 23 ? 171.956 176.804 139.751 1.00 72.89 23 SER D N 1
ATOM 5654 C CA . SER D 1 23 ? 173.320 177.191 140.083 1.00 73.07 23 SER D CA 1
ATOM 5655 C C . SER D 1 23 ? 173.394 178.498 140.861 1.00 78.53 23 SER D C 1
ATOM 5656 O O . SER D 1 23 ? 174.499 178.945 141.187 1.00 85.44 23 SER D O 1
ATOM 5659 N N . GLN D 1 24 ? 172.255 179.117 141.166 1.00 74.82 24 GLN D N 1
ATOM 5660 C CA . GLN D 1 24 ? 172.243 180.406 141.847 1.00 73.36 24 GLN D CA 1
ATOM 5661 C C . GLN D 1 24 ? 171.555 180.301 143.202 1.00 69.19 24 GLN D C 1
ATOM 5662 O O . GLN D 1 24 ? 170.779 181.183 143.581 1.00 72.70 24 GLN D O 1
ATOM 5668 N N . ILE D 1 25 ? 171.836 179.231 143.935 1.00 65.87 25 ILE D N 1
ATOM 5669 C CA . ILE D 1 25 ? 171.219 178.984 145.233 1.00 62.80 25 ILE D CA 1
ATOM 5670 C C . ILE D 1 25 ? 172.028 179.684 146.314 1.00 66.21 25 ILE D C 1
ATOM 5671 O O . ILE D 1 25 ? 173.262 179.607 146.338 1.00 70.64 25 ILE D O 1
ATOM 5676 N N . ASP D 1 26 ? 171.332 180.377 147.210 1.00 69.07 26 ASP D N 1
ATOM 5677 C CA . ASP D 1 26 ? 171.954 180.977 148.382 1.00 75.34 26 ASP D CA 1
ATOM 5678 C C . ASP D 1 26 ? 171.920 179.960 149.515 1.00 75.19 26 ASP D C 1
ATOM 5679 O O . ASP D 1 26 ? 170.841 179.583 149.986 1.00 79.15 26 ASP D O 1
ATOM 5684 N N . TYR D 1 27 ? 173.096 179.518 149.952 1.00 72.79 27 TYR D N 1
ATOM 5685 C CA . TYR D 1 27 ? 173.207 178.437 150.921 1.00 78.70 27 TYR D CA 1
ATOM 5686 C C . TYR D 1 27 ? 173.046 178.904 152.361 1.00 84.11 27 TYR D C 1
ATOM 5687 O O . TYR D 1 27 ? 173.081 178.072 153.274 1.00 85.82 27 TYR D O 1
ATOM 5696 N N . ARG D 1 28 ? 172.875 180.206 152.589 1.00 82.55 28 ARG D N 1
ATOM 5697 C CA . ARG D 1 28 ? 172.611 180.716 153.927 1.00 82.39 28 ARG D CA 1
ATOM 5698 C C . ARG D 1 28 ? 171.164 180.519 154.360 1.00 81.21 28 ARG D C 1
ATOM 5699 O O . ARG D 1 28 ? 170.874 180.622 155.557 1.00 79.75 28 ARG D O 1
ATOM 5707 N N . LEU D 1 29 ? 170.258 180.240 153.424 1.00 80.69 29 LEU D N 1
ATOM 5708 C CA . LEU D 1 29 ? 168.840 180.100 153.725 1.00 78.90 29 LEU D CA 1
ATOM 5709 C C . LEU D 1 29 ? 168.410 178.657 153.949 1.00 82.05 29 LEU D C 1
ATOM 5710 O O . LEU D 1 29 ? 167.249 178.424 154.302 1.00 82.61 29 LEU D O 1
ATOM 5715 N N . LEU D 1 30 ? 169.302 177.692 153.753 1.00 81.62 30 LEU D N 1
ATOM 5716 C CA . LEU D 1 30 ? 168.924 176.295 153.899 1.00 78.74 30 LEU D CA 1
ATOM 5717 C C . LEU D 1 30 ? 168.738 175.944 155.374 1.00 84.56 30 LEU D C 1
ATOM 5718 O O . LEU D 1 30 ? 169.434 176.489 156.237 1.00 87.11 30 LEU D O 1
ATOM 5723 N N . PRO D 1 31 ? 167.815 175.046 155.694 1.00 81.57 31 PRO D N 1
ATOM 5724 C CA . PRO D 1 31 ? 167.633 174.606 157.080 1.00 84.50 31 PRO D CA 1
ATOM 5725 C C . PRO D 1 31 ? 168.740 173.640 157.491 1.00 90.56 31 PRO D C 1
ATOM 5726 O O . PRO D 1 31 ? 169.688 173.385 156.752 1.00 90.85 31 PRO D O 1
ATOM 5730 N N . LYS D 1 32 ? 168.601 173.099 158.702 1.00 94.13 32 LYS D N 1
ATOM 5731 C CA . LYS D 1 32 ? 169.604 172.179 159.228 1.00 96.40 32 LYS D CA 1
ATOM 5732 C C . LYS D 1 32 ? 169.428 170.778 158.650 1.00 92.80 32 LYS D C 1
ATOM 5733 O O . LYS D 1 32 ? 170.323 170.255 157.976 1.00 94.10 32 LYS D O 1
ATOM 5739 N N . ASN D 1 33 ? 168.280 170.156 158.903 1.00 88.32 33 ASN D N 1
ATOM 5740 C CA . ASN D 1 33 ? 167.986 168.814 158.419 1.00 82.94 33 ASN D CA 1
ATOM 5741 C C . ASN D 1 33 ? 166.929 168.890 157.325 1.00 81.27 33 ASN D C 1
ATOM 5742 O O . ASN D 1 33 ? 165.892 169.538 157.503 1.00 83.96 33 ASN D O 1
ATOM 5747 N N . TYR D 1 34 ? 167.191 168.227 156.201 1.00 78.21 34 TYR D N 1
ATOM 5748 C CA . TYR D 1 34 ? 166.284 168.290 155.063 1.00 66.44 34 TYR D CA 1
ATOM 5749 C C . TYR D 1 34 ? 166.541 167.108 154.140 1.00 58.49 34 TYR D C 1
ATOM 5750 O O . TYR D 1 34 ? 167.565 166.427 154.238 1.00 59.37 34 TYR D O 1
ATOM 5759 N N . ASP D 1 35 ? 165.588 166.877 153.239 1.00 51.02 35 ASP D N 1
ATOM 5760 C CA . ASP D 1 35 ? 165.688 165.856 152.208 1.00 43.09 35 ASP D CA 1
ATOM 5761 C C . ASP D 1 35 ? 165.599 166.510 150.836 1.00 46.15 35 ASP D C 1
ATOM 5762 O O . ASP D 1 35 ? 165.027 167.593 150.685 1.00 54.33 35 ASP D O 1
ATOM 5767 N N . VAL D 1 36 ? 166.166 165.844 149.833 1.00 36.16 36 VAL D N 1
ATOM 5768 C CA . VAL D 1 36 ? 166.272 166.380 148.481 1.00 27.91 36 VAL D CA 1
ATOM 5769 C C . VAL D 1 36 ? 165.493 165.481 147.531 1.00 26.99 36 VAL D C 1
ATOM 5770 O O . VAL D 1 36 ? 165.605 164.252 147.597 1.00 33.33 36 VAL D O 1
ATOM 5774 N N . PHE D 1 37 ? 164.701 166.095 146.652 1.00 28.65 37 PHE D N 1
ATOM 5775 C CA . PHE D 1 37 ? 163.959 165.391 145.612 1.00 30.41 37 PHE D CA 1
ATOM 5776 C C . PHE D 1 37 ? 164.490 165.826 144.253 1.00 33.24 37 PHE D C 1
ATOM 5777 O O . PHE D 1 37 ? 164.632 167.025 143.996 1.00 41.46 37 PHE D O 1
ATOM 5785 N N . ARG D 1 38 ? 164.772 164.856 143.387 1.00 25.66 38 ARG D N 1
ATOM 5786 C CA . ARG D 1 38 ? 165.258 165.114 142.040 1.00 29.21 38 ARG D CA 1
ATOM 5787 C C . ARG D 1 38 ? 164.372 164.396 141.031 1.00 31.96 38 ARG D C 1
ATOM 5788 O O . ARG D 1 38 ? 163.604 163.496 141.381 1.00 31.21 38 ARG D O 1
ATOM 5796 N N . CYS D 1 39 ? 164.477 164.803 139.766 1.00 36.76 39 CYS D N 1
ATOM 5797 C CA . CYS D 1 39 ? 163.638 164.225 138.726 1.00 35.94 39 CYS D CA 1
ATOM 5798 C C . CYS D 1 39 ? 164.319 164.338 137.369 1.00 39.47 39 CYS D C 1
ATOM 5799 O O . CYS D 1 39 ? 165.105 165.257 137.124 1.00 44.27 39 CYS D O 1
ATOM 5802 N N . ASN D 1 40 ? 164.000 163.385 136.495 1.00 41.22 40 ASN D N 1
ATOM 5803 C CA . ASN D 1 40 ? 164.374 163.388 135.071 1.00 42.80 40 ASN D CA 1
ATOM 5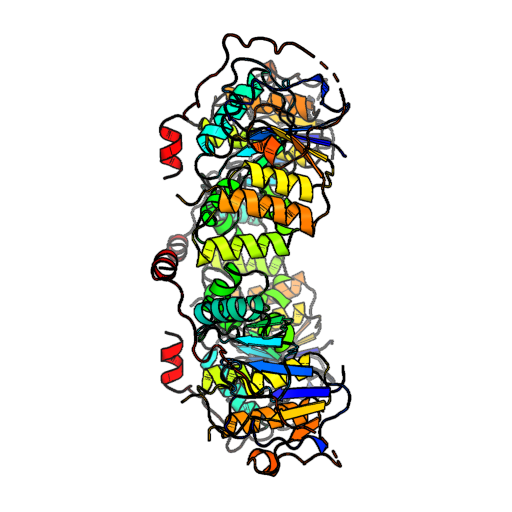804 C C . ASN D 1 40 ? 165.897 163.409 134.951 1.00 45.98 40 ASN D C 1
ATOM 5805 O O . ASN D 1 40 ? 166.567 162.582 135.590 1.00 54.20 40 ASN D O 1
ATOM 5810 N N . GLN D 1 41 ? 166.481 164.309 134.161 1.00 48.39 41 GLN D N 1
ATOM 5811 C CA . GLN D 1 41 ? 167.911 164.277 133.851 1.00 46.37 41 GLN D CA 1
ATOM 5812 C C . GLN D 1 41 ? 168.712 165.054 134.897 1.00 46.67 41 GLN D C 1
ATOM 5813 O O . GLN D 1 41 ? 169.418 166.016 134.600 1.00 52.42 41 GLN D O 1
ATOM 5819 N N . PHE D 1 42 ? 168.594 164.610 136.147 1.00 49.04 42 PHE D N 1
ATOM 5820 C CA . PHE D 1 42 ? 169.289 165.270 137.246 1.00 50.50 42 PHE D CA 1
ATOM 5821 C C . PHE D 1 42 ? 170.792 165.026 137.234 1.00 52.23 42 PHE D C 1
ATOM 5822 O O . PHE D 1 42 ? 171.514 165.708 137.969 1.00 52.59 42 PHE D O 1
ATOM 5830 N N . TYR D 1 43 ? 171.282 164.086 136.427 1.00 51.71 43 TYR D N 1
ATOM 5831 C CA . TYR D 1 43 ? 172.693 163.731 136.402 1.00 49.47 43 TYR D CA 1
ATOM 5832 C C . TYR D 1 43 ? 173.486 164.518 135.367 1.00 55.65 43 TYR D C 1
ATOM 5833 O O . TYR D 1 43 ? 174.637 164.171 135.090 1.00 61.41 43 TYR D O 1
ATOM 5842 N N . PHE D 1 44 ? 172.901 165.564 134.791 1.00 53.99 44 PHE D N 1
ATOM 5843 C CA . PHE D 1 44 ? 173.609 166.431 133.859 1.00 57.09 44 PHE D CA 1
ATOM 5844 C C . PHE D 1 44 ? 174.328 167.579 134.552 1.00 65.05 44 PHE D C 1
ATOM 5845 O O . PHE D 1 44 ? 174.914 168.425 133.869 1.00 67.11 44 PHE D O 1
ATOM 5853 N N . GLU D 1 45 ? 174.289 167.634 135.882 1.00 66.58 45 GLU D N 1
ATOM 5854 C CA . GLU D 1 45 ? 174.960 168.700 136.613 1.00 66.11 45 GLU D CA 1
ATOM 5855 C C . GLU D 1 45 ? 176.463 168.659 136.370 1.00 73.79 45 GLU D C 1
ATOM 5856 O O . GLU D 1 45 ? 177.074 167.587 136.328 1.00 77.57 45 GLU D O 1
ATOM 5862 N N . GLU D 1 46 ? 177.058 169.837 136.207 1.00 74.72 46 GLU D N 1
ATOM 5863 C CA . GLU D 1 46 ? 178.508 169.957 136.171 1.00 71.84 46 GLU D CA 1
ATOM 5864 C C . GLU D 1 46 ? 179.119 170.087 137.560 1.00 69.11 46 GLU D C 1
ATOM 5865 O O . GLU D 1 46 ? 180.344 169.996 137.692 1.00 73.87 46 GLU D O 1
ATOM 5871 N N . ARG D 1 47 ? 178.300 170.296 138.590 1.00 63.81 47 ARG D N 1
ATOM 5872 C CA . ARG D 1 47 ? 178.765 170.403 139.965 1.00 65.29 47 ARG D CA 1
ATOM 5873 C C . ARG D 1 47 ? 177.752 169.730 140.881 1.00 59.23 47 ARG D C 1
ATOM 5874 O O . ARG D 1 47 ? 176.586 169.553 140.524 1.00 63.11 47 ARG D O 1
ATOM 5882 N N . TYR D 1 48 ? 178.212 169.353 142.075 1.00 51.46 48 TYR D N 1
ATOM 5883 C CA . TYR D 1 48 ? 177.336 168.768 143.092 1.00 48.44 48 TYR D CA 1
ATOM 5884 C C . TYR D 1 48 ? 176.677 169.902 143.874 1.00 57.83 48 TYR D C 1
ATOM 5885 O O . TYR D 1 48 ? 177.125 170.311 144.947 1.00 60.75 48 TYR D O 1
ATOM 5894 N N . PHE D 1 49 ? 175.581 170.418 143.311 1.00 63.28 49 PHE D N 1
ATOM 5895 C CA . PHE D 1 49 ? 174.885 171.538 143.938 1.00 56.44 49 PHE D CA 1
ATOM 5896 C C . PHE D 1 49 ? 174.229 171.129 145.252 1.00 51.29 49 PHE D C 1
ATOM 5897 O O . PHE D 1 49 ? 174.258 171.888 146.228 1.00 49.56 49 PHE D O 1
ATOM 5905 N N . LEU D 1 50 ? 173.630 169.939 145.299 1.00 54.50 50 LEU D N 1
ATOM 5906 C CA . LEU D 1 50 ? 172.874 169.486 146.462 1.00 53.52 50 LEU D CA 1
ATOM 5907 C C . LEU D 1 50 ? 173.415 168.172 147.019 1.00 55.46 50 LEU D C 1
ATOM 5908 O O . LEU D 1 50 ? 172.681 167.413 147.654 1.00 56.69 50 LEU D O 1
ATOM 5913 N N . GLY D 1 51 ? 174.694 167.892 146.794 1.00 55.41 51 GLY D N 1
ATOM 5914 C CA . GLY D 1 51 ? 175.290 166.677 147.304 1.00 56.37 51 GLY D CA 1
ATOM 5915 C C . GLY D 1 51 ? 174.971 165.464 146.448 1.00 59.47 51 GLY D C 1
ATOM 5916 O O . GLY D 1 51 ? 174.467 165.560 145.326 1.00 64.74 51 GLY D O 1
ATOM 5917 N N . ASN D 1 52 ? 175.281 164.293 147.006 1.00 57.14 52 ASN D N 1
ATOM 5918 C CA . ASN D 1 52 ? 175.074 163.021 146.325 1.00 50.94 52 ASN D CA 1
ATOM 5919 C C . ASN D 1 52 ? 174.092 162.116 147.061 1.00 46.81 52 ASN D C 1
ATOM 5920 O O . ASN D 1 52 ? 174.044 160.912 146.792 1.00 49.30 52 ASN D O 1
ATOM 5925 N N . LYS D 1 53 ? 173.309 162.666 147.983 1.00 52.74 53 LYS D N 1
ATOM 5926 C CA . LYS D 1 53 ? 172.307 161.909 148.723 1.00 49.59 53 LYS D CA 1
ATOM 5927 C C . LYS D 1 53 ? 170.926 162.371 148.279 1.00 49.79 53 LYS D C 1
ATOM 5928 O O . LYS D 1 53 ? 170.598 163.557 148.396 1.00 49.25 53 LYS D O 1
ATOM 5934 N N . ILE D 1 54 ? 170.122 161.438 147.773 1.00 43.83 54 ILE D N 1
ATOM 5935 C CA . ILE D 1 54 ? 168.808 161.741 147.219 1.00 37.42 54 ILE D CA 1
ATOM 5936 C C . ILE D 1 54 ? 167.777 160.850 147.894 1.00 33.94 54 ILE D C 1
ATOM 5937 O O . ILE D 1 54 ? 167.941 159.626 147.937 1.00 36.71 54 ILE D O 1
ATOM 5942 N N . LYS D 1 55 ? 166.715 161.464 148.420 1.00 34.68 55 LYS D N 1
ATOM 5943 C CA . LYS D 1 55 ? 165.678 160.701 149.104 1.00 32.36 55 LYS D CA 1
ATOM 5944 C C . LYS D 1 55 ? 164.795 159.938 148.123 1.00 31.59 55 LYS D C 1
ATOM 5945 O O . LYS D 1 55 ? 164.439 158.783 148.378 1.00 37.06 55 LYS D O 1
ATOM 5951 N N . ALA D 1 56 ? 164.431 160.561 147.004 1.00 29.72 56 ALA D N 1
ATOM 5952 C CA . ALA D 1 56 ? 163.572 159.921 146.018 1.00 24.69 56 ALA D CA 1
ATOM 5953 C C . ALA D 1 56 ? 163.814 160.548 144.654 1.00 28.57 56 ALA D C 1
ATOM 5954 O O . ALA D 1 56 ? 164.215 161.710 144.561 1.00 30.39 56 ALA D O 1
ATOM 5956 N N . VAL D 1 57 ? 163.562 159.772 143.602 1.00 29.92 57 VAL D N 1
ATOM 5957 C CA . VAL D 1 57 ? 163.723 160.226 142.227 1.00 29.76 57 VAL D CA 1
ATOM 5958 C C . VAL D 1 57 ? 162.446 159.907 141.460 1.00 28.64 57 VAL D C 1
ATOM 5959 O O . VAL D 1 57 ? 161.728 158.953 141.780 1.00 28.09 57 VAL D O 1
ATOM 5963 N N . PHE D 1 58 ? 162.158 160.721 140.446 1.00 31.31 58 PHE D N 1
ATOM 5964 C CA . PHE D 1 58 ? 160.915 160.625 139.687 1.00 32.79 58 PHE D CA 1
ATOM 5965 C C . PHE D 1 58 ? 161.240 160.454 138.211 1.00 34.14 58 PHE D C 1
ATOM 5966 O O . PHE D 1 58 ? 162.023 161.229 137.652 1.00 35.90 58 PHE D O 1
ATOM 5974 N N . PHE D 1 59 ? 160.633 159.448 137.583 1.00 33.87 59 PHE D N 1
ATOM 5975 C CA . PHE D 1 59 ? 160.811 159.171 136.163 1.00 32.54 59 PHE D CA 1
ATOM 5976 C C . PHE D 1 59 ? 159.447 159.094 135.494 1.00 40.12 59 PHE D C 1
ATOM 5977 O O . PHE D 1 59 ? 158.550 158.402 135.986 1.00 42.32 59 PHE D O 1
ATOM 5985 N N . THR D 1 60 ? 159.294 159.802 134.374 1.00 46.80 60 THR D N 1
ATOM 5986 C CA . THR D 1 60 ? 158.024 159.814 133.659 1.00 43.15 60 THR D CA 1
ATOM 5987 C C . THR D 1 60 ? 157.844 158.519 132.868 1.00 42.01 60 THR D C 1
ATOM 5988 O O . THR D 1 60 ? 158.827 157.929 132.412 1.00 42.77 60 THR D O 1
ATOM 5992 N N . PRO D 1 61 ? 156.604 158.056 132.693 1.00 47.74 61 PRO D N 1
ATOM 5993 C CA . PRO D 1 61 ? 156.383 156.815 131.932 1.00 44.59 61 PRO D CA 1
ATOM 5994 C C . PRO D 1 61 ? 156.772 156.911 130.468 1.00 45.14 61 PRO D C 1
ATOM 5995 O O . PRO D 1 61 ? 156.963 155.870 129.828 1.00 46.74 61 PRO D O 1
ATOM 5999 N N . GLY D 1 62 ? 156.887 158.120 129.914 1.00 44.34 62 GLY D N 1
ATOM 6000 C CA . GLY D 1 62 ? 157.203 158.248 128.499 1.00 41.70 62 GLY D CA 1
ATOM 6001 C C . GLY D 1 62 ? 158.552 157.653 128.147 1.00 47.14 62 GLY D C 1
ATOM 6002 O O . GLY D 1 62 ? 158.693 156.944 127.148 1.00 55.71 62 GLY D O 1
ATOM 6003 N N . VAL D 1 63 ? 159.564 157.935 128.963 1.00 49.27 63 VAL D N 1
ATOM 6004 C CA . VAL D 1 63 ? 160.896 157.361 128.808 1.00 51.94 63 VAL D CA 1
ATOM 6005 C C . VAL D 1 63 ? 161.288 156.794 130.169 1.00 50.06 63 VAL D C 1
ATOM 6006 O O . VAL D 1 63 ? 161.597 157.545 131.101 1.00 49.27 63 VAL D O 1
ATOM 6010 N N . PHE D 1 64 ? 161.249 155.479 130.297 1.00 43.64 64 PHE D N 1
ATOM 6011 C CA . PHE D 1 64 ? 161.564 154.831 131.564 1.00 36.31 64 PHE D CA 1
ATOM 6012 C C . PHE D 1 64 ? 162.620 153.746 131.431 1.00 44.00 64 PHE D C 1
ATOM 6013 O O . PHE D 1 64 ? 163.434 153.577 132.341 1.00 52.49 64 PHE D O 1
ATOM 6021 N N . LEU D 1 65 ? 162.625 153.001 130.323 1.00 41.71 65 LEU D N 1
ATOM 6022 C CA . LEU D 1 65 ? 163.634 151.964 130.141 1.00 45.41 65 LEU D CA 1
ATOM 6023 C C . LEU D 1 65 ? 165.030 152.555 129.993 1.00 49.17 65 LEU D C 1
ATOM 6024 O O . LEU D 1 65 ? 165.999 151.988 130.508 1.00 49.09 65 LEU D O 1
ATOM 6029 N N . GLU D 1 66 ? 165.154 153.685 129.295 1.00 49.92 66 GLU D N 1
ATOM 6030 C CA . GLU D 1 66 ? 166.448 154.338 129.150 1.00 46.97 66 GLU D CA 1
ATOM 6031 C C . GLU D 1 66 ? 166.891 155.045 130.422 1.00 45.25 66 GLU D C 1
ATOM 6032 O O . GLU D 1 66 ? 168.072 155.386 130.546 1.00 48.95 66 GLU D O 1
ATOM 6038 N N . GLN D 1 67 ? 165.977 155.271 131.368 1.00 41.51 67 GLN D N 1
ATOM 6039 C CA . GLN D 1 67 ? 166.310 155.909 132.632 1.00 35.47 67 GLN D CA 1
ATOM 6040 C C . GLN D 1 67 ? 166.697 154.927 133.726 1.00 39.59 67 GLN D C 1
ATOM 6041 O O . GLN D 1 67 ? 167.629 155.212 134.483 1.00 42.02 67 GLN D O 1
ATOM 6047 N N . TYR D 1 68 ? 166.009 153.787 133.831 1.00 40.06 68 TYR D N 1
ATOM 6048 C CA . TYR D 1 68 ? 166.369 152.788 134.832 1.00 38.89 68 TYR D CA 1
ATOM 6049 C C . TYR D 1 68 ? 167.763 152.227 134.574 1.00 39.90 68 TYR D C 1
ATOM 6050 O O . TYR D 1 68 ? 168.541 152.023 135.513 1.00 40.69 68 TYR D O 1
ATOM 6059 N N . TYR D 1 69 ? 168.092 151.975 133.306 1.00 39.91 69 TYR D N 1
ATOM 6060 C CA . TYR D 1 69 ? 169.420 151.486 132.947 1.00 43.39 69 TYR D CA 1
ATOM 6061 C C . TYR D 1 69 ? 170.503 152.495 133.322 1.00 45.87 69 TYR D C 1
ATOM 6062 O O . TYR D 1 69 ? 171.534 152.132 133.906 1.00 49.63 69 TYR D O 1
ATOM 6071 N N . THR D 1 70 ? 170.274 153.773 133.010 1.00 44.39 70 THR D N 1
ATOM 6072 C CA . THR D 1 70 ? 171.245 154.807 133.348 1.00 37.45 70 THR D CA 1
ATOM 6073 C C . THR D 1 70 ? 171.390 154.957 134.857 1.00 38.65 70 THR D C 1
ATOM 6074 O O . THR D 1 70 ? 172.500 155.145 135.364 1.00 41.58 70 THR D O 1
ATOM 6078 N N . LEU D 1 71 ? 170.278 154.881 135.593 1.00 40.23 71 LEU D N 1
ATOM 6079 C CA . LEU D 1 71 ? 170.347 154.975 137.048 1.00 40.35 71 LEU D CA 1
ATOM 6080 C C . LEU D 1 71 ? 171.107 153.796 137.642 1.00 44.07 71 LEU D C 1
ATOM 6081 O O . LEU D 1 71 ? 171.881 153.965 138.590 1.00 47.01 71 LEU D O 1
ATOM 6086 N N . TYR D 1 72 ? 170.893 152.594 137.102 1.00 45.05 72 TYR D N 1
ATOM 6087 C CA . TYR D 1 72 ? 171.645 151.430 137.559 1.00 42.90 72 TYR D CA 1
ATOM 6088 C C . TYR D 1 72 ? 173.136 151.612 137.316 1.00 49.06 72 TYR D C 1
ATOM 6089 O O . TYR D 1 72 ? 173.958 151.312 138.191 1.00 52.54 72 TYR D O 1
ATOM 6098 N N . HIS D 1 73 ? 173.506 152.109 136.133 1.00 51.87 73 HIS D N 1
ATOM 6099 C CA . HIS D 1 73 ? 174.920 152.339 135.849 1.00 51.23 73 HIS D CA 1
ATOM 6100 C C . HIS D 1 73 ? 175.508 153.409 136.764 1.00 50.10 73 HIS D C 1
ATOM 6101 O O . HIS D 1 73 ? 176.651 153.285 137.219 1.00 50.63 73 HIS D O 1
ATOM 6108 N N . LEU D 1 74 ? 174.745 154.470 137.040 1.00 52.35 74 LEU D N 1
ATOM 6109 C CA . LEU D 1 74 ? 175.228 155.518 137.935 1.00 54.64 74 LEU D CA 1
ATOM 6110 C C . LEU D 1 74 ? 175.433 154.991 139.349 1.00 57.53 74 LEU D C 1
ATOM 6111 O O . LEU D 1 74 ? 176.436 155.307 139.999 1.00 57.68 74 LEU D O 1
ATOM 6116 N N . LYS D 1 75 ? 174.489 154.188 139.846 1.00 60.34 75 LYS D N 1
ATOM 6117 C CA . LYS D 1 75 ? 174.611 153.654 141.198 1.00 55.27 75 LYS D CA 1
ATOM 6118 C C . LYS D 1 75 ? 175.720 152.615 141.295 1.00 63.33 75 LYS D C 1
ATOM 6119 O O . LYS D 1 75 ? 176.329 152.459 142.360 1.00 71.87 75 LYS D O 1
ATOM 6125 N N . ARG D 1 76 ? 175.995 151.895 140.205 1.00 60.50 76 ARG D N 1
ATOM 6126 C CA . ARG D 1 76 ? 177.073 150.912 140.225 1.00 64.94 76 ARG D CA 1
ATOM 6127 C C . ARG D 1 76 ? 178.435 151.583 140.363 1.00 66.48 76 ARG D C 1
ATOM 6128 O O . ARG D 1 76 ? 179.329 151.054 141.034 1.00 67.26 76 ARG D O 1
ATOM 6136 N N . ASN D 1 77 ? 178.612 152.748 139.743 1.00 66.62 77 ASN D N 1
ATOM 6137 C CA . ASN D 1 77 ? 179.887 153.455 139.767 1.00 64.51 77 ASN D CA 1
ATOM 6138 C C . ASN D 1 77 ? 180.075 154.307 141.015 1.00 67.45 77 ASN D C 1
ATOM 6139 O O . ASN D 1 77 ? 181.102 154.986 141.127 1.00 72.46 77 ASN D O 1
ATOM 6144 N N . ASN D 1 78 ? 179.113 154.297 141.940 1.00 68.21 78 ASN D N 1
ATOM 6145 C CA . ASN D 1 78 ? 179.182 155.060 143.187 1.00 71.99 78 ASN D CA 1
ATOM 6146 C C . ASN D 1 78 ? 179.294 156.562 142.912 1.00 72.69 78 ASN D C 1
ATOM 6147 O O . ASN D 1 78 ? 180.257 157.228 143.298 1.00 72.99 78 ASN D O 1
ATOM 6152 N N . GLU D 1 79 ? 178.277 157.088 142.229 1.00 67.51 79 GLU D N 1
ATOM 6153 C CA . GLU D 1 79 ? 178.155 158.519 141.991 1.00 59.71 79 GLU D CA 1
ATOM 6154 C C . GLU D 1 79 ? 177.007 159.162 142.752 1.00 61.79 79 GLU D C 1
ATOM 6155 O O . GLU D 1 79 ? 177.120 160.323 143.148 1.00 63.35 79 GLU D O 1
ATOM 6161 N N . TYR D 1 80 ? 175.912 158.436 142.965 1.00 58.74 80 TYR D N 1
ATOM 6162 C CA . TYR D 1 80 ? 174.781 158.925 143.738 1.00 49.78 80 TYR D CA 1
ATOM 6163 C C . TYR D 1 80 ? 174.277 157.808 144.639 1.00 47.80 80 TYR D C 1
ATOM 6164 O O . TYR D 1 80 ? 174.517 156.625 144.390 1.00 60.25 80 TYR D O 1
ATOM 6173 N N . PHE D 1 81 ? 173.570 158.199 145.696 1.00 47.86 81 PHE D N 1
ATOM 6174 C CA . PHE D 1 81 ? 172.992 157.267 146.661 1.00 46.14 81 PHE D CA 1
ATOM 6175 C C . PHE D 1 81 ? 171.486 157.513 146.700 1.00 46.75 81 PHE D C 1
ATOM 6176 O O . PHE D 1 81 ? 170.995 158.305 147.508 1.00 49.23 81 PHE D O 1
ATOM 6184 N N . VAL D 1 82 ? 170.758 156.829 145.825 1.00 46.15 82 VAL D N 1
ATOM 6185 C CA . VAL D 1 82 ? 169.312 156.980 145.711 1.00 40.30 82 VAL D CA 1
ATOM 6186 C C . VAL D 1 82 ? 168.633 155.944 146.593 1.00 39.62 82 VAL D C 1
ATOM 6187 O O . VAL D 1 82 ? 169.090 154.800 146.697 1.00 49.87 82 VAL D O 1
ATOM 6191 N N . ASP D 1 83 ? 167.535 156.343 147.236 1.00 33.63 83 ASP D N 1
ATOM 6192 C CA . ASP D 1 83 ? 166.796 155.465 148.135 1.00 36.74 83 ASP D CA 1
ATOM 6193 C C . ASP D 1 83 ? 165.547 154.873 147.493 1.00 37.72 83 ASP D C 1
ATOM 6194 O O . ASP D 1 83 ? 165.307 153.668 147.607 1.00 45.77 83 ASP D O 1
ATOM 6199 N N . ASN D 1 84 ? 164.744 155.694 146.820 1.00 34.73 84 ASN D N 1
ATOM 6200 C CA . ASN D 1 84 ? 163.494 155.245 146.225 1.00 31.83 84 ASN D CA 1
ATOM 6201 C C . ASN D 1 84 ? 163.412 155.698 144.775 1.00 31.65 84 ASN D C 1
ATOM 6202 O O . ASN D 1 84 ? 164.037 156.682 144.371 1.00 37.54 84 ASN D O 1
ATOM 6207 N N . VAL D 1 85 ? 162.633 154.956 143.992 1.00 29.65 85 VAL D N 1
ATOM 6208 C CA . VAL D 1 85 ? 162.321 155.303 142.610 1.00 29.34 85 VAL D CA 1
ATOM 6209 C C . VAL D 1 85 ? 160.805 155.346 142.482 1.00 33.96 85 VAL D C 1
ATOM 6210 O O . VAL D 1 85 ? 160.126 154.361 142.795 1.00 35.29 85 VAL D O 1
ATOM 6214 N N . ILE D 1 86 ? 160.276 156.477 142.024 1.00 32.92 86 ILE D N 1
ATOM 6215 C CA . ILE D 1 86 ? 158.839 156.719 141.975 1.00 31.55 86 ILE D CA 1
ATOM 6216 C C . ILE D 1 86 ? 158.438 157.004 140.535 1.00 31.65 86 ILE D C 1
ATOM 6217 O O . ILE D 1 86 ? 159.066 157.831 139.863 1.00 31.58 86 ILE D O 1
ATOM 6222 N N . LEU D 1 87 ? 157.397 156.321 140.066 1.00 33.85 87 LEU D N 1
ATOM 6223 C CA . LEU D 1 87 ? 156.872 156.519 138.721 1.00 33.37 87 LEU D CA 1
ATOM 6224 C C . LEU D 1 87 ? 155.818 157.619 138.752 1.00 45.58 87 LEU D C 1
ATOM 6225 O O . LEU D 1 87 ? 154.847 157.535 139.512 1.00 50.56 87 LEU D O 1
ATOM 6230 N N . SER D 1 88 ? 156.008 158.648 137.924 1.00 39.98 88 SER D N 1
ATOM 6231 C CA . SER D 1 88 ? 155.112 159.805 137.894 1.00 38.37 88 SER D CA 1
ATOM 6232 C C . SER D 1 88 ? 153.954 159.535 136.931 1.00 48.92 88 SER D C 1
ATOM 6233 O O . SER D 1 88 ? 153.907 160.020 135.798 1.00 59.57 88 SER D O 1
ATOM 6236 N N . SER D 1 89 ? 152.998 158.747 137.411 1.00 49.43 89 SER D N 1
ATOM 6237 C CA . SER D 1 89 ? 151.826 158.373 136.636 1.00 49.42 89 SER D CA 1
ATOM 6238 C C . SER D 1 89 ? 150.559 158.886 137.307 1.00 45.93 89 SER D C 1
ATOM 6239 O O . SER D 1 89 ? 150.424 158.843 138.532 1.00 47.25 89 SER D O 1
ATOM 6242 N N . PHE D 1 90 ? 149.629 159.378 136.487 1.00 45.26 90 PHE D N 1
ATOM 6243 C CA . PHE D 1 90 ? 148.336 159.839 136.971 1.00 45.46 90 PHE D CA 1
ATOM 6244 C C . PHE D 1 90 ? 147.265 158.757 136.946 1.00 44.35 90 PHE D C 1
ATOM 6245 O O . PHE D 1 90 ? 146.175 158.980 137.484 1.00 42.25 90 PHE D O 1
ATOM 6253 N N . ASN D 1 91 ? 147.551 157.600 136.345 1.00 43.72 91 ASN D N 1
ATOM 6254 C CA . ASN D 1 91 ? 146.582 156.510 136.211 1.00 43.75 91 ASN D CA 1
ATOM 6255 C C . ASN D 1 91 ? 145.290 156.990 135.554 1.00 50.73 91 ASN D C 1
ATOM 6256 O O . ASN D 1 91 ? 144.186 156.598 135.939 1.00 53.10 91 ASN D O 1
ATOM 6261 N N . HIS D 1 92 ? 145.430 157.852 134.552 1.00 47.20 92 HIS D N 1
ATOM 6262 C CA . HIS D 1 92 ? 144.254 158.286 133.814 1.00 42.05 92 HIS D CA 1
ATOM 6263 C C . HIS D 1 92 ? 144.145 157.512 132.507 1.00 47.66 92 HIS D C 1
ATOM 6264 O O . HIS D 1 92 ? 145.155 157.303 131.826 1.00 46.59 92 HIS D O 1
ATOM 6271 N N . PRO D 1 93 ? 142.939 157.068 132.143 1.00 51.37 93 PRO D N 1
ATOM 6272 C CA . PRO D 1 93 ? 142.803 156.185 130.972 1.00 52.79 93 PRO D CA 1
ATOM 6273 C C . PRO D 1 93 ? 143.253 156.807 129.662 1.00 51.02 93 PRO D C 1
ATOM 6274 O O . PRO D 1 93 ? 143.567 156.065 128.723 1.00 53.51 93 PRO D O 1
ATOM 6278 N N . THR D 1 94 ? 143.295 158.132 129.558 1.00 47.60 94 THR D N 1
ATOM 6279 C CA . THR D 1 94 ? 143.583 158.793 128.294 1.00 52.35 94 THR D CA 1
ATOM 6280 C C . THR D 1 94 ? 145.051 159.159 128.111 1.00 56.40 94 THR D C 1
ATOM 6281 O O . THR D 1 94 ? 145.411 159.677 127.050 1.00 57.33 94 THR D O 1
ATOM 6285 N N . VAL D 1 95 ? 145.909 158.916 129.103 1.00 56.27 95 VAL D N 1
ATOM 6286 C CA . VAL D 1 95 ? 147.313 159.284 128.950 1.00 56.72 95 VAL D CA 1
ATOM 6287 C C . VAL D 1 95 ? 148.249 158.098 129.165 1.00 59.25 95 VAL D C 1
ATOM 6288 O O . VAL D 1 95 ? 148.954 157.682 128.238 1.00 62.50 95 VAL D O 1
ATOM 6292 N N . ASP D 1 96 ? 148.271 157.541 130.381 1.00 54.59 96 ASP D N 1
ATOM 6293 C CA . ASP D 1 96 ? 149.303 156.571 130.730 1.00 54.07 96 ASP D CA 1
ATOM 6294 C C . ASP D 1 96 ? 148.775 155.436 131.603 1.00 51.41 96 ASP D C 1
ATOM 6295 O O . ASP D 1 96 ? 149.504 154.925 132.461 1.00 49.53 96 ASP D O 1
ATOM 6300 N N . LEU D 1 97 ? 147.518 155.031 131.414 1.00 50.75 97 LEU D N 1
ATOM 6301 C CA . LEU D 1 97 ? 146.969 153.969 132.252 1.00 48.65 97 LEU D CA 1
ATOM 6302 C C . LEU D 1 97 ? 147.576 152.612 131.910 1.00 53.13 97 LEU D C 1
ATOM 6303 O O . LEU D 1 97 ? 147.966 151.858 132.809 1.00 51.51 97 LEU D O 1
ATOM 6308 N N . GLU D 1 98 ? 147.662 152.280 130.621 1.00 50.17 98 GLU D N 1
ATOM 6309 C CA . GLU D 1 98 ? 148.176 150.975 130.218 1.00 48.62 98 GLU D CA 1
ATOM 6310 C C . GLU D 1 98 ? 149.697 150.910 130.312 1.00 52.13 98 GLU D C 1
ATOM 6311 O O . GLU D 1 98 ? 150.259 149.864 130.661 1.00 52.73 98 GLU D O 1
ATOM 6317 N N . LYS D 1 99 ? 150.376 152.015 129.996 1.00 52.14 99 LYS D N 1
ATOM 6318 C CA . LYS D 1 99 ? 151.832 152.038 130.064 1.00 43.56 99 LYS D CA 1
ATOM 6319 C C . LYS D 1 99 ? 152.327 151.865 131.493 1.00 41.71 99 LYS D C 1
ATOM 6320 O O . LYS D 1 99 ? 153.363 151.229 131.716 1.00 42.53 99 LYS D O 1
ATOM 6326 N N . SER D 1 100 ? 151.605 152.419 132.470 1.00 41.38 100 SER D N 1
ATOM 6327 C CA . SER D 1 100 ? 151.979 152.226 133.866 1.00 38.93 100 SER D CA 1
ATOM 6328 C C . SER D 1 100 ? 151.895 150.757 134.260 1.00 42.25 100 SER D C 1
ATOM 6329 O O . SER D 1 100 ? 152.783 150.240 134.948 1.00 44.95 100 SER D O 1
ATOM 6332 N N . GLN D 1 101 ? 150.833 150.068 133.834 1.00 44.21 101 GLN D N 1
ATOM 6333 C CA . GLN D 1 101 ? 150.715 148.641 134.112 1.00 44.02 101 GLN D CA 1
ATOM 6334 C C . GLN D 1 101 ? 151.828 147.853 133.434 1.00 39.98 101 GLN D C 1
ATOM 6335 O O . GLN D 1 101 ? 152.395 146.928 134.030 1.00 41.43 101 GLN D O 1
ATOM 6341 N N . LYS D 1 102 ? 152.155 148.208 132.189 1.00 43.22 102 LYS D N 1
ATOM 6342 C CA . LYS D 1 102 ? 153.245 147.530 131.492 1.00 39.90 102 LYS D CA 1
ATOM 6343 C C . LYS D 1 102 ? 154.569 147.714 132.223 1.00 36.10 102 LYS D C 1
ATOM 6344 O O . LYS D 1 102 ? 155.355 146.768 132.347 1.00 34.05 102 LYS D O 1
ATOM 6350 N N . ILE D 1 103 ? 154.838 148.928 132.707 1.00 40.25 103 ILE D N 1
ATOM 6351 C CA . ILE D 1 103 ? 156.080 149.181 133.435 1.00 34.84 103 ILE D CA 1
ATOM 6352 C C . ILE D 1 103 ? 156.098 148.413 134.751 1.00 33.40 103 ILE D C 1
ATOM 6353 O O . ILE D 1 103 ? 157.114 147.810 135.119 1.00 32.55 103 ILE D O 1
ATOM 6358 N N . GLN D 1 104 ? 154.979 148.417 135.480 1.00 37.25 104 GLN D N 1
ATOM 6359 C CA . GLN D 1 104 ? 154.931 147.730 136.766 1.00 35.63 104 GLN D CA 1
ATOM 6360 C C . GLN D 1 104 ? 154.999 146.216 136.624 1.00 35.95 104 GLN D C 1
ATOM 6361 O O . GLN D 1 104 ? 155.405 145.537 137.573 1.00 38.62 104 GLN D O 1
ATOM 6367 N N . ALA D 1 105 ? 154.608 145.670 135.471 1.00 37.68 105 ALA D N 1
ATOM 6368 C CA . ALA D 1 105 ? 154.723 144.232 135.260 1.00 33.97 105 ALA D CA 1
ATOM 6369 C C . ALA D 1 105 ? 156.163 143.776 135.061 1.00 33.74 105 ALA D C 1
ATOM 6370 O O . ALA D 1 105 ? 156.441 142.579 135.187 1.00 33.50 105 ALA D O 1
ATOM 6372 N N . LEU D 1 106 ? 157.081 144.695 134.760 1.00 33.38 106 LEU D N 1
ATOM 6373 C CA . LEU D 1 106 ? 158.480 144.363 134.516 1.00 24.29 106 LEU D CA 1
ATOM 6374 C C . LEU D 1 106 ? 159.366 144.548 135.740 1.00 28.66 106 LEU D C 1
ATOM 6375 O O . LEU D 1 106 ? 160.296 143.763 135.947 1.00 37.07 106 LEU D O 1
ATOM 6380 N N . PHE D 1 107 ? 159.105 145.565 136.556 1.00 29.12 107 PHE D N 1
ATOM 6381 C CA . PHE D 1 107 ? 159.932 145.880 137.709 1.00 29.59 107 PHE D CA 1
ATOM 6382 C C . PHE D 1 107 ? 159.124 145.724 138.991 1.00 33.12 107 PHE D C 1
ATOM 6383 O O . PHE D 1 107 ? 157.903 145.898 139.006 1.00 40.09 107 PHE D O 1
ATOM 6391 N N . ILE D 1 108 ? 159.825 145.391 140.072 1.00 36.48 108 ILE D N 1
ATOM 6392 C CA . ILE D 1 108 ? 159.195 145.199 141.374 1.00 41.32 108 ILE D CA 1
ATOM 6393 C C . ILE D 1 108 ? 159.624 146.234 142.401 1.00 39.72 108 ILE D C 1
ATOM 6394 O O . ILE D 1 108 ? 158.964 146.354 143.445 1.00 43.83 108 ILE D O 1
ATOM 6399 N N . ASP D 1 109 ? 160.697 146.983 142.154 1.00 39.12 109 ASP D N 1
ATOM 6400 C CA . ASP D 1 109 ? 161.189 147.982 143.091 1.00 39.69 109 ASP D CA 1
ATOM 6401 C C . ASP D 1 109 ? 160.757 149.396 142.724 1.00 44.45 109 ASP D C 1
ATOM 6402 O O . ASP D 1 109 ? 161.268 150.359 143.304 1.00 44.66 109 ASP D O 1
ATOM 6407 N N . VAL D 1 110 ? 159.830 149.543 141.782 1.00 43.24 110 VAL D N 1
ATOM 6408 C CA . VAL D 1 110 ? 159.337 150.845 141.347 1.00 44.25 110 VAL D CA 1
ATOM 6409 C C . VAL D 1 110 ? 158.026 151.130 142.063 1.00 45.35 110 VAL D C 1
ATOM 6410 O O . VAL D 1 110 ? 157.114 150.294 142.064 1.00 51.93 110 VAL D O 1
ATOM 6414 N N . ILE D 1 111 ? 157.930 152.309 142.673 1.00 36.95 111 ILE D N 1
ATOM 6415 C CA . ILE D 1 111 ? 156.755 152.719 143.432 1.00 35.43 111 ILE D CA 1
ATOM 6416 C C . ILE D 1 111 ? 155.871 153.574 142.535 1.00 33.51 111 ILE D C 1
ATOM 6417 O O . ILE D 1 111 ? 156.345 154.537 141.920 1.00 34.73 111 ILE D O 1
ATOM 6422 N N . ASN D 1 112 ? 154.590 153.224 142.456 1.00 33.87 112 ASN D N 1
ATOM 6423 C CA . ASN D 1 112 ? 153.640 154.010 141.682 1.00 34.20 112 ASN D CA 1
ATOM 6424 C C . ASN D 1 112 ? 153.173 155.204 142.505 1.00 38.41 112 ASN D C 1
ATOM 6425 O O . ASN D 1 112 ? 152.659 155.041 143.615 1.00 38.43 112 ASN D O 1
ATOM 6430 N N . GLY D 1 113 ? 153.358 156.408 141.957 1.00 38.04 113 GLY D N 1
ATOM 6431 C CA . GLY D 1 113 ? 153.051 157.619 142.697 1.00 29.69 113 GLY D CA 1
ATOM 6432 C C . GLY D 1 113 ? 151.587 157.821 143.019 1.00 35.76 113 GLY D C 1
ATOM 6433 O O . GLY D 1 113 ? 151.261 158.185 144.154 1.00 39.52 113 GLY D O 1
ATOM 6434 N N . TYR D 1 114 ? 150.699 157.591 142.054 1.00 36.93 114 TYR D N 1
ATOM 6435 C CA . TYR D 1 114 ? 149.278 157.853 142.247 1.00 32.42 114 TYR D CA 1
ATOM 6436 C C . TYR D 1 114 ? 148.665 156.934 143.294 1.00 33.49 114 TYR D C 1
ATOM 6437 O O . TYR D 1 114 ? 147.937 157.394 144.178 1.00 37.60 114 TYR D O 1
ATOM 6446 N N . GLU D 1 115 ? 148.953 155.634 143.206 1.00 33.56 115 GLU D N 1
ATOM 6447 C CA . GLU D 1 115 ? 148.329 154.672 144.108 1.00 36.83 115 GLU D CA 1
ATOM 6448 C C . GLU D 1 115 ? 148.784 154.880 145.547 1.00 37.28 115 GLU D C 1
ATOM 6449 O O . GLU D 1 115 ? 148.021 154.651 146.492 1.00 38.49 115 GLU D O 1
ATOM 6455 N N . LYS D 1 116 ? 150.028 155.313 145.733 1.00 39.05 116 LYS D N 1
ATOM 6456 C CA . LYS D 1 116 ? 150.614 155.400 147.062 1.00 35.52 116 LYS D CA 1
ATOM 6457 C C . LYS D 1 116 ? 150.458 156.767 147.717 1.00 36.17 116 LYS D C 1
ATOM 6458 O O . LYS D 1 116 ? 150.183 156.826 148.919 1.00 42.89 116 LYS D O 1
ATOM 6464 N N . HIS D 1 117 ? 150.625 157.862 146.975 1.00 31.14 117 HIS D N 1
ATOM 6465 C CA . HIS D 1 117 ? 150.661 159.172 147.614 1.00 32.32 117 HIS D CA 1
ATOM 6466 C C . HIS D 1 117 ? 149.631 160.139 147.044 1.00 33.00 117 HIS D C 1
ATOM 6467 O O . HIS D 1 117 ? 149.022 160.910 147.791 1.00 36.13 117 HIS D O 1
ATOM 6474 N N . LEU D 1 118 ? 149.426 160.112 145.728 1.00 32.00 118 LEU D N 1
ATOM 6475 C CA . LEU D 1 118 ? 148.595 161.114 145.073 1.00 33.06 118 LEU D CA 1
ATOM 6476 C C . LEU D 1 118 ? 147.103 160.830 145.174 1.00 33.10 118 LEU D C 1
ATOM 6477 O O . LEU D 1 118 ? 146.301 161.731 144.905 1.00 34.77 118 LEU D O 1
ATOM 6482 N N . SER D 1 119 ? 146.709 159.617 145.559 1.00 33.95 119 SER D N 1
ATOM 6483 C CA . SER D 1 119 ? 145.295 159.289 145.685 1.00 32.77 119 SER D CA 1
ATOM 6484 C C . SER D 1 119 ? 144.704 159.706 147.025 1.00 38.51 119 SER D C 1
ATOM 6485 O O . SER D 1 119 ? 143.487 159.594 147.205 1.00 47.09 119 SER D O 1
ATOM 6488 N N . LYS D 1 120 ? 145.524 160.181 147.961 1.00 35.20 120 LYS D N 1
ATOM 6489 C CA . LYS D 1 120 ? 145.059 160.573 149.284 1.00 34.68 120 LYS D CA 1
ATOM 6490 C C . LYS D 1 120 ? 144.663 162.042 149.355 1.00 38.54 120 LYS D C 1
ATOM 6491 O O . LYS D 1 120 ? 144.322 162.530 150.437 1.00 43.98 120 LYS D O 1
ATOM 6497 N N . LEU D 1 121 ? 144.704 162.757 148.231 1.00 34.48 121 LEU D N 1
ATOM 6498 C CA . LEU D 1 121 ? 144.284 164.156 148.147 1.00 31.24 121 LEU D CA 1
ATOM 6499 C C . LEU D 1 121 ? 143.081 164.192 147.209 1.00 36.14 121 LEU D C 1
ATOM 6500 O O . LEU D 1 121 ? 143.236 164.333 145.994 1.00 42.89 121 LEU D O 1
ATOM 6505 N N . THR D 1 122 ? 141.881 164.063 147.780 1.00 32.91 122 THR D N 1
ATOM 6506 C CA . THR D 1 122 ? 140.684 163.865 146.966 1.00 34.19 122 THR D CA 1
ATOM 6507 C C . THR D 1 122 ? 140.341 165.108 146.153 1.00 35.52 122 THR D C 1
ATOM 6508 O O . THR D 1 122 ? 140.078 165.017 144.948 1.00 39.89 122 THR D O 1
ATOM 6512 N N . ALA D 1 123 ? 140.326 166.279 146.796 1.00 31.70 123 ALA D N 1
ATOM 6513 C CA . ALA D 1 123 ? 139.955 167.502 146.088 1.00 30.28 123 ALA D CA 1
ATOM 6514 C C . ALA D 1 123 ? 140.947 167.823 144.978 1.00 36.39 123 ALA D C 1
ATOM 6515 O O . ALA D 1 123 ? 140.550 168.180 143.861 1.00 38.86 123 ALA D O 1
ATOM 6517 N N . PHE D 1 124 ? 142.243 167.694 145.267 1.00 34.15 124 PHE D N 1
ATOM 6518 C CA . PHE D 1 124 ? 143.263 167.943 144.254 1.00 28.46 124 PHE D CA 1
ATOM 6519 C C . PHE D 1 124 ? 143.148 166.947 143.106 1.00 30.96 124 PHE D C 1
ATOM 6520 O O . PHE D 1 124 ? 143.296 167.317 141.935 1.00 32.54 124 PHE D O 1
ATOM 6528 N N . ASP D 1 125 ? 142.881 165.679 143.426 1.00 32.85 125 ASP D N 1
ATOM 6529 C CA . ASP D 1 125 ? 142.726 164.667 142.387 1.00 31.75 125 ASP D CA 1
ATOM 6530 C C . ASP D 1 125 ? 141.534 164.974 141.488 1.00 31.61 125 ASP D C 1
ATOM 6531 O O . ASP D 1 125 ? 141.632 164.865 140.261 1.00 36.76 125 ASP D O 1
ATOM 6536 N N . VAL D 1 126 ? 140.401 165.362 142.079 1.00 29.94 126 VAL D N 1
ATOM 6537 C CA . VAL D 1 126 ? 139.219 165.689 141.283 1.00 34.15 126 VAL D CA 1
ATOM 6538 C C . VAL D 1 126 ? 139.486 166.903 140.403 1.00 36.93 126 VAL D C 1
ATOM 6539 O O . VAL D 1 126 ? 139.113 166.931 139.222 1.00 39.80 126 VAL D O 1
ATOM 6543 N N . TYR D 1 127 ? 140.133 167.927 140.966 1.00 34.51 127 TYR D N 1
ATOM 6544 C CA . TYR D 1 127 ? 140.491 169.112 140.192 1.00 33.74 127 TYR D CA 1
ATOM 6545 C C . TYR D 1 127 ? 141.366 168.749 138.996 1.00 36.84 127 TYR D C 1
ATOM 6546 O O . TYR D 1 127 ? 141.086 169.160 137.859 1.00 35.15 127 TYR D O 1
ATOM 6555 N N . LEU D 1 128 ? 142.414 167.953 139.230 1.00 33.49 128 LEU D N 1
ATOM 6556 C CA . LEU D 1 128 ? 143.313 167.570 138.147 1.00 28.97 128 LEU D CA 1
ATOM 6557 C C . LEU D 1 128 ? 142.598 166.740 137.091 1.00 35.45 128 LEU D C 1
ATOM 6558 O O . LEU D 1 128 ? 142.807 166.947 135.891 1.00 38.39 128 LEU D O 1
ATOM 6563 N N . ARG D 1 129 ? 141.760 165.788 137.512 1.00 37.83 129 ARG D N 1
ATOM 6564 C CA . ARG D 1 129 ? 141.060 164.950 136.544 1.00 39.78 129 ARG D CA 1
ATOM 6565 C C . ARG D 1 129 ? 140.093 165.760 135.694 1.00 40.30 129 ARG D C 1
ATOM 6566 O O . ARG D 1 129 ? 140.018 165.549 134.477 1.00 44.63 129 ARG D O 1
ATOM 6574 N N . TYR D 1 130 ? 139.354 166.693 136.302 1.00 34.25 130 TYR D N 1
ATOM 6575 C CA . TYR D 1 130 ? 138.456 167.533 135.516 1.00 35.10 130 TYR D CA 1
ATOM 6576 C C . TYR D 1 130 ? 139.232 168.382 134.518 1.00 42.26 130 TYR D C 1
ATOM 6577 O O . TYR D 1 130 ? 138.856 168.476 133.343 1.00 44.06 130 TYR D O 1
ATOM 6586 N N . LYS D 1 131 ? 140.323 169.013 134.969 1.00 43.79 131 LYS D N 1
ATOM 6587 C CA . LYS D 1 131 ? 141.087 169.858 134.056 1.00 39.02 131 LYS D CA 1
ATOM 6588 C C . LYS D 1 131 ? 141.716 169.048 132.931 1.00 39.27 131 LYS D C 1
ATOM 6589 O O . LYS D 1 131 ? 141.809 169.534 131.798 1.00 41.86 131 LYS D O 1
ATOM 6595 N N . GLU D 1 132 ? 142.153 167.820 133.217 1.00 38.57 132 GLU D N 1
ATOM 6596 C CA . GLU D 1 132 ? 142.714 166.973 132.171 1.00 40.60 132 GLU D CA 1
ATOM 6597 C C . GLU D 1 132 ? 141.651 166.555 131.165 1.00 44.65 132 GLU D C 1
ATOM 6598 O O . GLU D 1 132 ? 141.882 166.601 129.951 1.00 45.63 132 GLU D O 1
ATOM 6604 N N . LEU D 1 133 ? 140.476 166.147 131.647 1.00 47.66 133 LEU D N 1
ATOM 6605 C CA . LEU D 1 133 ? 139.444 165.629 130.757 1.00 40.83 133 LEU D CA 1
ATOM 6606 C C . LEU D 1 133 ? 138.780 166.710 129.913 1.00 38.53 133 LEU D C 1
ATOM 6607 O O . LEU D 1 133 ? 138.588 166.514 128.708 1.00 43.47 133 LEU D O 1
ATOM 6612 N N . TYR D 1 134 ? 138.424 167.851 130.506 1.00 37.45 134 TYR D N 1
ATOM 6613 C CA . TYR D 1 134 ? 137.582 168.819 129.813 1.00 40.82 134 TYR D CA 1
ATOM 6614 C C . TYR D 1 134 ? 138.323 170.044 129.293 1.00 45.98 134 TYR D C 1
ATOM 6615 O O . TYR D 1 134 ? 137.705 170.867 128.609 1.00 47.49 134 TYR D O 1
ATOM 6624 N N . GLU D 1 135 ? 139.615 170.199 129.587 1.00 47.82 135 GLU D N 1
ATOM 6625 C CA . GLU D 1 135 ? 140.338 171.390 129.158 1.00 47.52 135 GLU D CA 1
ATOM 6626 C C . GLU D 1 135 ? 141.705 171.127 128.543 1.00 47.72 135 GLU D C 1
ATOM 6627 O O . GLU D 1 135 ? 142.314 172.076 128.037 1.00 50.35 135 GLU D O 1
ATOM 6633 N N . ASN D 1 136 ? 142.203 169.890 128.565 1.00 45.66 136 ASN D N 1
ATOM 6634 C CA . ASN D 1 136 ? 143.518 169.548 128.018 1.00 47.77 136 ASN D CA 1
ATOM 6635 C C . ASN D 1 136 ? 144.620 170.394 128.660 1.00 50.93 136 ASN D C 1
ATOM 6636 O O . ASN D 1 136 ? 145.333 171.149 127.997 1.00 59.14 136 ASN D O 1
ATOM 6641 N N . GLN D 1 137 ? 144.745 170.254 129.977 1.00 47.09 137 GLN D N 1
ATOM 6642 C CA . GLN D 1 137 ? 145.776 170.947 130.735 1.00 42.37 137 GLN D CA 1
ATOM 6643 C C . GLN D 1 137 ? 146.407 169.974 131.719 1.00 48.98 137 GLN D C 1
ATOM 6644 O O . GLN D 1 137 ? 145.714 169.142 132.311 1.00 46.41 137 GLN D O 1
ATOM 6650 N N . ARG D 1 138 ? 147.723 170.083 131.888 1.00 52.43 138 ARG D N 1
ATOM 6651 C CA . ARG D 1 138 ? 148.479 169.147 132.706 1.00 46.81 138 ARG D CA 1
ATOM 6652 C C . ARG D 1 138 ? 149.533 169.908 133.498 1.00 48.08 138 ARG D C 1
ATOM 6653 O O . ARG D 1 138 ? 149.951 171.005 133.120 1.00 53.74 138 ARG D O 1
ATOM 6661 N N . ILE D 1 139 ? 149.959 169.310 134.607 1.00 48.15 139 ILE D N 1
ATOM 6662 C CA . ILE D 1 139 ? 150.966 169.902 135.472 1.00 48.35 139 ILE D CA 1
ATOM 6663 C C . ILE D 1 139 ? 152.322 169.286 135.152 1.00 46.75 139 ILE D C 1
ATOM 6664 O O . ILE D 1 139 ? 152.427 168.217 134.545 1.00 49.39 139 ILE D O 1
ATOM 6669 N N . THR D 1 140 ? 153.380 169.975 135.570 1.00 41.22 140 THR D N 1
ATOM 6670 C CA . THR D 1 140 ? 154.742 169.527 135.331 1.00 40.47 140 THR D CA 1
ATOM 6671 C C . THR D 1 140 ? 155.183 168.588 136.454 1.00 39.56 140 THR D C 1
ATOM 6672 O O . THR D 1 140 ? 154.401 168.227 137.337 1.00 42.79 140 THR D O 1
ATOM 6676 N N . SER D 1 141 ? 156.454 168.179 136.427 1.00 39.71 141 SER D N 1
ATOM 6677 C CA . SER D 1 141 ? 156.962 167.272 137.451 1.00 36.82 141 SER D CA 1
ATOM 6678 C C . SER D 1 141 ? 157.214 168.000 138.765 1.00 35.90 141 SER D C 1
ATOM 6679 O O . SER D 1 141 ? 157.144 167.393 139.841 1.00 32.89 141 SER D O 1
ATOM 6682 N N . GLY D 1 142 ? 157.517 169.299 138.699 1.00 36.73 142 GLY D N 1
ATOM 6683 C CA . GLY D 1 142 ? 157.767 170.055 139.914 1.00 32.67 142 GLY D CA 1
ATOM 6684 C C . GLY D 1 142 ? 156.566 170.124 140.834 1.00 31.92 142 GLY D C 1
ATOM 6685 O O . GLY D 1 142 ? 156.705 169.990 142.052 1.00 35.50 142 GLY D O 1
ATOM 6686 N N . VAL D 1 143 ? 155.375 170.336 140.273 1.00 29.39 143 VAL D N 1
ATOM 6687 C CA . VAL D 1 143 ? 154.162 170.332 141.084 1.00 26.15 143 VAL D CA 1
ATOM 6688 C C . VAL D 1 143 ? 153.847 168.925 141.581 1.00 24.98 143 VAL D C 1
ATOM 6689 O O . VAL D 1 143 ? 153.324 168.757 142.690 1.00 29.78 143 VAL D O 1
ATOM 6693 N N . TYR D 1 144 ? 154.148 167.902 140.778 1.00 23.35 144 TYR D N 1
ATOM 6694 C CA . TYR D 1 144 ? 153.929 166.523 141.204 1.00 24.67 144 TYR D CA 1
ATOM 6695 C C . TYR D 1 144 ? 154.765 166.193 142.435 1.00 25.56 144 TYR D C 1
ATOM 6696 O O . TYR D 1 144 ? 154.273 165.583 143.394 1.00 27.63 144 TYR D O 1
ATOM 6705 N N . MET D 1 145 ? 156.039 166.595 142.426 1.00 23.99 145 MET D N 1
ATOM 6706 C CA . MET D 1 145 ? 156.902 166.361 143.577 1.00 18.69 145 MET D CA 1
ATOM 6707 C C . MET D 1 145 ? 156.416 167.096 144.819 1.00 26.19 145 MET D C 1
ATOM 6708 O O . MET D 1 145 ? 156.453 166.526 145.914 1.00 28.42 145 MET D O 1
ATOM 6713 N N . CYS D 1 146 ? 155.962 168.341 144.678 1.00 25.53 146 CYS D N 1
ATOM 6714 C CA . CYS D 1 146 ? 155.391 169.075 145.800 1.00 22.11 146 CYS D CA 1
ATOM 6715 C C . CYS D 1 146 ? 154.139 168.413 146.355 1.00 28.15 146 CYS D C 1
ATOM 6716 O O . CYS D 1 146 ? 153.978 168.335 147.579 1.00 33.28 146 CYS D O 1
ATOM 6719 N N . ALA D 1 147 ? 153.250 167.934 145.482 1.00 30.23 147 ALA D N 1
ATOM 6720 C CA . ALA D 1 147 ? 152.057 167.235 145.948 1.00 27.37 147 ALA D CA 1
ATOM 6721 C C . ALA D 1 147 ? 152.421 165.957 146.694 1.00 30.32 147 ALA D C 1
ATOM 6722 O O . ALA D 1 147 ? 151.829 165.651 147.736 1.00 31.84 147 ALA D O 1
ATOM 6724 N N . VAL D 1 148 ? 153.394 165.200 146.181 1.00 30.55 148 VAL D N 1
ATOM 6725 C CA . VAL D 1 148 ? 153.813 163.977 146.864 1.00 29.55 148 VAL D CA 1
ATOM 6726 C C . VAL D 1 148 ? 154.442 164.302 148.215 1.00 33.37 148 VAL D C 1
ATOM 6727 O O . VAL D 1 148 ? 154.205 163.605 149.209 1.00 36.76 148 VAL D O 1
ATOM 6731 N N . ALA D 1 149 ? 155.248 165.366 148.278 1.00 33.30 149 ALA D N 1
ATOM 6732 C CA . ALA D 1 149 ? 155.845 165.769 149.548 1.00 32.27 149 ALA D CA 1
ATOM 6733 C C . ALA D 1 149 ? 154.778 166.179 150.555 1.00 35.06 149 ALA D C 1
ATOM 6734 O O . ALA D 1 149 ? 154.884 165.863 151.745 1.00 39.85 149 ALA D O 1
ATOM 6736 N N . ILE D 1 150 ? 153.746 166.894 150.098 1.00 39.91 150 ILE D N 1
ATOM 6737 C CA . ILE D 1 150 ? 152.633 167.240 150.980 1.00 36.63 150 ILE D CA 1
ATOM 6738 C C . ILE D 1 150 ? 151.936 165.979 151.473 1.00 36.83 150 ILE D C 1
ATOM 6739 O O . ILE D 1 150 ? 151.606 165.856 152.659 1.00 42.12 150 ILE D O 1
ATOM 6744 N N . ALA D 1 151 ? 151.707 165.022 150.576 1.00 34.84 151 ALA D N 1
ATOM 6745 C CA . ALA D 1 151 ? 151.013 163.790 150.927 1.00 40.54 151 ALA D CA 1
ATOM 6746 C C . ALA D 1 151 ? 151.851 162.848 151.784 1.00 44.92 151 ALA D C 1
ATOM 6747 O O . ALA D 1 151 ? 151.294 161.909 152.361 1.00 46.55 151 ALA D O 1
ATOM 6749 N N . MET D 1 152 ? 153.162 163.064 151.879 1.00 45.73 152 MET D N 1
ATOM 6750 C CA . MET D 1 152 ? 154.022 162.229 152.708 1.00 48.66 152 MET D CA 1
ATOM 6751 C C . MET D 1 152 ? 154.278 162.808 154.093 1.00 48.00 152 MET D C 1
ATOM 6752 O O . MET D 1 152 ? 155.071 162.237 154.849 1.00 47.28 152 MET D O 1
ATOM 6757 N N . GLY D 1 153 ? 153.636 163.919 154.449 1.00 49.61 153 GLY D N 1
ATOM 6758 C CA . GLY D 1 153 ? 153.699 164.468 155.787 1.00 55.54 153 GLY D CA 1
ATOM 6759 C C . GLY D 1 153 ? 154.613 165.664 155.948 1.00 61.96 153 GLY D C 1
ATOM 6760 O O . GLY D 1 153 ? 154.606 166.287 157.018 1.00 73.74 153 GLY D O 1
ATOM 6761 N N . TYR D 1 154 ? 155.402 166.002 154.931 1.00 53.64 154 TYR D N 1
ATOM 6762 C CA . TYR D 1 154 ? 156.289 167.150 155.035 1.00 55.28 154 TYR D CA 1
ATOM 6763 C C . TYR D 1 154 ? 155.482 168.442 155.149 1.00 61.70 154 TYR D C 1
ATOM 6764 O O . TYR D 1 154 ? 154.374 168.565 154.619 1.00 59.97 154 TYR D O 1
ATOM 6773 N N . THR D 1 155 ? 156.052 169.413 155.859 1.00 65.14 155 THR D N 1
ATOM 6774 C CA . THR D 1 155 ? 155.401 170.696 156.085 1.00 63.64 155 THR D CA 1
ATOM 6775 C C . THR D 1 155 ? 156.142 171.880 155.485 1.00 62.98 155 THR D C 1
ATOM 6776 O O . THR D 1 155 ? 155.494 172.823 155.027 1.00 64.51 155 THR D O 1
ATOM 6780 N N . ASP D 1 156 ? 157.472 171.863 155.478 1.00 66.39 156 ASP D N 1
ATOM 6781 C CA . ASP D 1 156 ? 158.279 172.923 154.886 1.00 60.47 156 ASP D CA 1
ATOM 6782 C C . ASP D 1 156 ? 158.850 172.420 153.568 1.00 57.32 156 ASP D C 1
ATOM 6783 O O . ASP D 1 156 ? 159.546 171.400 153.539 1.00 65.93 156 ASP D O 1
ATOM 6788 N N . ILE D 1 157 ? 158.551 173.131 152.484 1.00 46.11 157 ILE D N 1
ATOM 6789 C CA . ILE D 1 157 ? 158.962 172.739 151.140 1.00 38.51 157 ILE D CA 1
ATOM 6790 C C . ILE D 1 157 ? 159.731 173.912 150.547 1.00 37.82 157 ILE D C 1
ATOM 6791 O O . ILE D 1 157 ? 159.172 174.997 150.349 1.00 43.80 157 ILE D O 1
ATOM 6796 N N . TYR D 1 158 ? 161.013 173.701 150.259 1.00 37.30 158 TYR D N 1
ATOM 6797 C CA . TYR D 1 158 ? 161.849 174.720 149.638 1.00 33.99 158 TYR D CA 1
ATOM 6798 C C . TYR D 1 158 ? 162.001 174.404 148.155 1.00 38.91 158 TYR D C 1
ATOM 6799 O O . TYR D 1 158 ? 162.548 173.358 147.790 1.00 36.50 158 TYR D O 1
ATOM 6808 N N . LEU D 1 159 ? 161.534 175.314 147.307 1.00 45.45 159 LEU D N 1
ATOM 6809 C CA . LEU D 1 159 ? 161.537 175.125 145.865 1.00 43.51 159 LEU D CA 1
ATOM 6810 C C . LEU D 1 159 ? 162.793 175.737 145.260 1.00 38.91 159 LEU D C 1
ATOM 6811 O O . LEU D 1 159 ? 163.225 176.823 145.654 1.00 41.53 159 LEU D O 1
ATOM 6816 N N . THR D 1 160 ? 163.381 175.029 144.298 1.00 37.73 160 THR D N 1
ATOM 6817 C CA . THR D 1 160 ? 164.502 175.579 143.547 1.00 46.61 160 THR D CA 1
ATOM 6818 C C . THR D 1 160 ? 164.529 174.933 142.170 1.00 48.34 160 THR D C 1
ATOM 6819 O O . THR D 1 160 ? 163.961 173.862 141.951 1.00 51.77 160 THR D O 1
ATOM 6823 N N . GLY D 1 161 ? 165.185 175.615 141.235 1.00 53.36 161 GLY D N 1
ATOM 6824 C CA . GLY D 1 161 ? 165.356 175.092 139.895 1.00 55.85 161 GLY D CA 1
ATOM 6825 C C . GLY D 1 161 ? 164.100 175.143 139.049 1.00 61.57 161 GLY D C 1
ATOM 6826 O O . GLY D 1 161 ? 164.080 174.624 137.930 1.00 62.46 161 GLY D O 1
ATOM 6827 N N . ILE D 1 162 ? 163.048 175.765 139.568 1.00 65.12 162 ILE D N 1
ATOM 6828 C CA . ILE D 1 162 ? 161.779 175.891 138.861 1.00 74.24 162 ILE D CA 1
ATOM 6829 C C . ILE D 1 162 ? 161.702 177.322 138.341 1.00 85.57 162 ILE D C 1
ATOM 6830 O O . ILE D 1 162 ? 161.418 178.258 139.094 1.00 85.43 162 ILE D O 1
ATOM 6835 N N . ASP D 1 163 ? 161.958 177.493 137.045 1.00 92.90 163 ASP D N 1
ATOM 6836 C CA . ASP D 1 163 ? 161.983 178.806 136.416 1.00 101.88 163 ASP D CA 1
ATOM 6837 C C . ASP D 1 163 ? 160.708 179.118 135.647 1.00 109.43 163 ASP D C 1
ATOM 6838 O O . ASP D 1 163 ? 160.661 180.124 134.931 1.00 112.57 163 ASP D O 1
ATOM 6843 N N . PHE D 1 164 ? 159.678 178.278 135.773 1.00 111.12 164 PHE D N 1
ATOM 6844 C CA . PHE D 1 164 ? 158.383 178.505 135.131 1.00 116.74 164 PHE D CA 1
ATOM 6845 C C . PHE D 1 164 ? 158.522 178.611 133.612 1.00 126.98 164 PHE D C 1
ATOM 6846 O O . PHE D 1 164 ? 158.086 179.584 132.991 1.00 128.36 164 PHE D O 1
ATOM 6854 N N . TYR D 1 165 ? 159.134 177.586 133.014 1.00 129.75 165 TYR D N 1
ATOM 6855 C CA . TYR D 1 165 ? 159.334 177.502 131.566 1.00 134.04 165 TYR D CA 1
ATOM 6856 C C . TYR D 1 165 ? 160.067 178.737 131.037 1.00 135.19 165 TYR D C 1
ATOM 6857 O O . TYR D 1 165 ? 159.541 179.517 130.240 1.00 138.18 165 TYR D O 1
ATOM 6866 N N . GLN D 1 166 ? 161.301 178.902 131.503 1.00 130.24 166 GLN D N 1
ATOM 6867 C CA . GLN D 1 166 ? 162.138 180.021 131.084 1.00 133.75 166 GLN D CA 1
ATOM 6868 C C . GLN D 1 166 ? 162.492 179.922 129.604 1.00 140.49 166 GLN D C 1
ATOM 6869 O O . GLN D 1 166 ? 161.849 180.544 128.759 1.00 138.88 166 GLN D O 1
ATOM 6875 N N . SER D 1 196 ? 151.765 171.374 124.648 1.00 92.68 196 SER D N 1
ATOM 6876 C CA . SER D 1 196 ? 151.066 172.634 124.871 1.00 93.34 196 SER D CA 1
ATOM 6877 C C . SER D 1 196 ? 150.181 172.555 126.110 1.00 90.93 196 SER D C 1
ATOM 6878 O O . SER D 1 196 ? 149.561 173.544 126.505 1.00 89.35 196 SER D O 1
ATOM 6881 N N . TYR D 1 197 ? 150.122 171.366 126.715 1.00 89.28 197 TYR D N 1
ATOM 6882 C CA . TYR D 1 197 ? 149.328 171.190 127.927 1.00 84.87 197 TYR D CA 1
ATOM 6883 C C . TYR D 1 197 ? 149.869 172.040 129.070 1.00 85.67 197 TYR D C 1
ATOM 6884 O O . TYR D 1 197 ? 149.098 172.664 129.809 1.00 85.97 197 TYR D O 1
ATOM 6893 N N . HIS D 1 198 ? 151.189 172.077 129.230 1.00 85.03 198 HIS D N 1
ATOM 6894 C CA . HIS D 1 198 ? 151.802 172.804 130.331 1.00 79.11 198 HIS D CA 1
ATOM 6895 C C . HIS D 1 198 ? 151.781 174.303 130.062 1.00 81.41 198 HIS D C 1
ATOM 6896 O O . HIS D 1 198 ? 152.059 174.755 128.947 1.00 84.51 198 HIS D O 1
ATOM 6903 N N . SER D 1 199 ? 151.450 175.073 131.094 1.00 82.07 199 SER D N 1
ATOM 6904 C CA . SER D 1 199 ? 151.397 176.526 130.996 1.00 80.26 199 SER D CA 1
ATOM 6905 C C . SER D 1 199 ? 151.708 177.109 132.370 1.00 77.76 199 SER D C 1
ATOM 6906 O O . SER D 1 199 ? 152.022 176.381 133.316 1.00 73.87 199 SER D O 1
ATOM 6909 N N . LYS D 1 200 ? 151.624 178.434 132.479 1.00 79.11 200 LYS D N 1
ATOM 6910 C CA . LYS D 1 200 ? 151.889 179.132 133.729 1.00 75.04 200 LYS D CA 1
ATOM 6911 C C . LYS D 1 200 ? 150.617 179.519 134.470 1.00 70.23 200 LYS D C 1
ATOM 6912 O O . LYS D 1 200 ? 150.697 180.074 135.570 1.00 67.43 200 LYS D O 1
ATOM 6918 N N . ASP D 1 201 ? 149.447 179.240 133.895 1.00 70.07 201 ASP D N 1
ATOM 6919 C CA . ASP D 1 201 ? 148.184 179.480 134.578 1.00 69.58 201 ASP D CA 1
ATOM 6920 C C . ASP D 1 201 ? 147.652 178.249 135.294 1.00 63.54 201 ASP D C 1
ATOM 6921 O O . ASP D 1 201 ? 146.642 178.352 135.999 1.00 63.21 201 ASP D O 1
ATOM 6926 N N . ILE D 1 202 ? 148.299 177.097 135.131 1.00 61.37 202 ILE D N 1
ATOM 6927 C CA . ILE D 1 202 ? 147.882 175.877 135.812 1.00 58.67 202 ILE D CA 1
ATOM 6928 C C . ILE D 1 202 ? 148.898 175.542 136.896 1.00 54.52 202 ILE D C 1
ATOM 6929 O O . ILE D 1 202 ? 148.535 175.056 137.973 1.00 49.01 202 ILE D O 1
ATOM 6934 N N . ASP D 1 203 ? 150.179 175.810 136.626 1.00 55.05 203 ASP D N 1
ATOM 6935 C CA . ASP D 1 203 ? 151.211 175.565 137.629 1.00 49.64 203 ASP D CA 1
ATOM 6936 C C . ASP D 1 203 ? 151.061 176.502 138.821 1.00 44.39 203 ASP D C 1
ATOM 6937 O O . ASP D 1 203 ? 151.205 176.076 139.972 1.00 39.28 203 ASP D O 1
ATOM 6942 N N . LEU D 1 204 ? 150.773 177.780 138.567 1.00 48.02 204 LEU D N 1
ATOM 6943 C CA . LEU D 1 204 ? 150.554 178.721 139.659 1.00 43.58 204 LEU D CA 1
ATOM 6944 C C . LEU D 1 204 ? 149.216 178.495 140.349 1.00 42.88 204 LEU D C 1
ATOM 6945 O O . LEU D 1 204 ? 149.115 178.676 141.568 1.00 41.34 204 LEU D O 1
ATOM 6950 N N . GLU D 1 205 ? 148.185 178.108 139.596 1.00 42.57 205 GLU D N 1
ATOM 6951 C CA . GLU D 1 205 ? 146.885 177.844 140.198 1.00 39.85 205 GLU D CA 1
ATOM 6952 C C . GLU D 1 205 ? 146.896 176.580 141.048 1.00 39.83 205 GLU D C 1
ATOM 6953 O O . GLU D 1 205 ? 146.226 176.533 142.086 1.00 38.01 205 GLU D O 1
ATOM 6959 N N . ALA D 1 206 ? 147.638 175.552 140.628 1.00 38.42 206 ALA D N 1
ATOM 6960 C CA . ALA D 1 206 ? 147.734 174.335 141.427 1.00 32.73 206 ALA D CA 1
ATOM 6961 C C . ALA D 1 206 ? 148.492 174.570 142.727 1.00 32.48 206 ALA D C 1
ATOM 6962 O O . ALA D 1 206 ? 148.116 174.021 143.768 1.00 32.25 206 ALA D O 1
ATOM 6964 N N . LEU D 1 207 ? 149.561 175.371 142.687 1.00 31.09 207 LEU D N 1
ATOM 6965 C CA . LEU D 1 207 ? 150.311 175.663 143.905 1.00 30.44 207 LEU D CA 1
ATOM 6966 C C . LEU D 1 207 ? 149.460 176.429 144.909 1.00 32.82 207 LEU D C 1
ATOM 6967 O O . LEU D 1 207 ? 149.510 176.151 146.113 1.00 35.25 207 LEU D O 1
ATOM 6972 N N . SER D 1 208 ? 148.674 177.399 144.436 1.00 31.64 208 SER D N 1
ATOM 6973 C CA . SER D 1 208 ? 147.773 178.117 145.331 1.00 31.00 208 SER D CA 1
ATOM 6974 C C . SER D 1 208 ? 146.676 177.208 145.867 1.00 34.72 208 SER D C 1
ATOM 6975 O O . SER D 1 208 ? 146.207 177.403 146.994 1.00 35.20 208 SER D O 1
ATOM 6978 N N . PHE D 1 209 ? 146.252 176.219 145.076 1.00 36.27 209 PHE D N 1
ATOM 6979 C CA . PHE D 1 209 ? 145.248 175.269 145.545 1.00 33.04 209 PHE D CA 1
ATOM 6980 C C . PHE D 1 209 ? 145.767 174.460 146.728 1.00 34.77 209 PHE D C 1
ATOM 6981 O O . PHE D 1 209 ? 145.045 174.245 147.708 1.00 33.76 209 PHE D O 1
ATOM 6989 N N . LEU D 1 210 ? 147.020 174.004 146.654 1.00 31.75 210 LEU D N 1
ATOM 6990 C CA . LEU D 1 210 ? 147.601 173.246 147.757 1.00 28.40 210 LEU D CA 1
ATOM 6991 C C . LEU D 1 210 ? 147.871 174.129 148.968 1.00 31.05 210 LEU D C 1
ATOM 6992 O O . LEU D 1 210 ? 147.770 173.663 150.108 1.00 29.15 210 LEU D O 1
ATOM 6997 N N . GLN D 1 211 ? 148.228 175.395 148.742 1.00 34.48 211 GLN D N 1
ATOM 6998 C CA . GLN D 1 211 ? 148.444 176.319 149.850 1.00 34.80 211 GLN D CA 1
ATOM 6999 C C . GLN D 1 211 ? 147.164 176.566 150.636 1.00 33.85 211 GLN D C 1
ATOM 7000 O O . GLN D 1 211 ? 147.192 176.601 151.872 1.00 35.54 211 GLN D O 1
ATOM 7006 N N . GLN D 1 212 ? 146.038 176.735 149.942 1.00 32.95 212 GLN D N 1
ATOM 7007 C CA . GLN D 1 212 ? 144.781 177.064 150.604 1.00 35.24 212 GLN D CA 1
ATOM 7008 C C . GLN D 1 212 ? 144.143 175.859 151.284 1.00 35.09 212 GLN D C 1
ATOM 7009 O O . GLN D 1 212 ? 143.536 176.007 152.351 1.00 34.88 212 GLN D O 1
ATOM 7015 N N . HIS D 1 213 ? 144.273 174.669 150.700 1.00 33.78 213 HIS D N 1
ATOM 7016 C CA . HIS D 1 213 ? 143.511 173.508 151.143 1.00 30.98 213 HIS D CA 1
ATOM 7017 C C . HIS D 1 213 ? 144.232 172.636 152.160 1.00 30.97 213 HIS D C 1
ATOM 7018 O O . HIS D 1 213 ? 143.567 171.933 152.927 1.00 32.39 213 HIS D O 1
ATOM 7025 N N . TYR D 1 214 ? 145.564 172.651 152.196 1.00 32.31 214 TYR D N 1
ATOM 7026 C CA . TYR D 1 214 ? 146.306 171.735 153.050 1.00 29.87 214 TYR D CA 1
ATOM 7027 C C . TYR D 1 214 ? 147.234 172.423 154.042 1.00 33.26 214 TYR D C 1
ATOM 7028 O O . TYR D 1 214 ? 147.864 171.732 154.851 1.00 34.44 214 TYR D O 1
ATOM 7037 N N . HIS D 1 215 ? 147.335 173.753 154.007 1.00 36.73 215 HIS D N 1
ATOM 7038 C CA . HIS D 1 215 ? 148.027 174.540 155.029 1.00 40.30 215 HIS D CA 1
ATOM 7039 C C . HIS D 1 215 ? 149.496 174.119 155.156 1.00 44.75 215 HIS D C 1
ATOM 7040 O O . HIS D 1 215 ? 149.949 173.604 156.180 1.00 46.18 215 HIS D O 1
ATOM 7047 N N . VAL D 1 216 ? 150.233 174.355 154.070 1.00 40.88 216 VAL D N 1
ATOM 7048 C CA . VAL D 1 216 ? 151.663 174.088 154.018 1.00 35.13 216 VAL D CA 1
ATOM 7049 C C . VAL D 1 216 ? 152.387 175.382 153.677 1.00 37.22 216 VAL D C 1
ATOM 7050 O O . VAL D 1 216 ? 151.796 176.339 153.173 1.00 42.31 216 VAL D O 1
ATOM 7054 N N . ASN D 1 217 ? 153.685 175.403 153.963 1.00 31.92 217 ASN D N 1
ATOM 7055 C CA . ASN D 1 217 ? 154.519 176.576 153.739 1.00 32.25 217 ASN D CA 1
ATOM 7056 C C . ASN D 1 217 ? 155.445 176.337 152.555 1.00 33.57 217 ASN D C 1
ATOM 7057 O O . ASN D 1 217 ? 156.114 175.302 152.483 1.00 40.73 217 ASN D O 1
ATOM 7062 N N . PHE D 1 218 ? 155.481 177.296 151.634 1.00 31.00 218 PHE D N 1
ATOM 7063 C CA . PHE D 1 218 ? 156.366 177.254 150.480 1.00 31.66 218 PHE D CA 1
ATOM 7064 C C . PHE D 1 218 ? 157.405 178.360 150.593 1.00 34.80 218 PHE D C 1
ATOM 7065 O O . PHE D 1 218 ? 157.082 179.494 150.960 1.00 42.08 218 PHE D O 1
ATOM 7073 N N . TYR D 1 219 ? 158.654 178.026 150.278 1.00 32.66 219 TYR D N 1
ATOM 7074 C CA . TYR D 1 219 ? 159.753 178.977 150.323 1.00 33.94 219 TYR D CA 1
ATOM 7075 C C . TYR D 1 219 ? 160.573 178.874 149.046 1.00 35.80 219 TYR D C 1
ATOM 7076 O O . TYR D 1 219 ? 160.628 177.820 148.407 1.00 40.02 219 TYR D O 1
ATOM 7085 N N . SER D 1 220 ? 161.212 179.981 148.682 1.00 36.06 220 SER D N 1
ATOM 7086 C CA . SER D 1 220 ? 162.092 180.046 147.523 1.00 39.87 220 SER D CA 1
ATOM 7087 C C . SER D 1 220 ? 163.500 180.379 147.993 1.00 44.35 220 SER D C 1
ATOM 7088 O O . SER D 1 220 ? 163.691 181.315 148.776 1.00 47.78 220 SER D O 1
ATOM 7091 N N . ILE D 1 221 ? 164.482 179.616 147.516 1.00 43.60 221 ILE D N 1
ATOM 7092 C CA . ILE D 1 221 ? 165.869 179.781 147.928 1.00 39.77 221 ILE D CA 1
ATOM 7093 C C . ILE D 1 221 ? 166.730 180.357 146.811 1.00 43.28 221 ILE D C 1
ATOM 7094 O O . ILE D 1 221 ? 167.958 180.399 146.940 1.00 45.29 221 ILE D O 1
ATOM 7099 N N . SER D 1 222 ? 166.120 180.803 145.716 1.00 47.72 222 SER D N 1
ATOM 7100 C CA . SER D 1 222 ? 166.838 181.466 144.626 1.00 47.84 222 SER D CA 1
ATOM 7101 C C . SER D 1 222 ? 166.329 182.895 144.506 1.00 57.00 222 SER D C 1
ATOM 7102 O O . SER D 1 222 ? 165.261 183.128 143.911 1.00 60.88 222 SER D O 1
ATOM 7105 N N . PRO D 1 223 ? 167.044 183.880 145.057 1.00 58.15 223 PRO D N 1
ATOM 7106 C CA . PRO D 1 223 ? 166.519 185.257 145.061 1.00 59.31 223 PRO D CA 1
ATOM 7107 C C . PRO D 1 223 ? 166.253 185.826 143.678 1.00 64.92 223 PRO D C 1
ATOM 7108 O O . PRO D 1 223 ? 165.292 186.588 143.511 1.00 67.59 223 PRO D O 1
ATOM 7112 N N . MET D 1 224 ? 167.067 185.485 142.679 1.00 64.07 224 MET D N 1
ATOM 7113 C CA . MET D 1 224 ? 166.901 186.065 141.352 1.00 70.20 224 MET D CA 1
ATOM 7114 C C . MET D 1 224 ? 165.854 185.344 140.512 1.00 71.81 224 MET D C 1
ATOM 7115 O O . MET D 1 224 ? 165.510 185.833 139.431 1.00 75.29 224 MET D O 1
ATOM 7120 N N . SER D 1 225 ? 165.342 184.208 140.975 1.00 68.27 225 SER D N 1
ATOM 7121 C CA . SER D 1 225 ? 164.343 183.480 140.213 1.00 64.90 225 SER D CA 1
ATOM 7122 C C . SER D 1 225 ? 163.015 184.238 140.210 1.00 64.71 225 SER D C 1
ATOM 7123 O O . SER D 1 225 ? 162.669 184.907 141.188 1.00 62.83 225 SER D O 1
ATOM 7126 N N . PRO D 1 226 ? 162.256 184.157 139.114 1.00 67.38 226 PRO D N 1
ATOM 7127 C CA . PRO D 1 226 ? 160.924 184.784 139.097 1.00 65.62 226 PRO D CA 1
ATOM 7128 C C . PRO D 1 226 ? 159.964 184.187 140.109 1.00 63.65 226 PRO D C 1
ATOM 7129 O O . PRO D 1 226 ? 158.974 184.840 140.462 1.00 63.65 226 PRO D O 1
ATOM 7133 N N . LEU D 1 227 ? 160.218 182.964 140.578 1.00 63.04 227 LEU D N 1
ATOM 7134 C CA . LEU D 1 227 ? 159.360 182.338 141.576 1.00 61.02 227 LEU D CA 1
ATOM 7135 C C . LEU D 1 227 ? 159.346 183.102 142.894 1.00 60.17 227 LEU D C 1
ATOM 7136 O O . LEU D 1 227 ? 158.350 183.037 143.623 1.00 56.79 227 LEU D O 1
ATOM 7141 N N . SER D 1 228 ? 160.421 183.829 143.212 1.00 61.71 228 SER D N 1
ATOM 7142 C CA . SER D 1 228 ? 160.483 184.572 144.465 1.00 58.70 228 SER D CA 1
ATOM 7143 C C . SER D 1 228 ? 159.459 185.697 144.530 1.00 63.05 228 SER D C 1
ATOM 7144 O O . SER D 1 228 ? 159.152 186.174 145.628 1.00 65.80 228 SER D O 1
ATOM 7147 N N . LYS D 1 229 ? 158.926 186.132 143.386 1.00 64.09 229 LYS D N 1
ATOM 7148 C CA . LYS D 1 229 ? 157.919 187.186 143.386 1.00 63.59 229 LYS D CA 1
ATOM 7149 C C . LYS D 1 229 ? 156.584 186.714 143.945 1.00 62.28 229 LYS D C 1
ATOM 7150 O O . LYS D 1 229 ? 155.732 187.549 144.266 1.00 64.29 229 LYS D O 1
ATOM 7156 N N . HIS D 1 230 ? 156.380 185.400 144.067 1.00 60.05 230 HIS D N 1
ATOM 7157 C CA . HIS D 1 230 ? 155.129 184.856 144.572 1.00 58.96 230 HIS D CA 1
ATOM 7158 C C . HIS D 1 230 ? 155.246 184.208 145.943 1.00 59.69 230 HIS D C 1
ATOM 7159 O O . HIS D 1 230 ? 154.224 184.050 146.619 1.00 54.38 230 HIS D O 1
ATOM 7166 N N . PHE D 1 231 ? 156.447 183.832 146.370 1.00 62.42 231 PHE D N 1
ATOM 7167 C CA . PHE D 1 231 ? 156.642 183.194 147.660 1.00 58.83 231 PHE D CA 1
ATOM 7168 C C . PHE D 1 231 ? 157.762 183.885 148.421 1.00 58.06 231 PHE D C 1
ATOM 7169 O O . PHE D 1 231 ? 158.742 184.339 147.820 1.00 58.21 231 PHE D O 1
ATOM 7177 N N . PRO D 1 232 ? 157.646 183.978 149.745 1.00 58.55 232 PRO D N 1
ATOM 7178 C CA . PRO D 1 232 ? 158.607 184.772 150.519 1.00 59.60 232 PRO D CA 1
ATOM 7179 C C . PRO D 1 232 ? 159.961 184.093 150.647 1.00 58.64 232 PRO D C 1
ATOM 7180 O O . PRO D 1 232 ? 160.062 182.869 150.765 1.00 56.53 232 PRO D O 1
ATOM 7184 N N . ILE D 1 233 ? 161.005 184.909 150.624 1.00 60.35 233 ILE D N 1
ATOM 7185 C CA . ILE D 1 233 ? 162.361 184.420 150.896 1.00 59.74 233 ILE D CA 1
ATOM 7186 C C . ILE D 1 233 ? 162.489 184.124 152.387 1.00 59.98 233 ILE D C 1
ATOM 7187 O O . ILE D 1 233 ? 162.051 184.942 153.216 1.00 61.91 233 ILE D O 1
ATOM 7192 N N . PRO D 1 234 ? 163.061 182.988 152.781 1.00 57.83 234 PRO D N 1
ATOM 7193 C CA . PRO D 1 234 ? 163.213 182.691 154.209 1.00 60.34 234 PRO D CA 1
ATOM 7194 C C . PRO D 1 234 ? 164.163 183.672 154.881 1.00 69.40 234 PRO D C 1
ATOM 7195 O O . PRO D 1 234 ? 164.962 184.359 154.241 1.00 73.51 234 PRO D O 1
ATOM 7199 N N . THR D 1 235 ? 164.061 183.729 156.205 1.00 72.07 235 THR D N 1
ATOM 7200 C CA . THR D 1 235 ? 164.887 184.621 157.006 1.00 77.35 235 THR D CA 1
ATOM 7201 C C . THR D 1 235 ? 166.250 183.993 157.259 1.00 81.31 235 THR D C 1
ATOM 7202 O O . THR D 1 235 ? 166.365 182.778 157.441 1.00 79.55 235 THR D O 1
ATOM 7206 N N . VAL D 1 236 ? 167.282 184.831 157.267 1.00 85.52 236 VAL D N 1
ATOM 7207 C CA . VAL D 1 236 ? 168.648 184.370 157.485 1.00 89.59 236 VAL D CA 1
ATOM 7208 C C . VAL D 1 236 ? 168.831 183.904 158.924 1.00 90.94 236 VAL D C 1
ATOM 7209 O O . VAL D 1 236 ? 168.045 184.252 159.805 1.00 90.70 236 VAL D O 1
ATOM 7213 N N . PHE D 1 244 ? 179.489 177.798 150.908 1.00 76.23 244 PHE D N 1
ATOM 7214 C CA . PHE D 1 244 ? 179.539 176.431 150.403 1.00 76.39 244 PHE D CA 1
ATOM 7215 C C . PHE D 1 244 ? 179.671 176.414 148.884 1.00 83.93 244 PHE D C 1
ATOM 7216 O O . PHE D 1 244 ? 178.731 176.753 148.166 1.00 89.74 244 PHE D O 1
ATOM 7224 N N . VAL D 1 245 ? 180.844 176.018 148.402 1.00 84.66 245 VAL D N 1
ATOM 7225 C CA . VAL D 1 245 ? 181.093 175.933 146.967 1.00 82.05 245 VAL D CA 1
ATOM 7226 C C . VAL D 1 245 ? 180.839 174.505 146.505 1.00 78.93 245 VAL D C 1
ATOM 7227 O O . VAL D 1 245 ? 181.355 173.547 147.093 1.00 78.58 245 VAL D O 1
ATOM 7231 N N . ALA D 1 246 ? 180.041 174.359 145.456 1.00 68.67 246 ALA D N 1
ATOM 7232 C CA . ALA D 1 246 ? 179.700 173.037 144.942 1.00 64.85 246 ALA D CA 1
ATOM 7233 C C . ALA D 1 246 ? 180.923 172.385 144.310 1.00 71.76 246 ALA D C 1
ATOM 7234 O O . ALA D 1 246 ? 181.543 172.984 143.422 1.00 73.96 246 ALA D O 1
ATOM 7236 N N . PRO D 1 247 ? 181.307 171.180 144.729 1.00 63.43 247 PRO D N 1
ATOM 7237 C CA . PRO D 1 247 ? 182.474 170.527 144.126 1.00 52.73 247 PRO D CA 1
ATOM 7238 C C . PRO D 1 247 ? 182.238 170.177 142.666 1.00 54.35 247 PRO D C 1
ATOM 7239 O O . PRO D 1 247 ? 181.116 169.892 142.241 1.00 60.97 247 PRO D O 1
ATOM 7243 N N . LEU D 1 248 ? 183.322 170.200 141.897 1.00 53.11 248 LEU D N 1
ATOM 7244 C CA . LEU D 1 248 ? 183.256 169.897 140.475 1.00 50.77 248 LEU D CA 1
ATOM 7245 C C . LEU D 1 248 ? 183.132 168.397 140.239 1.00 45.99 248 LEU D C 1
ATOM 7246 O O . LEU D 1 248 ? 183.590 167.577 141.040 1.00 50.61 248 LEU D O 1
ATOM 7251 N N . LYS D 1 249 ? 182.503 168.045 139.122 1.00 43.40 249 LYS D N 1
ATOM 7252 C CA . LYS D 1 249 ? 182.353 166.663 138.695 1.00 44.85 249 LYS D CA 1
ATOM 7253 C C . LYS D 1 249 ? 183.266 166.395 137.506 1.00 50.01 249 LYS D C 1
ATOM 7254 O O . LYS D 1 249 ? 183.321 167.191 136.563 1.00 46.85 249 LYS D O 1
ATOM 7260 N N . GLU D 1 250 ? 183.978 165.272 137.554 1.00 59.28 250 GLU D N 1
ATOM 7261 C CA . GLU D 1 250 ? 184.919 164.900 136.510 1.00 61.05 250 GLU D CA 1
ATOM 7262 C C . GLU D 1 250 ? 184.593 163.505 135.998 1.00 59.02 250 GLU D C 1
ATOM 7263 O O . GLU D 1 250 ? 184.097 162.656 136.743 1.00 53.21 250 GLU D O 1
ATOM 7269 N N . ASN D 1 251 ? 184.881 163.289 134.709 1.00 62.34 251 ASN D N 1
ATOM 7270 C CA . ASN D 1 251 ? 184.626 162.024 134.003 1.00 63.07 251 ASN D CA 1
ATOM 7271 C C . ASN D 1 251 ? 183.262 161.433 134.357 1.00 62.52 251 ASN D C 1
ATOM 7272 O O . ASN D 1 251 ? 183.118 160.221 134.535 1.00 63.65 251 ASN D O 1
ATOM 7277 N N . TYR D 1 252 ? 182.250 162.288 134.447 1.00 58.65 252 TYR D N 1
ATOM 7278 C CA . TYR D 1 252 ? 180.902 161.868 134.795 1.00 47.57 252 TYR D CA 1
ATOM 7279 C C . TYR D 1 252 ? 180.084 161.589 133.539 1.00 40.66 252 TYR D C 1
ATOM 7280 O O . TYR D 1 252 ? 180.474 161.931 132.420 1.00 43.89 252 TYR D O 1
ATOM 7289 N N . ILE D 1 253 ? 178.933 160.956 133.741 1.00 40.26 253 ILE D N 1
ATOM 7290 C CA . ILE D 1 253 ? 178.017 160.657 132.645 1.00 38.05 253 ILE D CA 1
ATOM 7291 C C . ILE D 1 253 ? 177.134 161.876 132.407 1.00 35.21 253 ILE D C 1
ATOM 7292 O O . ILE D 1 253 ? 176.413 162.317 133.307 1.00 35.37 253 ILE D O 1
ATOM 7297 N N . ASN D 1 254 ? 177.190 162.421 131.191 1.00 34.92 254 ASN D N 1
ATOM 7298 C CA . ASN D 1 254 ? 176.446 163.625 130.839 1.00 31.94 254 ASN D CA 1
ATOM 7299 C C . ASN D 1 254 ? 175.520 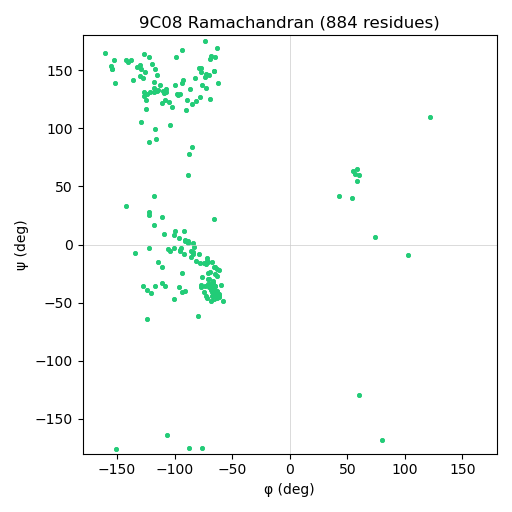163.378 129.655 1.00 32.72 254 ASN D C 1
ATOM 7300 O O . ASN D 1 254 ? 175.210 164.303 128.899 1.00 36.21 254 ASN D O 1
ATOM 7305 N N . ASP D 1 255 ? 175.070 162.139 129.479 1.00 31.61 255 ASP D N 1
ATOM 7306 C CA . ASP D 1 255 ? 174.148 161.809 128.403 1.00 26.90 255 ASP D CA 1
ATOM 7307 C C . ASP D 1 255 ? 173.354 160.575 128.804 1.00 20.48 255 ASP D C 1
ATOM 7308 O O . ASP D 1 255 ? 173.838 159.731 129.562 1.00 20.25 255 ASP D O 1
ATOM 7313 N N . ILE D 1 256 ? 172.130 160.482 128.287 1.00 15.63 256 ILE D N 1
ATOM 7314 C CA . ILE D 1 256 ? 171.265 159.357 128.614 1.00 19.50 256 ILE D CA 1
ATOM 7315 C C . ILE D 1 256 ? 171.700 158.135 127.815 1.00 22.59 256 ILE D C 1
ATOM 7316 O O . ILE D 1 256 ? 171.838 158.191 126.586 1.00 28.21 256 ILE D O 1
ATOM 7321 N N . LEU D 1 257 ? 171.930 157.028 128.513 1.00 17.23 257 LEU D N 1
ATOM 7322 C CA . LEU D 1 257 ? 172.399 155.808 127.873 1.00 18.79 257 LEU D CA 1
ATOM 7323 C C . LEU D 1 257 ? 171.249 155.078 127.190 1.00 23.73 257 LEU D C 1
ATOM 7324 O O . LEU D 1 257 ? 170.088 155.181 127.595 1.00 28.93 257 LEU D O 1
ATOM 7329 N N . LEU D 1 258 ? 171.589 154.328 126.136 1.00 20.04 258 LEU D N 1
ATOM 7330 C CA . LEU D 1 258 ? 170.610 153.616 125.333 1.00 18.95 258 LEU D CA 1
ATOM 7331 C C . LEU D 1 258 ? 170.798 152.108 125.454 1.00 19.35 258 LEU D C 1
ATOM 7332 O O . LEU D 1 258 ? 171.926 151.614 125.354 1.00 24.07 258 LEU D O 1
ATOM 7337 N N . PRO D 1 259 ? 169.721 151.359 125.668 1.00 16.31 259 PRO D N 1
ATOM 7338 C CA . PRO D 1 259 ? 169.830 149.900 125.766 1.00 18.69 259 PRO D CA 1
ATOM 7339 C C . PRO D 1 259 ? 170.195 149.291 124.425 1.00 29.07 259 PRO D C 1
ATOM 7340 O O . PRO D 1 259 ? 170.049 149.941 123.379 1.00 32.00 259 PRO D O 1
ATOM 7344 N N . PRO D 1 260 ? 170.685 148.051 124.413 1.00 25.27 260 PRO D N 1
ATOM 7345 C CA . PRO D 1 260 ? 171.024 147.399 123.142 1.00 25.82 260 PRO D CA 1
ATOM 7346 C C . PRO D 1 260 ? 169.797 147.206 122.262 1.00 30.43 260 PRO D C 1
ATOM 7347 O O . PRO D 1 260 ? 168.651 147.380 122.679 1.00 36.38 260 PRO D O 1
ATOM 7351 N N . HIS D 1 261 ? 170.063 146.833 121.007 1.00 33.28 261 HIS D N 1
ATOM 7352 C CA . HIS D 1 261 ? 168.996 146.738 120.014 1.00 37.22 261 HIS D CA 1
ATOM 7353 C C . HIS D 1 261 ? 168.014 145.618 120.341 1.00 38.91 261 HIS D C 1
ATOM 7354 O O . HIS D 1 261 ? 166.803 145.775 120.147 1.00 42.17 261 HIS D O 1
ATOM 7361 N N . PHE D 1 262 ? 168.510 144.480 120.834 1.00 40.65 262 PHE D N 1
ATOM 7362 C CA . PHE D 1 262 ? 167.636 143.338 121.082 1.00 37.81 262 PHE D CA 1
ATOM 7363 C C . PHE D 1 262 ? 166.644 143.577 122.214 1.00 35.80 262 PHE D C 1
ATOM 7364 O O . PHE D 1 262 ? 165.684 142.810 122.340 1.00 37.94 262 PHE D O 1
ATOM 7372 N N . VAL D 1 263 ? 166.853 144.606 123.038 1.00 35.41 263 VAL D N 1
ATOM 7373 C CA . VAL D 1 263 ? 165.907 144.902 124.109 1.00 35.90 263 VAL D CA 1
ATOM 7374 C C . VAL D 1 263 ? 164.560 145.322 123.533 1.00 37.24 263 VAL D C 1
ATOM 7375 O O . VAL D 1 263 ? 163.503 144.919 124.033 1.00 40.45 263 VAL D O 1
ATOM 7379 N N . TYR D 1 264 ? 164.573 146.139 122.478 1.00 36.66 264 TYR D N 1
ATOM 7380 C CA . TYR D 1 264 ? 163.320 146.587 121.879 1.00 42.31 264 TYR D CA 1
ATOM 7381 C C . TYR D 1 264 ? 162.613 145.463 121.132 1.00 48.13 264 TYR D C 1
ATOM 7382 O O . TYR D 1 264 ? 161.380 145.469 121.035 1.00 49.07 264 TYR D O 1
ATOM 7391 N N . GLU D 1 265 ? 163.367 144.502 120.594 1.00 47.73 265 GLU D N 1
ATOM 7392 C CA . GLU D 1 265 ? 162.752 143.410 119.846 1.00 46.01 265 GLU D CA 1
ATOM 7393 C C . GLU D 1 265 ? 161.878 142.539 120.740 1.00 49.26 265 GLU D C 1
ATOM 7394 O O . GLU D 1 265 ? 160.774 142.148 120.344 1.00 53.79 265 GLU D O 1
ATOM 7400 N N . LYS D 1 266 ? 162.351 142.222 121.949 1.00 46.56 266 LYS D N 1
ATOM 7401 C CA . LYS D 1 266 ? 161.576 141.369 122.843 1.00 42.71 266 LYS D CA 1
ATOM 7402 C C . LYS D 1 266 ? 160.349 142.077 123.403 1.00 46.30 266 LYS D C 1
ATOM 7403 O O . LYS D 1 266 ? 159.386 141.406 123.787 1.00 48.46 266 LYS D O 1
ATOM 7409 N N . LEU D 1 267 ? 160.359 143.407 123.459 1.00 41.67 267 LEU D N 1
ATOM 7410 C CA . LEU D 1 267 ? 159.206 144.175 123.911 1.00 41.88 267 LEU D CA 1
ATOM 7411 C C . LEU D 1 267 ? 158.206 144.452 122.797 1.00 50.90 267 LEU D C 1
ATOM 7412 O O . LEU D 1 267 ? 157.136 145.005 123.069 1.00 53.66 267 LEU D O 1
ATOM 7417 N N . GLY D 1 268 ? 158.524 144.086 121.559 1.00 54.51 268 GLY D N 1
ATOM 7418 C CA . GLY D 1 268 ? 157.628 144.316 120.442 1.00 52.19 268 GLY D CA 1
ATOM 7419 C C . GLY D 1 268 ? 157.287 143.052 119.678 1.00 58.90 268 GLY D C 1
ATOM 7420 O O . GLY D 1 268 ? 156.668 142.136 120.219 1.00 64.98 268 GLY D O 1
#

Secondary structure (DSSP, 8-state):
--EEEEE-SSGGGG---TTS--SS-EEEEESSGGG-SB-SS-SEEEEEEE-TTS-HHHHHHHHHHHHTTS-EEEEEEE-----TTTTHHHHHHHHHH-SSPEEHHHHTGGG-HHHHHHHHHHHHHH-----HHHHHHHHHHHTT--EEEEES--S------HHHHHHHHHHHHHHH--EEEE--TTSGGGGTSPPPP--PPPB--S---S-----HHHHHHT-/--EEEEE-SSGGGG---TTS--SS-EEEEESSGGG-SB-SS-SEEEEEEE-TTS-HHHHHHHHHHHHTTS-EEEEEEE-----TTTTHHHHHHHHHH-SSPEEHHHHTGGG-HHHHHHHHHHHHHH-----HHHHHHHHHHHTT--EEEEES--S------HHHHHHHHHHHHHHH--EEEE--TTSGGGGTSPPPP--PPPB--S---S-----HHHHHHT-/--EEEEE-SSGGGG---TTS--SS-EEEEESSGGG-SB-SS-SEEEEEEE-TTS-HHHHHHHHHHHHTTS-EEEEEEE-----TTTTHHHHHHHHHH-SSPEEHHHHTGGG-HHHHHHHHHHHHHH-----HHHHHHHHHHHTT--EEEEES--S------HHHHHHHHHHHHHHH--EEEE--TTSGGGGTSPPPP--PPPB--S---S-----HHHHHHT-/--EEEEE-SSGGGG---TTS--SS-EEEEESSGGG-SB-SS-SEEEEEEE-TTS-HHHHHHHHHHHHTTS-EEEEEEE-----TTTTHHHHHHHHHH-SSPEEHHHHTGGG-HHHHHHHHHHHHHH-----HHHHHHHHHHHTT--EEEEES--S------HHHHHHHHHHHHHHH--EEEE--TTSGGGGTSPPPP--PPPB--S---S-----HHHHHHT-

Radius of gyration: 36.31 Å; Cα contacts (8 Å, |Δi|>4): 1432; chains: 4; bounding box: 93×93×39 Å